Protein AF-A0A8S9IDK5-F1 (afdb_monomer_lite)

Structure (mmCIF, N/CA/C/O backbone):
data_AF-A0A8S9IDK5-F1
#
_entry.id   AF-A0A8S9IDK5-F1
#
loop_
_atom_site.group_PDB
_atom_site.id
_atom_site.type_symbol
_atom_site.label_atom_id
_atom_site.label_alt_id
_atom_site.label_comp_id
_atom_site.label_asym_id
_atom_site.label_entity_id
_atom_site.label_seq_id
_atom_site.pdbx_PDB_ins_code
_atom_site.Cartn_x
_atom_site.Cartn_y
_atom_site.Cartn_z
_atom_site.occupancy
_atom_site.B_iso_or_equiv
_atom_site.auth_seq_id
_atom_site.auth_comp_id
_atom_site.auth_asym_id
_atom_site.auth_atom_id
_atom_site.pdbx_PDB_model_num
ATOM 1 N N . MET A 1 1 ? -8.735 -36.016 23.309 1.00 27.61 1 MET A N 1
ATOM 2 C CA . MET A 1 1 ? -9.489 -37.002 24.113 1.00 27.61 1 MET A CA 1
ATOM 3 C C . MET A 1 1 ? -10.889 -36.446 24.333 1.00 27.61 1 MET A C 1
ATOM 5 O O . MET A 1 1 ? -10.949 -35.365 24.890 1.00 27.61 1 MET A O 1
ATOM 9 N N . ILE A 1 2 ? -11.910 -37.168 23.828 1.00 23.02 2 ILE A N 1
ATOM 10 C CA . ILE A 1 2 ? -13.299 -37.389 24.327 1.00 23.02 2 ILE A CA 1
ATOM 11 C C . ILE A 1 2 ? -14.047 -36.131 24.859 1.00 23.02 2 ILE A C 1
ATOM 13 O O . ILE A 1 2 ? -13.535 -35.450 25.730 1.00 23.02 2 ILE A O 1
ATOM 17 N N . VAL A 1 3 ? -15.267 -35.755 24.445 1.00 24.48 3 VAL A N 1
ATOM 18 C CA . VAL A 1 3 ? -16.517 -36.543 24.379 1.00 24.48 3 VAL A CA 1
ATOM 19 C C . VAL A 1 3 ? -17.565 -35.828 23.497 1.00 24.48 3 VAL A C 1
ATOM 21 O O . VAL A 1 3 ? -17.797 -34.634 23.659 1.00 24.48 3 VAL A O 1
ATOM 24 N N . HIS A 1 4 ? -18.216 -36.587 22.605 1.00 27.77 4 HIS A N 1
ATOM 25 C CA . HIS A 1 4 ? -19.483 -36.258 21.931 1.00 27.77 4 HIS A CA 1
ATOM 26 C C . HIS A 1 4 ? -20.683 -36.514 22.859 1.00 27.77 4 HIS A C 1
ATOM 28 O O . HIS A 1 4 ? -20.684 -37.508 23.584 1.00 27.77 4 HIS A O 1
ATOM 34 N N . GLY A 1 5 ? -21.730 -35.693 22.754 1.00 25.12 5 GLY A N 1
ATOM 35 C CA . GLY A 1 5 ? -23.056 -35.978 23.305 1.00 25.12 5 GLY A CA 1
ATOM 36 C C . GLY A 1 5 ? -24.145 -35.215 22.550 1.00 25.12 5 GLY A C 1
ATOM 37 O O . GLY A 1 5 ? -24.169 -33.988 22.595 1.00 25.12 5 GLY A O 1
ATOM 38 N N . ASP A 1 6 ? -24.985 -35.971 21.841 1.00 26.44 6 ASP A N 1
ATOM 39 C CA . ASP A 1 6 ? -26.213 -35.581 21.131 1.00 26.44 6 ASP A CA 1
ATOM 40 C C . ASP A 1 6 ? -27.264 -34.928 22.054 1.00 26.44 6 ASP A C 1
ATOM 42 O O . ASP A 1 6 ? -27.162 -35.075 23.268 1.00 26.44 6 ASP A O 1
ATOM 46 N N . VAL A 1 7 ? -28.293 -34.264 21.496 1.00 27.31 7 VAL A N 1
ATOM 47 C CA . VAL A 1 7 ? -29.695 -34.761 21.502 1.00 27.31 7 VAL A CA 1
ATOM 48 C C . VAL A 1 7 ? -30.578 -33.961 20.518 1.00 27.31 7 VAL A C 1
ATOM 50 O O . VAL A 1 7 ? -30.574 -32.733 20.467 1.00 27.31 7 VAL A O 1
ATOM 53 N N . ASP A 1 8 ? -31.341 -34.766 19.781 1.00 25.77 8 ASP A N 1
ATOM 54 C CA . ASP A 1 8 ? -32.436 -34.621 18.822 1.00 25.77 8 ASP A CA 1
ATOM 55 C C . ASP A 1 8 ? -33.491 -33.503 18.910 1.00 25.77 8 ASP A C 1
ATOM 57 O O . ASP A 1 8 ? -33.924 -33.032 19.961 1.00 25.77 8 ASP A O 1
ATOM 61 N N . ALA A 1 9 ? -34.033 -33.242 17.716 1.00 28.70 9 ALA A N 1
ATOM 62 C CA . ALA A 1 9 ? -35.324 -32.627 17.444 1.00 28.70 9 ALA A CA 1
ATOM 63 C C . ALA A 1 9 ? -36.487 -33.639 17.564 1.00 28.70 9 ALA A C 1
ATOM 65 O O . ALA A 1 9 ? -36.412 -34.742 17.025 1.00 28.70 9 ALA A O 1
ATOM 66 N N . GLN A 1 10 ? -37.619 -33.221 18.145 1.00 24.83 10 GLN A N 1
ATOM 67 C CA . GLN A 1 10 ? -38.915 -33.897 17.987 1.00 24.83 10 GLN A CA 1
ATOM 68 C C . GLN A 1 10 ? -40.084 -32.912 17.822 1.00 24.83 10 GLN A C 1
ATOM 70 O O . GLN A 1 10 ? -40.175 -31.890 18.498 1.00 24.83 10 GLN A O 1
ATOM 75 N N . LYS A 1 11 ? -40.977 -33.276 16.891 1.00 28.62 11 LYS A N 1
ATOM 76 C CA . LYS A 1 11 ? -42.315 -32.728 16.608 1.00 28.62 11 LYS A CA 1
ATOM 77 C C . LYS A 1 11 ? -43.388 -33.376 17.504 1.00 28.62 11 LYS A C 1
ATOM 79 O O . LYS A 1 11 ? -43.288 -34.571 17.757 1.00 28.62 11 LYS A O 1
ATOM 84 N N . ALA A 1 12 ? -44.461 -32.633 17.800 1.00 24.98 12 ALA A N 1
ATOM 85 C CA . ALA A 1 12 ? -45.873 -33.068 17.937 1.00 24.98 12 ALA A CA 1
ATOM 86 C C . ALA A 1 12 ? -46.747 -31.779 17.923 1.00 24.98 12 ALA A C 1
ATOM 88 O O . ALA A 1 12 ? -46.370 -30.819 18.590 1.00 24.98 12 ALA A O 1
ATOM 89 N N . GLU A 1 13 ? -47.705 -31.541 17.005 1.00 26.02 13 GLU A N 1
ATOM 90 C CA . GLU A 1 13 ? -49.121 -32.019 16.973 1.00 26.02 13 GLU A CA 1
ATOM 91 C C . GLU A 1 13 ? -49.854 -31.759 18.310 1.00 26.02 13 GLU A C 1
ATOM 93 O O . GLU A 1 13 ? -49.304 -32.073 19.356 1.00 26.02 13 GLU A O 1
ATOM 98 N N . THR A 1 14 ? -51.056 -31.182 18.453 1.00 27.06 14 THR A N 1
ATOM 99 C CA . THR A 1 14 ? -52.272 -30.901 17.642 1.00 27.06 14 THR A CA 1
ATOM 100 C C . THR A 1 14 ? -53.093 -29.894 18.504 1.00 27.06 14 THR A C 1
ATOM 102 O O . THR A 1 14 ? -52.824 -29.788 19.696 1.00 27.06 14 THR A O 1
ATOM 105 N N . GLU A 1 15 ? -54.010 -29.033 18.053 1.00 25.88 15 GLU A N 1
ATOM 106 C CA . GLU A 1 15 ? -55.431 -29.284 17.737 1.00 25.88 15 GLU A CA 1
ATOM 107 C C . GLU A 1 15 ? -56.157 -27.915 17.815 1.00 25.88 15 GLU A C 1
ATOM 109 O O . GLU A 1 15 ? -55.767 -27.052 18.605 1.00 25.88 15 GLU A O 1
ATOM 114 N N . GLY A 1 16 ? -57.198 -27.696 17.007 1.00 25.19 16 GLY A N 1
ATOM 115 C CA . GLY A 1 16 ? -58.027 -26.484 17.029 1.00 25.19 16 GLY A CA 1
ATOM 116 C C . GLY A 1 16 ? -59.501 -26.778 17.318 1.00 25.19 16 GLY A C 1
ATOM 117 O O . GLY A 1 16 ? -59.933 -27.907 17.125 1.00 25.19 16 GLY A O 1
ATOM 118 N N . GLN A 1 17 ? -60.247 -25.748 17.742 1.00 24.72 17 GLN A N 1
ATOM 119 C CA . GLN A 1 17 ? -61.687 -25.486 17.502 1.00 24.72 17 GLN A CA 1
ATOM 120 C C . GLN A 1 17 ? -62.068 -24.183 18.242 1.00 24.72 17 GLN A C 1
ATOM 122 O O . GLN A 1 17 ? -61.829 -24.051 19.436 1.00 24.72 17 GLN A O 1
ATOM 127 N N . GLU A 1 18 ? -62.350 -23.088 17.528 1.00 27.45 18 GLU A N 1
ATOM 128 C CA . GLU A 1 18 ? -63.684 -22.600 17.107 1.00 27.45 18 GLU A CA 1
ATOM 129 C C . GLU A 1 18 ? -64.670 -22.273 18.246 1.00 27.45 18 GLU A C 1
ATOM 131 O O . GLU A 1 18 ? -65.207 -23.170 18.885 1.00 27.45 18 GLU A O 1
ATOM 136 N N . GLN A 1 19 ? -65.037 -20.987 18.376 1.00 24.02 19 GLN A N 1
ATOM 137 C CA . GLN A 1 19 ? -66.448 -20.585 18.276 1.00 24.02 19 GLN A CA 1
ATOM 138 C C . GLN A 1 19 ? -66.652 -19.085 17.982 1.00 24.02 19 GLN A C 1
ATOM 140 O O . GLN A 1 19 ? -65.988 -18.196 18.502 1.00 24.02 19 GLN A O 1
ATOM 145 N N . THR A 1 20 ? -67.616 -18.879 17.091 1.00 26.20 20 THR A N 1
ATOM 146 C CA . THR A 1 20 ? -68.142 -17.699 16.393 1.00 26.20 20 THR A CA 1
ATOM 147 C C . THR A 1 20 ? -68.989 -16.730 17.230 1.00 26.20 20 THR A C 1
ATOM 149 O O . THR A 1 20 ? -69.687 -17.166 18.138 1.00 26.20 20 THR A O 1
ATOM 152 N N . SER A 1 21 ? -69.088 -15.464 16.796 1.00 24.98 21 SER A N 1
ATOM 153 C CA . SER A 1 21 ? -70.337 -14.690 16.524 1.00 24.98 21 SER A CA 1
ATOM 154 C C . SER A 1 21 ? -69.985 -13.191 16.390 1.00 24.98 21 SER A C 1
ATOM 156 O O . SER A 1 21 ? -69.051 -12.737 17.033 1.00 24.98 21 SER A O 1
ATOM 158 N N . ALA A 1 22 ? -70.620 -12.325 15.602 1.00 25.67 22 ALA A N 1
ATOM 159 C CA . ALA A 1 22 ? -71.652 -12.422 14.580 1.00 25.67 22 ALA A CA 1
ATOM 160 C C . ALA A 1 22 ? -71.554 -11.165 13.686 1.00 25.67 22 ALA A C 1
ATOM 162 O O . ALA A 1 22 ? -71.138 -10.095 14.130 1.00 25.67 22 ALA A O 1
ATOM 163 N N . LEU A 1 23 ? -71.969 -11.319 12.429 1.00 29.36 23 LEU A N 1
ATOM 164 C CA . LEU A 1 23 ? -72.208 -10.249 11.462 1.00 29.36 23 LEU A CA 1
ATOM 165 C C . LEU A 1 23 ? -73.415 -9.375 11.843 1.00 29.36 23 LEU A C 1
ATOM 167 O O . LEU A 1 23 ? -74.415 -9.891 12.340 1.00 29.36 23 LEU A O 1
ATOM 171 N N . SER A 1 24 ? -73.417 -8.122 11.374 1.00 24.56 24 SER A N 1
ATOM 172 C CA . SER A 1 24 ? -74.616 -7.563 10.735 1.00 24.56 24 SER A CA 1
ATOM 173 C C . SER A 1 24 ? -74.274 -6.644 9.553 1.00 24.56 24 SER A C 1
ATOM 175 O O . SER A 1 24 ? -73.713 -5.563 9.706 1.00 24.56 24 SER A O 1
ATOM 177 N N . THR A 1 25 ? -74.660 -7.141 8.380 1.00 26.06 25 THR A N 1
ATOM 178 C CA . THR A 1 25 ? -74.900 -6.537 7.056 1.00 26.06 25 THR A CA 1
ATOM 179 C C . THR A 1 25 ? -75.657 -5.192 7.105 1.00 26.06 25 THR A C 1
ATOM 181 O O . THR A 1 25 ? -76.512 -5.009 7.963 1.00 26.06 25 THR A O 1
ATOM 184 N N . SER A 1 26 ? -75.518 -4.253 6.160 1.00 24.69 26 SER A N 1
ATOM 185 C CA . SER A 1 26 ? -76.089 -4.405 4.812 1.00 24.69 26 SER A CA 1
ATOM 186 C C . SER A 1 26 ? -75.870 -3.181 3.895 1.00 24.69 26 SER A C 1
ATOM 188 O O . SER A 1 26 ? -76.134 -2.051 4.280 1.00 24.69 26 SER A O 1
ATOM 190 N N . VAL A 1 27 ? -75.485 -3.508 2.652 1.00 26.22 27 VAL A N 1
ATOM 191 C CA . VAL A 1 27 ? -76.034 -3.057 1.352 1.00 26.22 27 VAL A CA 1
ATOM 192 C C . VAL A 1 27 ? -75.808 -1.614 0.867 1.00 26.22 27 VAL A C 1
ATOM 194 O O . VAL A 1 27 ? -76.335 -0.648 1.404 1.00 26.22 27 VAL A O 1
ATOM 197 N N . GLY A 1 28 ? -75.161 -1.532 -0.305 1.00 25.14 28 GLY A N 1
ATOM 198 C CA . GLY A 1 28 ? -75.255 -0.421 -1.253 1.00 25.14 28 GLY A CA 1
ATOM 199 C C . GLY A 1 28 ? -74.326 -0.600 -2.460 1.00 25.14 28 GLY A C 1
ATOM 200 O O . GLY A 1 28 ? -73.307 0.073 -2.552 1.00 25.14 28 GLY A O 1
ATOM 201 N N . GLU A 1 29 ? -74.649 -1.522 -3.373 1.00 27.59 29 GLU A N 1
ATOM 202 C CA . GLU A 1 29 ? -74.019 -1.611 -4.702 1.00 27.59 29 GLU A CA 1
ATOM 203 C C . GLU A 1 29 ? -74.475 -0.452 -5.610 1.00 27.59 29 GLU A C 1
ATOM 205 O O . GLU A 1 29 ? -75.665 -0.149 -5.664 1.00 27.59 29 GLU A O 1
ATOM 210 N N . SER A 1 30 ? -73.570 0.134 -6.407 1.00 26.12 30 SER A N 1
ATOM 211 C CA . SER A 1 30 ? -73.651 0.104 -7.887 1.00 26.12 30 SER A CA 1
ATOM 212 C C . SER A 1 30 ? -72.635 1.028 -8.591 1.00 26.12 30 SER A C 1
ATOM 214 O O . SER A 1 30 ? -72.683 2.246 -8.519 1.00 26.12 30 SER A O 1
ATOM 216 N N . ASN A 1 31 ? -71.715 0.376 -9.306 1.00 26.78 31 ASN A N 1
ATOM 217 C CA . ASN A 1 31 ? -71.338 0.560 -10.714 1.00 26.78 31 ASN A CA 1
ATOM 218 C C . ASN A 1 31 ? -71.211 1.949 -11.395 1.00 26.78 31 ASN A C 1
ATOM 220 O O . ASN A 1 31 ? -72.188 2.652 -11.618 1.00 26.78 31 ASN A O 1
ATOM 224 N N . LYS A 1 32 ? -70.033 2.072 -12.039 1.00 25.55 32 LYS A N 1
ATOM 225 C CA . LYS A 1 32 ? -69.716 2.625 -13.380 1.00 25.55 32 LYS A CA 1
ATOM 226 C C . LYS A 1 32 ? -69.379 4.120 -13.539 1.00 25.55 32 LYS A C 1
ATOM 228 O O . LYS A 1 32 ? -70.237 4.985 -13.510 1.00 25.55 32 LYS A O 1
ATOM 233 N N . ALA A 1 33 ? -68.101 4.318 -13.890 1.00 29.77 33 ALA A N 1
ATOM 234 C CA . ALA A 1 33 ? -67.560 5.126 -14.992 1.00 29.77 33 ALA A CA 1
ATOM 235 C C . ALA A 1 33 ? -68.149 6.525 -15.261 1.00 29.77 33 ALA A C 1
ATOM 237 O O . ALA A 1 33 ? -69.233 6.638 -15.821 1.00 29.77 33 ALA A O 1
ATOM 238 N N . ASN A 1 34 ? -67.339 7.571 -15.066 1.00 24.66 34 ASN A N 1
ATOM 239 C CA . ASN A 1 34 ? -66.876 8.428 -16.167 1.00 24.66 34 ASN A CA 1
ATOM 240 C C . ASN A 1 34 ? -65.901 9.518 -15.691 1.00 24.66 34 ASN A C 1
ATOM 242 O O . ASN A 1 34 ? -66.019 10.074 -14.607 1.00 24.66 34 ASN A O 1
ATOM 246 N N . THR A 1 35 ? -64.953 9.791 -16.580 1.00 33.84 35 THR A N 1
ATOM 247 C CA . THR A 1 35 ? -64.125 10.992 -16.752 1.00 33.84 35 THR A CA 1
ATOM 248 C C . THR A 1 35 ? -64.679 12.297 -16.164 1.00 33.84 35 THR A C 1
ATOM 250 O O . THR A 1 35 ? -65.754 12.729 -16.576 1.00 33.84 35 THR A O 1
ATOM 253 N N . ALA A 1 36 ? -63.884 12.996 -15.346 1.00 24.77 36 ALA A N 1
ATOM 254 C CA . ALA A 1 36 ? -63.855 14.462 -15.284 1.00 24.77 36 ALA A CA 1
ATOM 255 C C . ALA A 1 36 ? -62.598 14.956 -14.546 1.00 24.77 36 ALA A C 1
ATOM 257 O O . ALA A 1 36 ? -62.184 14.400 -13.535 1.00 24.77 36 ALA A O 1
ATOM 258 N N . SER A 1 37 ? -62.005 16.003 -15.107 1.00 30.98 37 SER A N 1
ATOM 259 C CA . SER A 1 37 ? -60.887 16.811 -14.624 1.00 30.98 37 SER A CA 1
ATOM 260 C C . SER A 1 37 ? -60.984 17.212 -13.147 1.00 30.98 37 SER A C 1
ATOM 262 O O . SER A 1 37 ? -61.955 17.855 -12.751 1.00 30.98 37 SER A O 1
ATOM 264 N N . MET A 1 38 ? -59.936 16.937 -12.367 1.00 24.78 38 MET A N 1
ATOM 265 C CA . MET A 1 38 ? -59.711 17.593 -11.076 1.00 24.78 38 MET A CA 1
ATOM 266 C C . MET A 1 38 ? -58.883 18.863 -11.289 1.00 24.78 38 MET A C 1
ATOM 268 O O . MET A 1 38 ? -57.662 18.815 -11.400 1.00 24.78 38 MET A O 1
ATOM 272 N N . SER A 1 39 ? -59.575 19.996 -11.347 1.00 33.00 39 SER A N 1
ATOM 273 C CA . SER A 1 39 ? -59.034 21.302 -10.983 1.00 33.00 39 SER A CA 1
ATOM 274 C C . SER A 1 39 ? -59.642 21.683 -9.634 1.00 33.00 39 SER A C 1
ATOM 276 O O . SER A 1 39 ? -60.716 22.275 -9.598 1.00 33.00 39 SER A O 1
ATOM 278 N N . GLU A 1 40 ? -58.989 21.328 -8.530 1.00 27.36 40 GLU A N 1
ATOM 279 C CA . GLU A 1 40 ? -59.275 21.930 -7.225 1.00 27.36 40 GLU A CA 1
ATOM 280 C C . GLU A 1 40 ? -57.959 22.234 -6.507 1.00 27.36 40 GLU A C 1
ATOM 282 O O . GLU A 1 40 ? -57.146 21.360 -6.207 1.00 27.36 40 GLU A O 1
ATOM 287 N N . SER A 1 41 ? -57.757 23.532 -6.304 1.00 29.47 41 SER A N 1
ATOM 288 C CA . SER A 1 41 ? -56.697 24.180 -5.549 1.00 29.47 41 SER A CA 1
ATOM 289 C C . SER A 1 41 ? -56.703 23.736 -4.085 1.00 29.47 41 SER A C 1
ATOM 291 O O . SER A 1 41 ? -57.655 24.009 -3.352 1.00 29.47 41 SER A O 1
ATOM 293 N N . LEU A 1 42 ? -55.615 23.110 -3.637 1.00 28.12 42 LEU A N 1
ATOM 294 C CA . LEU A 1 42 ? -55.315 22.914 -2.220 1.00 28.12 42 LEU A CA 1
ATOM 295 C C . LEU A 1 42 ? -54.417 24.059 -1.741 1.00 28.12 42 LEU A C 1
ATOM 297 O O . LEU A 1 42 ? -53.193 23.952 -1.745 1.00 28.12 42 LEU A O 1
ATOM 301 N N . ASP A 1 43 ? -55.054 25.146 -1.306 1.00 28.30 43 ASP A N 1
ATOM 302 C CA . ASP A 1 43 ? -54.447 26.134 -0.413 1.00 28.30 43 ASP A CA 1
ATOM 303 C C . ASP A 1 43 ? -54.002 25.426 0.880 1.00 28.30 43 ASP A C 1
ATOM 305 O O . ASP A 1 43 ? -54.813 25.077 1.746 1.00 28.30 43 ASP A O 1
ATOM 309 N N . GLN A 1 44 ? -52.695 25.189 1.023 1.00 29.98 44 GLN A N 1
ATOM 310 C CA . GLN A 1 44 ? -52.102 24.729 2.276 1.00 29.98 44 GLN A CA 1
ATOM 311 C C . GLN A 1 44 ? -52.134 25.866 3.304 1.00 29.98 44 GLN A C 1
ATOM 313 O O . GLN A 1 44 ? -51.287 26.757 3.316 1.00 29.98 44 GLN A O 1
ATOM 318 N N . LYS A 1 45 ? -53.100 25.807 4.226 1.00 26.73 45 LYS A N 1
ATOM 319 C CA . LYS A 1 45 ? -53.035 26.541 5.496 1.00 26.73 45 LYS A CA 1
ATOM 320 C C . LYS A 1 45 ? -51.747 26.164 6.238 1.00 26.73 45 LYS A C 1
ATOM 322 O O . LYS A 1 45 ? -51.561 25.006 6.609 1.00 26.73 45 LYS A O 1
ATOM 327 N N . VAL A 1 46 ? -50.891 27.154 6.486 1.00 33.16 46 VAL A N 1
ATOM 328 C CA . VAL A 1 46 ? -49.694 27.060 7.334 1.00 33.16 46 VAL A CA 1
ATOM 329 C C . VAL A 1 46 ? -50.110 26.634 8.746 1.00 33.16 46 VAL A C 1
ATOM 331 O O . VAL A 1 46 ? -50.681 27.417 9.503 1.00 33.16 46 VAL A O 1
ATOM 334 N N . VAL A 1 47 ? -49.850 25.379 9.109 1.00 37.88 47 VAL A N 1
ATOM 335 C CA . VAL A 1 47 ? -49.940 24.917 10.501 1.00 37.88 47 VAL A CA 1
ATOM 336 C C . VAL A 1 47 ? -48.675 25.398 11.214 1.00 37.88 47 VAL A C 1
ATOM 338 O O . VAL A 1 47 ? -47.589 24.907 10.912 1.00 37.88 47 VAL A O 1
ATOM 341 N N . GLN A 1 48 ? -48.797 26.357 12.139 1.00 42.25 48 GLN A N 1
ATOM 342 C CA . GLN A 1 48 ? -47.709 26.729 13.056 1.00 42.25 48 GLN A CA 1
ATOM 343 C C . GLN A 1 48 ? -47.266 25.485 13.841 1.00 42.25 48 GLN A C 1
ATOM 345 O O . GLN A 1 48 ? -48.057 24.900 14.585 1.00 42.25 48 GLN A O 1
ATOM 350 N N . ARG A 1 49 ? -46.015 25.050 13.652 1.00 59.41 49 ARG A N 1
ATOM 351 C CA . ARG A 1 49 ? -45.443 23.889 14.346 1.00 59.41 49 ARG A CA 1
ATOM 352 C C . ARG A 1 49 ? -44.808 24.360 15.649 1.00 59.41 49 ARG A C 1
ATOM 354 O O . ARG A 1 49 ? -43.677 24.822 15.659 1.00 59.41 49 ARG A O 1
ATOM 361 N N . ARG A 1 50 ? -45.539 24.240 16.756 1.00 64.69 50 ARG A N 1
ATOM 362 C CA . ARG A 1 50 ? -45.056 24.684 18.068 1.00 64.69 50 ARG A CA 1
ATOM 363 C C . ARG A 1 50 ? -44.060 23.676 18.653 1.00 64.69 50 ARG A C 1
ATOM 365 O O . ARG A 1 50 ? -44.444 22.545 18.942 1.00 64.69 50 ARG A O 1
ATOM 372 N N . ILE A 1 51 ? -42.814 24.104 18.860 1.00 79.69 51 ILE A N 1
ATOM 373 C CA . ILE A 1 51 ? -41.794 23.335 19.593 1.00 79.69 51 ILE A CA 1
ATOM 374 C C . ILE A 1 51 ? -42.274 23.162 21.053 1.00 79.69 51 ILE A C 1
ATOM 376 O O . ILE A 1 51 ? -42.727 24.150 21.645 1.00 79.69 51 ILE A O 1
ATOM 380 N N . PRO A 1 52 ? -42.248 21.943 21.630 1.00 75.12 52 PRO A N 1
ATOM 381 C CA . PRO A 1 52 ? -42.676 21.711 23.010 1.00 75.12 52 PRO A CA 1
ATOM 382 C C . PRO A 1 52 ? -41.865 22.532 24.029 1.00 75.12 52 PRO A C 1
ATOM 384 O O . PRO A 1 52 ? -40.722 22.891 23.750 1.00 75.12 52 PRO A O 1
ATOM 387 N N . PRO A 1 53 ? -42.418 22.824 25.221 1.00 77.00 53 PRO A N 1
ATOM 388 C CA . PRO A 1 53 ? -41.624 23.409 26.296 1.00 77.00 53 PRO A CA 1
ATOM 389 C C . PRO A 1 53 ? -40.538 22.423 26.768 1.00 77.00 53 PRO A C 1
ATOM 391 O O . PRO A 1 53 ? -40.716 21.207 26.622 1.00 77.00 53 PRO A O 1
ATOM 394 N N . PRO A 1 54 ? -39.445 22.918 27.374 1.00 81.56 54 PRO A N 1
ATOM 395 C CA . PRO A 1 54 ? -38.422 22.058 27.958 1.00 81.56 54 PRO A CA 1
ATOM 396 C C . PRO A 1 54 ? -38.968 21.059 28.989 1.00 81.56 54 PRO A C 1
ATOM 398 O O . PRO A 1 54 ? -39.909 21.363 29.723 1.00 81.56 54 PRO A O 1
ATOM 401 N N . GLY A 1 55 ? -38.352 19.874 29.057 1.00 84.25 55 GLY A N 1
ATOM 402 C CA . GLY A 1 55 ? -38.651 18.849 30.064 1.00 84.25 55 GLY A CA 1
ATOM 403 C C . GLY A 1 55 ? -37.980 19.118 31.418 1.00 84.25 55 GLY A C 1
ATOM 404 O O . GLY A 1 55 ? -37.383 20.175 31.630 1.00 84.25 55 GLY A O 1
ATOM 405 N N . ASP A 1 56 ? -38.032 18.145 32.332 1.00 85.69 56 ASP A N 1
ATOM 406 C CA . ASP A 1 56 ? -37.390 18.251 33.654 1.00 85.69 56 ASP A CA 1
ATOM 407 C C . ASP A 1 56 ? -35.877 17.962 33.640 1.00 85.69 56 ASP A C 1
ATOM 409 O O . ASP A 1 56 ? -35.183 18.312 34.595 1.00 85.69 56 ASP A O 1
ATOM 413 N N . GLY A 1 57 ? -35.357 17.356 32.565 1.00 88.69 57 GLY A N 1
ATOM 414 C CA . GLY A 1 57 ? -33.938 17.044 32.405 1.00 88.69 57 GLY A CA 1
ATOM 415 C C . GLY A 1 57 ? -33.400 15.969 33.356 1.00 88.69 57 GLY A C 1
ATOM 416 O O . GLY A 1 57 ? -32.184 15.856 33.508 1.00 88.69 57 GLY A O 1
ATOM 417 N N . LYS A 1 58 ? -34.265 15.210 34.047 1.00 91.50 58 LYS A N 1
ATOM 418 C CA . LYS A 1 58 ? -33.847 14.299 35.129 1.00 91.50 58 LYS A CA 1
ATOM 419 C C . LYS A 1 58 ? -33.767 12.824 34.737 1.00 91.50 58 LYS A C 1
ATOM 421 O O . LYS A 1 58 ? -33.102 12.060 35.435 1.00 91.50 58 LYS A O 1
ATOM 426 N N . LYS A 1 59 ? -34.368 12.400 33.624 1.00 91.88 59 LYS A N 1
ATOM 427 C CA . LYS A 1 59 ? -34.384 10.978 33.226 1.00 91.88 59 LYS A CA 1
ATOM 428 C C . LYS A 1 59 ? -33.009 10.406 32.866 1.00 91.88 59 LYS A C 1
ATOM 430 O O . LYS A 1 59 ? -32.825 9.197 32.988 1.00 91.88 59 LYS A O 1
ATOM 435 N N . ILE A 1 60 ? -32.027 11.228 32.479 1.00 92.75 60 ILE A N 1
ATOM 436 C CA . ILE A 1 60 ? -30.640 10.764 32.267 1.00 92.75 60 ILE A CA 1
ATOM 437 C C . ILE A 1 60 ? -30.086 9.989 33.473 1.00 92.75 60 ILE A C 1
ATOM 439 O O . ILE A 1 60 ? -29.347 9.027 33.285 1.00 92.75 60 ILE A O 1
ATOM 443 N N . TYR A 1 61 ? -30.486 10.349 34.697 1.00 93.31 61 TYR A N 1
ATOM 444 C CA . TYR A 1 61 ? -30.023 9.707 35.929 1.00 93.31 61 TYR A CA 1
ATOM 445 C C . TYR A 1 61 ? -30.635 8.321 36.173 1.00 93.31 61 TYR A C 1
ATOM 447 O O . TYR A 1 61 ? -30.104 7.553 36.979 1.00 93.31 61 TYR A O 1
ATOM 455 N N . ASP A 1 62 ? -31.752 8.013 35.513 1.00 90.88 62 ASP A N 1
ATOM 456 C CA . ASP A 1 62 ? -32.372 6.687 35.539 1.00 90.88 62 ASP A CA 1
ATOM 457 C C . ASP A 1 62 ? -31.781 5.786 34.447 1.00 90.88 62 ASP A C 1
ATOM 459 O O . ASP A 1 62 ? -31.631 4.583 34.650 1.00 90.88 62 ASP A O 1
ATOM 463 N N . ILE A 1 63 ? -31.411 6.378 33.306 1.00 89.50 63 ILE A N 1
ATOM 464 C CA . ILE A 1 63 ? -30.756 5.689 32.185 1.00 89.50 63 ILE A CA 1
ATOM 465 C C . ILE A 1 63 ? -29.321 5.298 32.556 1.00 89.50 63 ILE A C 1
ATOM 467 O O . ILE A 1 63 ? -28.892 4.181 32.268 1.00 89.50 63 ILE A O 1
ATOM 471 N N . ASP A 1 64 ? -28.591 6.202 33.211 1.00 92.88 64 ASP A N 1
ATOM 472 C CA . ASP A 1 64 ? -27.254 5.947 33.736 1.00 92.88 64 ASP A CA 1
ATOM 473 C C . ASP A 1 64 ? -27.098 6.508 35.164 1.00 92.88 64 ASP A C 1
ATOM 475 O O . ASP A 1 64 ? -26.827 7.700 35.352 1.00 92.88 64 ASP A O 1
ATOM 479 N N . PRO A 1 65 ? -27.218 5.647 36.193 1.00 93.00 65 PRO A N 1
ATOM 480 C CA . PRO A 1 65 ? -27.076 6.050 37.589 1.00 93.00 65 PRO A CA 1
ATOM 481 C C . PRO A 1 65 ? -25.722 6.673 37.952 1.00 93.00 65 PRO A C 1
ATOM 483 O O . PRO A 1 65 ? -25.664 7.420 38.931 1.00 93.00 65 PRO A O 1
ATOM 486 N N . MET A 1 66 ? -24.649 6.416 37.189 1.00 92.44 66 MET A N 1
ATOM 487 C CA . MET A 1 66 ? -23.323 7.000 37.450 1.00 92.44 66 MET A CA 1
ATOM 488 C C . MET A 1 66 ? -23.309 8.518 37.242 1.00 92.44 66 MET A C 1
ATOM 490 O O . MET A 1 66 ? -22.507 9.221 37.856 1.00 92.44 66 MET A O 1
ATOM 494 N N . LEU A 1 67 ? -24.236 9.050 36.438 1.00 94.06 67 LEU A N 1
ATOM 495 C CA . LEU A 1 67 ? -24.370 10.488 36.209 1.00 94.06 67 LEU A CA 1
ATOM 496 C C . LEU A 1 67 ? -24.781 11.257 37.470 1.00 94.06 67 LEU A C 1
ATOM 498 O O . LEU A 1 67 ? -24.502 12.448 37.564 1.00 94.06 67 LEU A O 1
ATOM 502 N N . LYS A 1 68 ? -25.385 10.595 38.471 1.00 93.31 68 LYS A N 1
ATOM 503 C CA . LYS A 1 68 ? -25.805 11.249 39.724 1.00 93.31 68 LYS A CA 1
ATOM 504 C C . LYS A 1 68 ? -24.636 11.854 40.498 1.00 93.31 68 LYS A C 1
ATOM 506 O O . LYS A 1 68 ? -24.817 12.857 41.170 1.00 93.31 68 LYS A O 1
ATOM 511 N N . SER A 1 69 ? -23.436 11.285 40.383 1.00 94.50 69 SER A N 1
ATOM 512 C CA . SER A 1 69 ? -22.227 11.838 41.011 1.00 94.50 69 SER A CA 1
ATOM 513 C C . SER A 1 69 ? -21.741 13.146 40.370 1.00 94.50 69 SER A C 1
ATOM 515 O O . SER A 1 69 ? -20.836 13.778 40.909 1.00 94.50 69 SER A O 1
ATOM 517 N N . TYR A 1 70 ? -22.339 13.550 39.246 1.00 94.94 70 TYR A N 1
ATOM 518 C CA . TYR A 1 70 ? -22.002 14.738 38.461 1.00 94.94 70 TYR A CA 1
ATOM 519 C C . TYR A 1 70 ? -23.204 15.678 38.286 1.00 94.94 70 TYR A C 1
ATOM 521 O O . TYR A 1 70 ? -23.199 16.541 37.402 1.00 94.94 70 TYR A O 1
ATOM 529 N N . ASP A 1 71 ? -24.233 15.520 39.122 1.00 91.94 71 ASP A N 1
ATOM 530 C CA . ASP A 1 71 ? -25.475 16.287 39.059 1.00 91.94 71 ASP A CA 1
ATOM 531 C C . ASP A 1 71 ? -25.240 17.802 39.095 1.00 91.94 71 ASP A C 1
ATOM 533 O O . ASP A 1 71 ? -25.845 18.522 38.313 1.00 91.94 71 ASP A O 1
ATOM 537 N N . GLY A 1 72 ? -24.286 18.294 39.887 1.00 93.88 72 GLY A N 1
ATOM 538 C CA . GLY A 1 72 ? -23.945 19.716 39.937 1.00 93.88 72 GLY A CA 1
ATOM 539 C C . GLY A 1 72 ? -23.530 20.302 38.580 1.00 93.88 72 GLY A C 1
ATOM 540 O O . GLY A 1 72 ? -23.956 21.402 38.231 1.00 93.88 72 GLY A O 1
ATOM 541 N N . HIS A 1 73 ? -22.741 19.568 37.787 1.00 95.56 73 HIS A N 1
ATOM 542 C CA . HIS A 1 73 ? -22.348 19.999 36.440 1.00 95.56 73 HIS A CA 1
ATOM 543 C C . HIS A 1 73 ? -23.513 19.863 35.447 1.00 95.56 73 HIS A C 1
ATOM 545 O O . HIS A 1 73 ? -23.786 20.774 34.664 1.00 95.56 73 HIS A O 1
ATOM 551 N N . LEU A 1 74 ? -24.217 18.730 35.483 1.00 95.44 74 LEU A N 1
ATOM 552 C CA . LEU A 1 74 ? -25.312 18.417 34.562 1.00 95.44 74 LEU A CA 1
ATOM 553 C C . LEU A 1 74 ? -26.529 19.331 34.769 1.00 95.44 74 LEU A C 1
ATOM 555 O O . LEU A 1 74 ? -27.101 19.815 33.793 1.00 95.44 74 LEU A O 1
ATOM 559 N N . ASP A 1 75 ? -26.874 19.632 36.018 1.00 93.69 75 ASP A N 1
ATOM 560 C CA . ASP A 1 75 ? -27.948 20.550 36.389 1.00 93.69 75 ASP A CA 1
ATOM 561 C C . ASP A 1 75 ? -27.583 21.999 36.056 1.00 93.69 75 ASP A C 1
ATOM 563 O O . ASP A 1 75 ? -28.442 22.747 35.591 1.00 93.69 75 ASP A O 1
ATOM 567 N N . TYR A 1 76 ? -26.316 22.401 36.226 1.00 96.06 76 TYR A N 1
ATOM 568 C CA . TYR A 1 76 ? -25.851 23.716 35.776 1.00 96.06 76 TYR A CA 1
ATOM 569 C C . TYR A 1 76 ? -25.999 23.868 34.258 1.00 96.06 76 TYR A C 1
ATOM 571 O O . TYR A 1 76 ? -26.588 24.846 33.794 1.00 96.06 76 TYR A O 1
ATOM 579 N N . ARG A 1 77 ? -25.524 22.877 33.493 1.00 96.31 77 ARG A N 1
ATOM 580 C CA . ARG A 1 77 ? -25.650 22.827 32.031 1.00 96.31 77 ARG A CA 1
ATOM 581 C C . ARG A 1 77 ? -27.111 22.897 31.591 1.00 96.31 77 ARG A C 1
ATOM 583 O O . ARG A 1 77 ? -27.463 23.735 30.764 1.00 96.31 77 ARG A O 1
ATOM 590 N N . TYR A 1 78 ? -27.967 22.048 32.160 1.00 96.38 78 TYR A N 1
ATOM 591 C CA . TYR A 1 78 ? -29.392 22.042 31.835 1.00 96.38 78 TYR A CA 1
ATOM 592 C C . TYR A 1 78 ? -30.058 23.370 32.225 1.00 96.38 78 TYR A C 1
ATOM 594 O O . TYR A 1 78 ? -30.844 23.917 31.458 1.00 96.38 78 TYR A O 1
ATOM 602 N N . GLY A 1 79 ? -29.677 23.957 33.362 1.00 96.56 79 GLY A N 1
ATOM 603 C CA . GLY A 1 79 ? -30.134 25.278 33.789 1.00 96.56 79 GLY A CA 1
ATOM 604 C C . GLY A 1 79 ? -29.751 26.406 32.823 1.00 96.56 79 GLY A C 1
ATOM 605 O O . GLY A 1 79 ? -30.579 27.279 32.567 1.00 96.56 79 GLY A O 1
ATOM 606 N N . GLN A 1 80 ? -28.542 26.383 32.242 1.00 96.88 80 GLN A N 1
ATOM 607 C CA . GLN A 1 80 ? -28.154 27.344 31.196 1.00 96.88 80 GLN A CA 1
ATOM 608 C C . GLN A 1 80 ? -29.003 27.176 29.931 1.00 96.88 80 GLN A C 1
ATOM 610 O O . GLN A 1 80 ? -29.472 28.171 29.378 1.00 96.88 80 GLN A O 1
ATOM 615 N N . TYR A 1 81 ? -29.264 25.932 29.517 1.00 97.00 81 TYR A N 1
ATOM 616 C CA . TYR A 1 81 ? -30.168 25.639 28.405 1.00 97.00 81 TYR A CA 1
ATOM 617 C C . TYR A 1 81 ? -31.580 26.196 28.644 1.00 97.00 81 TYR A C 1
ATOM 619 O O . TYR A 1 81 ? -32.097 26.917 27.792 1.00 97.00 81 TYR A O 1
ATOM 627 N N . ILE A 1 82 ? -32.177 25.934 29.814 1.00 95.50 82 ILE A N 1
ATOM 628 C CA . ILE A 1 82 ? -33.507 26.451 30.173 1.00 95.50 82 ILE A CA 1
ATOM 629 C C . ILE A 1 82 ? -33.529 27.976 30.126 1.00 95.50 82 ILE A C 1
ATOM 631 O O . ILE A 1 82 ? -34.390 28.555 29.468 1.00 95.50 82 ILE A O 1
ATOM 635 N N . LYS A 1 83 ? -32.555 28.624 30.774 1.00 95.00 83 LYS A N 1
ATOM 636 C CA . LYS A 1 83 ? -32.463 30.085 30.821 1.00 95.00 83 LYS A CA 1
ATOM 637 C C . LYS A 1 83 ? -32.435 30.688 29.415 1.00 95.00 83 LYS A C 1
ATOM 639 O O . LYS A 1 83 ? -33.201 31.601 29.122 1.00 95.00 83 LYS A O 1
ATOM 644 N N . LEU A 1 84 ? -31.575 30.168 28.543 1.00 94.94 84 LEU A N 1
ATOM 645 C CA . LEU A 1 84 ? -31.439 30.676 27.182 1.00 94.94 84 LEU A CA 1
ATOM 646 C C . LEU A 1 84 ? -32.698 30.395 26.348 1.00 94.94 84 LEU A C 1
ATOM 648 O O . LEU A 1 84 ? -33.159 31.258 25.602 1.00 94.94 84 LEU A O 1
ATOM 652 N N . ARG A 1 85 ? -33.311 29.216 26.517 1.00 92.19 85 ARG A N 1
ATOM 653 C CA . ARG A 1 85 ? -34.574 28.861 25.858 1.00 92.19 85 ARG A CA 1
ATOM 654 C C . ARG A 1 85 ? -35.703 29.822 26.247 1.00 92.19 85 ARG A C 1
ATOM 656 O O . ARG A 1 85 ? -36.418 30.283 25.358 1.00 92.19 85 ARG A O 1
ATOM 663 N N . GLU A 1 86 ? -35.825 30.153 27.533 1.00 92.38 86 GLU A N 1
ATOM 664 C CA . GLU A 1 86 ? -36.803 31.113 28.060 1.00 92.38 86 GLU A CA 1
ATOM 665 C C . GLU A 1 86 ? -36.542 32.544 27.568 1.00 92.38 86 GLU A C 1
ATOM 667 O O . GLU A 1 86 ? -37.484 33.261 27.222 1.00 92.38 86 GLU A O 1
ATOM 672 N N . GLU A 1 87 ? -35.277 32.970 27.493 1.00 94.56 87 GLU A N 1
ATOM 673 C CA . GLU A 1 87 ? -34.903 34.276 26.936 1.00 94.56 87 GLU A CA 1
ATOM 674 C C . GLU A 1 87 ? -35.290 34.387 25.452 1.00 94.56 87 GLU A C 1
ATOM 676 O O . GLU A 1 87 ? -35.842 35.410 25.039 1.00 94.56 87 GLU A O 1
ATOM 681 N N . ILE A 1 88 ? -35.075 33.330 24.661 1.00 93.94 88 ILE A N 1
ATOM 682 C CA . ILE A 1 88 ? -35.492 33.265 23.252 1.00 93.94 88 ILE A CA 1
ATOM 683 C C . ILE A 1 88 ? -37.025 33.289 23.134 1.00 93.94 88 ILE A C 1
ATOM 685 O O . ILE A 1 88 ? -37.577 34.031 22.320 1.00 93.94 88 ILE A O 1
ATOM 689 N N . ASP A 1 89 ? -37.738 32.517 23.959 1.00 89.56 89 ASP A N 1
ATOM 690 C CA . ASP A 1 89 ? -39.209 32.526 23.979 1.00 89.56 89 ASP A CA 1
ATOM 691 C C . ASP A 1 89 ? -39.772 33.911 24.304 1.00 89.56 89 ASP A C 1
ATOM 693 O O . ASP A 1 89 ? -40.730 34.358 23.670 1.00 89.56 89 ASP A O 1
ATOM 697 N N . LYS A 1 90 ? -39.150 34.616 25.252 1.00 92.19 90 LYS A N 1
ATOM 698 C CA . LYS A 1 90 ? -39.580 35.944 25.684 1.00 92.19 90 LYS A CA 1
ATOM 699 C C . LYS A 1 90 ? -39.299 37.035 24.652 1.00 92.19 90 LYS A C 1
ATOM 701 O O . LYS A 1 90 ? -40.154 37.896 24.451 1.00 92.19 90 LYS A O 1
ATOM 706 N N . ASN A 1 91 ? -38.105 37.044 24.061 1.00 93.31 91 ASN A N 1
ATOM 707 C CA . ASN A 1 91 ? -37.622 38.186 23.280 1.00 93.31 91 ASN A CA 1
ATOM 708 C C . ASN A 1 91 ? -37.797 38.012 21.764 1.00 93.31 91 ASN A C 1
ATOM 710 O O . ASN A 1 91 ? -37.880 39.006 21.052 1.00 93.31 91 ASN A O 1
ATOM 714 N N . GLU A 1 92 ? -37.867 36.775 21.269 1.00 92.25 92 GLU A N 1
ATOM 715 C CA . GLU A 1 92 ? -37.773 36.472 19.831 1.00 92.25 92 GLU A CA 1
ATOM 716 C C . GLU A 1 92 ? -38.992 35.701 19.303 1.00 92.25 92 GLU A C 1
ATOM 718 O O . GLU A 1 92 ? -39.028 35.314 18.141 1.00 92.25 92 GLU A O 1
ATOM 723 N N . GLY A 1 93 ? -40.004 35.455 20.144 1.00 87.81 93 GLY A N 1
ATOM 724 C CA . GLY A 1 93 ? -41.180 34.655 19.775 1.00 87.81 93 GLY A CA 1
ATOM 725 C C . GLY A 1 93 ? -40.927 33.142 19.767 1.00 87.81 93 GLY A C 1
ATOM 726 O O . GLY A 1 93 ? -41.726 32.384 19.215 1.00 87.81 93 GLY A O 1
ATOM 727 N N . GLY A 1 94 ? -39.831 32.704 20.393 1.00 90.50 94 GLY A N 1
ATOM 728 C CA . GLY A 1 94 ? -39.441 31.306 20.553 1.00 90.50 94 GLY A CA 1
ATOM 729 C C . GLY A 1 94 ? -38.514 30.762 19.480 1.00 90.50 94 GLY A C 1
ATOM 730 O O . GLY A 1 94 ? -38.227 31.416 18.482 1.00 90.50 94 GLY A O 1
ATOM 731 N N . LEU A 1 95 ? -38.014 29.542 19.703 1.00 90.19 95 LEU A N 1
ATOM 732 C CA . LEU A 1 95 ? -36.956 28.938 18.880 1.00 90.19 95 LEU A CA 1
ATOM 733 C C . LEU A 1 95 ? -37.379 28.736 17.423 1.00 90.19 95 LEU A C 1
ATOM 735 O O . LEU A 1 95 ? -36.545 28.800 16.522 1.00 90.19 95 LEU A O 1
ATOM 739 N N . GLU A 1 96 ? -38.682 28.561 17.175 1.00 90.31 96 GLU A N 1
ATOM 740 C CA . GLU A 1 96 ? -39.223 28.558 15.817 1.00 90.31 96 GLU A CA 1
ATOM 741 C C . GLU A 1 96 ? -38.972 29.911 15.136 1.00 90.31 96 GLU A C 1
ATOM 743 O O . GLU A 1 96 ? -38.409 29.943 14.051 1.00 90.31 96 GLU A O 1
ATOM 748 N N . ALA A 1 97 ? -39.371 31.028 15.741 1.00 91.88 97 ALA A N 1
ATOM 749 C CA . ALA A 1 97 ? -39.202 32.344 15.131 1.00 91.88 97 ALA A CA 1
ATOM 750 C C . ALA A 1 97 ? -37.722 32.760 15.072 1.00 91.88 97 ALA A C 1
ATOM 752 O O . ALA A 1 97 ? -37.255 33.234 14.038 1.00 91.88 97 ALA A O 1
ATOM 753 N N . PHE A 1 98 ? -36.959 32.483 16.131 1.00 95.25 98 PHE A N 1
ATOM 754 C CA . PHE A 1 98 ? -35.538 32.817 16.225 1.00 95.25 98 PHE A CA 1
ATOM 755 C C . PHE A 1 98 ? -34.683 32.165 15.129 1.00 95.25 98 PHE A C 1
ATOM 757 O O . PHE A 1 98 ? -33.757 32.782 14.608 1.00 95.25 98 PHE A O 1
ATOM 764 N N . SER A 1 99 ? -35.028 30.937 14.733 1.00 95.75 99 SER A N 1
ATOM 765 C CA . SER A 1 99 ? -34.348 30.189 13.666 1.00 95.75 99 SER A CA 1
ATOM 766 C C . SER A 1 99 ? -34.750 30.598 12.243 1.00 95.75 99 SER A C 1
ATOM 768 O O . SER A 1 99 ? -34.223 30.057 11.275 1.00 95.75 99 SER A O 1
ATOM 770 N N . ARG A 1 100 ? -35.661 31.561 12.065 1.00 96.06 100 ARG A N 1
ATOM 771 C CA . ARG A 1 100 ? -35.962 32.162 10.751 1.00 96.06 100 ARG A CA 1
ATOM 772 C C . ARG A 1 100 ? -35.107 33.399 10.479 1.00 96.06 100 ARG A C 1
ATOM 774 O O . ARG A 1 100 ? -35.517 34.295 9.749 1.00 96.06 100 ARG A O 1
ATOM 781 N N . GLY A 1 101 ? -33.899 33.463 11.041 1.00 95.69 101 GLY A N 1
ATOM 782 C CA . GLY A 1 101 ? -32.992 34.594 10.852 1.00 95.69 101 GLY A CA 1
ATOM 783 C C . GLY A 1 101 ? -32.696 34.888 9.379 1.00 95.69 101 GLY A C 1
ATOM 784 O O . GLY A 1 101 ? -32.552 36.050 9.028 1.00 95.69 101 GLY A O 1
ATOM 785 N N . TYR A 1 102 ? -32.717 33.883 8.498 1.00 95.12 102 TYR A N 1
ATOM 786 C CA . TYR A 1 102 ? -32.532 34.046 7.048 1.00 95.12 102 TYR A CA 1
ATOM 787 C C . TYR A 1 102 ? -33.709 34.745 6.327 1.00 95.12 102 TYR A C 1
ATOM 789 O O . TYR A 1 102 ? -33.597 35.076 5.147 1.00 95.12 102 TYR A O 1
ATOM 797 N N . GLU A 1 103 ? -34.847 34.948 7.003 1.00 94.38 103 GLU A N 1
ATOM 798 C CA . GLU A 1 103 ? -35.963 35.790 6.539 1.00 94.38 103 GLU A CA 1
ATOM 799 C C . GLU A 1 103 ? -35.791 37.259 6.975 1.00 94.38 103 GLU A C 1
ATOM 801 O O . GLU A 1 103 ? -36.563 38.126 6.564 1.00 94.38 103 GLU A O 1
ATOM 806 N N . ILE A 1 104 ? -34.787 37.548 7.811 1.00 93.81 104 ILE A N 1
ATOM 807 C CA . ILE A 1 104 ? -34.501 38.874 8.373 1.00 93.81 104 ILE A CA 1
ATOM 808 C C . ILE A 1 104 ? -33.143 39.386 7.876 1.00 93.81 104 ILE A C 1
ATOM 810 O O . ILE A 1 104 ? -33.057 40.525 7.420 1.00 93.81 104 ILE A O 1
ATOM 814 N N . PHE A 1 105 ? -32.103 38.562 7.976 1.00 96.69 105 PHE A N 1
ATOM 815 C CA . PHE A 1 105 ? -30.721 38.835 7.597 1.00 96.69 105 PHE A CA 1
ATOM 816 C C . PHE A 1 105 ? -30.395 38.337 6.187 1.00 96.69 105 PHE A C 1
ATOM 818 O O . PHE A 1 105 ? -31.054 37.447 5.649 1.00 96.69 105 PHE A O 1
ATOM 825 N N . GLY A 1 106 ? -29.364 38.921 5.575 1.00 96.69 106 GLY A N 1
ATOM 826 C CA . GLY A 1 106 ? -29.073 38.725 4.162 1.00 96.69 106 GLY A CA 1
ATOM 827 C C . GLY A 1 106 ? -30.084 39.448 3.278 1.00 96.69 106 GLY A C 1
ATOM 828 O O . GLY A 1 106 ? -30.649 40.471 3.664 1.00 96.69 106 GLY A O 1
ATOM 829 N N . PHE A 1 107 ? -30.279 38.943 2.060 1.00 95.62 107 PHE A N 1
ATOM 830 C CA . PHE A 1 107 ? -31.206 39.537 1.100 1.00 95.62 107 PHE A CA 1
ATOM 831 C C . PHE A 1 107 ? -32.617 38.976 1.264 1.00 95.62 107 PHE A C 1
ATOM 833 O O . PHE A 1 107 ? -32.839 37.767 1.157 1.00 95.62 107 PHE A O 1
ATOM 840 N N . THR A 1 108 ? -33.579 39.877 1.437 1.00 92.19 108 THR A N 1
ATOM 841 C CA . THR A 1 108 ? -35.003 39.564 1.585 1.00 92.19 108 THR A CA 1
ATOM 842 C C . THR A 1 108 ? -35.800 40.362 0.556 1.00 92.19 108 THR A C 1
ATOM 844 O O . THR A 1 108 ? -35.650 41.578 0.441 1.00 92.19 108 THR A O 1
ATOM 847 N N . ARG A 1 109 ? -36.617 39.677 -0.248 1.00 87.94 109 ARG A N 1
ATOM 848 C CA . ARG A 1 109 ? -37.421 40.306 -1.304 1.00 87.94 109 ARG A CA 1
ATOM 849 C C . ARG A 1 109 ? -38.835 40.582 -0.805 1.00 87.94 109 ARG A C 1
ATOM 851 O O . ARG A 1 109 ? -39.468 39.721 -0.202 1.00 87.94 109 ARG A O 1
ATOM 858 N N . SER A 1 110 ? -39.331 41.778 -1.096 1.00 87.44 110 SER A N 1
ATOM 859 C CA . SER A 1 110 ? -40.715 42.205 -0.877 1.00 87.44 110 SER A CA 1
ATOM 860 C C . SER A 1 110 ? -41.377 42.559 -2.213 1.00 87.44 110 SER A C 1
ATOM 862 O O . SER A 1 110 ? -40.712 42.627 -3.246 1.00 87.44 110 SER A O 1
ATOM 864 N N . ALA A 1 111 ? -42.682 42.846 -2.201 1.00 83.56 111 ALA A N 1
ATOM 865 C CA . ALA A 1 111 ? -43.397 43.301 -3.397 1.00 83.56 111 ALA A CA 1
ATOM 866 C C . ALA A 1 111 ? -42.869 44.639 -3.958 1.00 83.56 111 ALA A C 1
ATOM 868 O O . ALA A 1 111 ? -43.092 44.945 -5.125 1.00 83.56 111 ALA A O 1
ATOM 869 N N . THR A 1 112 ? -42.182 45.439 -3.137 1.00 87.75 112 THR A N 1
ATOM 870 C CA . THR A 1 112 ? -41.773 46.814 -3.465 1.00 87.75 112 THR A CA 1
ATOM 871 C C . THR A 1 112 ? -40.264 47.000 -3.620 1.00 87.75 112 THR A C 1
ATOM 873 O O . THR A 1 112 ? -39.832 48.095 -3.969 1.00 87.75 112 THR A O 1
ATOM 876 N N . GLY A 1 113 ? -39.454 45.983 -3.324 1.00 91.12 113 GLY A N 1
ATOM 877 C CA . GLY A 1 113 ? -37.995 46.111 -3.298 1.00 91.12 113 GLY A CA 1
ATOM 878 C C . GLY A 1 113 ? -37.291 45.008 -2.514 1.00 91.12 113 GLY A C 1
ATOM 879 O O . GLY A 1 113 ? -37.930 44.084 -1.998 1.00 91.12 113 GLY A O 1
ATOM 880 N N . ILE A 1 114 ? -35.973 45.137 -2.393 1.00 94.44 114 ILE A N 1
ATOM 881 C CA . ILE A 1 114 ? -35.084 44.216 -1.679 1.00 94.44 114 ILE A CA 1
ATOM 882 C C . ILE A 1 114 ? -34.545 44.903 -0.421 1.00 94.44 114 ILE A C 1
ATOM 884 O O . ILE A 1 114 ? -33.967 45.985 -0.498 1.00 94.44 114 ILE A O 1
ATOM 888 N N . THR A 1 115 ? -34.680 44.250 0.731 1.00 96.56 115 THR A N 1
ATOM 889 C CA . THR A 1 115 ? -34.004 44.654 1.969 1.00 96.56 115 THR A CA 1
ATOM 890 C C . THR A 1 115 ? -32.777 43.778 2.179 1.00 96.56 115 THR A C 1
ATOM 892 O O . THR A 1 115 ? -32.877 42.549 2.142 1.00 96.56 115 THR A O 1
ATOM 895 N N . TYR A 1 116 ? -31.630 44.404 2.436 1.00 97.75 116 TYR A N 1
ATOM 896 C CA . TYR A 1 116 ? -30.406 43.722 2.844 1.00 97.75 116 TYR A CA 1
ATOM 897 C C . TYR A 1 116 ? -30.038 44.107 4.278 1.00 97.75 116 TYR A C 1
ATOM 899 O O . TYR A 1 116 ? -29.943 45.298 4.589 1.00 97.75 116 TYR A O 1
ATOM 907 N N . ARG A 1 117 ? -29.823 43.104 5.140 1.00 98.25 117 ARG A N 1
ATOM 908 C CA . ARG A 1 117 ? -29.340 43.289 6.517 1.00 98.25 117 ARG A CA 1
ATOM 909 C C . ARG A 1 117 ? -28.090 42.473 6.793 1.00 98.25 117 ARG A C 1
ATOM 911 O O . ARG A 1 117 ? -28.037 41.297 6.444 1.00 98.25 117 ARG A O 1
ATOM 918 N N . GLU A 1 118 ? -27.137 43.071 7.498 1.00 97.75 118 GLU A N 1
ATOM 919 C CA . GLU A 1 118 ? -25.894 42.409 7.886 1.00 97.75 118 GLU A CA 1
ATOM 920 C C . GLU A 1 118 ? -25.476 42.799 9.302 1.00 97.75 118 GLU A C 1
ATOM 922 O O . GLU A 1 118 ? -25.499 43.975 9.671 1.00 97.75 118 GLU A O 1
ATOM 927 N N . TRP A 1 119 ? -25.076 41.817 10.105 1.00 97.94 119 TRP A N 1
ATOM 928 C CA . TRP A 1 119 ? -24.529 42.088 11.430 1.00 97.94 119 TRP A CA 1
ATOM 929 C C . TRP A 1 119 ? -23.030 42.366 11.298 1.00 97.94 119 TRP A C 1
ATOM 931 O O . TRP A 1 119 ? -22.278 41.512 10.837 1.00 97.94 119 TRP A O 1
ATOM 941 N N . ALA A 1 120 ? -22.596 43.575 11.663 1.00 96.94 120 ALA A N 1
ATOM 942 C CA . ALA A 1 120 ? -21.189 43.988 11.628 1.00 96.94 120 ALA A CA 1
ATOM 943 C C . ALA A 1 120 ? -20.947 45.105 12.660 1.00 96.94 120 ALA A C 1
ATOM 945 O O . ALA A 1 120 ? -20.809 46.284 12.301 1.00 96.94 120 ALA A O 1
ATOM 946 N N . PRO A 1 121 ? -20.947 44.772 13.965 1.00 95.69 121 PRO A N 1
ATOM 947 C CA . PRO A 1 121 ? -20.896 45.764 15.030 1.00 95.69 121 PRO A CA 1
ATOM 948 C C . PRO A 1 121 ? -19.575 46.543 15.061 1.00 95.69 121 PRO A C 1
ATOM 950 O O . PRO A 1 121 ? -19.603 47.711 15.452 1.00 95.69 121 PRO A O 1
ATOM 953 N N . GLY A 1 122 ? -18.456 45.952 14.634 1.00 93.50 122 GLY A N 1
ATOM 954 C CA . GLY A 1 122 ? -17.148 46.605 14.547 1.00 93.50 122 GLY A CA 1
ATOM 955 C C . GLY A 1 122 ? -16.988 47.579 13.374 1.00 93.50 122 GLY A C 1
ATOM 956 O O . GLY A 1 122 ? -16.121 48.454 13.430 1.00 93.50 122 GLY A O 1
ATOM 957 N N . ALA A 1 123 ? -17.830 47.489 12.339 1.00 95.19 123 ALA A N 1
ATOM 958 C CA . ALA A 1 123 ? -17.764 48.388 11.189 1.00 95.19 123 ALA A CA 1
ATOM 959 C C . ALA A 1 123 ? -18.205 49.816 11.561 1.00 95.19 123 ALA A C 1
ATOM 961 O O . ALA A 1 123 ? -19.157 50.023 12.316 1.00 95.19 123 ALA A O 1
ATOM 962 N N . LYS A 1 124 ? -17.518 50.818 11.000 1.00 94.44 124 LYS A N 1
ATOM 963 C CA . LYS A 1 124 ? -17.804 52.254 11.185 1.00 94.44 124 LYS A CA 1
ATOM 964 C C . LYS A 1 124 ? -18.714 52.818 10.096 1.00 94.44 124 LYS A C 1
ATOM 966 O O . LYS A 1 124 ? -19.492 53.729 10.360 1.00 94.44 124 LYS A O 1
ATOM 971 N N . ALA A 1 125 ? -18.608 52.275 8.889 1.00 95.44 125 ALA A N 1
ATOM 972 C CA . ALA A 1 125 ? -19.454 52.564 7.739 1.00 95.44 125 ALA A CA 1
ATOM 973 C C . ALA A 1 125 ? -19.614 51.282 6.917 1.00 95.44 125 ALA A C 1
ATOM 975 O O . ALA A 1 125 ? -18.664 50.501 6.830 1.00 95.44 125 ALA A O 1
ATOM 976 N N . ALA A 1 126 ? -20.779 51.083 6.301 1.00 97.12 126 ALA A N 1
ATOM 977 C CA . ALA A 1 126 ? -21.017 49.968 5.392 1.00 97.12 126 ALA A CA 1
ATOM 978 C C . ALA A 1 126 ? -21.793 50.412 4.147 1.00 97.12 126 ALA A C 1
ATOM 980 O O . ALA A 1 126 ? -22.616 51.330 4.188 1.00 97.12 126 ALA A O 1
ATOM 981 N N . SER A 1 127 ? -21.519 49.775 3.014 1.00 97.81 127 SER A N 1
ATOM 982 C CA . SER A 1 127 ? -22.234 49.989 1.755 1.00 97.81 127 SER A CA 1
ATOM 983 C C . SER A 1 127 ? -22.362 48.674 1.005 1.00 97.81 127 SER A C 1
ATOM 985 O O . SER A 1 127 ? -21.426 47.871 0.984 1.00 97.81 127 SER A O 1
ATOM 987 N N . LEU A 1 128 ? -23.511 48.462 0.375 1.00 97.44 128 LEU A N 1
ATOM 988 C CA . LEU A 1 128 ? -23.718 47.317 -0.495 1.00 97.44 128 LEU A CA 1
ATOM 989 C C . LEU A 1 128 ? -23.145 47.644 -1.881 1.00 97.44 128 LEU A C 1
ATOM 991 O O . LEU A 1 128 ? -23.403 48.709 -2.435 1.00 97.44 128 LEU A O 1
ATOM 995 N N . ILE A 1 129 ? -22.335 46.750 -2.439 1.00 96.75 129 ILE A N 1
ATOM 996 C CA . ILE A 1 129 ? -21.701 46.926 -3.750 1.00 96.75 129 ILE A CA 1
ATOM 997 C C . ILE A 1 129 ? -21.912 45.685 -4.607 1.00 96.75 129 ILE A C 1
ATOM 999 O O . ILE A 1 129 ? -21.977 44.569 -4.096 1.00 96.75 129 ILE A O 1
ATOM 1003 N N . GLY A 1 130 ? -22.009 45.865 -5.917 1.00 95.12 130 GLY A N 1
ATOM 1004 C CA . GLY A 1 130 ? -22.146 44.747 -6.836 1.00 95.12 130 GLY A CA 1
ATOM 1005 C C . GLY A 1 130 ? -22.313 45.185 -8.278 1.00 95.12 130 GLY A C 1
ATOM 1006 O O . GLY A 1 130 ? -22.215 46.370 -8.603 1.00 95.12 130 GLY A O 1
ATOM 1007 N N . ASP A 1 131 ? -22.608 44.222 -9.146 1.00 94.00 131 ASP A N 1
ATOM 1008 C CA . ASP A 1 131 ? -22.821 44.491 -10.571 1.00 94.00 131 ASP A CA 1
ATOM 1009 C C . ASP A 1 131 ? -23.963 45.508 -10.791 1.00 94.00 131 ASP A C 1
ATOM 1011 O O . ASP A 1 131 ? -23.849 46.389 -11.641 1.00 94.00 131 ASP A O 1
ATOM 1015 N N . PHE A 1 132 ? -25.006 45.467 -9.952 1.00 93.31 132 PHE A N 1
ATOM 1016 C CA . PHE A 1 132 ? -26.179 46.350 -10.020 1.00 93.31 132 PHE A CA 1
ATOM 1017 C C . PHE A 1 132 ? -25.865 47.847 -9.821 1.00 93.31 132 PHE A C 1
ATOM 1019 O O . PHE A 1 132 ? -26.590 48.699 -10.325 1.00 93.31 132 PHE A O 1
ATOM 1026 N N . ASN A 1 133 ? -24.770 48.186 -9.131 1.00 94.19 133 ASN A N 1
ATOM 1027 C CA . ASN A 1 133 ? -24.359 49.573 -8.888 1.00 94.19 133 ASN A CA 1
ATOM 1028 C C . ASN A 1 133 ? -22.950 49.894 -9.408 1.00 94.19 133 ASN A C 1
ATOM 1030 O O . ASN A 1 133 ? -22.335 50.879 -8.989 1.00 94.19 133 ASN A O 1
ATOM 1034 N N . ASN A 1 134 ? -22.432 49.078 -10.334 1.00 94.44 134 ASN A N 1
ATOM 1035 C CA . ASN A 1 134 ? -21.074 49.182 -10.876 1.00 94.44 134 ASN A CA 1
ATOM 1036 C C . ASN A 1 134 ? -19.986 49.193 -9.787 1.00 94.44 134 ASN A C 1
ATOM 1038 O O . ASN A 1 134 ? -18.988 49.907 -9.907 1.00 94.44 134 ASN A O 1
ATOM 1042 N N . TRP A 1 135 ? -20.188 48.430 -8.710 1.00 94.12 135 TRP A N 1
ATOM 1043 C CA . TRP A 1 135 ? -19.266 48.329 -7.574 1.00 94.12 135 TRP A CA 1
ATOM 1044 C C . TRP A 1 135 ? -18.978 49.682 -6.885 1.00 94.12 135 TRP A C 1
ATOM 1046 O O . TRP A 1 135 ? -17.930 49.879 -6.262 1.00 94.12 135 TRP A O 1
ATOM 1056 N N . ASN A 1 136 ? -19.909 50.638 -6.989 1.00 93.56 136 ASN A N 1
ATOM 1057 C CA . ASN A 1 136 ? -19.759 51.987 -6.453 1.00 93.56 136 ASN A CA 1
ATOM 1058 C C . ASN A 1 136 ? -20.177 52.060 -4.979 1.00 93.56 136 ASN A C 1
ATOM 1060 O O . ASN A 1 136 ? -21.354 52.175 -4.645 1.00 93.56 136 ASN A O 1
ATOM 1064 N N . SER A 1 137 ? -19.196 52.133 -4.083 1.00 90.94 137 SER A N 1
ATOM 1065 C CA . SER A 1 137 ? -19.431 52.190 -2.636 1.00 90.94 137 SER A CA 1
ATOM 1066 C C . SER A 1 137 ? -20.045 53.490 -2.108 1.00 90.94 137 SER A C 1
ATOM 1068 O O . SER A 1 137 ? -20.146 53.659 -0.900 1.00 90.94 137 SER A O 1
ATOM 1070 N N . LYS A 1 138 ? -20.390 54.445 -2.975 1.00 92.12 138 LYS A N 1
ATOM 1071 C CA . LYS A 1 138 ? -21.121 55.664 -2.595 1.00 92.12 138 LYS A CA 1
ATOM 1072 C C . LYS A 1 138 ? -22.589 55.632 -3.015 1.00 92.12 138 LYS A C 1
ATOM 1074 O O . LYS A 1 138 ? -23.313 56.552 -2.650 1.00 92.12 138 LYS A O 1
ATOM 1079 N N . ALA A 1 139 ? -22.998 54.640 -3.809 1.00 89.88 139 ALA A N 1
ATOM 1080 C CA . ALA A 1 139 ? -24.358 54.548 -4.328 1.00 89.88 139 ALA A CA 1
ATOM 1081 C C . ALA A 1 139 ? -25.337 54.076 -3.244 1.00 89.88 139 ALA A C 1
ATOM 1083 O O . ALA A 1 139 ? -26.328 54.748 -2.983 1.00 89.88 139 ALA A O 1
ATOM 1084 N N . ASP A 1 140 ? -24.994 52.985 -2.555 1.00 93.44 140 ASP A N 1
ATOM 1085 C CA . ASP A 1 140 ? -25.920 52.245 -1.692 1.00 93.44 140 ASP A CA 1
ATOM 1086 C C . ASP A 1 140 ? -25.362 52.113 -0.264 1.00 93.44 140 ASP A C 1
ATOM 1088 O O . ASP A 1 140 ? -24.900 51.054 0.174 1.00 93.44 140 ASP A O 1
ATOM 1092 N N . VAL A 1 141 ? -25.355 53.235 0.465 1.00 95.38 141 VAL A N 1
ATOM 1093 C CA . VAL A 1 141 ? -24.846 53.330 1.846 1.00 95.38 141 VAL A CA 1
ATOM 1094 C C . VAL A 1 141 ? -25.879 52.798 2.845 1.00 95.38 141 VAL A C 1
ATOM 1096 O O . VAL A 1 141 ? -27.048 53.172 2.803 1.00 95.38 141 VAL A O 1
ATOM 1099 N N . MET A 1 142 ? -25.438 51.948 3.773 1.00 97.50 142 MET A N 1
ATOM 1100 C CA . MET A 1 142 ? -26.296 51.293 4.763 1.00 97.50 142 MET A CA 1
ATOM 1101 C C . MET A 1 142 ? -26.417 52.113 6.058 1.00 97.50 142 MET A C 1
ATOM 1103 O O . MET A 1 142 ? -25.530 52.894 6.402 1.00 97.50 142 MET A O 1
ATOM 1107 N N . THR A 1 143 ? -27.490 51.888 6.821 1.00 96.75 143 THR A N 1
ATOM 1108 C CA . THR A 1 143 ? -27.729 52.520 8.133 1.00 96.75 143 THR A CA 1
ATOM 1109 C C . THR A 1 143 ? -27.545 51.507 9.264 1.00 96.75 143 THR A C 1
ATOM 1111 O O . THR A 1 143 ? -28.092 50.411 9.192 1.00 96.75 143 THR A O 1
ATOM 1114 N N . ARG A 1 144 ? -26.794 51.864 10.316 1.00 97.00 144 ARG A N 1
ATOM 1115 C CA . ARG A 1 144 ? -26.523 51.005 11.488 1.00 97.00 144 ARG A CA 1
ATOM 1116 C C . ARG A 1 144 ? -27.514 51.274 12.623 1.00 97.00 144 ARG A C 1
ATOM 1118 O O . ARG A 1 144 ? -27.695 52.430 13.003 1.00 97.00 144 ARG A O 1
ATOM 1125 N N . ASN A 1 145 ? -28.093 50.225 13.206 1.00 95.56 145 ASN A N 1
ATOM 1126 C CA . ASN A 1 145 ? -28.916 50.319 14.419 1.00 95.56 145 ASN A CA 1
ATOM 1127 C C . ASN A 1 145 ? -28.084 50.187 15.719 1.00 95.56 145 ASN A C 1
ATOM 1129 O O . ASN A 1 145 ? -26.861 50.034 15.686 1.00 95.56 145 ASN A O 1
ATOM 1133 N N . GLU A 1 146 ? -28.740 50.246 16.884 1.00 93.81 146 GLU A N 1
ATOM 1134 C CA . GLU A 1 146 ? -28.072 50.183 18.198 1.00 93.81 146 GLU A CA 1
ATOM 1135 C C . GLU A 1 146 ? -27.379 48.841 18.495 1.00 93.81 146 GLU A C 1
ATOM 1137 O O . GLU A 1 146 ? -26.398 48.807 19.236 1.00 93.81 146 GLU A O 1
ATOM 1142 N N . TYR A 1 147 ? -27.823 47.757 17.855 1.00 93.62 147 TYR A N 1
ATOM 1143 C CA . TYR A 1 147 ? -27.266 46.407 17.999 1.00 93.62 147 TYR A CA 1
ATOM 1144 C C . TYR A 1 147 ? -26.124 46.113 17.010 1.00 93.62 147 TYR A C 1
ATOM 1146 O O . TYR A 1 147 ? -25.578 45.010 16.990 1.00 93.62 147 TYR A O 1
ATOM 1154 N N . GLY A 1 148 ? -25.742 47.092 16.182 1.00 94.81 148 GLY A N 1
ATOM 1155 C CA . GLY A 1 148 ? -24.684 46.932 15.185 1.00 94.81 148 GLY A CA 1
ATOM 1156 C C . GLY A 1 148 ? -25.110 46.175 13.925 1.00 94.81 148 GLY A C 1
ATOM 1157 O O . GLY A 1 148 ? -24.250 45.671 13.201 1.00 94.81 148 GLY A O 1
ATOM 1158 N N . VAL A 1 149 ? -26.416 46.102 13.655 1.00 97.44 149 VAL A N 1
ATOM 1159 C CA . VAL A 1 149 ? -26.966 45.592 12.394 1.00 97.44 149 VAL A CA 1
ATOM 1160 C C . VAL A 1 149 ? -27.068 46.739 11.396 1.00 97.44 149 VAL A C 1
ATOM 1162 O O . VAL A 1 149 ? -27.625 47.796 11.702 1.00 97.44 149 VAL A O 1
ATOM 1165 N N . TRP A 1 150 ? -26.521 46.524 10.206 1.00 98.12 150 TRP A N 1
ATOM 1166 C CA . TRP A 1 150 ? -26.588 47.429 9.069 1.00 98.12 150 TRP A CA 1
ATOM 1167 C C . TRP A 1 150 ? -27.751 47.039 8.165 1.00 98.12 150 TRP A C 1
ATOM 1169 O O . TRP A 1 150 ? -27.904 45.863 7.850 1.00 98.12 150 TRP A O 1
ATOM 1179 N N . GLU A 1 151 ? -28.539 48.012 7.712 1.00 97.81 151 GLU A N 1
ATOM 1180 C CA . GLU A 1 151 ? -29.697 47.804 6.837 1.00 97.81 151 GLU A CA 1
ATOM 1181 C C . GLU A 1 151 ? -29.688 48.773 5.646 1.00 97.81 151 GLU A C 1
ATOM 1183 O O . GLU A 1 151 ? -29.291 49.936 5.768 1.00 97.81 151 GLU A O 1
ATOM 1188 N N . ILE A 1 152 ? -30.166 48.294 4.499 1.00 97.38 152 ILE A N 1
ATOM 1189 C CA . ILE A 1 152 ? -30.561 49.116 3.353 1.00 97.38 152 ILE A CA 1
ATOM 1190 C C . ILE A 1 152 ? -31.803 48.524 2.680 1.00 97.38 152 ILE A C 1
ATOM 1192 O O . ILE A 1 152 ? -31.953 47.303 2.599 1.00 97.38 152 ILE A O 1
ATOM 1196 N N . PHE A 1 153 ? -32.679 49.396 2.183 1.00 96.88 153 PHE A N 1
ATOM 1197 C CA . PHE A 1 153 ? -33.803 49.036 1.324 1.00 96.88 153 PHE A CA 1
ATOM 1198 C C . PHE A 1 153 ? -33.580 49.601 -0.079 1.00 96.88 153 PHE A C 1
ATOM 1200 O O . PHE A 1 153 ? -33.399 50.808 -0.239 1.00 96.88 153 PHE A O 1
ATOM 1207 N N . LEU A 1 154 ? -33.617 48.726 -1.080 1.00 95.44 154 LEU A N 1
ATOM 1208 C CA . LEU A 1 154 ? -33.497 49.064 -2.492 1.00 95.44 154 LEU A CA 1
ATOM 1209 C C . LEU A 1 154 ? -34.866 48.880 -3.165 1.00 95.44 154 LEU A C 1
ATOM 1211 O O . LEU A 1 154 ? -35.315 47.737 -3.302 1.00 95.44 154 LEU A O 1
ATOM 1215 N N . PRO A 1 155 ? -35.565 49.966 -3.546 1.00 94.50 155 PRO A N 1
ATOM 1216 C CA . PRO A 1 155 ? -36.861 49.864 -4.209 1.00 94.50 155 PRO A CA 1
ATOM 1217 C C . PRO A 1 155 ? -36.711 49.234 -5.596 1.00 94.50 155 PRO A C 1
ATOM 1219 O O . PRO A 1 155 ? -35.687 49.425 -6.243 1.00 94.50 155 PRO A O 1
ATOM 1222 N N . ASN A 1 156 ? -37.741 48.524 -6.060 1.00 90.00 156 ASN A N 1
ATOM 1223 C CA . ASN A 1 156 ? -37.788 48.032 -7.440 1.00 90.00 156 ASN A CA 1
ATOM 1224 C C . ASN A 1 156 ? -37.612 49.182 -8.446 1.00 90.00 156 ASN A C 1
ATOM 1226 O O . ASN A 1 156 ? -37.973 50.332 -8.169 1.00 90.00 156 ASN A O 1
ATOM 1230 N N . ASP A 1 157 ? -37.106 48.844 -9.628 1.00 87.31 157 ASP A N 1
ATOM 1231 C CA . ASP A 1 157 ? -36.979 49.772 -10.742 1.00 87.31 157 ASP A CA 1
ATOM 1232 C C . ASP A 1 157 ? -38.354 50.283 -11.199 1.00 87.31 157 ASP A C 1
ATOM 1234 O O . ASP A 1 157 ? -39.409 49.732 -10.869 1.00 87.31 157 ASP A O 1
ATOM 1238 N N . ALA A 1 158 ? -38.361 51.369 -11.976 1.00 86.38 158 ALA A N 1
ATOM 1239 C CA . ALA A 1 158 ? -39.596 52.020 -12.418 1.00 86.38 158 ALA A CA 1
ATOM 1240 C C . ALA A 1 158 ? -40.509 51.116 -13.274 1.00 86.38 158 ALA A C 1
ATOM 1242 O O . ALA A 1 158 ? -41.711 51.371 -13.356 1.00 86.38 158 ALA A O 1
ATOM 1243 N N . ASP A 1 159 ? -39.956 50.082 -13.909 1.00 83.75 159 ASP A N 1
ATOM 1244 C CA . ASP A 1 159 ? -40.677 49.055 -14.673 1.00 83.75 159 ASP A CA 1
ATOM 1245 C C . ASP A 1 159 ? -41.130 47.857 -13.811 1.00 83.75 159 ASP A C 1
ATOM 1247 O O . ASP A 1 159 ? -41.799 46.952 -14.310 1.00 83.75 159 ASP A O 1
ATOM 1251 N N . GLY A 1 160 ? -40.821 47.874 -12.512 1.00 81.19 160 GLY A N 1
ATOM 1252 C CA . GLY A 1 160 ? -41.152 46.829 -11.552 1.00 81.19 160 GLY A CA 1
ATOM 1253 C C . GLY A 1 160 ? -40.098 45.729 -11.415 1.00 81.19 160 GLY A C 1
ATOM 1254 O O . GLY A 1 160 ? -40.318 44.820 -10.607 1.00 81.19 160 GLY A O 1
ATOM 1255 N N . SER A 1 161 ? -38.970 45.780 -12.141 1.00 84.25 161 SER A N 1
ATOM 1256 C CA . SER A 1 161 ? -37.901 44.793 -11.962 1.00 84.25 161 SER A CA 1
ATOM 1257 C C . SER A 1 161 ? -37.191 44.935 -10.609 1.00 84.25 161 SER A C 1
ATOM 1259 O O . SER A 1 161 ? -37.154 46.023 -10.030 1.00 84.25 161 SER A O 1
ATOM 1261 N N . PRO A 1 162 ? -36.634 43.842 -10.051 1.00 85.94 162 PRO A N 1
ATOM 1262 C CA . PRO A 1 162 ? -35.870 43.916 -8.809 1.00 85.94 162 PRO A CA 1
ATOM 1263 C C . PRO A 1 162 ? -34.602 44.760 -8.964 1.00 85.94 162 PRO A C 1
ATOM 1265 O O . PRO A 1 162 ? -33.838 44.544 -9.900 1.00 85.94 162 PRO A O 1
ATOM 1268 N N . ALA A 1 163 ? -34.327 45.613 -7.971 1.00 89.62 163 ALA A N 1
ATOM 1269 C CA . ALA A 1 163 ? -33.146 46.489 -7.930 1.00 89.62 163 ALA A CA 1
ATOM 1270 C C . ALA A 1 163 ? -31.801 45.753 -8.057 1.00 89.62 163 ALA A C 1
ATOM 1272 O O . ALA A 1 163 ? -30.794 46.324 -8.471 1.00 89.62 163 ALA A O 1
ATOM 1273 N N . ILE A 1 164 ? -31.770 44.481 -7.653 1.00 92.38 164 ILE A N 1
ATOM 1274 C CA . ILE A 1 164 ? -30.633 43.588 -7.851 1.00 92.38 164 ILE A CA 1
ATOM 1275 C C . ILE A 1 164 ? -31.127 42.441 -8.732 1.00 92.38 164 ILE A C 1
ATOM 1277 O O . ILE A 1 164 ? -31.911 41.610 -8.264 1.00 92.38 164 ILE A O 1
ATOM 1281 N N . PRO A 1 165 ? -30.685 42.361 -9.995 1.00 90.25 165 PRO A N 1
ATOM 1282 C CA . PRO A 1 165 ? -31.034 41.243 -10.860 1.00 90.25 165 PRO A CA 1
ATOM 1283 C C . PRO A 1 165 ? -30.533 39.906 -10.295 1.00 90.25 165 PRO A C 1
ATOM 1285 O O . PRO A 1 165 ? -29.414 39.829 -9.776 1.00 90.25 165 PRO A O 1
ATOM 1288 N N . HIS A 1 166 ? -31.327 38.838 -10.429 1.00 87.62 166 HIS A N 1
ATOM 1289 C CA . HIS A 1 166 ? -30.885 37.467 -10.140 1.00 87.62 166 HIS A CA 1
ATOM 1290 C C . HIS A 1 166 ? -29.565 37.158 -10.865 1.00 87.62 166 HIS A C 1
ATOM 1292 O O . HIS A 1 166 ? -29.408 37.477 -12.042 1.00 87.62 166 HIS A O 1
ATOM 1298 N N . GLY A 1 167 ? -28.618 36.536 -10.162 1.00 88.31 167 GLY A N 1
ATOM 1299 C CA . GLY A 1 167 ? -27.295 36.207 -10.694 1.00 88.31 167 GLY A CA 1
ATOM 1300 C C . GLY A 1 167 ? -26.265 37.337 -10.583 1.00 88.31 167 GLY A C 1
ATOM 1301 O O . GLY A 1 167 ? -25.097 37.113 -10.895 1.00 88.31 167 GLY A O 1
ATOM 1302 N N . SER A 1 168 ? -26.652 38.525 -10.103 1.00 91.88 168 SER A N 1
ATOM 1303 C CA . SER A 1 168 ? -25.712 39.633 -9.885 1.00 91.88 168 SER A CA 1
ATOM 1304 C C . SER A 1 168 ? -24.705 39.304 -8.787 1.00 91.88 168 SER A C 1
ATOM 1306 O O . SER A 1 168 ? -25.081 38.811 -7.717 1.00 91.88 168 SER A O 1
ATOM 1308 N N . ARG A 1 169 ? -23.429 39.638 -9.011 1.00 93.81 169 ARG A N 1
ATOM 1309 C CA . ARG A 1 169 ? -22.400 39.543 -7.971 1.00 93.81 169 ARG A CA 1
ATOM 1310 C C . ARG A 1 169 ? -22.557 40.679 -6.970 1.00 93.81 169 ARG A C 1
ATOM 1312 O O . ARG A 1 169 ? -22.828 41.818 -7.354 1.00 93.81 169 ARG A O 1
ATOM 1319 N N . VAL A 1 170 ? -22.364 40.361 -5.693 1.00 95.69 170 VAL A N 1
ATOM 1320 C CA . VAL A 1 170 ? -22.571 41.266 -4.558 1.00 95.69 170 VAL A CA 1
ATOM 1321 C C . VAL A 1 170 ? -21.494 41.086 -3.485 1.00 95.69 170 VAL A C 1
ATOM 1323 O O . VAL A 1 170 ? -21.034 39.972 -3.216 1.00 95.69 170 VAL A O 1
ATOM 1326 N N . LYS A 1 171 ? -21.119 42.196 -2.843 1.00 95.75 171 LYS A N 1
ATOM 1327 C CA . LYS A 1 171 ? -20.286 42.271 -1.635 1.00 95.75 171 LYS A CA 1
ATOM 1328 C C . LYS A 1 171 ? -20.765 43.393 -0.722 1.00 95.75 171 LYS A C 1
ATOM 1330 O O . LYS A 1 171 ? -21.435 44.327 -1.157 1.00 95.75 171 LYS A O 1
ATOM 1335 N N . ILE A 1 172 ? -20.372 43.329 0.542 1.00 96.00 172 ILE A N 1
ATOM 1336 C CA . ILE A 1 172 ? -20.490 44.442 1.480 1.00 96.00 172 ILE A CA 1
ATOM 1337 C C . ILE A 1 172 ? -19.115 45.095 1.647 1.00 96.00 172 ILE A C 1
ATOM 1339 O O . ILE A 1 172 ? -18.153 44.433 2.037 1.00 96.00 172 ILE A O 1
ATOM 1343 N N . ARG A 1 173 ? -19.015 46.394 1.341 1.00 96.31 173 ARG A N 1
ATOM 1344 C CA . ARG A 1 173 ? -17.830 47.200 1.653 1.00 96.31 173 ARG A CA 1
ATOM 1345 C C . ARG A 1 173 ? -17.984 47.801 3.036 1.00 96.31 173 ARG A C 1
ATOM 1347 O O . ARG A 1 173 ? -18.961 48.500 3.289 1.00 96.31 173 ARG A O 1
ATOM 1354 N N . MET A 1 174 ? -17.000 47.584 3.898 1.00 96.12 174 MET A N 1
ATOM 1355 C CA . MET A 1 174 ? -16.982 48.080 5.270 1.00 96.12 174 MET A CA 1
ATOM 1356 C C . MET A 1 174 ? -15.714 48.884 5.547 1.00 96.12 174 MET A C 1
ATOM 1358 O O . MET A 1 174 ? -14.615 48.473 5.178 1.00 96.12 174 MET A O 1
ATOM 1362 N N . ASP A 1 175 ? -15.865 50.017 6.231 1.00 95.62 175 ASP A N 1
ATOM 1363 C CA . ASP A 1 175 ? -14.761 50.700 6.909 1.00 95.62 175 ASP A CA 1
ATOM 1364 C C . ASP A 1 175 ? -14.608 50.092 8.306 1.00 95.62 175 ASP A C 1
ATOM 1366 O O . ASP A 1 175 ? -15.445 50.309 9.187 1.00 95.62 175 ASP A O 1
ATOM 1370 N N . THR A 1 176 ? -13.577 49.270 8.488 1.00 93.25 176 THR A N 1
ATOM 1371 C CA . THR A 1 176 ? -13.359 48.489 9.711 1.00 93.25 176 THR A CA 1
ATOM 1372 C C . THR A 1 176 ? -12.181 49.034 10.524 1.00 93.25 176 THR A C 1
ATOM 1374 O O . THR A 1 176 ? -11.354 49.787 10.002 1.00 93.25 176 THR A O 1
ATOM 1377 N N . PRO A 1 177 ? -12.011 48.629 11.797 1.00 89.69 177 PRO A N 1
ATOM 1378 C CA . PRO A 1 177 ? -10.812 48.958 12.569 1.00 89.69 177 PRO A CA 1
ATOM 1379 C C . PRO A 1 177 ? -9.511 48.481 11.901 1.00 89.69 177 PRO A C 1
ATOM 1381 O O . PRO A 1 177 ? -8.467 49.096 12.103 1.00 89.69 177 PRO A O 1
ATOM 1384 N N . SER A 1 178 ? -9.585 47.428 11.081 1.00 87.19 178 SER A N 1
ATOM 1385 C CA . SER A 1 178 ? -8.466 46.865 10.315 1.00 87.19 178 SER A CA 1
ATOM 1386 C C . SER A 1 178 ? -8.268 47.474 8.916 1.00 87.19 178 SER A C 1
ATOM 1388 O O . SER A 1 178 ? -7.352 47.071 8.203 1.00 87.19 178 SER A O 1
ATOM 1390 N N . GLY A 1 179 ? -9.092 48.453 8.521 1.00 91.44 179 GLY A N 1
ATOM 1391 C CA . GLY A 1 179 ? -9.072 49.092 7.201 1.00 91.44 179 GLY A CA 1
ATOM 1392 C C . GLY A 1 179 ? -10.337 48.834 6.375 1.00 91.44 179 GLY A C 1
ATOM 1393 O O . GLY A 1 179 ? -11.301 48.231 6.848 1.00 91.44 179 GLY A O 1
ATOM 1394 N N . ILE A 1 180 ? -10.345 49.310 5.128 1.00 93.38 180 ILE A N 1
ATOM 1395 C CA . ILE A 1 180 ? -11.464 49.089 4.201 1.00 93.38 180 ILE A CA 1
ATOM 1396 C C . ILE A 1 180 ? -11.428 47.642 3.706 1.00 93.38 180 ILE A C 1
ATOM 1398 O O . ILE A 1 180 ? -10.389 47.179 3.233 1.00 93.38 180 ILE A O 1
ATOM 1402 N N . LYS A 1 181 ? -12.566 46.949 3.783 1.00 91.75 181 LYS A N 1
ATOM 1403 C CA . LYS A 1 181 ? -12.703 45.541 3.402 1.00 91.75 181 LYS A CA 1
ATOM 1404 C C . LYS A 1 181 ? -13.973 45.309 2.588 1.00 91.75 181 LYS A C 1
ATOM 1406 O O . LYS A 1 181 ? -15.031 45.805 2.964 1.00 91.75 181 LYS A O 1
ATOM 1411 N N . ASP A 1 182 ? -13.862 44.506 1.532 1.00 93.69 182 ASP A N 1
ATOM 1412 C CA . ASP A 1 182 ? -15.004 43.984 0.778 1.00 93.69 182 ASP A CA 1
ATOM 1413 C C . ASP A 1 182 ? -15.201 42.513 1.133 1.00 93.69 182 ASP A C 1
ATOM 1415 O O . ASP A 1 182 ? -14.344 41.684 0.827 1.00 93.69 182 ASP A O 1
ATOM 1419 N N . SER A 1 183 ? -16.326 42.195 1.766 1.00 93.94 183 SER A N 1
ATOM 1420 C CA . SER A 1 183 ? -16.644 40.843 2.233 1.00 93.94 183 SER A CA 1
ATOM 1421 C C . SER A 1 183 ? -17.845 40.273 1.482 1.00 93.94 183 SER A C 1
ATOM 1423 O O . SER A 1 183 ? -18.740 41.006 1.052 1.00 93.94 183 SER A O 1
ATOM 1425 N N . ILE A 1 184 ? -17.887 38.950 1.336 1.00 96.00 184 ILE A N 1
ATOM 1426 C CA . ILE A 1 184 ? -19.094 38.242 0.894 1.00 96.00 184 ILE A CA 1
ATOM 1427 C C . ILE A 1 184 ? -20.121 38.298 2.032 1.00 96.00 184 ILE A C 1
ATOM 1429 O O . ILE A 1 184 ? -19.729 38.009 3.157 1.00 96.00 184 ILE A O 1
ATOM 1433 N N . PRO A 1 185 ? -21.398 38.651 1.791 1.00 97.12 185 PRO A N 1
ATOM 1434 C CA . PRO A 1 185 ? -22.417 38.676 2.841 1.00 97.12 185 PRO A CA 1
ATOM 1435 C C . PRO A 1 185 ? -22.479 37.367 3.637 1.00 97.12 185 PRO A C 1
ATOM 1437 O O . PRO A 1 185 ? -22.533 36.289 3.046 1.00 97.12 185 PRO A O 1
ATOM 1440 N N . ALA A 1 186 ? -22.527 37.443 4.968 1.00 97.25 186 ALA A N 1
ATOM 1441 C CA . ALA A 1 186 ? -22.472 36.268 5.844 1.00 97.25 186 ALA A CA 1
ATOM 1442 C C . ALA A 1 186 ? -23.659 35.311 5.618 1.00 97.25 186 ALA A C 1
ATOM 1444 O O . ALA A 1 186 ? -23.549 34.101 5.817 1.00 97.25 186 ALA A O 1
ATOM 1445 N N . TRP A 1 187 ? -24.789 35.858 5.170 1.00 97.75 187 TRP A N 1
ATOM 1446 C CA . TRP A 1 187 ? -26.044 35.154 4.895 1.00 97.75 187 TRP A CA 1
ATOM 1447 C C . TRP A 1 187 ? -26.270 34.901 3.395 1.00 97.75 187 TRP A C 1
ATOM 1449 O O . TRP A 1 187 ? -27.408 34.716 2.954 1.00 97.75 187 TRP A O 1
ATOM 1459 N N . ILE A 1 188 ? -25.214 34.954 2.574 1.00 97.12 188 ILE A N 1
ATOM 1460 C CA . ILE A 1 188 ? -25.340 34.726 1.133 1.00 97.12 188 ILE A CA 1
ATOM 1461 C C . ILE A 1 188 ? -25.814 33.294 0.841 1.00 97.12 188 ILE A C 1
ATOM 1463 O O . ILE A 1 188 ? -25.351 32.327 1.443 1.00 97.12 188 ILE A O 1
ATOM 1467 N N . LYS A 1 189 ? -26.735 33.156 -0.117 1.00 95.81 189 LYS A N 1
ATOM 1468 C CA . LYS A 1 189 ? -27.340 31.867 -0.499 1.00 95.81 189 LYS A CA 1
ATOM 1469 C C . LYS A 1 189 ? -26.607 31.163 -1.639 1.00 95.81 189 LYS A C 1
ATOM 1471 O O . LYS A 1 189 ? -26.890 30.005 -1.916 1.00 95.81 189 LYS A O 1
ATOM 1476 N N . TYR A 1 190 ? -25.697 31.861 -2.314 1.00 95.50 190 TYR A N 1
ATOM 1477 C CA . TYR A 1 190 ? -24.854 31.306 -3.363 1.00 95.50 190 TYR A CA 1
ATOM 1478 C C . TYR A 1 190 ? -23.606 32.170 -3.548 1.00 95.50 190 TYR A C 1
ATOM 1480 O O . TYR A 1 190 ? -23.667 33.392 -3.429 1.00 95.50 190 TYR A O 1
ATOM 1488 N N . SER A 1 191 ? -22.469 31.559 -3.849 1.00 94.25 191 SER A N 1
ATOM 1489 C CA . SER A 1 191 ? -21.221 32.276 -4.113 1.00 94.25 191 SER A CA 1
ATOM 1490 C C . SER A 1 191 ? -20.433 31.537 -5.169 1.00 94.25 191 SER A C 1
ATOM 1492 O O . SER A 1 191 ? -20.432 30.318 -5.152 1.00 94.25 191 SER A O 1
ATOM 1494 N N . VAL A 1 192 ? -19.753 32.253 -6.057 1.00 90.75 192 VAL A N 1
ATOM 1495 C CA . VAL A 1 192 ? -19.004 31.652 -7.166 1.00 90.75 192 VAL A CA 1
ATOM 1496 C C . VAL A 1 192 ? -17.600 32.229 -7.250 1.00 90.75 192 VAL A C 1
ATOM 1498 O O . VAL A 1 192 ? -17.362 33.388 -6.898 1.00 90.75 192 VAL A O 1
ATOM 1501 N N . GLN A 1 193 ? -16.682 31.426 -7.776 1.00 84.81 193 GLN A N 1
ATOM 1502 C CA . GLN A 1 193 ? -15.348 31.855 -8.171 1.00 84.81 193 GLN A CA 1
ATOM 1503 C C . GLN A 1 193 ? -15.244 31.794 -9.692 1.00 84.81 193 GLN A C 1
ATOM 1505 O O . GLN A 1 193 ? -15.372 30.723 -10.284 1.00 84.81 193 GLN A O 1
ATOM 1510 N N . ALA A 1 194 ? -15.030 32.941 -10.334 1.00 68.81 194 ALA A N 1
ATOM 1511 C CA . ALA A 1 194 ? -14.775 32.962 -11.767 1.00 68.81 194 ALA A CA 1
ATOM 1512 C C . ALA A 1 194 ? -13.360 32.422 -12.065 1.00 68.81 194 ALA A C 1
ATOM 1514 O O . ALA A 1 194 ? -12.450 32.611 -11.250 1.00 68.81 194 ALA A O 1
ATOM 1515 N N . PRO A 1 195 ? -13.133 31.778 -13.226 1.00 57.44 195 PRO A N 1
ATOM 1516 C CA . PRO A 1 195 ? -11.801 31.327 -13.622 1.00 57.44 195 PRO A CA 1
ATOM 1517 C C . PRO A 1 195 ? -10.785 32.480 -13.599 1.00 57.44 195 PRO A C 1
ATOM 1519 O O . PRO A 1 195 ? -10.946 33.470 -14.309 1.00 57.44 195 PRO A O 1
ATOM 1522 N N . GLY A 1 196 ? -9.738 32.350 -12.779 1.00 56.78 196 GLY A N 1
ATOM 1523 C CA . GLY A 1 196 ? -8.688 33.365 -12.627 1.00 56.78 196 GLY A CA 1
ATOM 1524 C C . GLY A 1 196 ? -8.975 34.479 -11.607 1.00 56.78 196 GLY A C 1
ATOM 1525 O O . GLY A 1 196 ? -8.101 35.318 -11.395 1.00 56.78 196 GLY A O 1
ATOM 1526 N N . GLU A 1 197 ? -10.136 34.486 -10.942 1.00 70.69 197 GLU A N 1
ATOM 1527 C CA . GLU A 1 197 ? -10.422 35.393 -9.821 1.00 70.69 197 GLU A CA 1
ATOM 1528 C C . GLU A 1 197 ? -10.067 34.734 -8.473 1.00 70.69 197 GLU A C 1
ATOM 1530 O O . GLU A 1 197 ? -10.435 33.593 -8.186 1.00 70.69 197 GLU A O 1
ATOM 1535 N N . ILE A 1 198 ? -9.329 35.458 -7.629 1.00 61.50 198 ILE A N 1
ATOM 1536 C CA . ILE A 1 198 ? -8.965 35.055 -6.259 1.00 61.50 198 ILE A CA 1
ATOM 1537 C C . ILE A 1 198 ? -9.298 36.249 -5.352 1.00 61.50 198 ILE A C 1
ATOM 1539 O O . ILE A 1 198 ? -8.398 36.961 -4.899 1.00 61.50 198 ILE A O 1
ATOM 1543 N N . PRO A 1 199 ? -10.590 36.612 -5.275 1.00 83.25 199 PRO A N 1
ATOM 1544 C CA . PRO A 1 199 ? -11.485 35.939 -4.320 1.00 83.25 199 PRO A CA 1
ATOM 1545 C C . PRO A 1 199 ? -12.852 35.512 -4.896 1.00 83.25 199 PRO A C 1
ATOM 1547 O O . PRO A 1 199 ? -13.227 35.902 -6.001 1.00 83.25 199 PRO A O 1
ATOM 1550 N N . TYR A 1 200 ? -13.630 34.760 -4.109 1.00 90.31 200 TYR A N 1
ATOM 1551 C CA . TYR A 1 200 ? -15.034 34.459 -4.406 1.00 90.31 200 TYR A CA 1
ATOM 1552 C C . TYR A 1 200 ? -15.883 35.743 -4.430 1.00 90.31 200 TYR A C 1
ATOM 1554 O O . TYR A 1 200 ? -15.554 36.778 -3.828 1.00 90.31 200 TYR A O 1
ATOM 1562 N N . ASN A 1 201 ? -17.027 35.658 -5.106 1.00 91.69 201 ASN A N 1
ATOM 1563 C CA . ASN A 1 201 ? -18.073 36.671 -5.072 1.00 91.69 201 ASN A CA 1
ATOM 1564 C C . ASN A 1 201 ? -19.375 36.056 -4.562 1.00 91.69 201 ASN A C 1
ATOM 1566 O O . ASN A 1 201 ? -19.760 34.967 -4.991 1.00 91.69 201 ASN A O 1
ATOM 1570 N N . GLY A 1 202 ? -20.074 36.772 -3.679 1.00 94.31 202 GLY A N 1
ATOM 1571 C CA . GLY A 1 202 ? -21.458 36.443 -3.368 1.00 94.31 202 GLY A CA 1
ATOM 1572 C C . GLY A 1 202 ? -22.324 36.665 -4.601 1.00 94.31 202 GLY A C 1
ATOM 1573 O O . GLY A 1 202 ? -22.066 37.583 -5.376 1.00 94.31 202 GLY A O 1
ATOM 1574 N N . VAL A 1 203 ? -23.339 35.835 -4.790 1.00 94.19 203 VAL A N 1
ATOM 1575 C CA . VAL A 1 203 ? -24.293 35.948 -5.894 1.00 94.19 203 VAL A CA 1
ATOM 1576 C C . VAL A 1 203 ? -25.684 36.097 -5.308 1.00 94.19 203 VAL A C 1
ATOM 1578 O O . VAL A 1 203 ? -26.127 35.275 -4.503 1.00 94.19 203 VAL A O 1
ATOM 1581 N N . TYR A 1 204 ? -26.388 37.150 -5.718 1.00 94.12 204 TYR A N 1
ATOM 1582 C CA . TYR A 1 204 ? -27.794 37.300 -5.376 1.00 94.12 204 TYR A CA 1
ATOM 1583 C C . TYR A 1 204 ? -28.616 36.242 -6.123 1.00 94.12 204 TYR A C 1
ATOM 1585 O O . TYR A 1 204 ? -28.835 36.337 -7.331 1.00 94.12 204 TYR A O 1
ATOM 1593 N N . TYR A 1 205 ? -29.034 35.202 -5.401 1.00 89.56 205 TYR A N 1
ATOM 1594 C CA . TYR A 1 205 ? -29.739 34.051 -5.958 1.00 89.56 205 TYR A CA 1
ATOM 1595 C C . TYR A 1 205 ? -31.229 34.083 -5.596 1.00 89.56 205 TYR A C 1
ATOM 1597 O O . TYR A 1 205 ? -31.625 33.640 -4.519 1.00 89.56 205 TYR A O 1
ATOM 1605 N N . ASP A 1 206 ? -32.044 34.620 -6.506 1.00 85.62 206 ASP A N 1
ATOM 1606 C CA . ASP A 1 206 ? -33.514 34.617 -6.414 1.00 85.62 206 ASP A CA 1
ATOM 1607 C C . ASP A 1 206 ? -34.176 34.332 -7.783 1.00 85.62 206 ASP A C 1
ATOM 1609 O O . ASP A 1 206 ? -34.537 35.272 -8.495 1.00 85.62 206 ASP A O 1
ATOM 1613 N N . PRO A 1 207 ? -34.228 33.067 -8.244 1.00 74.50 207 PRO A N 1
ATOM 1614 C CA . PRO A 1 207 ? -34.830 32.729 -9.535 1.00 74.50 207 PRO A CA 1
ATOM 1615 C C . PRO A 1 207 ? -36.336 33.056 -9.508 1.00 74.50 207 PRO A C 1
ATOM 1617 O O . PRO A 1 207 ? -37.074 32.547 -8.664 1.00 74.50 207 PRO A O 1
ATOM 1620 N N . ALA A 1 208 ? -36.788 33.954 -10.390 1.00 61.50 208 ALA A N 1
ATOM 1621 C CA . ALA A 1 208 ? -38.192 34.374 -10.485 1.00 61.50 208 ALA A CA 1
ATOM 1622 C C . ALA A 1 208 ? -39.100 33.269 -11.080 1.00 61.50 208 ALA A C 1
ATOM 1624 O O . ALA A 1 208 ? -38.605 32.316 -11.672 1.00 61.50 208 ALA A O 1
ATOM 1625 N N . GLU A 1 209 ? -40.429 33.415 -10.949 1.00 50.22 209 GLU A N 1
ATOM 1626 C CA . GLU A 1 209 ? -41.433 32.540 -11.603 1.00 50.22 209 GLU A CA 1
ATOM 1627 C C . GLU A 1 209 ? -41.467 32.675 -13.139 1.00 50.22 209 GLU A C 1
ATOM 1629 O O . GLU A 1 209 ? -41.989 31.793 -13.805 1.00 50.22 209 GLU A O 1
ATOM 1634 N N . GLU A 1 210 ? -40.905 33.753 -13.694 1.00 50.00 210 GLU A N 1
ATOM 1635 C CA . GLU A 1 210 ? -40.638 33.918 -15.128 1.00 50.00 210 GLU A CA 1
ATOM 1636 C C . GLU A 1 210 ? -39.185 34.394 -15.282 1.00 50.00 210 GLU A C 1
ATOM 1638 O O . GLU A 1 210 ? -38.887 35.586 -15.158 1.00 50.00 210 GLU A O 1
ATOM 1643 N N . SER A 1 211 ? -38.242 33.470 -15.474 1.00 46.62 211 SER A N 1
ATOM 1644 C CA . SER A 1 211 ? -36.825 33.791 -15.691 1.00 46.62 211 SER A CA 1
ATOM 1645 C C . SER A 1 211 ? -36.436 33.710 -17.180 1.00 46.62 211 SER A C 1
ATOM 1647 O O . SER A 1 211 ? -37.123 33.132 -18.021 1.00 46.62 211 SER A O 1
ATOM 1649 N N . THR A 1 212 ? -35.350 34.399 -17.550 1.00 41.38 212 THR A N 1
ATOM 1650 C CA . THR A 1 212 ? -34.789 34.420 -18.916 1.00 41.38 212 THR A CA 1
ATOM 1651 C C . THR A 1 212 ? -34.301 33.026 -19.343 1.00 41.38 212 THR A C 1
ATOM 1653 O O . THR A 1 212 ? -33.927 32.238 -18.483 1.00 41.38 212 THR A O 1
ATOM 1656 N N . PRO A 1 213 ? -34.195 32.714 -20.655 1.00 42.41 213 PRO A N 1
ATOM 1657 C CA . PRO A 1 213 ? -33.948 31.351 -21.170 1.00 42.41 213 PRO A CA 1
ATOM 1658 C C . PRO A 1 213 ? -32.634 30.662 -20.735 1.00 42.41 213 PRO A C 1
ATOM 1660 O O . PRO A 1 213 ? -32.373 29.540 -21.162 1.00 42.41 213 PRO A O 1
ATOM 1663 N N . LEU A 1 214 ? -31.799 31.316 -19.918 1.00 43.22 214 LEU A N 1
ATOM 1664 C CA . LEU A 1 214 ? -30.566 30.773 -19.341 1.00 43.22 214 LEU A CA 1
ATOM 1665 C C . LEU A 1 214 ? -30.749 30.158 -17.938 1.00 43.22 214 LEU A C 1
ATOM 1667 O O . LEU A 1 214 ? -29.877 29.402 -17.520 1.00 43.22 214 LEU A O 1
ATOM 1671 N N . PHE A 1 215 ? -31.852 30.430 -17.232 1.00 47.59 215 PHE A N 1
ATOM 1672 C CA . PHE A 1 215 ? -32.138 29.891 -15.895 1.00 47.59 215 PHE A CA 1
ATOM 1673 C C . PHE A 1 215 ? -33.590 29.389 -15.832 1.00 47.59 215 PHE A C 1
ATOM 1675 O O . PHE A 1 215 ? -34.441 29.897 -16.550 1.00 47.59 215 PHE A O 1
ATOM 1682 N N . GLN A 1 216 ? -33.856 28.334 -15.056 1.00 50.50 216 GLN A N 1
ATOM 1683 C CA . GLN A 1 216 ? -35.191 27.722 -14.940 1.00 50.50 216 GLN A CA 1
ATOM 1684 C C . GLN A 1 216 ? -36.053 28.449 -13.891 1.00 50.50 216 GLN A C 1
ATOM 1686 O O . GLN A 1 216 ? -35.535 29.220 -13.079 1.00 50.50 216 GLN A O 1
ATOM 1691 N N . ASP A 1 217 ? -37.367 28.210 -13.916 1.00 57.53 217 ASP A N 1
ATOM 1692 C CA . ASP A 1 217 ? -38.313 28.685 -12.899 1.00 57.53 217 ASP A CA 1
ATOM 1693 C C . ASP A 1 217 ? -37.924 28.188 -11.493 1.00 57.53 217 ASP A C 1
ATOM 1695 O O . ASP A 1 217 ? -37.250 27.162 -11.342 1.00 57.53 217 ASP A O 1
ATOM 1699 N N . LYS A 1 218 ? -38.388 28.884 -10.444 1.00 70.19 218 LYS A N 1
ATOM 1700 C CA . LYS A 1 218 ? -38.182 28.491 -9.038 1.00 70.19 218 LYS A CA 1
ATOM 1701 C C . LYS A 1 218 ? -38.483 26.999 -8.818 1.00 70.19 218 LYS A C 1
ATOM 1703 O O . LYS A 1 218 ? -39.601 26.540 -9.055 1.00 70.19 218 LYS A O 1
ATOM 1708 N N . TYR A 1 219 ? -37.506 26.250 -8.299 1.00 82.25 219 TYR A N 1
ATOM 1709 C CA . TYR A 1 219 ? -37.650 24.804 -8.118 1.00 82.25 219 TYR A CA 1
ATOM 1710 C C . TYR A 1 219 ? -38.733 24.442 -7.088 1.00 82.25 219 TYR A C 1
ATOM 1712 O O . TYR A 1 219 ? -38.715 24.918 -5.949 1.00 82.25 219 TYR A O 1
ATOM 1720 N N . VAL A 1 220 ? -39.639 23.536 -7.469 1.00 86.56 220 VAL A N 1
ATOM 1721 C CA . VAL A 1 220 ? -40.695 22.987 -6.606 1.00 86.56 220 VAL A CA 1
ATOM 1722 C C . VAL A 1 220 ? -40.447 21.496 -6.386 1.00 86.56 220 VAL A C 1
ATOM 1724 O O . VAL A 1 220 ? -40.454 20.717 -7.340 1.00 86.56 220 VAL A O 1
ATOM 1727 N N . PHE A 1 221 ? -40.262 21.099 -5.123 1.00 90.12 221 PHE A N 1
ATOM 1728 C CA . PHE A 1 221 ? -40.144 19.692 -4.726 1.00 90.12 221 PHE A CA 1
ATOM 1729 C C . PHE A 1 221 ? -41.415 18.920 -5.077 1.00 90.12 221 PHE A C 1
ATOM 1731 O O . PHE A 1 221 ? -42.523 19.346 -4.739 1.00 90.12 221 PHE A O 1
ATOM 1738 N N . LYS A 1 222 ? -41.253 17.775 -5.741 1.00 93.94 222 LYS A N 1
ATOM 1739 C CA . LYS A 1 222 ? -42.367 16.939 -6.205 1.00 93.94 222 LYS A CA 1
ATOM 1740 C C . LYS A 1 222 ? -42.633 15.774 -5.260 1.00 93.94 222 LYS A C 1
ATOM 1742 O O . LYS A 1 222 ? -43.753 15.264 -5.229 1.00 93.94 222 LYS A O 1
ATOM 1747 N N . HIS A 1 223 ? -41.631 15.362 -4.489 1.00 95.94 223 HIS A N 1
ATOM 1748 C CA . HIS A 1 223 ? -41.683 14.168 -3.660 1.00 95.94 223 HIS A CA 1
ATOM 1749 C C . HIS A 1 223 ? -41.673 14.534 -2.169 1.00 95.94 223 HIS A C 1
ATOM 1751 O O . HIS A 1 223 ? -40.971 15.456 -1.750 1.00 95.94 223 HIS A O 1
ATOM 1757 N N . PRO A 1 224 ? -42.475 13.847 -1.333 1.00 94.19 224 PRO A N 1
ATOM 1758 C CA . PRO A 1 224 ? -42.422 14.044 0.107 1.00 94.19 224 PRO A CA 1
ATOM 1759 C C . PRO A 1 224 ? -41.163 13.397 0.689 1.00 94.19 224 PRO A C 1
ATOM 1761 O O . PRO A 1 224 ? -40.665 12.399 0.164 1.00 94.19 224 PRO A O 1
ATOM 1764 N N . ARG A 1 225 ? -40.724 13.899 1.847 1.00 96.06 225 ARG A N 1
ATOM 1765 C CA . ARG A 1 225 ? -39.668 13.245 2.624 1.00 96.06 225 ARG A CA 1
ATOM 1766 C C . ARG A 1 225 ? -40.035 11.790 2.948 1.00 96.06 225 ARG A C 1
ATOM 1768 O O . ARG A 1 225 ? -41.191 11.521 3.308 1.00 96.06 225 ARG A O 1
ATOM 1775 N N . PRO A 1 226 ? -39.077 10.855 2.873 1.00 94.75 226 PRO A N 1
ATOM 1776 C CA . PRO A 1 226 ? -39.281 9.490 3.338 1.00 94.75 226 PRO A CA 1
ATOM 1777 C C . PRO A 1 226 ? -39.512 9.451 4.858 1.00 94.75 226 PRO A C 1
ATOM 1779 O O . PRO A 1 226 ? -39.144 10.360 5.597 1.00 94.75 226 PRO A O 1
ATOM 1782 N N . ARG A 1 227 ? -40.128 8.368 5.346 1.00 92.44 227 ARG A N 1
ATOM 1783 C CA . ARG A 1 227 ? -40.265 8.126 6.794 1.00 92.44 227 ARG A CA 1
ATOM 1784 C C . ARG A 1 227 ? -38.920 7.738 7.408 1.00 92.44 227 ARG A C 1
ATOM 1786 O O . ARG A 1 227 ? -38.124 7.076 6.737 1.00 92.44 227 ARG A O 1
ATOM 1793 N N . LYS A 1 228 ? -38.714 8.043 8.696 1.00 93.12 228 LYS A N 1
ATOM 1794 C CA . LYS A 1 228 ? -37.514 7.624 9.431 1.00 93.12 228 LYS A CA 1
ATOM 1795 C C . LYS A 1 228 ? -37.389 6.091 9.403 1.00 93.12 228 LYS A C 1
ATOM 1797 O O . LYS A 1 228 ? -38.313 5.390 9.829 1.00 93.12 228 LYS A O 1
ATOM 1802 N N . PRO A 1 229 ? -36.283 5.527 8.885 1.00 92.00 229 PRO A N 1
ATOM 1803 C CA . PRO A 1 229 ? -36.104 4.084 8.831 1.00 92.00 229 PRO A CA 1
ATOM 1804 C C . PRO A 1 229 ? -35.885 3.496 10.231 1.00 92.00 229 PRO A C 1
ATOM 1806 O O . PRO A 1 229 ? -35.253 4.104 11.091 1.00 92.00 229 PRO A O 1
ATOM 1809 N N . THR A 1 230 ? -36.346 2.261 10.442 1.00 88.69 230 THR A N 1
ATOM 1810 C CA . THR A 1 230 ? -36.143 1.517 11.701 1.00 88.69 230 THR A CA 1
ATOM 1811 C C . THR A 1 230 ? -34.692 1.079 11.918 1.00 88.69 230 THR A C 1
ATOM 1813 O O . THR A 1 230 ? -34.265 0.889 13.052 1.00 88.69 230 THR A O 1
ATOM 1816 N N . SER A 1 231 ? -33.931 0.922 10.834 1.00 90.12 231 SER A N 1
ATOM 1817 C CA . SER A 1 231 ? -32.496 0.635 10.830 1.00 90.12 231 SER A CA 1
ATOM 1818 C C . SER A 1 231 ? -31.835 1.514 9.777 1.00 90.12 231 SER A C 1
ATOM 1820 O O . SER A 1 231 ? -32.250 1.501 8.616 1.00 90.12 231 SER A O 1
ATOM 1822 N N . LEU A 1 232 ? -30.829 2.282 10.187 1.00 94.25 232 LEU A N 1
ATOM 1823 C CA . LEU A 1 232 ? -30.153 3.261 9.348 1.00 94.25 232 LEU A CA 1
ATOM 1824 C C . LEU A 1 232 ? -28.965 2.610 8.621 1.00 94.25 232 LEU A C 1
ATOM 1826 O O . LEU A 1 232 ? -28.055 2.090 9.261 1.00 94.25 232 LEU A O 1
ATOM 1830 N N . ARG A 1 233 ? -28.986 2.619 7.285 1.00 97.19 233 ARG A N 1
ATOM 1831 C CA . ARG A 1 233 ? -27.899 2.157 6.409 1.00 97.19 233 ARG A CA 1
ATOM 1832 C C . ARG A 1 233 ? -27.506 3.308 5.498 1.00 97.19 233 ARG A C 1
ATOM 1834 O O . ARG A 1 233 ? -28.209 3.598 4.525 1.00 97.19 233 ARG A O 1
ATOM 1841 N N . ILE A 1 234 ? -26.401 3.947 5.852 1.00 97.88 234 ILE A N 1
ATOM 1842 C CA . ILE A 1 234 ? -25.932 5.191 5.247 1.00 97.88 234 ILE A CA 1
ATOM 1843 C C . ILE A 1 234 ? -24.905 4.882 4.164 1.00 97.88 234 ILE A C 1
ATOM 1845 O O . ILE A 1 234 ? -23.974 4.116 4.400 1.00 97.88 234 ILE A O 1
ATOM 1849 N N . TYR A 1 235 ? -25.075 5.492 2.996 1.00 97.69 235 TYR A N 1
ATOM 1850 C CA . TYR A 1 235 ? -24.020 5.623 2.002 1.00 97.69 235 TYR A CA 1
ATOM 1851 C C . TYR A 1 235 ? -23.415 7.023 2.119 1.00 97.69 235 TYR A C 1
ATOM 1853 O O . TYR A 1 235 ? -24.085 8.009 1.816 1.00 97.69 235 TYR A O 1
ATOM 1861 N N . GLU A 1 236 ? -22.174 7.115 2.582 1.00 97.12 236 GLU A N 1
ATOM 1862 C CA . GLU A 1 236 ? -21.439 8.379 2.659 1.00 97.12 236 GLU A CA 1
ATOM 1863 C C . GLU A 1 236 ? -20.828 8.735 1.302 1.00 97.12 236 GLU A C 1
ATOM 1865 O O . GLU A 1 236 ? -20.288 7.872 0.605 1.00 97.12 236 GLU A O 1
ATOM 1870 N N . SER A 1 237 ? -20.940 9.999 0.884 1.00 94.56 237 SER A N 1
ATOM 1871 C CA . SER A 1 237 ? -20.351 10.434 -0.377 1.00 94.56 237 SER A CA 1
ATOM 1872 C C . SER A 1 237 ? -20.041 11.926 -0.447 1.00 94.56 237 SER A C 1
ATOM 1874 O O . SER A 1 237 ? -20.774 12.763 0.075 1.00 94.56 237 SER A O 1
ATOM 1876 N N . HIS A 1 238 ? -18.994 12.245 -1.207 1.00 94.62 238 HIS A N 1
ATOM 1877 C CA . HIS A 1 238 ? -18.628 13.598 -1.603 1.00 94.62 238 HIS A CA 1
ATOM 1878 C C . HIS A 1 238 ? -18.945 13.800 -3.093 1.00 94.62 238 HIS A C 1
ATOM 1880 O O . HIS A 1 238 ? -18.411 13.098 -3.960 1.00 94.62 238 HIS A O 1
ATOM 1886 N N . VAL A 1 239 ? -19.778 14.796 -3.415 1.00 92.75 239 VAL A N 1
ATOM 1887 C CA . VAL A 1 239 ? -20.299 15.011 -4.779 1.00 92.75 239 VAL A CA 1
ATOM 1888 C C . VAL A 1 239 ? -19.170 15.175 -5.794 1.00 92.75 239 VAL A C 1
ATOM 1890 O O . VAL A 1 239 ? -19.112 14.406 -6.750 1.00 92.75 239 VAL A O 1
ATOM 1893 N N . GLY A 1 240 ? -18.215 16.076 -5.553 1.00 88.00 240 GLY A N 1
ATOM 1894 C CA . GLY A 1 240 ? -17.152 16.402 -6.513 1.00 88.00 240 GLY A CA 1
ATOM 1895 C C . GLY A 1 240 ? -16.240 15.250 -6.954 1.00 88.00 240 GLY A C 1
ATOM 1896 O O . GLY A 1 240 ? -15.686 15.314 -8.047 1.00 88.00 240 GLY A O 1
ATOM 1897 N N . MET A 1 241 ? -16.118 14.175 -6.168 1.00 88.69 241 MET A N 1
ATOM 1898 C CA . MET A 1 241 ? -15.231 13.032 -6.454 1.00 88.69 241 MET A CA 1
ATOM 1899 C C . MET A 1 241 ? -15.991 11.733 -6.750 1.00 88.69 241 MET A C 1
ATOM 1901 O O . MET A 1 241 ? -15.409 10.656 -6.809 1.00 88.69 241 MET A O 1
ATOM 1905 N N . SER A 1 242 ? -17.302 11.826 -6.968 1.00 86.00 242 SER A N 1
ATOM 1906 C CA . SER A 1 242 ? -18.191 10.681 -7.203 1.00 86.00 242 SER A CA 1
ATOM 1907 C C . SER A 1 242 ? -18.219 10.181 -8.660 1.00 86.00 242 SER A C 1
ATOM 1909 O O . SER A 1 242 ? -19.104 9.407 -9.035 1.00 86.00 242 SER A O 1
ATOM 1911 N N . SER A 1 243 ? -17.294 10.639 -9.513 1.00 74.62 243 SER A N 1
ATOM 1912 C CA . SER A 1 243 ? -17.300 10.313 -10.944 1.00 74.62 243 SER A CA 1
ATOM 1913 C C . SER A 1 243 ? -17.153 8.809 -11.187 1.00 74.62 243 SER A C 1
ATOM 1915 O O . SER A 1 243 ? -16.287 8.144 -10.624 1.00 74.62 243 SER A O 1
ATOM 1917 N N . THR A 1 244 ? -17.987 8.274 -12.082 1.00 59.97 244 THR A N 1
ATOM 1918 C CA . THR A 1 244 ? -17.963 6.857 -12.484 1.00 59.97 244 THR A CA 1
ATOM 1919 C C . THR A 1 244 ? -17.302 6.625 -13.846 1.00 59.97 244 THR A C 1
ATOM 1921 O O . THR A 1 244 ? -17.206 5.482 -14.301 1.00 59.97 244 THR A O 1
ATOM 1924 N N . LYS A 1 245 ? -16.846 7.693 -14.518 1.00 56.84 245 LYS A N 1
ATOM 1925 C CA . LYS A 1 245 ? -16.168 7.604 -15.817 1.00 56.84 245 LYS A CA 1
ATOM 1926 C C . LYS A 1 245 ? -14.710 7.204 -15.597 1.00 56.84 245 LYS A C 1
ATOM 1928 O O . LYS A 1 245 ? -13.988 7.894 -14.884 1.00 56.84 245 LYS A O 1
ATOM 1933 N N . LYS A 1 246 ? -14.287 6.093 -16.213 1.00 42.38 246 LYS A N 1
ATOM 1934 C CA . LYS A 1 246 ? -12.884 5.654 -16.224 1.00 42.38 246 LYS A CA 1
ATOM 1935 C C . LYS A 1 246 ? -12.027 6.771 -16.821 1.00 42.38 246 LYS A C 1
ATOM 1937 O O . LYS A 1 246 ? -12.229 7.130 -17.977 1.00 42.38 246 LYS A O 1
ATOM 1942 N N . SER A 1 247 ? -11.090 7.306 -16.048 1.00 40.94 247 SER A N 1
ATOM 1943 C CA . SER A 1 247 ? -9.941 7.989 -16.627 1.00 40.94 247 SER A CA 1
ATOM 1944 C C . SER A 1 247 ? -9.072 6.923 -17.291 1.00 40.94 247 SER A C 1
ATOM 1946 O O . SER A 1 247 ? -8.635 5.970 -16.642 1.00 40.94 247 SER A O 1
ATOM 1948 N N . ASP A 1 248 ? -8.856 7.041 -18.598 1.00 35.69 248 ASP A N 1
ATOM 1949 C CA . ASP A 1 248 ? -7.782 6.297 -19.246 1.00 35.69 248 ASP A CA 1
ATOM 1950 C C . ASP A 1 248 ? -6.462 6.700 -18.573 1.00 35.69 248 ASP A C 1
ATOM 1952 O O . ASP A 1 248 ? -6.189 7.882 -18.350 1.00 35.69 248 ASP A O 1
ATOM 1956 N N . VAL A 1 249 ? -5.663 5.698 -18.205 1.00 38.59 249 VAL A N 1
ATOM 1957 C CA . VAL A 1 249 ? -4.488 5.770 -17.309 1.00 38.59 249 VAL A CA 1
ATOM 1958 C C . VAL A 1 249 ? -3.335 6.638 -17.871 1.00 38.59 249 VAL A C 1
ATOM 1960 O O . VAL A 1 249 ? -2.270 6.748 -17.275 1.00 38.59 249 VAL A O 1
ATOM 1963 N N . THR A 1 250 ? -3.533 7.323 -18.997 1.00 33.28 250 THR A N 1
ATOM 1964 C CA . THR A 1 250 ? -2.543 8.176 -19.673 1.00 33.28 250 THR A CA 1
ATOM 1965 C C . THR A 1 250 ? -2.544 9.655 -19.262 1.00 33.28 250 THR A C 1
ATOM 1967 O O . THR A 1 250 ? -1.747 10.418 -19.800 1.00 33.28 250 THR A O 1
ATOM 1970 N N . PHE A 1 251 ? -3.377 10.100 -18.315 1.00 37.94 251 PHE A N 1
ATOM 1971 C CA . PHE A 1 251 ? -3.526 11.532 -18.001 1.00 37.94 251 PHE A CA 1
ATOM 1972 C C . PHE A 1 251 ? -3.156 11.889 -16.552 1.00 37.94 251 PHE A C 1
ATOM 1974 O O . PHE A 1 251 ? -4.025 12.093 -15.714 1.00 37.94 251 PHE A O 1
ATOM 1981 N N . TYR A 1 252 ? -1.859 12.031 -16.262 1.00 31.03 252 TYR A N 1
ATOM 1982 C CA . TYR A 1 252 ? -1.355 12.568 -14.981 1.00 31.03 252 TYR A CA 1
ATOM 1983 C C . TYR A 1 252 ? -1.134 14.099 -14.982 1.00 31.03 252 TYR A C 1
ATOM 1985 O O . TYR A 1 252 ? -0.540 14.631 -14.050 1.00 31.03 252 TYR A O 1
ATOM 1993 N N . LEU A 1 253 ? -1.588 14.831 -16.012 1.00 32.59 253 LEU A N 1
ATOM 1994 C CA . LEU A 1 253 ? -1.257 16.259 -16.199 1.00 32.59 253 LEU A CA 1
ATOM 1995 C C . LEU A 1 253 ? -2.444 17.184 -16.560 1.00 32.59 253 LEU A C 1
ATOM 1997 O O . LEU A 1 253 ? -2.215 18.298 -17.024 1.00 32.59 253 LEU A O 1
AT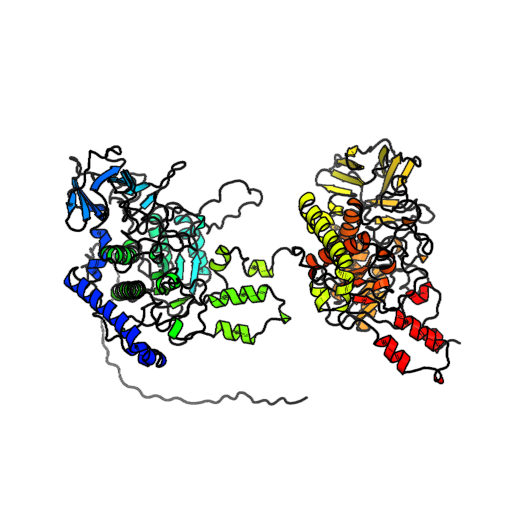OM 2001 N N . GLN A 1 254 ? -3.703 16.782 -16.347 1.00 37.31 254 GLN A N 1
ATOM 2002 C CA . GLN A 1 254 ? -4.859 17.693 -16.461 1.00 37.31 254 GLN A CA 1
ATOM 2003 C C . GLN A 1 254 ? -5.702 17.678 -15.181 1.00 37.31 254 GLN A C 1
ATOM 2005 O O . GLN A 1 254 ? -5.803 16.645 -14.523 1.00 37.31 254 GLN A O 1
ATOM 2010 N N . GLU A 1 255 ? -6.253 18.843 -14.821 1.00 41.06 255 GLU A N 1
ATOM 2011 C CA . GLU A 1 255 ? -7.027 19.065 -13.593 1.00 41.06 255 GLU A CA 1
ATOM 2012 C C . GLU A 1 255 ? -8.126 17.999 -13.407 1.00 41.06 255 GLU A C 1
ATOM 2014 O O . GLU A 1 255 ? -8.817 17.656 -14.372 1.00 41.06 255 GLU A O 1
ATOM 2019 N N . PRO A 1 256 ? -8.305 17.450 -12.189 1.00 50.91 256 PRO A N 1
ATOM 2020 C CA . PRO A 1 256 ? -9.313 16.428 -11.938 1.00 50.91 256 PRO A CA 1
ATOM 2021 C C . PRO A 1 256 ? -10.712 16.967 -12.269 1.00 50.91 256 PRO A C 1
ATOM 2023 O O . PRO A 1 256 ? -11.114 18.014 -11.766 1.00 50.91 256 PRO A O 1
ATOM 2026 N N . MET A 1 257 ? -11.470 16.247 -13.104 1.00 66.25 257 MET A N 1
ATOM 2027 C CA . MET A 1 257 ? -12.862 16.605 -13.398 1.00 66.25 257 MET A CA 1
ATOM 2028 C C . MET A 1 257 ? -13.702 16.537 -12.115 1.00 66.25 257 MET A C 1
ATOM 2030 O O . MET A 1 257 ? -13.950 15.448 -11.595 1.00 66.25 257 MET A O 1
ATOM 2034 N N . ILE A 1 258 ? -14.157 17.693 -11.629 1.00 80.81 258 ILE A N 1
ATOM 2035 C CA . ILE A 1 258 ? -15.094 17.805 -10.507 1.00 80.81 258 ILE A CA 1
ATOM 2036 C C . ILE A 1 258 ? -16.493 17.403 -10.993 1.00 80.81 258 ILE A C 1
ATOM 2038 O O . ILE A 1 258 ? -16.996 17.944 -11.977 1.00 80.81 258 ILE A O 1
ATOM 2042 N N . ASN A 1 259 ? -17.118 16.435 -10.320 1.00 87.94 259 ASN A N 1
ATOM 2043 C CA . ASN A 1 259 ? -18.460 15.958 -10.662 1.00 87.94 259 ASN A CA 1
ATOM 2044 C C . ASN A 1 259 ? -19.563 16.907 -10.144 1.00 87.94 259 ASN A C 1
ATOM 2046 O O . ASN A 1 259 ? -19.355 17.641 -9.178 1.00 87.94 259 ASN A O 1
ATOM 2050 N N . THR A 1 260 ? -20.749 16.872 -10.760 1.00 91.69 260 THR A N 1
ATOM 2051 C CA . THR A 1 260 ? -21.860 17.799 -10.451 1.00 91.69 260 THR A CA 1
ATOM 2052 C C . THR A 1 260 ? -22.990 17.153 -9.641 1.00 91.69 260 THR A C 1
ATOM 2054 O O . THR A 1 260 ? -23.134 15.927 -9.625 1.00 91.69 260 THR A O 1
ATOM 2057 N N . TYR A 1 261 ? -23.854 17.969 -9.021 1.00 94.56 261 TYR A N 1
ATOM 2058 C CA . TYR A 1 261 ? -25.086 17.509 -8.368 1.00 94.56 261 TYR A CA 1
ATOM 2059 C C . TYR A 1 261 ? -25.988 16.734 -9.342 1.00 94.56 261 TYR A C 1
ATOM 2061 O O . TYR A 1 261 ? -26.519 15.681 -8.990 1.00 94.56 261 TYR A O 1
ATOM 2069 N N . ALA A 1 262 ? -26.116 17.199 -10.589 1.00 90.50 262 ALA A N 1
ATOM 2070 C CA . ALA A 1 262 ? -26.902 16.521 -11.619 1.00 90.50 262 ALA A CA 1
ATOM 2071 C C . ALA A 1 262 ? -26.325 15.138 -11.969 1.00 90.50 262 ALA A C 1
ATOM 2073 O O . ALA A 1 262 ? -27.065 14.161 -12.065 1.00 90.50 262 ALA A O 1
ATOM 2074 N N . ASN A 1 263 ? -24.999 15.016 -12.090 1.00 90.00 263 ASN A N 1
ATOM 2075 C CA . ASN A 1 263 ? -24.373 13.714 -12.330 1.00 90.00 263 ASN A CA 1
ATOM 2076 C C . ASN A 1 263 ? -24.526 12.773 -11.132 1.00 90.00 263 ASN A C 1
ATOM 2078 O O . ASN A 1 263 ? -24.820 11.596 -11.313 1.00 90.00 263 ASN A O 1
ATOM 2082 N N . PHE A 1 264 ? -24.386 13.276 -9.904 1.00 93.81 264 PHE A N 1
ATOM 2083 C CA . PHE A 1 264 ? -24.634 12.474 -8.707 1.00 93.81 264 PHE A CA 1
ATOM 2084 C C . PHE A 1 264 ? -26.082 11.961 -8.659 1.00 93.81 264 PHE A C 1
ATOM 2086 O O . PHE A 1 264 ? -26.327 10.778 -8.400 1.00 93.81 264 PHE A O 1
ATOM 2093 N N . ARG A 1 265 ? -27.041 12.843 -8.965 1.00 94.88 265 ARG A N 1
ATOM 2094 C CA . ARG A 1 265 ? -28.470 12.530 -9.047 1.00 94.88 265 ARG A CA 1
ATOM 2095 C C . ARG A 1 265 ? -28.743 11.374 -10.010 1.00 94.88 265 ARG A C 1
ATOM 2097 O O . ARG A 1 265 ? -29.465 10.444 -9.652 1.00 94.88 265 ARG A O 1
ATOM 2104 N N . ASP A 1 266 ? -28.171 11.440 -11.208 1.00 92.88 266 ASP A N 1
ATOM 2105 C CA . ASP A 1 266 ? -28.519 10.531 -12.302 1.00 92.88 266 ASP A CA 1
ATOM 2106 C C . ASP A 1 266 ? -27.698 9.230 -12.280 1.00 92.88 266 ASP A C 1
ATOM 2108 O O . ASP A 1 266 ? -28.241 8.157 -12.551 1.00 92.88 266 ASP A O 1
ATOM 2112 N N . ASP A 1 267 ? -26.419 9.287 -11.890 1.00 90.06 267 ASP A N 1
ATOM 2113 C CA . ASP A 1 267 ? -25.494 8.150 -11.996 1.00 90.06 267 ASP A CA 1
ATOM 2114 C C . ASP A 1 267 ? -25.237 7.424 -10.667 1.00 90.06 267 ASP A C 1
ATOM 2116 O O . ASP A 1 267 ? -24.938 6.222 -10.672 1.00 90.06 267 ASP A O 1
ATOM 2120 N N . VAL A 1 268 ? -25.314 8.132 -9.532 1.00 93.81 268 VAL A N 1
ATOM 2121 C CA . VAL A 1 268 ? -24.891 7.624 -8.213 1.00 93.81 268 VAL A CA 1
ATOM 2122 C C . VAL A 1 268 ? -26.091 7.214 -7.360 1.00 93.81 268 VAL A C 1
ATOM 2124 O O . VAL A 1 268 ? -26.119 6.079 -6.877 1.00 93.81 268 VAL A O 1
ATOM 2127 N N . LEU A 1 269 ? -27.124 8.057 -7.225 1.00 96.38 269 LEU A N 1
ATOM 2128 C CA . LEU A 1 269 ? -28.310 7.732 -6.411 1.00 96.38 269 LEU A CA 1
ATOM 2129 C C . LEU A 1 269 ? -28.978 6.391 -6.789 1.00 96.38 269 LEU A C 1
ATOM 2131 O O . LEU A 1 269 ? -29.279 5.606 -5.880 1.00 96.38 269 LEU A O 1
ATOM 2135 N N . PRO A 1 270 ? -29.167 6.040 -8.082 1.00 95.38 270 PRO A N 1
ATOM 2136 C CA . PRO A 1 270 ? -29.738 4.741 -8.441 1.00 95.38 270 PRO A CA 1
ATOM 2137 C C . PRO A 1 270 ? -28.871 3.559 -7.990 1.00 95.38 270 PRO A C 1
ATOM 2139 O O . PRO A 1 270 ? -29.400 2.504 -7.632 1.00 95.38 270 PRO A O 1
ATOM 2142 N N . ARG A 1 271 ? -27.539 3.723 -7.964 1.00 94.69 271 ARG A N 1
ATOM 2143 C CA . ARG A 1 271 ? -26.605 2.693 -7.478 1.00 94.69 271 ARG A CA 1
ATOM 2144 C C . ARG A 1 271 ? -26.740 2.508 -5.977 1.00 94.69 271 ARG A C 1
ATOM 2146 O O . ARG A 1 271 ? -26.861 1.371 -5.530 1.00 94.69 271 ARG A O 1
ATOM 2153 N N . ILE A 1 272 ? -26.787 3.609 -5.227 1.00 95.94 272 ILE A N 1
ATOM 2154 C CA . ILE A 1 272 ? -26.985 3.581 -3.774 1.00 95.94 272 ILE A CA 1
ATOM 2155 C C . ILE A 1 272 ? -28.272 2.822 -3.439 1.00 95.94 272 ILE A C 1
ATOM 2157 O O . ILE A 1 272 ? -28.259 1.887 -2.634 1.00 95.94 272 ILE A O 1
ATOM 2161 N N . LYS A 1 273 ? -29.374 3.150 -4.128 1.00 95.69 273 LYS A N 1
ATOM 2162 C CA . LYS A 1 273 ? -30.649 2.452 -3.941 1.00 95.69 273 LYS A CA 1
ATOM 2163 C C . LYS A 1 273 ? -30.549 0.962 -4.274 1.00 95.69 273 LYS A C 1
ATOM 2165 O O . LYS A 1 273 ? -31.046 0.132 -3.514 1.00 95.69 273 LYS A O 1
ATOM 2170 N N . LYS A 1 274 ? -29.898 0.614 -5.389 1.00 96.31 274 LYS A N 1
ATOM 2171 C CA . LYS A 1 274 ? -29.705 -0.777 -5.834 1.00 96.31 274 LYS A CA 1
ATOM 2172 C C . LYS A 1 274 ? -28.893 -1.610 -4.835 1.00 96.31 274 LYS A C 1
ATOM 2174 O O . LYS A 1 274 ? -29.161 -2.799 -4.698 1.00 96.31 274 LYS A O 1
ATOM 2179 N N . LEU A 1 275 ? -27.935 -0.999 -4.137 1.00 95.94 275 LEU A N 1
ATOM 2180 C CA . LEU A 1 275 ? -27.115 -1.649 -3.108 1.00 95.94 275 LEU A CA 1
ATOM 2181 C C . LEU A 1 275 ? -27.860 -1.871 -1.775 1.00 95.94 275 LEU A C 1
ATOM 2183 O O . LEU A 1 275 ? -27.332 -2.531 -0.886 1.00 95.94 275 LEU A O 1
ATOM 2187 N N . GLY A 1 276 ? -29.092 -1.368 -1.627 1.00 96.19 276 GLY A N 1
ATOM 2188 C CA . GLY A 1 276 ? -29.938 -1.619 -0.452 1.00 96.19 276 GLY A CA 1
ATOM 2189 C C . GLY A 1 276 ? -29.772 -0.621 0.702 1.00 96.19 276 GLY A C 1
ATOM 2190 O O . GLY A 1 276 ? -30.347 -0.826 1.784 1.00 96.19 276 GLY A O 1
ATOM 2191 N N . TYR A 1 277 ? -29.033 0.469 0.484 1.00 97.88 277 TYR A N 1
ATOM 2192 C CA . TYR A 1 277 ? -28.978 1.604 1.407 1.00 97.88 277 TYR A CA 1
ATOM 2193 C C . TYR A 1 277 ? -30.327 2.330 1.461 1.00 97.88 277 TYR A C 1
ATOM 2195 O O . TYR A 1 277 ? -31.123 2.288 0.518 1.00 97.88 277 TYR A O 1
ATOM 2203 N N . ASN A 1 278 ? -30.603 2.970 2.595 1.00 97.25 278 ASN A N 1
ATOM 2204 C CA . ASN A 1 278 ? -31.828 3.743 2.812 1.00 97.25 278 ASN A CA 1
ATOM 2205 C C . ASN A 1 278 ? -31.566 5.192 3.238 1.00 97.25 278 ASN A C 1
ATOM 2207 O O . ASN A 1 278 ? -32.522 5.958 3.344 1.00 97.25 278 ASN A O 1
ATOM 2211 N N . ALA A 1 279 ? -30.302 5.563 3.434 1.00 97.94 279 ALA A N 1
ATOM 2212 C CA . ALA A 1 279 ? -29.874 6.926 3.676 1.00 97.94 279 ALA A CA 1
ATOM 2213 C C . ALA A 1 279 ? -28.607 7.255 2.876 1.00 97.94 279 ALA A C 1
ATOM 2215 O O . ALA A 1 279 ? -27.794 6.369 2.601 1.00 97.94 279 ALA A O 1
ATOM 2216 N N . VAL A 1 280 ? -28.434 8.528 2.534 1.00 97.94 280 VAL A N 1
ATOM 2217 C CA . VAL A 1 280 ? -27.221 9.090 1.932 1.00 97.94 280 VAL A CA 1
ATOM 2218 C C . VAL A 1 280 ? -26.716 10.206 2.836 1.00 97.94 280 VAL A C 1
ATOM 2220 O O . VAL A 1 280 ? -27.488 11.107 3.150 1.00 97.94 280 VAL A O 1
ATOM 2223 N N . GLN A 1 281 ? -25.450 10.143 3.245 1.00 98.25 281 GLN A N 1
ATOM 2224 C CA . GLN A 1 281 ? -24.750 11.259 3.883 1.00 98.25 281 GLN A CA 1
ATOM 2225 C C . GLN A 1 281 ? -23.999 12.012 2.789 1.00 98.25 281 GLN A C 1
ATOM 2227 O O . GLN A 1 281 ? -23.112 11.437 2.155 1.00 98.25 281 GLN A O 1
ATOM 2232 N N . ILE A 1 282 ? -24.386 13.260 2.530 1.00 96.75 282 ILE A N 1
ATOM 2233 C CA . ILE A 1 282 ? -23.744 14.092 1.514 1.00 96.75 282 ILE A CA 1
ATOM 2234 C C . ILE A 1 282 ? -22.830 15.099 2.200 1.00 96.75 282 ILE A C 1
ATOM 2236 O O . ILE A 1 282 ? -23.284 16.004 2.904 1.00 96.75 282 ILE A O 1
ATOM 2240 N N . MET A 1 283 ? -21.538 14.922 1.951 1.00 96.06 283 MET A N 1
ATOM 2241 C CA . MET A 1 283 ? -20.476 15.765 2.476 1.00 96.06 283 MET A CA 1
ATOM 2242 C C . MET A 1 283 ? -20.249 17.000 1.600 1.00 96.06 283 MET A C 1
ATOM 2244 O O . MET A 1 283 ? -20.633 17.029 0.425 1.00 96.06 283 MET A O 1
ATOM 2248 N N . ALA A 1 284 ? -19.557 17.995 2.161 1.00 94.81 284 ALA A N 1
ATOM 2249 C CA . ALA A 1 284 ? -19.050 19.163 1.438 1.00 94.81 284 ALA A CA 1
ATOM 2250 C C . ALA A 1 284 ? -20.123 20.035 0.757 1.00 94.81 284 ALA A C 1
ATOM 2252 O O . ALA A 1 284 ? -19.871 20.653 -0.278 1.00 94.81 284 ALA A O 1
ATOM 2253 N N . ILE A 1 285 ? -21.328 20.102 1.335 1.00 97.50 285 ILE A N 1
ATOM 2254 C CA . ILE A 1 285 ? -22.414 20.936 0.803 1.00 97.50 285 ILE A CA 1
ATOM 2255 C C . ILE A 1 285 ? -22.202 22.414 1.118 1.00 97.50 285 ILE A C 1
ATOM 2257 O O . ILE A 1 285 ? -22.333 23.228 0.210 1.00 97.50 285 ILE A O 1
ATOM 2261 N N . GLN A 1 286 ? -21.877 22.781 2.362 1.00 97.69 286 GLN A N 1
ATOM 2262 C CA . GLN A 1 286 ? -21.622 24.186 2.702 1.00 97.69 286 GLN A CA 1
ATOM 2263 C C . GLN A 1 286 ? -20.400 24.686 1.923 1.00 97.69 286 GLN A C 1
ATOM 2265 O O . GLN A 1 286 ? -19.387 23.987 1.832 1.00 97.69 286 GLN A O 1
ATOM 2270 N N . GLU A 1 287 ? -20.490 25.877 1.331 1.00 97.00 287 GLU A N 1
ATOM 2271 C CA . GLU A 1 287 ? -19.417 26.383 0.479 1.00 97.00 287 GLU A CA 1
ATOM 2272 C C . GLU A 1 287 ? -18.106 26.524 1.258 1.00 97.00 287 GLU A C 1
ATOM 2274 O O . GLU A 1 287 ? -18.060 27.070 2.364 1.00 97.00 287 GLU A O 1
ATOM 2279 N N . HIS A 1 288 ? -17.029 26.069 0.628 1.00 95.00 288 HIS A N 1
ATOM 2280 C CA . HIS A 1 288 ? -15.688 26.021 1.185 1.00 95.00 288 HIS A CA 1
ATOM 2281 C C . HIS A 1 288 ? -14.689 26.369 0.079 1.00 95.00 288 HIS A C 1
ATOM 2283 O O . HIS A 1 288 ? -14.657 25.750 -0.984 1.00 95.00 288 HIS A O 1
ATOM 2289 N N . SER A 1 289 ? -13.838 27.372 0.292 1.00 90.06 289 SER A N 1
ATOM 2290 C CA . SER A 1 289 ? -12.910 27.819 -0.759 1.00 90.06 289 SER A CA 1
ATOM 2291 C C . SER A 1 289 ? -11.756 26.843 -1.004 1.00 90.06 289 SER A C 1
ATOM 2293 O O . SER A 1 289 ? -11.267 26.759 -2.130 1.00 90.06 289 SER A O 1
ATOM 2295 N N . TYR A 1 290 ? -11.353 26.054 -0.006 1.00 90.06 290 TYR A N 1
ATOM 2296 C CA . TYR A 1 290 ? -10.293 25.054 -0.140 1.00 90.06 290 TYR A CA 1
ATOM 2297 C C . TYR A 1 290 ? -10.877 23.666 -0.432 1.00 90.06 290 TYR A C 1
ATOM 2299 O O . TYR A 1 290 ? -11.357 22.995 0.475 1.00 90.06 290 TYR A O 1
ATOM 2307 N N . TYR A 1 291 ? -10.828 23.219 -1.690 1.00 88.69 291 TYR A N 1
ATOM 2308 C CA . TYR A 1 291 ? -11.451 21.954 -2.117 1.00 88.69 291 TYR A CA 1
ATOM 2309 C C . TYR A 1 291 ? -10.917 20.722 -1.365 1.00 88.69 291 TYR A C 1
ATOM 2311 O O . TYR A 1 291 ? -11.688 19.876 -0.928 1.00 88.69 291 TYR A O 1
ATOM 2319 N N . ALA A 1 292 ? -9.604 20.654 -1.126 1.00 87.62 292 ALA A N 1
ATOM 2320 C CA . ALA A 1 292 ? -8.993 19.545 -0.389 1.00 87.62 292 ALA A CA 1
ATOM 2321 C C . ALA A 1 292 ? -9.301 19.556 1.123 1.00 87.62 292 ALA A C 1
ATOM 2323 O O . ALA A 1 292 ? -8.909 18.628 1.819 1.00 87.62 292 ALA A O 1
ATOM 2324 N N . SER A 1 293 ? -10.042 20.555 1.627 1.00 90.44 293 SER A N 1
ATOM 2325 C CA . SER A 1 293 ? -10.624 20.493 2.975 1.00 90.44 293 SER A CA 1
ATOM 2326 C C . SER A 1 293 ? -11.753 19.479 3.101 1.00 90.44 293 SER A C 1
ATOM 2328 O O . SER A 1 293 ? -12.244 19.301 4.206 1.00 90.44 293 SER A O 1
ATOM 2330 N N . PHE A 1 294 ? -12.223 18.874 2.001 1.00 92.81 294 PHE A N 1
ATOM 2331 C CA . PHE A 1 294 ? -13.356 17.941 2.012 1.00 92.81 294 PHE A CA 1
ATOM 2332 C C . PHE A 1 294 ? -14.679 18.546 2.517 1.00 92.81 294 PHE A C 1
ATOM 2334 O O . PHE A 1 294 ? -15.611 17.817 2.840 1.00 92.81 294 PHE A O 1
ATOM 2341 N N . GLY A 1 295 ? -14.775 19.879 2.571 1.00 93.50 295 GLY A N 1
ATOM 2342 C CA . GLY A 1 295 ? -15.933 20.588 3.112 1.00 93.50 295 GLY A CA 1
ATOM 2343 C C . GLY A 1 295 ? -15.792 21.047 4.560 1.00 93.50 295 GLY A C 1
ATOM 2344 O O . GLY A 1 295 ? -16.606 21.852 5.001 1.00 93.50 295 GLY A O 1
ATOM 2345 N N . TYR A 1 296 ? -14.750 20.621 5.282 1.00 95.62 296 TYR A N 1
ATOM 2346 C CA . TYR A 1 296 ? -14.574 20.964 6.696 1.00 95.62 296 TYR A CA 1
ATOM 2347 C C . TYR A 1 296 ? -14.272 22.454 6.923 1.00 95.62 296 TYR A C 1
ATOM 2349 O O . TYR A 1 296 ? -14.696 23.034 7.915 1.00 95.62 296 TYR A O 1
ATOM 2357 N N . HIS A 1 297 ? -13.595 23.133 5.992 1.00 96.31 297 HIS A N 1
ATOM 2358 C CA . HIS A 1 297 ? -13.276 24.559 6.135 1.00 96.31 297 HIS A CA 1
ATOM 2359 C C . HIS A 1 297 ? -14.302 25.457 5.437 1.00 96.31 297 HIS A C 1
ATOM 2361 O O . HIS A 1 297 ? -14.015 26.085 4.412 1.00 96.31 297 HIS A O 1
ATOM 2367 N N . VAL A 1 298 ? -15.494 25.539 6.029 1.00 97.94 298 VAL A N 1
ATOM 2368 C CA . VAL A 1 298 ? -16.629 26.314 5.507 1.00 97.94 298 VAL A CA 1
ATOM 2369 C C . VAL A 1 298 ? -16.337 27.818 5.498 1.00 97.94 298 VAL A C 1
ATOM 2371 O O . VAL A 1 298 ? -15.824 28.382 6.471 1.00 97.94 298 VAL A O 1
ATOM 2374 N N . THR A 1 299 ? -16.680 28.479 4.390 1.00 96.44 299 THR A N 1
ATOM 2375 C CA . THR A 1 299 ? -16.615 29.939 4.223 1.00 96.44 299 THR A CA 1
ATOM 2376 C C . THR A 1 299 ? -18.000 30.582 4.218 1.00 96.44 299 THR A C 1
ATOM 2378 O O . THR A 1 299 ? -18.202 31.543 4.957 1.00 96.44 299 THR A O 1
ATOM 2381 N N . ASN A 1 300 ? -18.958 30.043 3.448 1.00 97.25 300 ASN A N 1
ATOM 2382 C CA . ASN A 1 300 ? -20.315 30.598 3.320 1.00 97.25 300 ASN A CA 1
ATOM 2383 C C . ASN A 1 300 ? -21.362 29.554 3.740 1.00 97.25 300 ASN A C 1
ATOM 2385 O O . ASN A 1 300 ? -21.744 28.685 2.959 1.00 97.25 300 ASN A O 1
ATOM 2389 N N . PHE A 1 301 ? -21.852 29.647 4.978 1.00 98.12 301 PHE A N 1
ATOM 2390 C CA . PHE A 1 301 ? -22.626 28.577 5.624 1.00 98.12 301 PHE A CA 1
ATOM 2391 C C . PHE A 1 301 ? -24.009 28.329 5.008 1.00 98.12 301 PHE A C 1
ATOM 2393 O O . PHE A 1 301 ? -24.542 27.224 5.131 1.00 98.12 301 PHE A O 1
ATOM 2400 N N . PHE A 1 302 ? -24.611 29.344 4.381 1.00 98.00 302 PHE A N 1
ATOM 2401 C CA . PHE A 1 302 ? -25.940 29.277 3.750 1.00 98.00 302 PHE A CA 1
ATOM 2402 C C . PHE A 1 302 ? -25.890 28.933 2.254 1.00 98.00 302 PHE A C 1
ATOM 2404 O O . PHE A 1 302 ? -26.940 28.697 1.649 1.00 98.00 302 PHE A O 1
ATOM 2411 N N . ALA A 1 303 ? -24.692 28.910 1.664 1.00 96.81 303 ALA A N 1
ATOM 2412 C CA . ALA A 1 303 ? -24.492 28.667 0.246 1.00 96.81 303 ALA A CA 1
ATOM 2413 C C . ALA A 1 303 ? -24.115 27.201 -0.007 1.00 96.81 303 ALA A C 1
ATOM 2415 O O . ALA A 1 303 ? -23.204 26.694 0.653 1.00 96.81 303 ALA A O 1
ATOM 2416 N N . PRO A 1 304 ? -24.769 26.517 -0.963 1.00 96.88 304 PRO A N 1
ATOM 2417 C CA . PRO A 1 304 ? -24.290 25.232 -1.441 1.00 96.88 304 PRO A CA 1
ATOM 2418 C C . PRO A 1 304 ? -23.022 25.450 -2.269 1.00 96.88 304 PRO A C 1
ATOM 2420 O O . PRO A 1 304 ? -22.901 26.475 -2.947 1.00 96.88 304 PRO A O 1
ATOM 2423 N N . SER A 1 305 ? -22.093 24.494 -2.242 1.00 95.69 305 SER A N 1
ATOM 2424 C CA . SER A 1 305 ? -20.837 24.638 -2.972 1.00 95.69 305 SER A CA 1
ATOM 2425 C C . SER A 1 305 ? -21.093 24.744 -4.470 1.00 95.69 305 SER A C 1
ATOM 2427 O O . SER A 1 305 ? -21.645 23.833 -5.098 1.00 95.69 305 SER A O 1
ATOM 2429 N N . SER A 1 306 ? -20.673 25.871 -5.038 1.00 93.25 306 SER A N 1
ATOM 2430 C CA . SER A 1 306 ? -20.890 26.231 -6.441 1.00 93.25 306 SER A CA 1
ATOM 2431 C C . SER A 1 306 ? -20.114 25.368 -7.425 1.00 93.25 306 SER A C 1
ATOM 2433 O O . SER A 1 306 ? -20.480 25.275 -8.597 1.00 93.25 306 SER A O 1
ATOM 2435 N N . ARG A 1 307 ? -19.067 24.678 -6.957 1.00 90.56 307 ARG A N 1
ATOM 2436 C CA . ARG A 1 307 ? -18.268 23.762 -7.782 1.00 90.56 307 ARG A CA 1
ATOM 2437 C C . ARG A 1 307 ? -19.078 22.601 -8.344 1.00 90.56 307 ARG A C 1
ATOM 2439 O O . ARG A 1 307 ? -18.708 22.059 -9.380 1.00 90.56 307 ARG A O 1
ATOM 2446 N N . PHE A 1 308 ? -20.150 22.205 -7.661 1.00 92.00 308 PHE A N 1
ATOM 2447 C CA . PHE A 1 308 ? -20.960 21.053 -8.054 1.00 92.00 308 PHE A CA 1
ATOM 2448 C C . PHE A 1 308 ? -22.218 21.450 -8.836 1.00 92.00 308 PHE A C 1
ATOM 2450 O O . PHE A 1 308 ? -22.885 20.578 -9.388 1.00 92.00 308 PHE A O 1
ATOM 2457 N N . GLY A 1 309 ? -22.549 22.739 -8.909 1.00 91.19 309 GLY A N 1
ATOM 2458 C CA . GLY A 1 309 ? -23.732 23.244 -9.599 1.00 91.19 309 GLY A CA 1
ATOM 2459 C C . GLY A 1 309 ? -24.486 24.283 -8.781 1.00 91.19 309 GLY A C 1
ATOM 2460 O O . GLY A 1 309 ? -24.000 24.792 -7.772 1.00 91.19 309 GLY A O 1
ATOM 2461 N N . THR A 1 310 ? -25.693 24.597 -9.236 1.00 91.88 310 THR A N 1
ATOM 2462 C CA . THR A 1 310 ? -26.544 25.625 -8.635 1.00 91.88 310 THR A CA 1
ATOM 2463 C C . THR A 1 310 ? -27.308 25.108 -7.406 1.00 91.88 310 THR A C 1
ATOM 2465 O O . THR A 1 310 ? -27.448 23.895 -7.217 1.00 91.88 310 THR A O 1
ATOM 2468 N N . PRO A 1 311 ? -27.874 26.009 -6.579 1.00 93.81 311 PRO A N 1
ATOM 2469 C CA . PRO A 1 311 ? -28.829 25.649 -5.534 1.00 93.81 311 PRO A CA 1
ATOM 2470 C C . PRO A 1 311 ? -29.978 24.754 -6.014 1.00 93.81 311 PRO A C 1
ATOM 2472 O O . PRO A 1 311 ? -30.356 23.813 -5.316 1.00 93.81 311 PRO A O 1
ATOM 2475 N N . ASP A 1 312 ? -30.521 25.005 -7.206 1.00 91.56 312 ASP A N 1
ATOM 2476 C CA . ASP A 1 312 ? -31.646 24.220 -7.723 1.00 91.56 312 ASP A CA 1
ATOM 2477 C C . ASP A 1 312 ? -31.212 22.833 -8.222 1.00 91.56 312 ASP A C 1
ATOM 2479 O O . ASP A 1 312 ? -31.977 21.873 -8.098 1.00 91.56 312 ASP A O 1
ATOM 2483 N N . ASP A 1 313 ? -29.962 22.671 -8.672 1.00 93.31 313 ASP A N 1
ATOM 2484 C CA . ASP A 1 313 ? -29.400 21.347 -8.964 1.00 93.31 313 ASP A CA 1
ATOM 2485 C C . ASP A 1 313 ? -29.313 20.482 -7.697 1.00 93.31 313 ASP A C 1
ATOM 2487 O O . ASP A 1 313 ? -29.654 19.295 -7.730 1.00 93.31 313 ASP A O 1
ATOM 2491 N N . LEU A 1 314 ? -28.923 21.073 -6.559 1.00 96.62 314 LEU A N 1
ATOM 2492 C CA . LEU A 1 314 ? -28.920 20.382 -5.267 1.00 96.62 314 LEU A CA 1
ATOM 2493 C C . LEU A 1 314 ? -30.344 20.015 -4.822 1.00 96.62 314 LEU A C 1
ATOM 2495 O O . LEU A 1 314 ? -30.579 18.880 -4.403 1.00 96.62 314 LEU A O 1
ATOM 2499 N N . LYS A 1 315 ? -31.320 20.923 -4.963 1.00 96.12 315 LYS A N 1
ATOM 2500 C CA . LYS A 1 315 ? -32.733 20.601 -4.687 1.00 96.12 315 LYS A CA 1
ATOM 2501 C C . LYS A 1 315 ? -33.218 19.444 -5.554 1.00 96.12 315 LYS A C 1
ATOM 2503 O O . LYS A 1 315 ? -33.850 18.521 -5.046 1.00 96.12 315 LYS A O 1
ATOM 2508 N N . SER A 1 316 ? -32.867 19.447 -6.840 1.00 95.69 316 SER A N 1
ATOM 2509 C CA . SER A 1 316 ? -33.217 18.359 -7.749 1.00 95.69 316 SER A CA 1
ATOM 2510 C C . SER A 1 316 ? -32.570 17.027 -7.381 1.00 95.69 316 SER A C 1
ATOM 2512 O O . SER A 1 316 ? -33.189 15.986 -7.611 1.00 95.69 316 SER A O 1
ATOM 2514 N N . LEU A 1 317 ? -31.350 17.033 -6.843 1.00 97.25 317 LEU A N 1
ATOM 2515 C CA . LEU A 1 317 ? -30.700 15.835 -6.315 1.00 97.25 317 LEU A CA 1
ATOM 2516 C C . LEU A 1 317 ? -31.492 15.276 -5.129 1.00 97.25 317 LEU A C 1
ATOM 2518 O O . LEU A 1 317 ? -31.804 14.084 -5.115 1.00 97.25 317 LEU A O 1
ATOM 2522 N N . ILE A 1 318 ? -31.849 16.126 -4.164 1.00 98.06 318 ILE A N 1
ATOM 2523 C CA . ILE A 1 318 ? -32.572 15.712 -2.953 1.00 98.06 318 ILE A CA 1
ATOM 2524 C C . ILE A 1 318 ? -33.976 15.202 -3.304 1.00 98.06 318 ILE A C 1
ATOM 2526 O O . ILE A 1 318 ? -34.356 14.122 -2.859 1.00 98.06 318 ILE A O 1
ATOM 2530 N N . ASP A 1 319 ? -34.708 15.900 -4.178 1.00 97.88 319 ASP A N 1
ATOM 2531 C CA . ASP A 1 319 ? -36.039 15.470 -4.632 1.00 97.88 319 ASP A CA 1
ATOM 2532 C C . ASP A 1 319 ? -35.984 14.097 -5.322 1.00 97.88 319 ASP A C 1
ATOM 2534 O O . ASP A 1 319 ? -36.848 13.245 -5.113 1.00 97.88 319 ASP A O 1
ATOM 2538 N N . LYS A 1 320 ? -34.917 13.825 -6.088 1.00 97.75 320 LYS A N 1
ATOM 2539 C CA . LYS A 1 320 ? -34.699 12.505 -6.694 1.00 97.75 320 LYS A CA 1
ATOM 2540 C C . LYS A 1 320 ? -34.367 11.430 -5.661 1.00 97.75 320 LYS A C 1
ATOM 2542 O O . LYS A 1 320 ? -34.805 10.288 -5.798 1.00 97.75 320 LYS A O 1
ATOM 2547 N N . ALA A 1 321 ? -33.587 11.756 -4.634 1.00 98.06 321 ALA A N 1
ATOM 2548 C CA . ALA A 1 321 ? -33.323 10.825 -3.542 1.00 98.06 321 ALA A CA 1
ATOM 2549 C C . ALA A 1 321 ? -34.626 10.469 -2.803 1.00 98.06 321 ALA A C 1
ATOM 2551 O O . ALA A 1 321 ? -34.875 9.290 -2.533 1.00 98.06 321 ALA A O 1
ATOM 2552 N N . HIS A 1 322 ? -35.503 11.453 -2.580 1.00 98.31 322 HIS A N 1
ATOM 2553 C CA . HIS A 1 322 ? -36.839 11.251 -2.011 1.00 98.31 322 HIS A CA 1
ATOM 2554 C C . HIS A 1 322 ? -37.748 10.411 -2.913 1.00 98.31 322 HIS A C 1
ATOM 2556 O O . HIS A 1 322 ? -38.397 9.495 -2.408 1.00 98.31 322 HIS A O 1
ATOM 2562 N N . GLU A 1 323 ? -37.732 10.618 -4.236 1.00 97.81 323 GLU A N 1
ATOM 2563 C CA . GLU A 1 323 ? -38.407 9.739 -5.212 1.00 97.81 323 GLU A CA 1
ATOM 2564 C C . GLU A 1 323 ? -37.971 8.271 -5.050 1.00 97.81 323 GLU A C 1
ATOM 2566 O O . GLU A 1 323 ? -38.788 7.350 -5.093 1.00 97.81 323 GLU A O 1
ATOM 2571 N N . LEU A 1 324 ? -36.677 8.039 -4.806 1.00 97.44 324 LEU A N 1
ATOM 2572 C CA . LEU A 1 324 ? -36.108 6.709 -4.569 1.00 97.44 324 LEU A CA 1
ATOM 2573 C C . LEU A 1 324 ? -36.353 6.185 -3.139 1.00 97.44 324 LEU A C 1
ATOM 2575 O O . LEU A 1 324 ? -35.967 5.053 -2.815 1.00 97.44 324 LEU A O 1
ATOM 2579 N N . GLY A 1 325 ? -36.993 6.974 -2.274 1.00 96.62 325 GLY A N 1
ATOM 2580 C CA . GLY A 1 325 ? -37.233 6.658 -0.868 1.00 96.62 325 GLY A CA 1
ATOM 2581 C C . GLY A 1 325 ? -35.947 6.571 -0.044 1.00 96.62 325 GLY A C 1
ATOM 2582 O O . GLY A 1 325 ? -35.835 5.681 0.802 1.00 96.62 325 GLY A O 1
ATOM 2583 N N . LEU A 1 326 ? -34.960 7.418 -0.344 1.00 98.00 326 LEU A N 1
ATOM 2584 C CA . LEU A 1 326 ? -33.709 7.563 0.401 1.00 98.00 326 LEU A CA 1
ATOM 2585 C C . LEU A 1 326 ? -33.783 8.797 1.302 1.00 98.00 326 LEU A C 1
ATOM 2587 O O . LEU A 1 326 ? -34.107 9.882 0.829 1.00 98.00 326 LEU A O 1
ATOM 2591 N N . VAL A 1 327 ? -33.454 8.624 2.581 1.00 98.12 327 VAL A N 1
ATOM 2592 C CA . VAL A 1 327 ? -33.191 9.731 3.514 1.00 98.12 327 VAL A CA 1
ATOM 2593 C C . VAL A 1 327 ? -31.918 10.450 3.068 1.00 98.12 327 VAL A C 1
ATOM 2595 O O . VAL A 1 327 ? -30.930 9.791 2.748 1.00 98.12 327 VAL A O 1
ATOM 2598 N N . VAL A 1 328 ? -31.906 11.779 3.076 1.00 98.44 328 VAL A N 1
ATOM 2599 C CA . VAL A 1 328 ? -30.719 12.580 2.760 1.00 98.44 328 VAL A CA 1
ATOM 2600 C C . VAL A 1 328 ? -30.271 13.353 3.991 1.00 98.44 328 VAL A C 1
ATOM 2602 O O . VAL A 1 328 ? -30.986 14.224 4.486 1.00 98.44 328 VAL A O 1
ATOM 2605 N N . LEU A 1 329 ? -29.073 13.036 4.467 1.00 98.50 329 LEU A N 1
ATOM 2606 C CA . LEU A 1 329 ? -28.397 13.718 5.562 1.00 98.50 329 LEU A CA 1
ATOM 2607 C C . LEU A 1 329 ? -27.295 14.611 4.994 1.00 98.50 329 LEU A C 1
ATOM 2609 O O . LEU A 1 329 ? -26.631 14.246 4.021 1.00 98.50 329 LEU A O 1
ATOM 2613 N N . MET A 1 330 ? -27.114 15.774 5.606 1.00 98.38 330 MET A N 1
ATOM 2614 C CA . MET A 1 330 ? -26.087 16.742 5.229 1.00 98.38 330 MET A CA 1
ATOM 2615 C C . MET A 1 330 ? -25.020 16.856 6.317 1.00 98.38 330 MET A C 1
ATOM 2617 O O . MET A 1 330 ? -25.354 16.856 7.502 1.00 98.38 330 MET A O 1
ATOM 2621 N N . ASP A 1 331 ? -23.754 16.989 5.925 1.00 97.69 331 ASP A N 1
ATOM 2622 C CA . ASP A 1 331 ? -22.699 17.438 6.841 1.00 97.69 331 ASP A CA 1
ATOM 2623 C C . ASP A 1 331 ? -22.940 18.896 7.219 1.00 97.69 331 ASP A C 1
ATOM 2625 O O . ASP A 1 331 ? -23.058 19.766 6.348 1.00 97.69 331 ASP A O 1
ATOM 2629 N N . ILE A 1 332 ? -23.018 19.159 8.519 1.00 97.31 332 ILE A N 1
ATOM 2630 C CA . ILE A 1 332 ? -23.125 20.506 9.060 1.00 97.31 332 ILE A CA 1
ATOM 2631 C C . ILE A 1 332 ? -21.918 20.785 9.953 1.00 97.31 332 ILE A C 1
ATOM 2633 O O . ILE A 1 332 ? -21.739 20.202 11.026 1.00 97.31 332 ILE A O 1
ATOM 2637 N N . VAL A 1 333 ? -21.066 21.700 9.498 1.00 98.00 333 VAL A N 1
ATOM 2638 C CA . VAL A 1 333 ? -19.786 21.987 10.147 1.00 98.00 333 VAL A CA 1
ATOM 2639 C C . VAL A 1 333 ? -19.945 23.212 11.029 1.00 98.00 333 VAL A C 1
ATOM 2641 O O . VAL A 1 333 ? -19.530 24.317 10.702 1.00 98.00 333 VAL A O 1
ATOM 2644 N N . HIS A 1 334 ? -20.599 23.026 12.169 1.00 98.44 334 HIS A N 1
ATOM 2645 C CA . HIS A 1 334 ? -20.794 24.089 13.156 1.00 98.44 334 HIS A CA 1
ATOM 2646 C C . HIS A 1 334 ? -19.715 24.125 14.240 1.00 98.44 334 HIS A C 1
ATOM 2648 O O . HIS A 1 334 ? -19.801 24.964 15.128 1.00 98.44 334 HIS A O 1
ATOM 2654 N N . SER A 1 335 ? -18.703 23.256 14.162 1.00 97.88 335 SER A N 1
ATOM 2655 C CA . SER A 1 335 ? -17.589 23.216 15.114 1.00 97.88 335 SER A CA 1
ATOM 2656 C C . SER A 1 335 ? -16.603 24.370 14.946 1.00 97.88 335 SER A C 1
ATOM 2658 O O . SER A 1 335 ? -16.038 24.855 15.928 1.00 97.88 335 SER A O 1
ATOM 2660 N N . HIS A 1 336 ? -16.400 24.825 13.710 1.00 97.94 336 HIS A N 1
ATOM 2661 C CA . HIS A 1 336 ? -15.446 25.870 13.366 1.00 97.94 336 HIS A CA 1
ATOM 2662 C C . HIS A 1 336 ? -15.789 26.524 12.019 1.00 97.94 336 HIS A C 1
ATOM 2664 O O . HIS A 1 336 ? -16.686 26.084 11.306 1.00 97.94 336 HIS A O 1
ATOM 2670 N N . ALA A 1 337 ? -15.048 27.568 11.653 1.00 97.94 337 ALA A N 1
ATOM 2671 C CA . ALA A 1 337 ? -15.100 28.191 10.334 1.00 97.94 337 ALA A CA 1
ATOM 2672 C C . ALA A 1 337 ? -13.697 28.335 9.732 1.00 97.94 337 ALA A C 1
ATOM 2674 O O . ALA A 1 337 ? -12.691 28.384 10.448 1.00 97.94 337 ALA A O 1
ATOM 2675 N N . SER A 1 338 ? -13.625 28.461 8.406 1.00 96.88 338 SER A N 1
ATOM 2676 C CA . SER A 1 338 ? -12.375 28.756 7.704 1.00 96.88 338 SER A CA 1
ATOM 2677 C C . SER A 1 338 ? -11.724 30.041 8.224 1.00 96.88 338 SER A C 1
ATOM 2679 O O . SER A 1 338 ? -12.387 31.061 8.426 1.00 96.88 338 SER A O 1
ATOM 2681 N N . LYS A 1 339 ? -10.393 30.034 8.369 1.00 94.69 339 LYS A N 1
ATOM 2682 C CA . LYS A 1 339 ? -9.625 31.251 8.672 1.00 94.69 339 LYS A CA 1
ATOM 2683 C C . LYS A 1 339 ? -9.488 32.206 7.481 1.00 94.69 339 LYS A C 1
ATOM 2685 O O . LYS A 1 339 ? -8.860 33.256 7.620 1.00 94.69 339 LYS A O 1
ATOM 2690 N N . ASN A 1 340 ? -10.016 31.859 6.308 1.00 92.88 340 ASN A N 1
ATOM 2691 C CA . ASN A 1 340 ? -9.953 32.712 5.126 1.00 92.88 340 ASN A CA 1
ATOM 2692 C C . ASN A 1 340 ? -10.712 34.028 5.381 1.00 92.88 340 ASN A C 1
ATOM 2694 O O . ASN A 1 340 ? -11.927 34.039 5.569 1.00 92.88 340 ASN A O 1
ATOM 2698 N N . THR A 1 341 ? -9.976 35.140 5.396 1.00 91.81 341 THR A N 1
ATOM 2699 C CA . THR A 1 341 ? -10.518 36.475 5.677 1.00 91.81 341 THR A CA 1
ATOM 2700 C C . THR A 1 341 ? -11.161 37.142 4.466 1.00 91.81 341 THR A C 1
ATOM 2702 O O . THR A 1 341 ? -11.870 38.128 4.652 1.00 91.81 341 THR A O 1
ATOM 2705 N N . LEU A 1 342 ? -10.909 36.657 3.248 1.00 88.62 342 LEU A N 1
ATOM 2706 C CA . LEU A 1 342 ? -11.443 37.230 2.010 1.00 88.62 342 LEU A CA 1
ATOM 2707 C C . LEU A 1 342 ? -12.820 36.658 1.670 1.00 88.62 342 LEU A C 1
ATOM 2709 O O . LEU A 1 342 ? -13.716 37.405 1.282 1.00 88.62 342 LEU A O 1
ATOM 2713 N N . ASP A 1 343 ? -12.978 35.345 1.838 1.00 90.50 343 ASP A N 1
ATOM 2714 C CA . ASP A 1 343 ? -14.151 34.615 1.352 1.00 90.50 343 ASP A CA 1
ATOM 2715 C C . ASP A 1 343 ? -15.119 34.187 2.464 1.00 90.50 343 ASP A C 1
ATOM 2717 O O . ASP A 1 343 ? -16.233 33.777 2.157 1.00 90.50 343 ASP A O 1
ATOM 2721 N N . GLY A 1 344 ? -14.698 34.222 3.733 1.00 91.38 344 GLY A N 1
ATOM 2722 C CA . GLY A 1 344 ? -15.468 33.682 4.858 1.00 91.38 344 GLY A CA 1
ATOM 2723 C C . GLY A 1 344 ? -15.715 34.672 5.996 1.00 91.38 344 GLY A C 1
ATOM 2724 O O . GLY A 1 344 ? -15.436 35.867 5.906 1.00 91.38 344 GLY A O 1
ATOM 2725 N N . LEU A 1 345 ? -16.219 34.141 7.112 1.00 95.62 345 LEU A N 1
ATOM 2726 C CA . LEU A 1 345 ? -16.597 34.913 8.304 1.00 95.62 345 LEU A CA 1
ATOM 2727 C C . LEU A 1 345 ? -15.404 35.472 9.104 1.00 95.62 345 LEU A C 1
ATOM 2729 O O . LEU A 1 345 ? -15.594 36.282 10.015 1.00 95.62 345 LEU A O 1
ATOM 2733 N N . ASN A 1 346 ? -14.169 35.045 8.821 1.00 94.94 346 ASN A N 1
ATOM 2734 C CA . ASN A 1 346 ? -13.011 35.474 9.601 1.00 94.94 346 ASN A CA 1
ATOM 2735 C C . ASN A 1 346 ? -12.732 36.977 9.434 1.00 94.94 346 ASN A C 1
ATOM 2737 O O . ASN A 1 346 ? -12.610 37.487 8.315 1.00 94.94 346 ASN A O 1
ATOM 2741 N N . MET A 1 347 ? -12.581 37.684 10.559 1.00 93.56 347 MET A N 1
ATOM 2742 C CA . MET A 1 347 ? -12.370 39.136 10.598 1.00 93.56 347 MET A CA 1
ATOM 2743 C C . MET A 1 347 ? -13.434 39.897 9.794 1.00 93.56 347 MET A C 1
ATOM 2745 O O . MET A 1 347 ? -13.099 40.841 9.073 1.00 93.56 347 MET A O 1
ATOM 2749 N N . PHE A 1 348 ? -14.690 39.436 9.813 1.00 94.62 348 PHE A N 1
ATOM 2750 C CA . PHE A 1 348 ? -15.745 39.943 8.935 1.00 94.62 348 PHE A CA 1
ATOM 2751 C C . PHE A 1 348 ? -15.950 41.455 9.093 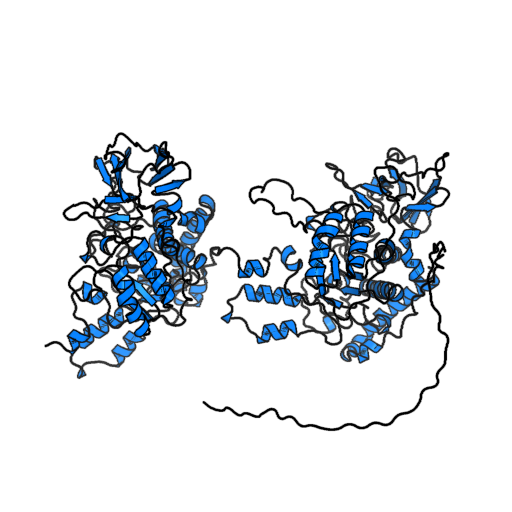1.00 94.62 348 PHE A C 1
ATOM 2753 O O . PHE A 1 348 ? -15.782 42.177 8.114 1.00 94.62 348 PHE A O 1
ATOM 2760 N N . ASP A 1 349 ? -16.171 41.938 10.317 1.00 92.81 349 ASP A N 1
ATOM 2761 C CA . ASP A 1 349 ? -16.255 43.366 10.657 1.00 92.81 349 ASP A CA 1
ATOM 2762 C C . ASP A 1 349 ? -14.899 44.022 11.001 1.00 92.81 349 ASP A C 1
ATOM 2764 O O . ASP A 1 349 ? -14.852 45.141 11.520 1.00 92.81 349 ASP A O 1
ATOM 2768 N N . GLY A 1 350 ? -13.793 43.325 10.720 1.00 91.12 350 GLY A N 1
ATOM 2769 C CA . GLY A 1 350 ? -12.423 43.727 11.047 1.00 91.12 350 GLY A CA 1
ATOM 2770 C C . GLY A 1 350 ? -11.995 43.485 12.494 1.00 91.12 350 GLY A C 1
ATOM 2771 O O . GLY A 1 350 ? -10.905 43.915 12.873 1.00 91.12 350 GLY A O 1
ATOM 2772 N N . THR A 1 351 ? -12.809 42.793 13.296 1.00 91.50 351 THR A N 1
ATOM 2773 C CA . THR A 1 351 ? -12.434 42.298 14.627 1.00 91.50 351 THR A CA 1
ATOM 2774 C C . THR A 1 351 ? -12.353 40.774 14.649 1.00 91.50 351 THR A C 1
ATOM 2776 O O . THR A 1 351 ? -12.998 40.084 13.858 1.00 91.50 351 THR A O 1
ATOM 2779 N N . ASP A 1 352 ? -11.551 40.221 15.559 1.00 90.31 352 ASP A N 1
ATOM 2780 C CA . ASP A 1 352 ? -11.415 38.773 15.717 1.00 90.31 352 ASP A CA 1
ATOM 2781 C C . ASP A 1 352 ? -12.527 38.162 16.583 1.00 90.31 352 ASP A C 1
ATOM 2783 O O . ASP A 1 352 ? -12.662 36.945 16.590 1.00 90.31 352 ASP A O 1
ATOM 2787 N N . GLY A 1 353 ? -13.327 38.976 17.276 1.00 90.88 353 GLY A N 1
ATOM 2788 C CA . GLY A 1 353 ? -14.302 38.537 18.279 1.00 90.88 353 GLY A CA 1
ATOM 2789 C C . GLY A 1 353 ? -15.778 38.602 17.868 1.00 90.88 353 GLY A C 1
ATOM 2790 O O . GLY A 1 353 ? -16.636 38.466 18.736 1.00 90.88 353 GLY A O 1
ATOM 2791 N N . GLN A 1 354 ? -16.099 38.866 16.594 1.00 94.62 354 GLN A N 1
ATOM 2792 C CA . GLN A 1 354 ? -17.491 39.017 16.148 1.00 94.62 354 GLN A CA 1
ATOM 2793 C C . GLN A 1 354 ? -18.268 37.688 16.216 1.00 94.62 354 GLN A C 1
ATOM 2795 O O . GLN A 1 354 ? -19.133 37.507 17.069 1.00 94.62 354 GLN A O 1
ATOM 2800 N N . TYR A 1 355 ? -17.962 36.752 15.312 1.00 97.19 355 TYR A N 1
ATOM 2801 C CA . TYR A 1 355 ? -18.575 35.415 15.289 1.00 97.19 355 TYR A CA 1
ATOM 2802 C C . TYR A 1 355 ? -17.831 34.409 16.179 1.00 97.19 355 TYR A C 1
ATOM 2804 O O . TYR A 1 355 ? -18.362 33.356 16.531 1.00 97.19 355 TYR A O 1
ATOM 2812 N N . PHE A 1 356 ? -16.593 34.733 16.545 1.00 97.94 356 PHE A N 1
ATOM 2813 C CA . PHE A 1 356 ? -15.641 33.821 17.164 1.00 97.94 356 PHE A CA 1
ATOM 2814 C C . PHE A 1 356 ? -15.229 34.314 18.545 1.00 97.94 356 PHE A C 1
ATOM 2816 O O . PHE A 1 356 ? -15.388 35.491 18.869 1.00 97.94 356 PHE A O 1
ATOM 2823 N N . HIS A 1 357 ? -14.653 33.434 19.358 1.00 97.00 357 HIS A N 1
ATOM 2824 C CA . HIS A 1 357 ? -13.886 33.907 20.507 1.00 97.00 357 HIS A CA 1
ATOM 2825 C C . HIS A 1 357 ? -12.674 34.730 20.025 1.00 97.00 357 HIS A C 1
ATOM 2827 O O . HIS A 1 357 ? -12.154 34.505 18.929 1.00 97.00 357 HIS A O 1
ATOM 2833 N N . SER A 1 358 ? -12.227 35.696 20.830 1.00 93.19 358 SER A N 1
ATOM 2834 C CA . SER A 1 358 ? -11.007 36.464 20.559 1.00 93.19 358 SER A CA 1
ATOM 2835 C C . SER A 1 358 ? -9.760 35.746 21.083 1.00 93.19 358 SER A C 1
ATOM 2837 O O . SER A 1 358 ? -9.837 34.907 21.988 1.00 93.19 358 SER A O 1
ATOM 2839 N N . GLY A 1 359 ? -8.597 36.084 20.519 1.00 92.94 359 GLY A N 1
ATOM 2840 C CA . GLY A 1 359 ? -7.311 35.515 20.933 1.00 92.94 359 GLY A CA 1
ATOM 2841 C C . GLY A 1 359 ? -7.231 33.990 20.780 1.00 92.94 359 GLY A C 1
ATOM 2842 O O . GLY A 1 359 ? -7.809 33.414 19.860 1.00 92.94 359 GLY A O 1
ATOM 2843 N N . GLU A 1 360 ? -6.507 33.329 21.690 1.00 91.12 360 GLU A N 1
ATOM 2844 C CA . GLU A 1 360 ? -6.215 31.887 21.609 1.00 91.12 360 GLU A CA 1
ATOM 2845 C C . GLU A 1 360 ? -7.473 31.009 21.650 1.00 91.12 360 GLU A C 1
ATOM 2847 O O . GLU A 1 360 ? -7.566 30.054 20.887 1.00 91.12 360 GLU A O 1
ATOM 2852 N N . ARG A 1 361 ? -8.490 31.370 22.450 1.00 94.00 361 ARG A N 1
ATOM 2853 C CA . ARG A 1 361 ? -9.765 30.622 22.509 1.00 94.00 361 ARG A CA 1
ATOM 2854 C C . ARG A 1 361 ? -10.503 30.626 21.163 1.00 94.00 361 ARG A C 1
ATOM 2856 O O . ARG A 1 361 ? -11.330 29.762 20.902 1.00 94.00 361 ARG A O 1
ATOM 2863 N N . GLY A 1 362 ? -10.223 31.610 20.312 1.00 95.31 362 GLY A N 1
ATOM 2864 C CA . GLY A 1 362 ? -10.814 31.764 18.988 1.00 95.31 362 GLY A CA 1
ATOM 2865 C C . GLY A 1 362 ? -10.178 30.946 17.879 1.00 95.31 362 GLY A C 1
ATOM 2866 O O . GLY A 1 362 ? -10.634 31.075 16.738 1.00 95.31 362 GLY A O 1
ATOM 2867 N N . TYR A 1 363 ? -9.118 30.188 18.161 1.00 95.75 363 TYR A N 1
ATOM 2868 C CA . TYR A 1 363 ? -8.273 29.574 17.145 1.00 95.75 363 TYR A CA 1
ATOM 2869 C C . TYR A 1 363 ? -7.996 28.098 17.442 1.00 95.75 363 TYR A C 1
ATOM 2871 O O . TYR A 1 363 ? -7.480 27.748 18.500 1.00 95.75 363 TYR A O 1
ATOM 2879 N N . HIS A 1 364 ? -8.285 27.234 16.469 1.00 95.69 364 HIS A N 1
ATOM 2880 C CA . HIS A 1 364 ? -8.009 25.805 16.564 1.00 95.69 364 HIS A CA 1
ATOM 2881 C C . HIS A 1 364 ? -6.680 25.481 15.877 1.00 95.69 364 HIS A C 1
ATOM 2883 O O . HIS A 1 364 ? -6.626 25.278 14.666 1.00 95.69 364 HIS A O 1
ATOM 2889 N N . TRP A 1 365 ? -5.589 25.425 16.642 1.00 92.06 365 TRP A N 1
ATOM 2890 C CA . TRP A 1 365 ? -4.231 25.337 16.088 1.00 92.06 365 TRP A CA 1
ATOM 2891 C C . TRP A 1 365 ? -3.970 24.104 15.211 1.00 92.06 365 TRP A C 1
ATOM 2893 O O . TRP A 1 365 ? -3.224 24.210 14.243 1.00 92.06 365 TRP A O 1
ATOM 2903 N N . MET A 1 366 ? -4.598 22.962 15.511 1.00 92.44 366 MET A N 1
ATOM 2904 C CA . MET A 1 366 ? -4.426 21.722 14.741 1.00 92.44 366 MET A CA 1
ATOM 2905 C C . MET A 1 366 ? -5.178 21.750 13.402 1.00 92.44 366 MET A C 1
ATOM 2907 O O . MET A 1 366 ? -4.757 21.115 12.443 1.00 92.44 366 MET A O 1
ATOM 2911 N N . TRP A 1 367 ? -6.294 22.482 13.335 1.00 92.12 367 TRP A N 1
ATOM 2912 C CA . TRP A 1 367 ? -7.131 22.582 12.127 1.00 92.12 367 TRP A CA 1
ATOM 2913 C C . TRP A 1 367 ? -6.938 23.905 11.391 1.00 92.12 367 TRP A C 1
ATOM 2915 O O . TRP A 1 367 ? -7.557 24.124 10.359 1.00 92.12 367 TRP A O 1
ATOM 2925 N N . ASP A 1 368 ? -6.105 24.798 11.926 1.00 94.00 368 ASP A N 1
ATOM 2926 C CA . ASP A 1 368 ? -5.811 26.099 11.335 1.00 94.00 368 ASP A CA 1
ATOM 2927 C C . ASP A 1 368 ? -7.087 26.926 11.047 1.00 94.00 368 ASP A C 1
ATOM 2929 O O . ASP A 1 368 ? -7.267 27.522 9.980 1.00 94.00 368 ASP A O 1
ATOM 2933 N N . SER A 1 369 ? -8.017 26.930 12.011 1.00 96.56 369 SER A N 1
ATOM 2934 C CA . SER A 1 369 ? -9.392 27.419 11.839 1.00 96.56 369 SER A CA 1
ATOM 2935 C C . SER A 1 369 ? -9.897 28.307 12.988 1.00 96.56 369 SER A C 1
ATOM 2937 O O . SER A 1 369 ? -9.212 28.494 13.996 1.00 96.56 369 SER A O 1
ATOM 2939 N N . ARG A 1 370 ? -11.080 28.924 12.824 1.00 97.69 370 ARG A N 1
ATOM 2940 C CA . ARG A 1 370 ? -11.701 29.830 13.812 1.00 97.69 370 ARG A CA 1
ATOM 2941 C C . ARG A 1 370 ? -12.837 29.156 14.584 1.00 97.69 370 ARG A C 1
ATOM 2943 O O . ARG A 1 370 ? -13.658 28.475 13.979 1.00 97.69 370 ARG A O 1
ATOM 2950 N N . LEU A 1 371 ? -12.918 29.403 15.893 1.00 98.12 371 LEU A N 1
ATOM 2951 C CA . LEU A 1 371 ? -13.883 28.771 16.803 1.00 98.12 371 LEU A CA 1
ATOM 2952 C C . LEU A 1 371 ? -15.004 29.725 17.215 1.00 98.12 371 LEU A C 1
ATOM 2954 O O . LEU A 1 371 ? -14.741 30.833 17.694 1.00 98.12 371 LEU A O 1
ATOM 2958 N N . PHE A 1 372 ? -16.251 29.297 17.010 1.00 98.38 372 PHE A N 1
ATOM 2959 C CA . PHE A 1 372 ? -17.446 30.094 17.289 1.00 98.38 372 PHE A CA 1
ATOM 2960 C C . PHE A 1 372 ? -17.571 30.461 18.766 1.00 98.38 372 PHE A C 1
ATOM 2962 O O . PHE A 1 372 ? -17.238 29.677 19.649 1.00 98.38 372 PHE A O 1
ATOM 2969 N N . ASN A 1 373 ? -18.109 31.652 19.028 1.00 97.81 373 ASN A N 1
ATOM 2970 C CA . ASN A 1 373 ? -18.555 32.034 20.361 1.00 97.81 373 ASN A CA 1
ATOM 2971 C C . ASN A 1 373 ? -20.035 31.665 20.528 1.00 97.81 373 ASN A C 1
ATOM 2973 O O . ASN A 1 373 ? -20.917 32.487 20.271 1.00 97.81 373 ASN A O 1
ATOM 2977 N N . TYR A 1 374 ? -20.305 30.428 20.948 1.00 97.69 374 TYR A N 1
ATOM 2978 C CA . TYR A 1 374 ? -21.669 29.896 21.086 1.00 97.69 374 TYR A CA 1
ATOM 2979 C C . TYR A 1 374 ? -22.521 30.628 22.136 1.00 97.69 374 TYR A C 1
ATOM 2981 O O . TYR A 1 374 ? -23.743 30.533 22.096 1.00 97.69 374 TYR A O 1
ATOM 2989 N N . GLY A 1 375 ? -21.907 31.403 23.037 1.00 95.00 375 GLY A N 1
ATOM 2990 C CA . GLY A 1 375 ? -22.620 32.252 23.996 1.00 95.00 375 GLY A CA 1
ATOM 2991 C C . GLY A 1 375 ? -23.146 33.572 23.410 1.00 95.00 375 GLY A C 1
ATOM 2992 O O . GLY A 1 375 ? -23.854 34.310 24.094 1.00 95.00 375 GLY A O 1
ATOM 2993 N N . SER A 1 376 ? -22.800 33.912 22.162 1.00 96.31 376 SER A N 1
ATOM 2994 C CA . SER A 1 376 ? -23.240 35.149 21.503 1.00 96.31 376 SER A CA 1
ATOM 2995 C C . SER A 1 376 ? -24.630 35.003 20.874 1.00 96.31 376 SER A C 1
ATOM 2997 O O . SER A 1 376 ? -24.885 34.070 20.113 1.00 96.31 376 SER A O 1
ATOM 2999 N N . TRP A 1 377 ? -25.516 35.974 21.128 1.00 96.12 377 TRP A N 1
ATOM 3000 C CA . TRP A 1 377 ? -26.911 35.961 20.658 1.00 96.12 377 TRP A CA 1
ATOM 3001 C C . TRP A 1 377 ? -27.034 35.842 19.134 1.00 96.12 377 TRP A C 1
ATOM 3003 O O . TRP A 1 377 ? -27.778 35.007 18.626 1.00 96.12 377 TRP A O 1
ATOM 3013 N N . GLU A 1 378 ? -26.261 36.633 18.387 1.00 96.38 378 GLU A N 1
ATOM 3014 C CA . GLU A 1 378 ? -26.313 36.607 16.921 1.00 96.38 378 GLU A CA 1
ATOM 3015 C C . GLU A 1 378 ? -25.584 35.393 16.328 1.00 96.38 378 GLU A C 1
ATOM 3017 O O . GLU A 1 378 ? -25.960 34.930 15.255 1.00 96.38 378 GLU A O 1
ATOM 3022 N N . VAL A 1 379 ? -24.619 34.799 17.043 1.00 98.19 379 VAL A N 1
ATOM 3023 C CA . VAL A 1 379 ? -24.012 33.516 16.637 1.00 98.19 379 VAL A CA 1
ATOM 3024 C C . VAL A 1 379 ? -25.024 32.381 16.791 1.00 98.19 379 VAL A C 1
ATOM 3026 O O . VAL A 1 379 ? -25.193 31.587 15.867 1.00 98.19 379 VAL A O 1
ATOM 3029 N N . LEU A 1 380 ? -25.762 32.340 17.906 1.00 98.31 380 LEU A N 1
ATOM 3030 C CA . LEU A 1 380 ? -26.866 31.396 18.098 1.00 98.31 380 LEU A CA 1
ATOM 3031 C C . LEU A 1 380 ? -27.923 31.557 17.003 1.00 98.31 380 LEU A C 1
ATOM 3033 O O . LEU A 1 380 ? -28.320 30.565 16.391 1.00 98.31 380 LEU A O 1
ATOM 3037 N N . ARG A 1 381 ? -28.340 32.798 16.708 1.00 98.19 381 ARG A N 1
ATOM 3038 C CA . ARG A 1 381 ? -29.293 33.078 15.626 1.00 98.19 381 ARG A CA 1
ATOM 3039 C C . ARG A 1 381 ? -28.767 32.571 14.290 1.00 98.19 381 ARG A C 1
ATOM 3041 O O . ARG A 1 381 ? -29.505 31.891 13.579 1.00 98.19 381 ARG A O 1
ATOM 3048 N N . TYR A 1 382 ? -27.515 32.880 13.959 1.00 98.50 382 TYR A N 1
ATOM 3049 C CA . TYR A 1 382 ? -26.871 32.486 12.709 1.00 98.50 382 TYR A CA 1
ATOM 3050 C C . TYR A 1 382 ? -26.866 30.965 12.528 1.00 98.50 382 TYR A C 1
ATOM 3052 O O . TYR A 1 382 ? -27.387 30.462 11.533 1.00 98.50 382 TYR A O 1
ATOM 3060 N N . LEU A 1 383 ? -26.357 30.223 13.515 1.00 98.56 383 LEU A N 1
ATOM 3061 C CA . LEU A 1 383 ? -26.182 28.772 13.423 1.00 98.56 383 LEU A CA 1
ATOM 3062 C C . LEU A 1 383 ? -27.511 27.998 13.501 1.00 98.56 383 LEU A C 1
ATOM 3064 O O . LEU A 1 383 ? -27.735 27.075 12.714 1.00 98.56 383 LEU A O 1
ATOM 3068 N N . LEU A 1 384 ? -28.439 28.398 14.382 1.00 98.44 384 LEU A N 1
ATOM 3069 C CA . LEU A 1 384 ? -29.781 27.797 14.440 1.00 98.44 384 LEU A CA 1
ATOM 3070 C C . LEU A 1 384 ? -30.558 28.058 13.147 1.00 98.44 384 LEU A C 1
ATOM 3072 O O . LEU A 1 384 ? -31.210 27.159 12.610 1.00 98.44 384 LEU A O 1
ATOM 3076 N N . SER A 1 385 ? -30.446 29.274 12.607 1.00 98.44 385 SER A N 1
ATOM 3077 C CA . SER A 1 385 ? -31.062 29.605 11.323 1.00 98.44 385 SER A CA 1
ATOM 3078 C C . SER A 1 385 ? -30.432 28.844 10.168 1.00 98.44 385 SER A C 1
ATOM 3080 O O . SER A 1 385 ? -31.141 28.482 9.233 1.00 98.44 385 SER A O 1
ATOM 3082 N N . ASN A 1 386 ? -29.133 28.555 10.237 1.00 98.62 386 ASN A N 1
ATOM 3083 C CA . ASN A 1 386 ? -28.454 27.759 9.228 1.00 98.62 386 ASN A CA 1
ATOM 3084 C C . ASN A 1 386 ? -28.965 26.314 9.191 1.00 98.62 386 ASN A C 1
ATOM 3086 O O . ASN A 1 386 ? -29.365 25.829 8.135 1.00 98.62 386 ASN A O 1
ATOM 3090 N N . ALA A 1 387 ? -29.055 25.655 10.348 1.00 98.25 387 ALA A N 1
ATOM 3091 C CA . ALA A 1 387 ? -29.618 24.308 10.427 1.00 98.25 387 ALA A CA 1
ATOM 3092 C C . ALA A 1 387 ? -31.077 24.276 9.931 1.00 98.25 387 ALA A C 1
ATOM 3094 O O . ALA A 1 387 ? -31.473 23.383 9.179 1.00 98.25 387 ALA A O 1
ATOM 3095 N N . ARG A 1 388 ? -31.887 25.284 10.282 1.00 97.56 388 ARG A N 1
ATOM 3096 C CA . ARG A 1 388 ? -33.262 25.379 9.780 1.00 97.56 388 ARG A CA 1
ATOM 3097 C C . ARG A 1 388 ? -33.329 25.630 8.273 1.00 97.56 388 ARG A C 1
ATOM 3099 O O . ARG A 1 388 ? -34.173 25.023 7.617 1.00 97.56 388 ARG A O 1
ATOM 3106 N N . TRP A 1 389 ? -32.470 26.490 7.731 1.00 97.06 389 TRP A N 1
ATOM 3107 C CA . TRP A 1 389 ? -32.404 26.813 6.304 1.00 97.06 389 TRP A CA 1
ATOM 3108 C C . TRP A 1 389 ? -32.247 25.554 5.453 1.00 97.06 389 TRP A C 1
ATOM 3110 O O . TRP A 1 389 ? -33.044 25.317 4.547 1.00 97.06 389 TRP A O 1
ATOM 3120 N N . TRP A 1 390 ? -31.294 24.691 5.800 1.00 98.25 390 TRP A N 1
ATOM 3121 C CA . TRP A 1 390 ? -31.051 23.447 5.068 1.00 98.25 390 TRP A CA 1
ATOM 3122 C C . TRP A 1 390 ? -32.220 22.457 5.160 1.00 98.25 390 TRP A C 1
ATOM 3124 O O . TRP A 1 390 ? -32.590 21.841 4.157 1.00 98.25 390 TRP A O 1
ATOM 3134 N N . LEU A 1 391 ? -32.875 22.347 6.321 1.00 96.88 391 LEU A N 1
ATOM 3135 C CA . LEU A 1 391 ? -34.085 21.530 6.444 1.00 96.88 391 LEU A CA 1
ATOM 3136 C C . LEU A 1 391 ? -35.230 22.110 5.610 1.00 96.88 391 LEU A C 1
ATOM 3138 O O . LEU A 1 391 ? -35.905 21.381 4.889 1.00 96.88 391 LEU A O 1
ATOM 3142 N N . GLU A 1 392 ? -35.500 23.405 5.718 1.00 94.94 392 GLU A N 1
ATOM 3143 C CA . GLU A 1 392 ? -36.704 24.017 5.162 1.00 94.94 392 GLU A CA 1
ATOM 3144 C C . GLU A 1 392 ? -36.609 24.272 3.655 1.00 94.94 392 GLU A C 1
ATOM 3146 O O . GLU A 1 392 ? -37.531 23.879 2.933 1.00 94.94 392 GLU A O 1
ATOM 3151 N N . GLU A 1 393 ? -35.505 24.854 3.181 1.00 93.94 393 GLU A N 1
ATOM 3152 C CA . GLU A 1 393 ? -35.304 25.229 1.775 1.00 93.94 393 GLU A CA 1
ATOM 3153 C C . GLU A 1 393 ? -34.941 24.022 0.902 1.00 93.94 393 GLU A C 1
ATOM 3155 O O . GLU A 1 393 ? -35.488 23.863 -0.188 1.00 93.94 393 GLU A O 1
ATOM 3160 N N . TYR A 1 394 ? -34.048 23.151 1.382 1.00 96.50 394 TYR A N 1
ATOM 3161 C CA . TYR A 1 394 ? -33.507 22.031 0.597 1.00 96.50 394 TYR A CA 1
ATOM 3162 C C . TYR A 1 394 ? -34.140 20.682 0.932 1.00 96.50 394 TYR A C 1
ATOM 3164 O O . TYR A 1 394 ? -33.882 19.698 0.250 1.00 96.50 394 TYR A O 1
ATOM 3172 N N . LYS A 1 395 ? -34.998 20.623 1.956 1.00 97.00 395 LYS A N 1
ATOM 3173 C CA . LYS A 1 395 ? -35.708 19.409 2.382 1.00 97.00 395 LYS A CA 1
ATOM 3174 C C . LYS A 1 395 ? -34.817 18.270 2.878 1.00 97.00 395 LYS A C 1
ATOM 3176 O O . LYS A 1 395 ? -35.341 17.166 2.992 1.00 97.00 395 LYS A O 1
ATOM 3181 N N . PHE A 1 396 ? -33.572 18.532 3.286 1.00 98.31 396 PHE A N 1
ATOM 3182 C CA . PHE A 1 396 ? -32.767 17.536 4.005 1.00 98.31 396 PHE A CA 1
ATOM 3183 C C . PHE A 1 396 ? -33.564 16.897 5.156 1.00 98.31 396 PHE A C 1
ATOM 3185 O O . PHE A 1 396 ? -34.427 17.532 5.777 1.00 98.31 396 PHE A O 1
ATOM 3192 N N . ASP A 1 397 ? -33.292 15.621 5.409 1.00 98.25 397 ASP A N 1
ATOM 3193 C CA . ASP A 1 397 ? -33.984 14.795 6.401 1.00 98.25 397 ASP A CA 1
ATOM 3194 C C . ASP A 1 397 ? -33.258 14.783 7.754 1.00 98.25 397 ASP A C 1
ATOM 3196 O O . ASP A 1 397 ? -33.683 14.117 8.697 1.00 98.25 397 ASP A O 1
ATOM 3200 N N . GLY A 1 398 ? -32.147 15.508 7.859 1.00 98.00 398 GLY A N 1
ATOM 3201 C CA . GLY A 1 398 ? -31.304 15.508 9.038 1.00 98.00 398 GLY A CA 1
ATOM 3202 C C . GLY A 1 398 ? -29.867 15.906 8.735 1.00 98.00 398 GLY A C 1
ATOM 3203 O O . GLY A 1 398 ? -29.545 16.310 7.615 1.00 98.00 398 GLY A O 1
ATOM 3204 N N . PHE A 1 399 ? -29.006 15.769 9.740 1.00 98.56 399 PHE A N 1
ATOM 3205 C CA . PHE A 1 399 ? -27.615 16.204 9.671 1.00 98.56 399 PHE A CA 1
ATOM 3206 C C . PHE A 1 399 ? -26.659 15.206 10.307 1.00 98.56 399 PHE A C 1
ATOM 3208 O O . PHE A 1 399 ? -27.032 14.485 11.234 1.00 98.56 399 PHE A O 1
ATOM 3215 N N . ARG A 1 400 ? -25.403 15.257 9.871 1.00 98.56 400 ARG A N 1
ATOM 3216 C CA . ARG A 1 400 ? -24.260 14.891 10.702 1.00 98.56 400 ARG A CA 1
ATOM 3217 C C . ARG A 1 400 ? -23.577 16.175 11.161 1.00 98.56 400 ARG A C 1
ATOM 3219 O O . ARG A 1 400 ? -23.207 16.988 10.324 1.00 98.56 400 ARG A O 1
ATOM 3226 N N . PHE A 1 401 ? -23.461 16.374 12.470 1.00 98.50 401 PHE A N 1
ATOM 3227 C CA . PHE A 1 401 ? -22.645 17.445 13.033 1.00 98.50 401 PHE A CA 1
ATOM 3228 C C . PHE A 1 401 ? -21.208 16.962 13.134 1.00 98.50 401 PHE A C 1
ATOM 3230 O O . PHE A 1 401 ? -20.948 15.964 13.812 1.00 98.50 401 PHE A O 1
ATOM 3237 N N . ASP A 1 402 ? -20.313 17.705 12.496 1.00 96.88 402 ASP A N 1
ATOM 3238 C CA . ASP A 1 402 ? -18.905 17.344 12.373 1.00 96.88 402 ASP A CA 1
ATOM 3239 C C . ASP A 1 402 ? -18.029 18.079 13.390 1.00 96.88 402 ASP A C 1
ATOM 3241 O O . ASP A 1 402 ? -18.221 19.267 13.685 1.00 96.88 402 ASP A O 1
ATOM 3245 N N . GLY A 1 403 ? -17.034 17.374 13.924 1.00 95.56 403 GLY A N 1
ATOM 3246 C CA . GLY A 1 403 ? -16.103 17.887 14.923 1.00 95.56 403 GLY A CA 1
ATOM 3247 C C . GLY A 1 403 ? -16.744 18.156 16.287 1.00 95.56 403 GLY A C 1
ATOM 3248 O O . GLY A 1 403 ? -16.328 19.086 16.982 1.00 95.56 403 GLY A O 1
ATOM 3249 N N . VAL A 1 404 ? -17.746 17.370 16.702 1.00 97.44 404 VAL A N 1
ATOM 3250 C CA . VAL A 1 404 ? -18.487 17.613 17.955 1.00 97.44 404 VAL A CA 1
ATOM 3251 C C . VAL A 1 404 ? -17.587 17.475 19.182 1.00 97.44 404 VAL A C 1
ATOM 3253 O O . VAL A 1 404 ? -17.724 18.250 20.127 1.00 97.44 404 VAL A O 1
ATOM 3256 N N . THR A 1 405 ? -16.595 16.580 19.161 1.00 97.25 405 THR A N 1
ATOM 3257 C CA . THR A 1 405 ? -15.578 16.519 20.227 1.00 97.25 405 THR A CA 1
ATOM 3258 C C . THR A 1 405 ? -14.850 17.857 20.403 1.00 97.25 405 THR A C 1
ATOM 3260 O O . THR A 1 405 ? -14.629 18.287 21.532 1.00 97.25 405 THR A O 1
ATOM 3263 N N . SER A 1 406 ? -14.528 18.555 19.307 1.00 97.25 406 SER A N 1
ATOM 3264 C CA . SER A 1 406 ? -13.872 19.869 19.368 1.00 97.25 406 SER A CA 1
ATOM 3265 C C . SER A 1 406 ? -14.771 20.931 20.008 1.00 97.25 406 SER A C 1
ATOM 3267 O O . SER A 1 406 ? -14.287 21.805 20.727 1.00 97.25 406 SER A O 1
ATOM 3269 N N . MET A 1 407 ? -16.089 20.812 19.815 1.00 97.94 407 MET A N 1
ATOM 3270 C CA . MET A 1 407 ? -17.085 21.698 20.419 1.00 97.94 407 MET A CA 1
ATOM 3271 C C . MET A 1 407 ? -17.241 21.459 21.920 1.00 97.94 407 MET A C 1
ATOM 3273 O O . MET A 1 407 ? -17.299 22.411 22.685 1.00 97.94 407 MET A O 1
ATOM 3277 N N . MET A 1 408 ? -17.342 20.199 22.352 1.00 97.31 408 MET A N 1
ATOM 3278 C CA . MET A 1 408 ? -17.739 19.866 23.727 1.00 97.31 408 MET A CA 1
ATOM 3279 C C . MET A 1 408 ? -16.658 20.146 24.773 1.00 97.31 408 MET A C 1
ATOM 3281 O O . MET A 1 408 ? -16.978 20.213 25.961 1.00 97.31 408 MET A O 1
ATOM 3285 N N . TYR A 1 409 ? -15.397 20.303 24.365 1.00 97.50 409 TYR A N 1
ATOM 3286 C CA . TYR A 1 409 ? -14.277 20.487 25.282 1.00 97.50 409 TYR A CA 1
ATOM 3287 C C . TYR A 1 409 ? -13.402 21.666 24.875 1.00 97.50 409 TYR A C 1
ATOM 3289 O O . TYR A 1 409 ? -13.031 21.818 23.717 1.00 97.50 409 TYR A O 1
ATOM 3297 N N . THR A 1 410 ? -12.955 22.432 25.864 1.00 94.38 410 THR A N 1
ATOM 3298 C CA . THR A 1 410 ? -12.024 23.559 25.684 1.00 94.38 410 THR A CA 1
ATOM 3299 C C . THR A 1 410 ? -10.629 23.134 25.211 1.00 94.38 410 THR A C 1
ATOM 3301 O O . THR A 1 410 ? -9.910 23.939 24.634 1.00 94.38 410 THR A O 1
ATOM 3304 N N . HIS A 1 411 ? -10.245 21.871 25.426 1.00 94.06 411 HIS A N 1
ATOM 3305 C CA . HIS A 1 411 ? -9.032 21.263 24.860 1.00 94.06 411 HIS A CA 1
ATOM 3306 C C . HIS A 1 411 ? -9.284 20.554 23.518 1.00 94.06 411 HIS A C 1
ATOM 3308 O O . HIS A 1 411 ? -8.372 19.952 22.956 1.00 94.06 411 HIS A O 1
ATOM 3314 N N . HIS A 1 412 ? -10.521 20.571 23.017 1.00 95.38 412 HIS A N 1
ATOM 3315 C CA . HIS A 1 412 ? -10.929 20.019 21.723 1.00 95.38 412 HIS A CA 1
ATOM 3316 C C . HIS A 1 412 ? -10.678 18.512 21.522 1.00 95.38 412 HIS A C 1
ATOM 3318 O O . HIS A 1 412 ? -10.646 18.026 20.395 1.00 95.38 412 HIS A O 1
ATOM 3324 N N . GLY A 1 413 ? -10.458 17.766 22.609 1.00 92.06 413 GLY A N 1
ATOM 3325 C CA . GLY A 1 413 ? -9.996 16.371 22.553 1.00 92.06 413 GLY A CA 1
ATOM 3326 C C . GLY A 1 413 ? -8.550 16.190 22.063 1.00 92.06 413 GLY A C 1
ATOM 3327 O O . GLY A 1 413 ? -8.127 15.064 21.827 1.00 92.06 413 GLY A O 1
ATOM 3328 N N . LEU A 1 414 ? -7.773 17.269 21.916 1.00 91.00 414 LEU A N 1
ATOM 3329 C CA . LEU A 1 414 ? -6.379 17.204 21.478 1.00 91.00 414 LEU A CA 1
ATOM 3330 C C . LEU A 1 414 ? -5.455 16.863 22.647 1.00 91.00 414 LEU A C 1
ATOM 3332 O O . LEU A 1 414 ? -5.530 17.493 23.698 1.00 91.00 414 LEU A O 1
ATOM 3336 N N . GLN A 1 415 ? -4.544 15.907 22.431 1.00 87.94 415 GLN A N 1
ATOM 3337 C CA . GLN A 1 415 ? -3.560 15.456 23.431 1.00 87.94 415 GLN A CA 1
ATOM 3338 C C . GLN A 1 415 ? -4.194 14.998 24.759 1.00 87.94 415 GLN A C 1
ATOM 3340 O O . GLN A 1 415 ? -3.568 15.077 25.815 1.00 87.94 415 GLN A O 1
ATOM 3345 N N . VAL A 1 416 ? -5.436 14.514 24.703 1.00 87.62 416 VAL A N 1
ATOM 3346 C CA . VAL A 1 416 ? -6.176 13.968 25.843 1.00 87.62 416 VAL A CA 1
ATOM 3347 C C . VAL A 1 416 ? -6.634 12.561 25.486 1.00 87.62 416 VAL A C 1
ATOM 3349 O O . VAL A 1 416 ? -7.101 12.316 24.377 1.00 87.62 416 VAL A O 1
ATOM 3352 N N . GLU A 1 417 ? -6.496 11.643 26.435 1.00 87.88 417 GLU A N 1
ATOM 3353 C CA . GLU A 1 417 ? -7.040 10.293 26.340 1.00 87.88 417 GLU A CA 1
ATOM 3354 C C . GLU A 1 417 ? -8.377 10.238 27.087 1.00 87.88 417 GLU A C 1
ATOM 3356 O O . GLU A 1 417 ? -8.487 10.749 28.202 1.00 87.88 417 GLU A O 1
ATOM 3361 N N . PHE A 1 418 ? -9.389 9.624 26.472 1.00 94.00 418 PHE A N 1
ATOM 3362 C CA . PHE A 1 418 ? -10.674 9.351 27.115 1.00 94.00 418 PHE A CA 1
ATOM 3363 C C . PHE A 1 418 ? -10.704 7.887 27.554 1.00 94.00 418 PHE A C 1
ATOM 3365 O O . PHE A 1 418 ? -10.950 6.987 26.754 1.00 94.00 418 PHE A O 1
ATOM 3372 N N . THR A 1 419 ? -10.442 7.645 28.836 1.00 93.00 419 THR A N 1
ATOM 3373 C CA . THR A 1 419 ? -10.378 6.298 29.425 1.00 93.00 419 THR A CA 1
ATOM 3374 C C . THR A 1 419 ? -11.762 5.725 29.740 1.00 93.00 419 THR A C 1
ATOM 3376 O O . THR A 1 419 ? -11.899 4.548 30.078 1.00 93.00 419 THR A O 1
ATOM 3379 N N . GLY A 1 420 ? -12.802 6.561 29.652 1.00 91.12 420 GLY A N 1
ATOM 3380 C CA . GLY A 1 420 ? -14.158 6.251 30.098 1.00 91.12 420 GLY A CA 1
ATOM 3381 C C . GLY A 1 420 ? -14.428 6.689 31.539 1.00 91.12 420 GLY A C 1
ATOM 3382 O O . GLY A 1 420 ? -15.509 6.422 32.068 1.00 91.12 420 GLY A O 1
ATOM 3383 N N . ASN A 1 421 ? -13.483 7.376 32.189 1.00 93.44 421 ASN A N 1
ATOM 3384 C CA . ASN A 1 421 ? -13.695 7.979 33.498 1.00 93.44 421 ASN A CA 1
ATOM 3385 C C . ASN A 1 421 ? -14.573 9.231 33.368 1.00 93.44 421 ASN A C 1
ATOM 3387 O O . ASN A 1 421 ? -14.253 10.163 32.640 1.00 93.44 421 ASN A O 1
ATOM 3391 N N . TYR A 1 422 ? -15.669 9.299 34.124 1.00 94.75 422 TYR A N 1
ATOM 3392 C CA . TYR A 1 422 ? -16.673 10.351 33.937 1.00 94.75 422 TYR A CA 1
ATOM 3393 C C . TYR A 1 422 ? -16.171 11.756 34.299 1.00 94.75 422 TYR A C 1
ATOM 3395 O O . TYR A 1 422 ? -16.718 12.741 33.803 1.00 94.75 422 TYR A O 1
ATOM 3403 N N . ASN A 1 423 ? -15.089 11.862 35.078 1.00 93.38 423 ASN A N 1
ATOM 3404 C CA . ASN A 1 423 ? -14.420 13.139 35.348 1.00 93.38 423 ASN A CA 1
ATOM 3405 C C . ASN A 1 423 ? -13.819 13.783 34.086 1.00 93.38 423 ASN A C 1
ATOM 3407 O O . ASN A 1 423 ? -13.620 14.993 34.063 1.00 93.38 423 ASN A O 1
ATOM 3411 N N . GLU A 1 424 ? -13.522 12.992 33.052 1.00 94.69 424 GLU A N 1
ATOM 3412 C CA . GLU A 1 424 ? -13.000 13.481 31.769 1.00 94.69 424 GLU A CA 1
ATOM 3413 C C . GLU A 1 424 ? -14.102 14.165 30.943 1.00 94.69 424 GLU A C 1
ATOM 3415 O O . GLU A 1 424 ? -13.824 15.056 30.144 1.00 94.69 424 GLU A O 1
ATOM 3420 N N . TYR A 1 425 ? -15.364 13.773 31.156 1.00 95.44 425 TYR A N 1
ATOM 3421 C CA . TYR A 1 425 ? -16.519 14.278 30.410 1.00 95.44 425 TYR A CA 1
ATOM 3422 C C . TYR A 1 425 ? -17.229 15.447 31.092 1.00 95.44 425 TYR A C 1
ATOM 3424 O O . TYR A 1 425 ? -17.814 16.288 30.404 1.00 95.44 425 TYR A O 1
ATOM 3432 N N . PHE A 1 426 ? -17.220 15.474 32.427 1.00 95.38 426 PHE A N 1
ATOM 3433 C CA . PHE A 1 426 ? -17.986 16.418 33.238 1.00 95.38 426 PHE A CA 1
ATOM 3434 C C . PHE A 1 426 ? -17.063 17.172 34.194 1.00 95.38 426 PHE A C 1
ATOM 3436 O O . PHE A 1 426 ? -16.732 16.694 35.280 1.00 95.38 426 PHE A O 1
ATOM 3443 N N . GLY A 1 427 ? -16.666 18.378 33.799 1.00 91.69 427 GLY A N 1
ATOM 3444 C CA . GLY A 1 427 ? -15.780 19.217 34.594 1.00 91.69 427 GLY A CA 1
ATOM 3445 C C . GLY A 1 427 ? -15.561 20.584 33.960 1.00 91.69 427 GLY A C 1
ATOM 3446 O O . GLY A 1 427 ? -16.266 20.981 33.040 1.00 91.69 427 GLY A O 1
ATOM 3447 N N . TYR A 1 428 ? -14.555 21.313 34.442 1.00 91.31 428 TYR A N 1
ATOM 3448 C CA . TYR A 1 428 ? -14.224 22.644 33.917 1.00 91.31 428 TYR A CA 1
ATOM 3449 C C . TYR A 1 428 ? -13.714 22.635 32.470 1.00 91.31 428 TYR A C 1
ATOM 3451 O O . TYR A 1 428 ? -13.693 23.683 31.832 1.00 91.31 428 TYR A O 1
ATOM 3459 N N . SER A 1 429 ? -13.282 21.479 31.962 1.00 93.75 429 SER A N 1
ATOM 3460 C CA . SER A 1 429 ? -12.868 21.324 30.570 1.00 93.75 429 SER A CA 1
ATOM 3461 C C . SER A 1 429 ? -14.047 21.305 29.599 1.00 93.75 429 SER A C 1
ATOM 3463 O O . SER A 1 429 ? -13.842 21.641 28.432 1.00 93.75 429 SER A O 1
ATOM 3465 N N . THR A 1 430 ? -15.251 20.940 30.050 1.00 96.75 430 THR A N 1
ATOM 3466 C CA . THR A 1 430 ? -16.460 20.881 29.224 1.00 96.75 430 THR A CA 1
ATOM 3467 C C . THR A 1 430 ? -16.910 22.293 28.839 1.00 96.75 430 THR A C 1
ATOM 3469 O O . THR A 1 430 ? -17.175 23.124 29.708 1.00 96.75 430 THR A O 1
ATOM 3472 N N . ASP A 1 431 ? -17.030 22.575 27.541 1.00 97.31 431 ASP A N 1
ATOM 3473 C CA . ASP A 1 431 ? -17.547 23.858 27.059 1.00 97.31 431 ASP A CA 1
ATOM 3474 C C . ASP A 1 431 ? -19.084 23.850 27.111 1.00 97.31 431 ASP A C 1
ATOM 3476 O O . ASP A 1 431 ? -19.776 23.294 26.253 1.00 97.31 431 ASP A O 1
ATOM 3480 N N . VAL A 1 432 ? -19.630 24.436 28.178 1.00 97.38 432 VAL A N 1
ATOM 3481 C CA . VAL A 1 432 ? -21.078 24.470 28.418 1.00 97.38 432 VAL A CA 1
ATOM 3482 C C . VAL A 1 432 ? -21.813 25.282 27.350 1.00 97.38 432 VAL A C 1
ATOM 3484 O O . VAL A 1 432 ? -22.915 24.886 26.978 1.00 97.38 432 VAL A O 1
ATOM 3487 N N . ASP A 1 433 ? -21.223 26.357 26.819 1.00 97.44 433 ASP A N 1
ATOM 3488 C CA . ASP A 1 433 ? -21.875 27.199 25.807 1.00 97.44 433 ASP A CA 1
ATOM 3489 C C . ASP A 1 433 ? -22.099 26.396 24.518 1.00 97.44 433 ASP A C 1
ATOM 3491 O O . ASP A 1 433 ? -23.195 26.392 23.951 1.00 97.44 433 ASP A O 1
ATOM 3495 N N . ALA A 1 434 ? -21.079 25.644 24.097 1.00 98.00 434 ALA A N 1
ATOM 3496 C CA . ALA A 1 434 ? -21.160 24.773 22.932 1.00 98.00 434 ALA A CA 1
ATOM 3497 C C . ALA A 1 434 ? -22.170 23.630 23.126 1.00 98.00 434 ALA A C 1
ATOM 3499 O O . ALA A 1 434 ? -22.987 23.366 22.241 1.00 98.00 434 ALA A O 1
ATOM 3500 N N . VAL A 1 435 ? -22.169 22.969 24.291 1.00 98.06 435 VAL A N 1
ATOM 3501 C CA . VAL A 1 435 ? -23.127 21.884 24.566 1.00 98.06 435 VAL A CA 1
ATOM 3502 C C . VAL A 1 435 ? -24.563 22.412 24.643 1.00 98.06 435 VAL A C 1
ATOM 3504 O O . VAL A 1 435 ? -25.476 21.764 24.136 1.00 98.06 435 VAL A O 1
ATOM 3507 N N . VAL A 1 436 ? -24.784 23.596 25.218 1.00 98.12 436 VAL A N 1
ATOM 3508 C CA . VAL A 1 436 ? -26.109 24.237 25.251 1.00 98.12 436 VAL A CA 1
ATOM 3509 C C . VAL A 1 436 ? -26.581 24.602 23.845 1.00 98.12 436 VAL A C 1
ATOM 3511 O O . VAL A 1 436 ? -27.750 24.387 23.524 1.00 98.12 436 VAL A O 1
ATOM 3514 N N . TYR A 1 437 ? -25.691 25.088 22.979 1.00 98.50 437 TYR A N 1
ATOM 3515 C CA . TYR A 1 437 ? -26.011 25.289 21.568 1.00 98.50 437 TYR A CA 1
ATOM 3516 C C . TYR A 1 437 ? -26.433 23.975 20.883 1.00 98.50 437 TYR A C 1
ATOM 3518 O O . TYR A 1 437 ? -27.464 23.943 20.208 1.00 98.50 437 TYR A O 1
ATOM 3526 N N . LEU A 1 438 ? -25.701 22.877 21.111 1.00 98.56 438 LEU A N 1
ATOM 3527 C CA . LEU A 1 438 ? -26.059 21.552 20.589 1.00 98.56 438 LEU A CA 1
ATOM 3528 C C . LEU A 1 438 ? -27.425 21.069 21.111 1.00 98.56 438 LEU A C 1
ATOM 3530 O O . LEU A 1 438 ? -28.219 20.509 20.357 1.00 98.56 438 LEU A O 1
ATOM 3534 N N . MET A 1 439 ? -27.747 21.340 22.378 1.00 98.12 439 MET A N 1
ATOM 3535 C CA . MET A 1 439 ? -29.073 21.059 22.937 1.00 98.12 439 MET A CA 1
ATOM 3536 C C . MET A 1 439 ? -30.164 21.897 22.257 1.00 98.12 439 MET A C 1
ATOM 3538 O O . MET A 1 439 ? -31.199 21.357 21.874 1.00 98.12 439 MET A O 1
ATOM 3542 N N . LEU A 1 440 ? -29.941 23.199 22.055 1.00 97.62 440 LEU A N 1
ATOM 3543 C CA . LEU A 1 440 ? -30.901 24.081 21.382 1.00 97.62 440 LEU A CA 1
ATOM 3544 C C . LEU A 1 440 ? -31.149 23.665 19.933 1.00 97.62 440 LEU A C 1
ATOM 3546 O O . LEU A 1 440 ? -32.298 23.624 19.499 1.00 97.62 440 LEU A O 1
ATOM 3550 N N . VAL A 1 441 ? -30.100 23.345 19.174 1.00 97.94 441 VAL A N 1
ATOM 3551 C CA . VAL A 1 441 ? -30.270 22.958 17.769 1.00 97.94 441 VAL A CA 1
ATOM 3552 C C . VAL A 1 441 ? -30.988 21.613 17.650 1.00 97.94 441 VAL A C 1
ATOM 3554 O O . VAL A 1 441 ? -31.871 21.486 16.806 1.00 97.94 441 VAL A O 1
ATOM 3557 N N . ASN A 1 442 ? -30.717 20.649 18.535 1.00 97.81 442 ASN A N 1
ATOM 3558 C CA . ASN A 1 442 ? -31.444 19.377 18.556 1.00 97.81 442 ASN A CA 1
ATOM 3559 C C . ASN A 1 442 ? -32.908 19.544 19.004 1.00 97.81 442 ASN A C 1
ATOM 3561 O O . ASN A 1 442 ? -33.799 18.964 18.380 1.00 97.81 442 ASN A O 1
ATOM 3565 N N . ASP A 1 443 ? -33.186 20.372 20.020 1.00 95.62 443 ASP A N 1
ATOM 3566 C CA . ASP A 1 443 ? -34.559 20.707 20.438 1.00 95.62 443 ASP A CA 1
ATOM 3567 C C . ASP A 1 443 ? -35.342 21.368 19.290 1.00 95.62 443 ASP A C 1
ATOM 3569 O O . ASP A 1 443 ? -36.476 20.992 18.987 1.00 95.62 443 ASP A O 1
ATOM 3573 N N . MET A 1 444 ? -34.697 22.286 18.564 1.00 95.62 444 MET A N 1
ATOM 3574 C CA . MET A 1 444 ? -35.264 22.919 17.375 1.00 95.62 444 MET A CA 1
ATOM 3575 C C . MET A 1 444 ? -35.552 21.908 16.261 1.00 95.62 444 MET A C 1
ATOM 3577 O O . MET A 1 444 ? -36.666 21.878 15.733 1.00 95.62 444 MET A O 1
ATOM 3581 N N . ILE A 1 445 ? -34.559 21.101 15.874 1.00 96.81 445 ILE A N 1
ATOM 3582 C CA . ILE A 1 445 ? -34.673 20.159 14.757 1.00 96.81 445 ILE A CA 1
ATOM 3583 C C . ILE A 1 445 ? -35.800 19.166 15.032 1.00 96.81 445 ILE A C 1
ATOM 3585 O O . ILE A 1 445 ? -36.704 19.039 14.205 1.00 96.81 445 ILE A O 1
ATOM 3589 N N . HIS A 1 446 ? -35.802 18.516 16.197 1.00 95.94 446 HIS A N 1
ATOM 3590 C CA . HIS A 1 446 ? -36.815 17.516 16.535 1.00 95.94 446 HIS A CA 1
ATOM 3591 C C . HIS A 1 446 ? -38.183 18.128 16.845 1.00 95.94 446 HIS A C 1
ATOM 3593 O O . HIS A 1 446 ? -39.206 17.516 16.535 1.00 95.94 446 HIS A O 1
ATOM 3599 N N . GLY A 1 447 ? -38.226 19.345 17.392 1.00 92.69 447 GLY A N 1
ATOM 3600 C CA . GLY A 1 447 ? -39.472 20.075 17.604 1.00 92.69 447 GLY A CA 1
ATOM 3601 C C . GLY A 1 447 ? -40.170 20.459 16.294 1.00 92.69 447 GLY A C 1
ATOM 3602 O O . GLY A 1 447 ? -41.395 20.377 16.200 1.00 92.69 447 GLY A O 1
ATOM 3603 N N . LEU A 1 448 ? -39.409 20.836 15.260 1.00 91.62 448 LEU A N 1
ATOM 3604 C CA . LEU A 1 448 ? -39.948 21.180 13.938 1.00 91.62 448 LEU A CA 1
ATOM 3605 C C . LEU A 1 448 ? -40.159 19.950 13.041 1.00 91.62 448 LEU A C 1
ATOM 3607 O O . LEU A 1 448 ? -41.108 19.913 12.245 1.00 91.62 448 LEU A O 1
ATOM 3611 N N . TYR A 1 449 ? -39.278 18.956 13.158 1.00 94.06 449 TYR A N 1
ATOM 3612 C CA . TYR A 1 449 ? -39.212 17.756 12.327 1.00 94.06 449 TYR A CA 1
ATOM 3613 C C . TYR A 1 449 ? -38.914 16.511 13.187 1.00 94.06 449 TYR A C 1
ATOM 3615 O O . TYR A 1 449 ? -37.776 16.053 13.243 1.00 94.06 449 TYR A O 1
ATOM 3623 N N . PRO A 1 450 ? -39.938 15.899 13.814 1.00 93.25 450 PRO A N 1
ATOM 3624 C CA . PRO A 1 450 ? -39.751 14.745 14.705 1.00 93.25 450 PRO A CA 1
ATOM 3625 C C . PRO A 1 450 ? -39.095 13.522 14.044 1.00 93.25 450 PRO A C 1
ATOM 3627 O O . PRO A 1 450 ? -38.404 12.746 14.699 1.00 93.25 450 PRO A O 1
ATOM 3630 N N . GLU A 1 451 ? -39.292 13.367 12.733 1.00 94.38 451 GLU A N 1
ATOM 3631 C CA . GLU A 1 451 ? -38.710 12.290 11.923 1.00 94.38 451 GLU A CA 1
ATOM 3632 C C . GLU A 1 451 ? -37.263 12.571 11.485 1.00 94.38 451 GLU A C 1
ATOM 3634 O O . GLU A 1 451 ? -36.656 11.713 10.844 1.00 94.38 451 GLU A O 1
ATOM 3639 N N . ALA A 1 452 ? -36.708 13.745 11.810 1.00 96.56 452 ALA A N 1
ATOM 3640 C CA . ALA A 1 452 ? -35.335 14.072 11.459 1.00 96.56 452 ALA A CA 1
ATOM 3641 C C . ALA A 1 452 ? -34.338 13.115 12.127 1.00 96.56 452 ALA A C 1
ATOM 3643 O O . ALA A 1 452 ? -34.622 12.510 13.172 1.00 96.56 452 ALA A O 1
ATOM 3644 N N . ILE A 1 453 ? -33.175 12.967 11.496 1.00 98.12 453 ILE A N 1
ATOM 3645 C CA . ILE A 1 453 ? -32.057 12.182 12.020 1.00 98.12 453 ILE A CA 1
ATOM 3646 C C . ILE A 1 453 ? -30.867 13.102 12.262 1.00 98.12 453 ILE A C 1
ATOM 3648 O O . ILE A 1 453 ? -30.349 13.686 11.315 1.00 98.12 453 ILE A O 1
ATOM 3652 N N . VAL A 1 454 ? -30.399 13.200 13.505 1.00 98.00 454 VAL A N 1
ATOM 3653 C CA . VAL A 1 454 ? -29.174 13.952 13.814 1.00 98.00 454 VAL A CA 1
ATOM 3654 C C . VAL A 1 454 ? -28.082 13.011 14.314 1.00 98.00 454 VAL A C 1
ATOM 3656 O O . VAL A 1 454 ? -28.241 12.327 15.325 1.00 98.00 454 VAL A O 1
ATOM 3659 N N . VAL A 1 455 ? -26.967 12.960 13.590 1.00 98.38 455 VAL A N 1
ATOM 3660 C CA . VAL A 1 455 ? -25.778 12.165 13.914 1.00 98.38 455 VAL A CA 1
ATOM 3661 C C . VAL A 1 455 ? -24.692 13.094 14.451 1.00 98.38 455 VAL A C 1
ATOM 3663 O O . VAL A 1 455 ? -24.474 14.164 13.895 1.00 98.38 455 VAL A O 1
ATOM 3666 N N . GLY A 1 456 ? -24.011 12.703 15.524 1.00 97.62 456 GLY A N 1
ATOM 3667 C CA . GLY A 1 456 ? -22.847 13.428 16.031 1.00 97.62 456 GLY A CA 1
ATOM 3668 C C . GLY A 1 456 ? -21.543 12.680 15.765 1.00 97.62 456 GLY A C 1
ATOM 3669 O O . GLY A 1 456 ? -21.415 11.500 16.112 1.00 97.62 456 GLY A O 1
ATOM 3670 N N . GLU A 1 457 ? -20.576 13.374 15.174 1.00 96.75 457 GLU A N 1
ATOM 3671 C CA . GLU A 1 457 ? -19.189 12.929 15.055 1.00 96.75 457 GLU A CA 1
ATOM 3672 C C . GLU A 1 457 ? -18.441 13.252 16.358 1.00 96.75 457 GLU A C 1
ATOM 3674 O O . GLU A 1 457 ? -17.921 14.352 16.561 1.00 96.75 457 GLU A O 1
ATOM 3679 N N . ASP A 1 458 ? -18.460 12.295 17.286 1.00 95.50 458 ASP A N 1
ATOM 3680 C CA . ASP A 1 458 ? -17.773 12.402 18.570 1.00 95.50 458 ASP A CA 1
ATOM 3681 C C . ASP A 1 458 ? -16.905 11.172 18.854 1.00 95.50 458 ASP A C 1
ATOM 3683 O O . ASP A 1 458 ? -17.423 10.063 19.026 1.00 95.50 458 ASP A O 1
ATOM 3687 N N . VAL A 1 459 ? -15.598 11.397 19.000 1.00 93.00 459 VAL A N 1
ATOM 3688 C CA . VAL A 1 459 ? -14.622 10.369 19.383 1.00 93.00 459 VAL A CA 1
ATOM 3689 C C . VAL A 1 459 ? -14.541 10.146 20.895 1.00 93.00 459 VAL A C 1
ATOM 3691 O O . VAL A 1 459 ? -14.081 9.087 21.312 1.00 93.00 459 VAL A O 1
ATOM 3694 N N . SER A 1 460 ? -14.977 11.098 21.734 1.00 94.62 460 SER A N 1
ATOM 3695 C CA . SER A 1 460 ? -14.732 11.022 23.185 1.00 94.62 460 SER A CA 1
ATOM 3696 C C . SER A 1 460 ? -15.563 9.950 23.885 1.00 94.62 460 SER A C 1
ATOM 3698 O O . SER A 1 460 ? -15.132 9.378 24.887 1.00 94.62 460 SER A O 1
ATOM 3700 N N . GLY A 1 461 ? -16.770 9.681 23.384 1.00 94.25 461 GLY A N 1
ATOM 3701 C CA . GLY A 1 461 ? -17.689 8.749 24.032 1.00 94.25 461 GLY A CA 1
ATOM 3702 C C . GLY A 1 461 ? -18.572 9.393 25.101 1.00 94.25 461 GLY A C 1
ATOM 3703 O O . GLY A 1 461 ? -19.070 8.668 25.965 1.00 94.25 461 GLY A O 1
ATOM 3704 N N . MET A 1 462 ? -18.777 10.720 25.056 1.00 95.69 462 MET A N 1
ATOM 3705 C CA . MET A 1 462 ? -19.531 11.463 26.075 1.00 95.69 462 MET A CA 1
ATOM 3706 C C . MET A 1 462 ? -20.864 10.774 26.450 1.00 95.69 462 MET A C 1
ATOM 3708 O O . MET A 1 462 ? -21.687 10.515 25.566 1.00 95.69 462 MET A O 1
ATOM 3712 N N . PRO A 1 463 ? -21.112 10.495 27.746 1.00 96.25 463 PRO A N 1
ATOM 3713 C CA . PRO A 1 463 ? -22.370 9.911 28.204 1.00 96.25 463 PRO A CA 1
ATOM 3714 C C . PRO A 1 463 ? -23.580 10.837 28.018 1.00 96.25 463 PRO A C 1
ATOM 3716 O O . PRO A 1 463 ? -23.473 12.055 28.180 1.00 96.25 463 PRO A O 1
ATOM 3719 N N . ALA A 1 464 ? -24.751 10.242 27.762 1.00 95.38 464 ALA A N 1
ATOM 3720 C CA . ALA A 1 464 ? -26.020 10.939 27.524 1.00 95.38 464 ALA A CA 1
ATOM 3721 C C . ALA A 1 464 ? -26.013 11.856 26.283 1.00 95.38 464 ALA A C 1
ATOM 3723 O O . ALA A 1 464 ? -26.812 12.791 26.170 1.00 95.38 464 ALA A O 1
ATOM 3724 N N . PHE A 1 465 ? -25.122 11.569 25.336 1.00 97.19 465 PHE A N 1
ATOM 3725 C CA . PHE A 1 465 ? -24.988 12.305 24.087 1.00 97.19 465 PHE A CA 1
ATOM 3726 C C . PHE A 1 465 ? -26.179 12.044 23.159 1.00 97.19 465 PHE A C 1
ATOM 3728 O O . PHE A 1 465 ? -26.780 12.986 22.640 1.00 97.19 465 PHE A O 1
ATOM 3735 N N . CYS A 1 466 ? -26.587 10.777 23.033 1.00 97.00 466 CYS A N 1
ATOM 3736 C CA . CYS A 1 466 ? -27.727 10.370 22.208 1.00 97.00 466 CYS A CA 1
ATOM 3737 C C . CYS A 1 466 ? -29.050 10.237 22.985 1.00 97.00 466 CYS A C 1
ATOM 3739 O O . CYS A 1 466 ? -29.929 9.460 22.604 1.00 97.00 466 CYS A O 1
ATOM 3741 N N . ILE A 1 467 ? -29.176 10.930 24.119 1.00 96.19 467 ILE A N 1
ATOM 3742 C CA . ILE A 1 467 ? -30.411 10.967 24.913 1.00 96.19 467 ILE A CA 1
ATOM 3743 C C . ILE A 1 467 ? -31.156 12.273 24.600 1.00 96.19 467 ILE A C 1
ATOM 3745 O O . ILE A 1 467 ? -30.497 13.309 24.466 1.00 96.19 467 ILE A O 1
ATOM 3749 N N . PRO A 1 468 ? -32.500 12.265 24.476 1.00 95.56 468 PRO A N 1
ATOM 3750 C CA . PRO A 1 468 ? -33.269 13.466 24.164 1.00 95.56 468 PRO A CA 1
ATOM 3751 C C . PRO A 1 468 ? -33.001 14.631 25.122 1.00 95.56 468 PRO A C 1
ATOM 3753 O O . PRO A 1 468 ? -32.819 14.436 26.326 1.00 95.56 468 PRO A O 1
ATOM 3756 N N . VAL A 1 469 ? -33.067 15.856 24.593 1.00 95.12 469 VAL A N 1
ATOM 3757 C CA . VAL A 1 469 ? -32.850 17.086 25.374 1.00 95.12 469 VAL A CA 1
ATOM 3758 C C . VAL A 1 469 ? -33.822 17.175 26.548 1.00 95.12 469 VAL A C 1
ATOM 3760 O O . VAL A 1 469 ? -33.400 17.444 27.665 1.00 95.12 469 VAL A O 1
ATOM 3763 N N . GLN A 1 470 ? -35.104 16.853 26.336 1.00 92.25 470 GLN A N 1
ATOM 3764 C CA . GLN A 1 470 ? -36.127 16.886 27.395 1.00 92.25 470 GLN A CA 1
ATOM 3765 C C . GLN A 1 470 ? -35.813 15.981 28.594 1.00 92.25 470 GLN A C 1
ATOM 3767 O O . GLN A 1 470 ? -36.280 16.240 29.703 1.00 92.25 470 GLN A O 1
ATOM 3772 N N . ASP A 1 471 ? -35.021 14.936 28.365 1.00 93.62 471 ASP A N 1
ATOM 3773 C CA . ASP A 1 471 ? -34.650 13.945 29.367 1.00 93.62 471 ASP A CA 1
ATOM 3774 C C . ASP A 1 471 ? -33.313 14.287 30.057 1.00 93.62 471 ASP A C 1
ATOM 3776 O O . ASP A 1 471 ? -32.966 13.645 31.048 1.00 93.62 471 ASP A O 1
ATOM 3780 N N . GLY A 1 472 ? -32.596 15.314 29.574 1.00 93.50 472 GLY A N 1
ATOM 3781 C CA . GLY A 1 472 ? -31.344 15.845 30.136 1.00 93.50 472 GLY A CA 1
ATOM 3782 C C . GLY A 1 472 ? -30.097 15.613 29.269 1.00 93.50 472 GLY A C 1
ATOM 3783 O O . GLY A 1 472 ? -28.991 16.011 29.656 1.00 93.50 472 GLY A O 1
ATOM 3784 N N . GLY A 1 473 ? -30.250 14.949 28.119 1.00 95.81 473 GLY A N 1
ATOM 3785 C CA . GLY A 1 473 ? -29.157 14.652 27.191 1.00 95.81 473 GLY A CA 1
ATOM 3786 C C . GLY A 1 473 ? -28.836 15.788 26.217 1.00 95.81 473 GLY A C 1
ATOM 3787 O O . GLY A 1 473 ? -29.416 16.871 26.285 1.00 95.81 473 GLY A O 1
ATOM 3788 N N . VAL A 1 474 ? -27.898 15.537 25.299 1.00 97.50 474 VAL A N 1
ATOM 3789 C CA . VAL A 1 474 ? -27.496 16.512 24.260 1.00 97.50 474 VAL A CA 1
ATOM 3790 C C . VAL A 1 474 ? -28.466 16.517 23.068 1.00 97.50 474 VAL A C 1
ATOM 3792 O O . VAL A 1 474 ? -28.609 17.536 22.394 1.00 97.50 474 VAL A O 1
ATOM 3795 N N . GLY A 1 475 ? -29.184 15.414 22.836 1.00 96.56 475 GLY A N 1
ATOM 3796 C CA . GLY A 1 475 ? -30.284 15.345 21.872 1.00 96.56 475 GLY A CA 1
ATOM 3797 C C . GLY A 1 475 ? -29.970 14.728 20.512 1.00 96.56 475 GLY A C 1
ATOM 3798 O O . GLY A 1 475 ? -30.846 14.760 19.656 1.00 96.56 475 GLY A O 1
ATOM 3799 N N . PHE A 1 476 ? -28.780 14.160 20.299 1.00 98.31 476 PHE A N 1
ATOM 3800 C CA . PHE A 1 476 ? -28.471 13.445 19.055 1.00 98.31 476 PHE A CA 1
ATOM 3801 C C . PHE A 1 476 ? -29.237 12.114 18.959 1.00 98.31 476 PHE A C 1
ATOM 3803 O O . PHE A 1 476 ? -29.519 11.473 19.969 1.00 98.31 476 PHE A O 1
ATOM 3810 N N . ASP A 1 477 ? -29.532 11.637 17.748 1.00 97.44 477 ASP A N 1
ATOM 3811 C CA . ASP A 1 477 ? -30.114 10.303 17.552 1.00 97.44 477 ASP A CA 1
ATOM 3812 C C . ASP A 1 477 ? -29.055 9.201 17.560 1.00 97.44 477 ASP A C 1
ATOM 3814 O O . ASP A 1 477 ? -29.311 8.104 18.059 1.00 97.44 477 ASP A O 1
ATOM 3818 N N . TYR A 1 478 ? -27.896 9.475 16.952 1.00 97.56 478 TYR A N 1
ATOM 3819 C CA . TYR A 1 478 ? -26.797 8.526 16.787 1.00 97.56 478 TYR A CA 1
ATOM 3820 C C . TYR A 1 478 ? -25.446 9.206 17.006 1.00 97.56 478 TYR A C 1
ATOM 3822 O O . TYR A 1 478 ? -25.269 10.379 16.686 1.00 97.56 478 TYR A O 1
ATOM 3830 N N . ARG A 1 479 ? -24.461 8.429 17.458 1.00 96.50 479 ARG A N 1
ATOM 3831 C CA . ARG A 1 479 ? -23.033 8.762 17.342 1.00 96.50 479 ARG A CA 1
ATOM 3832 C C . ARG A 1 479 ? -22.329 7.876 16.320 1.00 96.50 479 ARG A C 1
ATOM 3834 O O . ARG A 1 479 ? -22.763 6.747 16.079 1.00 96.50 479 ARG A O 1
ATOM 3841 N N . LEU A 1 480 ? -21.218 8.344 15.770 1.00 96.12 480 LEU A N 1
ATOM 3842 C CA . LEU A 1 480 ? -20.306 7.501 14.997 1.00 96.12 480 LEU A CA 1
ATOM 3843 C C . LEU A 1 480 ? -19.443 6.626 15.924 1.00 96.12 480 LEU A C 1
ATOM 3845 O O . LEU A 1 480 ? -18.944 7.092 16.946 1.00 96.12 480 LEU A O 1
ATOM 3849 N N . HIS A 1 481 ? -19.278 5.342 15.592 1.00 93.56 481 HIS A N 1
ATOM 3850 C CA . HIS A 1 481 ? -18.383 4.432 16.316 1.00 93.56 481 HIS A CA 1
ATOM 3851 C C . HIS A 1 481 ? -16.993 4.410 15.663 1.00 93.56 481 HIS A C 1
ATOM 3853 O O . HIS A 1 481 ? -16.610 3.442 15.010 1.00 93.56 481 HIS A O 1
ATOM 3859 N N . MET A 1 482 ? -16.251 5.499 15.848 1.00 91.50 482 MET A N 1
ATOM 3860 C CA . MET A 1 482 ? -15.047 5.805 15.065 1.00 91.50 482 MET A CA 1
ATOM 3861 C C . MET A 1 482 ? -13.868 4.850 15.346 1.00 91.50 482 MET A C 1
ATOM 3863 O O . MET A 1 482 ? -13.106 4.527 14.442 1.00 91.50 482 MET A O 1
ATOM 3867 N N . ALA A 1 483 ? -13.783 4.284 16.558 1.00 90.81 483 ALA A N 1
ATOM 3868 C CA . ALA A 1 483 ? -12.714 3.354 16.953 1.00 90.81 483 ALA A CA 1
ATOM 3869 C C . ALA A 1 483 ? -12.673 2.036 16.147 1.00 90.81 483 ALA A C 1
ATOM 3871 O O . ALA A 1 483 ? -11.653 1.346 16.128 1.00 90.81 483 ALA A O 1
ATOM 3872 N N . VAL A 1 484 ? -13.776 1.650 15.494 1.00 94.19 484 VAL A N 1
ATOM 3873 C CA . VAL A 1 484 ? -13.845 0.396 14.725 1.00 94.19 484 VAL A CA 1
ATOM 3874 C C . VAL A 1 484 ? -12.962 0.455 13.480 1.00 94.19 484 VAL A C 1
ATOM 3876 O O . VAL A 1 484 ? -12.307 -0.537 13.160 1.00 94.19 484 VAL A O 1
ATOM 3879 N N . ALA A 1 485 ? -12.918 1.600 12.798 1.00 91.56 485 ALA A N 1
ATOM 3880 C CA . ALA A 1 485 ? -12.118 1.748 11.589 1.00 91.56 485 ALA A CA 1
ATOM 3881 C C . ALA A 1 485 ? -10.614 1.682 11.898 1.00 91.56 485 ALA A C 1
ATOM 3883 O O . ALA A 1 485 ? -9.884 0.917 11.264 1.00 91.56 485 ALA A O 1
ATOM 3884 N N . ASP A 1 486 ? -10.175 2.365 12.957 1.00 89.56 486 ASP A N 1
ATOM 3885 C CA . ASP A 1 486 ? -8.786 2.304 13.427 1.00 89.56 486 ASP A CA 1
ATOM 3886 C C . ASP A 1 486 ? -8.367 0.879 13.793 1.00 89.56 486 ASP A C 1
ATOM 3888 O O . ASP A 1 486 ? -7.245 0.466 13.496 1.00 89.56 486 ASP A O 1
ATOM 3892 N N . LYS A 1 487 ? -9.281 0.084 14.367 1.00 93.44 487 LYS A N 1
ATOM 3893 C CA . LYS A 1 487 ? -8.996 -1.317 14.686 1.00 93.44 487 LYS A CA 1
ATOM 3894 C C . LYS A 1 487 ? -8.731 -2.156 13.442 1.00 93.44 487 LYS A C 1
ATOM 3896 O O . LYS A 1 487 ? -7.822 -2.983 13.459 1.00 93.44 487 LYS A O 1
ATOM 3901 N N . TRP A 1 488 ? -9.482 -1.954 12.360 1.00 93.44 488 TRP A N 1
ATOM 3902 C CA . TRP A 1 488 ? -9.216 -2.664 11.106 1.00 93.44 488 TRP A CA 1
ATOM 3903 C C . TRP A 1 488 ? -7.865 -2.278 10.513 1.00 93.44 488 TRP A C 1
ATOM 3905 O O . TRP A 1 488 ? -7.104 -3.162 10.126 1.00 93.44 488 TRP A O 1
ATOM 3915 N N . ILE A 1 489 ? -7.523 -0.990 10.513 1.00 88.38 489 ILE A N 1
ATOM 3916 C CA . ILE A 1 489 ? -6.218 -0.512 10.043 1.00 88.38 489 ILE A CA 1
ATOM 3917 C C . ILE A 1 489 ? -5.069 -1.066 10.901 1.00 88.38 489 ILE A C 1
ATOM 3919 O O . ILE A 1 489 ? -4.049 -1.501 10.365 1.00 88.38 489 ILE A O 1
ATOM 3923 N N . GLU A 1 490 ? -5.224 -1.099 12.228 1.00 90.19 490 GLU A N 1
ATOM 3924 C CA . GLU A 1 490 ? -4.251 -1.696 13.152 1.00 90.19 490 GLU A CA 1
ATOM 3925 C C . GLU A 1 490 ? -4.002 -3.179 12.831 1.00 90.19 490 GLU A C 1
ATOM 3927 O O . GLU A 1 490 ? -2.856 -3.631 12.814 1.00 90.19 490 GLU A O 1
ATOM 3932 N N . LEU A 1 491 ? -5.070 -3.934 12.560 1.00 90.19 491 LEU A N 1
ATOM 3933 C CA . LEU A 1 491 ? -4.998 -5.361 12.245 1.00 90.19 491 LEU A CA 1
ATOM 3934 C C . LEU A 1 491 ? -4.387 -5.623 10.869 1.00 90.19 491 LEU A C 1
ATOM 3936 O O . LEU A 1 491 ? -3.569 -6.526 10.738 1.00 90.19 491 LEU A O 1
ATOM 3940 N N . LEU A 1 492 ? -4.734 -4.822 9.859 1.00 87.56 492 LEU A N 1
ATOM 3941 C CA . LEU A 1 492 ? -4.216 -4.963 8.492 1.00 87.56 492 LEU A CA 1
ATOM 3942 C C . LEU A 1 492 ? -2.715 -4.652 8.378 1.00 87.56 492 LEU A C 1
ATOM 3944 O O . LEU A 1 492 ? -2.074 -5.070 7.417 1.00 87.56 492 LEU A O 1
ATOM 3948 N N . LYS A 1 493 ? -2.136 -3.973 9.376 1.00 81.19 493 LYS A N 1
ATOM 3949 C CA . LYS A 1 493 ? -0.682 -3.779 9.521 1.00 81.19 493 LYS A CA 1
ATOM 3950 C C . LYS A 1 493 ? 0.035 -4.996 10.126 1.00 81.19 493 LYS A C 1
ATOM 3952 O O . LYS A 1 493 ? 1.264 -5.023 10.146 1.00 81.19 493 LYS A O 1
ATOM 3957 N N . LYS A 1 494 ? -0.709 -5.984 10.630 1.00 80.19 494 LYS A N 1
ATOM 3958 C CA . LYS A 1 494 ? -0.207 -7.205 11.278 1.00 80.19 494 LYS A CA 1
ATOM 3959 C C . LYS A 1 494 ? -0.554 -8.436 10.440 1.00 80.19 494 LYS A C 1
ATOM 3961 O O . LYS A 1 494 ? -1.436 -8.397 9.585 1.00 80.19 494 LYS A O 1
ATOM 3966 N N . ARG A 1 495 ? 0.119 -9.555 10.714 1.00 71.81 495 ARG A N 1
ATOM 3967 C CA . ARG A 1 495 ? -0.249 -10.854 10.130 1.00 71.81 495 ARG A CA 1
ATOM 3968 C C . ARG A 1 495 ? -1.544 -11.371 10.749 1.00 71.81 495 ARG A C 1
ATOM 3970 O O . ARG A 1 495 ? -1.811 -11.103 11.920 1.00 71.81 495 ARG A O 1
ATOM 3977 N N . ASP A 1 496 ? -2.329 -12.120 9.982 1.00 80.69 496 ASP A N 1
ATOM 3978 C CA . ASP A 1 496 ? -3.635 -12.625 10.419 1.00 80.69 496 ASP A CA 1
ATOM 3979 C C . ASP A 1 496 ? -3.533 -13.598 11.607 1.00 80.69 496 ASP A C 1
ATOM 3981 O O . ASP A 1 496 ? -4.419 -13.616 12.459 1.00 80.69 496 ASP A O 1
ATOM 3985 N N . GLU A 1 497 ? -2.425 -14.333 11.754 1.00 80.81 497 GLU A N 1
ATOM 3986 C CA . GLU A 1 497 ? -2.203 -15.205 12.917 1.00 80.81 497 GLU A CA 1
ATOM 3987 C C . GLU A 1 497 ? -2.006 -14.433 14.233 1.00 80.81 497 GLU A C 1
ATOM 3989 O O . GLU A 1 497 ? -2.162 -15.000 15.315 1.00 80.81 497 GLU A O 1
ATOM 3994 N N . GLU A 1 498 ? -1.675 -13.141 14.157 1.00 82.25 498 GLU A N 1
ATOM 3995 C CA . GLU A 1 498 ? -1.527 -12.248 15.314 1.00 82.25 498 GLU A CA 1
ATOM 3996 C C . GLU A 1 498 ? -2.856 -11.575 15.701 1.00 82.25 498 GLU A C 1
ATOM 3998 O O . GLU A 1 498 ? -2.921 -10.833 16.687 1.00 82.25 498 GLU A O 1
ATOM 4003 N N . TRP A 1 499 ? -3.932 -11.817 14.944 1.00 89.94 499 TRP A N 1
ATOM 4004 C CA . TRP A 1 499 ? -5.228 -11.199 15.197 1.00 89.94 499 TRP A CA 1
ATOM 4005 C C . TRP A 1 499 ? -5.899 -11.815 16.422 1.00 89.94 499 TRP A C 1
ATOM 4007 O O . TRP A 1 499 ? -6.358 -12.959 16.432 1.00 89.94 499 TRP A O 1
ATOM 4017 N N . GLN A 1 500 ? -6.026 -11.009 17.472 1.00 92.50 500 GLN A N 1
ATOM 4018 C CA . GLN A 1 500 ? -6.732 -11.399 18.683 1.00 92.50 500 GLN A CA 1
ATOM 4019 C C . GLN A 1 500 ? -8.238 -11.222 18.482 1.00 92.50 500 GLN A C 1
ATOM 4021 O O . GLN A 1 500 ? -8.778 -10.130 18.629 1.00 92.50 500 GLN A O 1
ATOM 4026 N N . VAL A 1 501 ? -8.940 -12.314 18.162 1.00 93.12 501 VAL A N 1
ATOM 4027 C CA . VAL A 1 501 ? -10.397 -12.298 17.912 1.00 93.12 501 VAL A CA 1
ATOM 4028 C C . VAL A 1 501 ? -11.178 -11.693 19.086 1.00 93.12 501 VAL A C 1
ATOM 4030 O O . VAL A 1 501 ? -12.165 -10.994 18.866 1.00 93.12 501 VAL A O 1
ATOM 4033 N N . GLY A 1 502 ? -10.718 -11.909 20.324 1.00 94.69 502 GLY A N 1
ATOM 4034 C CA . GLY A 1 502 ? -11.299 -11.291 21.521 1.00 94.69 502 GLY A CA 1
ATOM 4035 C C . GLY A 1 502 ? -11.286 -9.762 21.469 1.00 94.69 502 GLY A C 1
ATOM 4036 O O . GLY A 1 502 ? -12.313 -9.145 21.744 1.00 94.69 502 GLY A O 1
ATOM 4037 N N . ASP A 1 503 ? -10.179 -9.164 21.024 1.00 93.44 503 ASP A N 1
ATOM 4038 C CA . ASP A 1 503 ? -10.046 -7.711 20.869 1.00 93.44 503 ASP A CA 1
ATOM 4039 C C . ASP A 1 503 ? -10.959 -7.180 19.764 1.00 93.44 503 ASP A C 1
ATOM 4041 O O . ASP A 1 503 ? -11.555 -6.119 19.917 1.00 93.44 503 ASP A O 1
ATOM 4045 N N . ILE A 1 504 ? -11.118 -7.928 18.666 1.00 94.56 504 ILE A N 1
ATOM 4046 C CA . ILE A 1 504 ? -12.037 -7.563 17.575 1.00 94.56 504 ILE A CA 1
ATOM 4047 C C . ILE A 1 504 ? -13.471 -7.496 18.104 1.00 94.56 504 ILE A C 1
ATOM 4049 O O . ILE A 1 504 ? -14.171 -6.502 17.905 1.00 94.56 504 ILE A O 1
ATOM 4053 N N . VAL A 1 505 ? -13.912 -8.544 18.808 1.00 96.19 505 VAL A N 1
ATOM 4054 C CA . VAL A 1 505 ? -15.255 -8.584 19.402 1.00 96.19 505 VAL A CA 1
ATOM 4055 C C . VAL A 1 505 ? -15.420 -7.478 20.439 1.00 96.19 505 VAL A C 1
ATOM 4057 O O . VAL A 1 505 ? -16.458 -6.813 20.447 1.00 96.19 505 VAL A O 1
ATOM 4060 N N . PHE A 1 506 ? -14.408 -7.249 21.280 1.00 96.06 506 PHE A N 1
ATOM 4061 C CA . PHE A 1 506 ? -14.419 -6.169 22.258 1.00 96.06 506 PHE A CA 1
ATOM 4062 C C . PHE A 1 506 ? -14.606 -4.813 21.575 1.00 96.06 506 PHE A C 1
ATOM 4064 O O . PHE A 1 506 ? -15.579 -4.135 21.882 1.00 96.06 506 PHE A O 1
ATOM 4071 N N . THR A 1 507 ? -13.784 -4.444 20.588 1.00 94.69 507 THR A N 1
ATOM 4072 C CA . THR A 1 507 ? -13.926 -3.158 19.884 1.00 94.69 507 THR A CA 1
ATOM 4073 C C . THR A 1 507 ? -15.294 -3.008 19.214 1.00 94.69 507 THR A C 1
ATOM 4075 O O . THR A 1 507 ? -15.921 -1.962 19.337 1.00 94.69 507 THR A O 1
ATOM 4078 N N . LEU A 1 508 ? -15.819 -4.050 18.560 1.00 94.50 508 LEU A N 1
ATOM 4079 C CA . LEU A 1 508 ? -17.130 -3.979 17.899 1.00 94.50 508 LEU A CA 1
ATOM 4080 C C . LEU A 1 508 ? -18.301 -3.813 18.884 1.00 94.50 508 LEU A C 1
ATOM 4082 O O . LEU A 1 508 ? -19.326 -3.221 18.533 1.00 94.50 508 LEU A O 1
ATOM 4086 N N . THR A 1 509 ? -18.174 -4.345 20.102 1.00 95.25 509 THR A N 1
ATOM 4087 C CA . THR A 1 509 ? -19.255 -4.382 21.102 1.00 95.25 509 THR A CA 1
ATOM 4088 C C . THR A 1 509 ? -19.099 -3.371 22.239 1.00 95.25 509 THR A C 1
ATOM 4090 O O . THR A 1 509 ? -20.073 -3.133 22.959 1.00 95.25 509 THR A O 1
ATOM 4093 N N . ASN A 1 510 ? -17.929 -2.743 22.385 1.00 95.38 510 ASN A N 1
ATOM 4094 C CA . ASN A 1 510 ? -17.631 -1.765 23.427 1.00 95.38 510 ASN A CA 1
ATOM 4095 C C . ASN A 1 510 ? -18.297 -0.417 23.127 1.00 95.38 510 ASN A C 1
ATOM 4097 O O . ASN A 1 510 ? -17.707 0.494 22.555 1.00 95.38 510 ASN A O 1
ATOM 4101 N N . ARG A 1 511 ? -19.571 -0.309 23.500 1.00 93.94 511 ARG A N 1
ATOM 4102 C CA . ARG A 1 511 ? -20.396 0.886 23.312 1.00 93.94 511 ARG A CA 1
ATOM 4103 C C . ARG A 1 511 ? -21.433 1.020 24.420 1.00 93.94 511 ARG A C 1
ATOM 4105 O O . ARG A 1 511 ? -21.755 0.064 25.126 1.00 93.94 511 ARG A O 1
ATOM 4112 N N . ARG A 1 512 ? -22.037 2.203 24.515 1.00 92.50 512 ARG A N 1
ATOM 4113 C CA . ARG A 1 512 ? -23.137 2.485 25.445 1.00 92.50 512 ARG A CA 1
ATOM 4114 C C . ARG A 1 512 ? -24.449 1.938 24.881 1.00 92.50 512 ARG A C 1
ATOM 4116 O O . ARG A 1 512 ? -25.020 2.530 23.979 1.00 92.50 512 ARG A O 1
ATOM 4123 N N . TRP A 1 513 ? -24.947 0.818 25.403 1.00 89.81 513 TRP A N 1
ATOM 4124 C CA . TRP A 1 513 ? -26.134 0.133 24.855 1.00 89.81 513 TRP A CA 1
ATOM 4125 C C . TRP A 1 513 ? -27.452 0.919 24.960 1.00 89.81 513 TRP A C 1
ATOM 4127 O O . TRP A 1 513 ? -28.386 0.627 24.217 1.00 89.81 513 TRP A O 1
ATOM 4137 N N . GLY A 1 514 ? -27.528 1.909 25.855 1.00 89.06 514 GLY A N 1
ATOM 4138 C CA . GLY A 1 514 ? -28.663 2.836 25.952 1.00 89.06 514 GLY A CA 1
ATOM 4139 C C . GLY A 1 514 ? -28.661 3.947 24.894 1.00 89.06 514 GLY A C 1
ATOM 4140 O O . GLY A 1 514 ? -29.641 4.674 24.777 1.00 89.06 514 GLY A O 1
ATOM 4141 N N . GLU A 1 515 ? -27.584 4.074 24.117 1.00 94.12 515 GLU A N 1
ATOM 4142 C CA . GLU A 1 515 ? -27.389 5.102 23.096 1.00 94.12 515 GLU A CA 1
ATOM 4143 C C . GLU A 1 515 ? -27.149 4.429 21.737 1.00 94.12 515 GLU A C 1
ATOM 4145 O O . GLU A 1 515 ? -26.520 3.373 21.640 1.00 94.12 515 GLU A O 1
ATOM 4150 N N . LYS A 1 516 ? -27.677 5.004 20.653 1.00 94.38 516 LYS A N 1
ATOM 4151 C CA . LYS A 1 516 ? -27.526 4.399 19.324 1.00 94.38 516 LYS A CA 1
ATOM 4152 C C . LYS A 1 516 ? -26.209 4.842 18.690 1.00 94.38 516 LYS A C 1
ATOM 4154 O O . LYS A 1 516 ? -25.785 5.986 18.839 1.00 94.38 516 LYS A O 1
ATOM 4159 N N . CYS A 1 517 ? -25.590 3.955 17.917 1.00 94.25 517 CYS A N 1
ATOM 4160 C CA . CYS A 1 517 ? -24.418 4.293 17.116 1.00 94.25 517 CYS A CA 1
ATOM 4161 C C . CYS A 1 517 ? -24.523 3.774 15.680 1.00 94.25 517 CYS A C 1
ATOM 4163 O O . CYS A 1 517 ? -25.180 2.762 15.419 1.00 94.25 517 CYS A O 1
ATOM 4165 N N . VAL A 1 518 ? -23.860 4.478 14.766 1.00 95.38 518 VAL A N 1
ATOM 4166 C CA . VAL A 1 518 ? -23.580 4.036 13.398 1.00 95.38 518 VAL A CA 1
ATOM 4167 C C . VAL A 1 518 ? -22.154 3.494 13.374 1.00 95.38 518 VAL A C 1
ATOM 4169 O O . VAL A 1 518 ? -21.231 4.147 13.855 1.00 95.38 518 VAL A O 1
ATOM 4172 N N . VAL A 1 519 ? -21.981 2.286 12.842 1.00 94.38 519 VAL A N 1
ATOM 4173 C CA . VAL A 1 519 ? -20.688 1.593 12.766 1.00 94.38 519 VAL A CA 1
ATOM 4174 C C . VAL A 1 519 ? -20.260 1.495 11.306 1.00 94.38 519 VAL A C 1
ATOM 4176 O O . VAL A 1 519 ? -21.086 1.189 10.446 1.00 94.38 519 VAL A O 1
ATOM 4179 N N . TYR A 1 520 ? -18.974 1.709 11.045 1.00 95.06 520 TYR A N 1
ATOM 4180 C CA . TYR A 1 520 ? -18.337 1.554 9.739 1.00 95.06 520 TYR A CA 1
ATOM 4181 C C . TYR A 1 520 ? -16.965 0.889 9.906 1.00 95.06 520 TYR A C 1
ATOM 4183 O O . TYR A 1 520 ? -16.361 0.965 10.974 1.00 95.06 520 TYR A O 1
ATOM 4191 N N . ALA A 1 521 ? -16.510 0.180 8.871 1.00 94.50 521 ALA A N 1
ATOM 4192 C CA . ALA A 1 521 ? -15.200 -0.478 8.867 1.00 94.50 521 ALA A CA 1
ATOM 4193 C C . ALA A 1 521 ? -14.091 0.432 8.314 1.00 94.50 521 ALA A C 1
ATOM 4195 O O . ALA A 1 521 ? -12.947 0.321 8.728 1.00 94.50 521 ALA A O 1
ATOM 4196 N N . GLU A 1 522 ? -14.447 1.326 7.398 1.00 93.44 522 GLU A N 1
ATOM 4197 C CA . GLU A 1 522 ? -13.600 2.364 6.812 1.00 93.44 522 GLU A CA 1
ATOM 4198 C C . GLU A 1 522 ? -14.506 3.530 6.386 1.00 93.44 522 GLU A C 1
ATOM 4200 O O . GLU A 1 522 ? -15.686 3.311 6.082 1.00 93.44 522 GLU A O 1
ATOM 4205 N N . SER A 1 523 ? -13.985 4.754 6.401 1.00 92.88 523 SER A N 1
ATOM 4206 C CA . SER A 1 523 ? -14.674 5.972 5.953 1.00 92.88 523 SER A CA 1
ATOM 4207 C C . SER A 1 523 ? -13.686 6.923 5.269 1.00 92.88 523 SER A C 1
ATOM 4209 O O . SER A 1 523 ? -12.518 6.595 5.039 1.00 92.88 523 SER A O 1
ATOM 4211 N N . HIS A 1 524 ? -14.150 8.128 4.941 1.00 89.69 524 HIS A N 1
ATOM 4212 C CA . HIS A 1 524 ? -13.275 9.205 4.490 1.00 89.69 524 HIS A CA 1
ATOM 4213 C C . HIS A 1 524 ? -12.260 9.669 5.566 1.00 89.69 524 HIS A C 1
ATOM 4215 O O . HIS A 1 524 ? -11.246 10.259 5.191 1.00 89.69 524 HIS A O 1
ATOM 4221 N N . ASP A 1 525 ? -12.467 9.363 6.857 1.00 83.94 525 ASP A N 1
ATOM 4222 C CA . ASP A 1 525 ? -11.544 9.714 7.954 1.00 83.94 525 ASP A CA 1
ATOM 4223 C C . ASP A 1 525 ? -10.135 9.172 7.675 1.00 83.94 525 ASP A C 1
ATOM 4225 O O . ASP A 1 525 ? -9.136 9.890 7.753 1.00 83.94 525 ASP A O 1
ATOM 4229 N N . GLN A 1 526 ? -10.055 7.898 7.270 1.00 80.44 526 GLN A N 1
ATOM 4230 C CA . GLN A 1 526 ? -8.790 7.241 6.932 1.00 80.44 526 GLN A CA 1
ATOM 4231 C C . GLN A 1 526 ? -8.154 7.839 5.668 1.00 80.44 526 GLN A C 1
ATOM 4233 O O . GLN A 1 526 ? -6.929 7.905 5.560 1.00 80.44 526 GLN A O 1
ATOM 4238 N N . ALA A 1 527 ? -8.967 8.326 4.724 1.00 76.81 527 ALA A N 1
ATOM 4239 C CA . ALA A 1 527 ? -8.466 8.972 3.515 1.00 76.81 527 ALA A CA 1
ATOM 4240 C C . ALA A 1 527 ? -7.818 10.338 3.812 1.00 76.81 527 ALA A C 1
ATOM 4242 O O . ALA A 1 527 ? -6.806 10.672 3.195 1.00 76.81 527 ALA A O 1
ATOM 4243 N N . LEU A 1 528 ? -8.347 11.110 4.773 1.00 75.56 528 LEU A N 1
ATOM 4244 C CA . LEU A 1 528 ? -7.796 12.419 5.158 1.00 75.56 528 LEU A CA 1
ATOM 4245 C C . LEU A 1 528 ? -6.402 12.325 5.789 1.00 75.56 528 LEU A C 1
ATOM 4247 O O . LEU A 1 528 ? -5.579 13.218 5.591 1.00 75.56 528 LEU A O 1
ATOM 4251 N N . VAL A 1 529 ? -6.107 11.232 6.498 1.00 78.25 529 VAL A N 1
ATOM 4252 C CA . VAL A 1 529 ? -4.767 10.962 7.054 1.00 78.25 529 VAL A CA 1
ATOM 4253 C C . VAL A 1 529 ? -3.834 10.251 6.064 1.00 78.25 529 VAL A C 1
ATOM 4255 O O . VAL A 1 529 ? -2.699 9.924 6.410 1.00 78.25 529 VAL A O 1
ATOM 4258 N N . GLY A 1 530 ? -4.284 10.036 4.822 1.00 73.12 530 GLY A N 1
ATOM 4259 C CA . GLY A 1 530 ? -3.501 9.412 3.756 1.00 73.12 530 GLY A CA 1
ATOM 4260 C C . GLY A 1 530 ? -3.339 7.895 3.887 1.00 73.12 530 GLY A C 1
ATOM 4261 O O . GLY A 1 530 ? -2.410 7.340 3.296 1.00 73.12 530 GLY A O 1
ATOM 4262 N N . ASP A 1 531 ? -4.203 7.219 4.652 1.00 79.00 531 ASP A N 1
ATOM 4263 C CA . ASP A 1 531 ? -4.186 5.759 4.755 1.00 79.00 531 ASP A CA 1
ATOM 4264 C C . ASP A 1 531 ? -4.831 5.104 3.512 1.00 79.00 531 ASP A C 1
ATOM 4266 O O . ASP A 1 531 ? -5.544 5.735 2.725 1.00 79.00 531 ASP A O 1
ATOM 4270 N N . LYS A 1 532 ? -4.545 3.819 3.295 1.00 81.12 532 LYS A N 1
ATOM 4271 C CA . LYS A 1 532 ? -5.128 3.034 2.201 1.00 81.12 532 LYS A CA 1
ATOM 4272 C C . LYS A 1 532 ? -6.517 2.528 2.595 1.00 81.12 532 LYS A C 1
ATOM 4274 O O . LYS A 1 532 ? -6.792 2.265 3.761 1.00 81.12 532 LYS A O 1
ATOM 4279 N N . THR A 1 533 ? -7.368 2.293 1.595 1.00 86.94 533 THR A N 1
ATOM 4280 C CA . THR A 1 533 ? -8.614 1.528 1.796 1.00 86.94 533 THR A CA 1
ATOM 4281 C C . THR A 1 533 ? -8.300 0.110 2.272 1.00 86.94 533 THR A C 1
ATOM 4283 O O . THR A 1 533 ? -7.242 -0.435 1.937 1.00 86.94 533 THR A O 1
ATOM 4286 N N . ILE A 1 534 ? -9.236 -0.534 2.972 1.00 89.12 534 ILE A N 1
ATOM 4287 C CA . ILE A 1 534 ? -9.130 -1.948 3.371 1.00 89.12 534 ILE A CA 1
ATOM 4288 C C . ILE A 1 534 ? -8.840 -2.819 2.143 1.00 89.12 534 ILE A C 1
ATOM 4290 O O . ILE A 1 534 ? -7.994 -3.710 2.176 1.00 89.12 534 ILE A O 1
ATOM 4294 N N . ALA A 1 535 ? -9.495 -2.517 1.021 1.00 85.88 535 ALA A N 1
ATOM 4295 C CA . ALA A 1 535 ? -9.268 -3.186 -0.251 1.00 85.88 535 ALA A CA 1
ATOM 4296 C C . ALA A 1 535 ? -7.805 -3.095 -0.719 1.00 85.88 535 ALA A C 1
ATOM 4298 O O . ALA A 1 535 ? -7.224 -4.110 -1.093 1.00 85.88 535 ALA A O 1
ATOM 4299 N N . PHE A 1 536 ? -7.190 -1.911 -0.684 1.00 79.50 536 PHE A N 1
ATOM 4300 C CA . PHE A 1 536 ? -5.780 -1.750 -1.051 1.00 79.50 536 PHE A CA 1
ATOM 4301 C C . PHE A 1 536 ? -4.843 -2.374 -0.014 1.00 79.50 536 PHE A C 1
ATOM 4303 O O . PHE A 1 536 ? -3.856 -2.992 -0.392 1.00 79.50 536 PHE A O 1
ATOM 4310 N N . TRP A 1 537 ? -5.159 -2.310 1.277 1.00 80.75 537 TRP A N 1
ATOM 4311 C CA . TRP A 1 537 ? -4.407 -3.066 2.282 1.00 80.75 537 TRP A CA 1
ATOM 4312 C C . TRP A 1 537 ? -4.373 -4.569 1.977 1.00 80.75 537 TRP A C 1
ATOM 4314 O O . TRP A 1 537 ? -3.328 -5.199 2.110 1.00 80.75 537 TRP A O 1
ATOM 4324 N N . LEU A 1 538 ? -5.488 -5.130 1.506 1.00 79.75 538 LEU A N 1
ATOM 4325 C CA . LEU A 1 538 ? -5.606 -6.552 1.185 1.00 79.75 538 LEU A CA 1
ATOM 4326 C C . LEU A 1 538 ? -5.077 -6.929 -0.211 1.00 79.75 538 LEU A C 1
ATOM 4328 O O . LEU A 1 538 ? -4.707 -8.084 -0.422 1.00 79.75 538 LEU A O 1
ATOM 4332 N N . MET A 1 539 ? -5.089 -6.003 -1.178 1.00 77.31 539 MET A N 1
ATOM 4333 C CA . MET A 1 539 ? -4.934 -6.325 -2.608 1.00 77.31 539 MET A CA 1
ATOM 4334 C C . MET A 1 539 ? -3.901 -5.479 -3.373 1.00 77.31 539 MET A C 1
ATOM 4336 O O . MET A 1 539 ? -3.745 -5.692 -4.577 1.00 77.31 539 MET A O 1
ATOM 4340 N N . ASP A 1 540 ? -3.222 -4.511 -2.745 1.00 62.38 540 ASP A N 1
ATOM 4341 C CA . ASP A 1 540 ? -2.259 -3.644 -3.443 1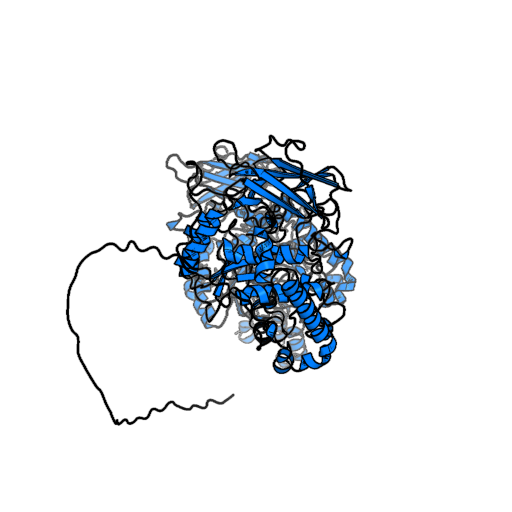.00 62.38 540 ASP A CA 1
ATOM 4342 C C . ASP A 1 540 ? -1.091 -4.446 -4.045 1.00 62.38 540 ASP A C 1
ATOM 4344 O O . ASP A 1 540 ? -0.729 -5.539 -3.591 1.00 62.38 540 ASP A O 1
ATOM 4348 N N . LYS A 1 541 ? -0.489 -3.889 -5.102 1.00 56.91 541 LYS A N 1
ATOM 4349 C CA . LYS A 1 541 ? 0.715 -4.459 -5.709 1.00 56.91 541 LYS A CA 1
ATOM 4350 C C . LYS A 1 541 ? 1.811 -4.490 -4.647 1.00 56.91 541 LYS A C 1
ATOM 4352 O O . LYS A 1 541 ? 2.126 -3.467 -4.042 1.00 56.91 541 LYS A O 1
ATOM 4357 N N . ARG A 1 542 ? 2.375 -5.677 -4.425 1.00 60.50 542 ARG A N 1
ATOM 4358 C CA . ARG A 1 542 ? 3.416 -5.929 -3.421 1.00 60.50 542 ARG A CA 1
ATOM 4359 C C . ARG A 1 542 ? 4.579 -4.959 -3.637 1.00 60.50 542 ARG A C 1
ATOM 4361 O O . ARG A 1 542 ? 5.152 -4.935 -4.721 1.00 60.50 542 ARG A O 1
ATOM 4368 N N . ARG A 1 543 ? 4.899 -4.154 -2.622 1.00 64.50 543 ARG A N 1
ATOM 4369 C CA . ARG A 1 543 ? 6.056 -3.250 -2.615 1.00 64.50 543 ARG A CA 1
ATOM 4370 C C . ARG A 1 543 ? 7.064 -3.753 -1.600 1.00 64.50 543 ARG A C 1
ATOM 4372 O O . ARG A 1 543 ? 6.683 -4.165 -0.508 1.00 64.50 543 ARG A O 1
ATOM 4379 N N . ILE A 1 544 ? 8.336 -3.668 -1.964 1.00 76.69 544 ILE A N 1
ATOM 4380 C CA . ILE A 1 544 ? 9.439 -3.936 -1.045 1.00 76.69 544 ILE A CA 1
ATOM 4381 C C . ILE A 1 544 ? 9.417 -2.832 0.031 1.00 76.69 544 ILE A C 1
ATOM 4383 O O . ILE A 1 544 ? 9.333 -1.653 -0.334 1.00 76.69 544 ILE A O 1
ATOM 4387 N N . PRO A 1 545 ? 9.384 -3.177 1.331 1.00 72.44 545 PRO A N 1
ATOM 4388 C CA . PRO A 1 545 ? 9.315 -2.185 2.400 1.00 72.44 545 PRO A CA 1
ATOM 4389 C C . PRO A 1 545 ? 10.587 -1.322 2.441 1.00 72.44 545 PRO A C 1
ATOM 4391 O O . PRO A 1 545 ? 11.647 -1.774 2.008 1.00 72.44 545 PRO A O 1
ATOM 4394 N N . PRO A 1 546 ? 10.519 -0.083 2.964 1.00 79.94 546 PRO A N 1
ATOM 4395 C CA . PRO A 1 546 ? 11.722 0.716 3.170 1.00 79.94 546 PRO A CA 1
ATOM 4396 C C . PRO A 1 546 ? 12.675 0.029 4.169 1.00 79.94 546 PRO A C 1
ATOM 4398 O O . PRO A 1 546 ? 12.220 -0.771 4.997 1.00 79.94 546 PRO A O 1
ATOM 4401 N N . PRO A 1 547 ? 13.983 0.350 4.139 1.00 85.38 547 PRO A N 1
ATOM 4402 C CA . PRO A 1 547 ? 14.939 -0.145 5.128 1.00 85.38 547 PRO A CA 1
ATOM 4403 C C . PRO A 1 547 ? 14.484 0.106 6.572 1.00 85.38 547 PRO A C 1
ATOM 4405 O O . PRO A 1 547 ? 13.977 1.182 6.889 1.00 85.38 547 PRO A O 1
ATOM 4408 N N . GLY A 1 548 ? 14.687 -0.882 7.449 1.00 86.31 548 GLY A N 1
ATOM 4409 C CA . GLY A 1 548 ? 14.482 -0.739 8.896 1.00 86.31 548 GLY A CA 1
ATOM 4410 C C . GLY A 1 548 ? 15.646 -0.014 9.583 1.00 86.31 548 GLY A C 1
ATOM 4411 O O . GLY A 1 548 ? 16.565 0.471 8.920 1.00 86.31 548 GLY A O 1
ATOM 4412 N N . ASP A 1 549 ? 15.660 0.012 10.917 1.00 88.88 549 ASP A N 1
ATOM 4413 C CA . ASP A 1 549 ? 16.769 0.603 11.685 1.00 88.88 549 ASP A CA 1
ATOM 4414 C C . ASP A 1 549 ? 17.998 -0.320 11.819 1.00 88.88 549 ASP A C 1
ATOM 4416 O O . ASP A 1 549 ? 19.091 0.153 12.138 1.00 88.88 549 ASP A O 1
ATOM 4420 N N . GLY A 1 550 ? 17.837 -1.621 11.547 1.00 91.06 550 GLY A N 1
ATOM 4421 C CA . GLY A 1 550 ? 18.900 -2.621 11.604 1.00 91.06 550 GLY A CA 1
ATOM 4422 C C . GLY A 1 550 ? 19.431 -2.925 13.009 1.00 91.06 550 GLY A C 1
ATOM 4423 O O . GLY A 1 550 ? 20.530 -3.466 13.130 1.00 91.06 550 GLY A O 1
ATOM 4424 N N . LYS A 1 551 ? 18.719 -2.544 14.082 1.00 93.38 551 LYS A N 1
ATOM 4425 C CA . LYS A 1 551 ? 19.248 -2.608 15.460 1.00 93.38 551 LYS A CA 1
ATOM 4426 C C . LYS A 1 551 ? 18.772 -3.803 16.277 1.00 93.38 551 LYS A C 1
ATOM 4428 O O . LYS A 1 551 ? 19.430 -4.177 17.247 1.00 93.38 551 LYS A O 1
ATOM 4433 N N . LYS A 1 552 ? 17.675 -4.447 15.895 1.00 94.38 552 LYS A N 1
ATOM 4434 C CA . LYS A 1 552 ? 17.055 -5.515 16.695 1.00 94.38 552 LYS A CA 1
ATOM 4435 C C . LYS A 1 552 ? 17.920 -6.775 16.830 1.00 94.38 552 LYS A C 1
ATOM 4437 O O . LYS A 1 552 ? 17.786 -7.503 17.813 1.00 94.38 552 LYS A O 1
ATOM 4442 N N . ILE A 1 553 ? 18.864 -7.017 15.915 1.00 95.06 553 ILE A N 1
ATOM 4443 C CA . ILE A 1 553 ? 19.880 -8.075 16.075 1.00 95.06 553 ILE A CA 1
ATOM 4444 C C . ILE A 1 553 ? 20.634 -7.989 17.412 1.00 95.06 553 ILE A C 1
ATOM 4446 O O . ILE A 1 553 ? 20.969 -9.027 17.977 1.00 95.06 553 ILE A O 1
ATOM 4450 N N . TYR A 1 554 ? 20.848 -6.787 17.959 1.00 95.94 554 TYR A N 1
ATOM 4451 C CA . TYR A 1 554 ? 21.546 -6.590 19.234 1.00 95.94 554 TYR A CA 1
ATOM 4452 C C . TYR A 1 554 ? 20.707 -6.973 20.458 1.00 95.94 554 TYR A C 1
ATOM 4454 O O . TYR A 1 554 ? 21.264 -7.198 21.536 1.00 95.94 554 TYR A O 1
ATOM 4462 N N . ASP A 1 555 ? 19.385 -7.028 20.306 1.00 93.81 555 ASP A N 1
ATOM 4463 C CA . ASP A 1 555 ? 18.468 -7.497 21.344 1.00 93.81 555 ASP A CA 1
ATOM 4464 C C . ASP A 1 555 ? 18.311 -9.018 21.280 1.00 93.81 555 ASP A C 1
ATOM 4466 O O . ASP A 1 555 ? 18.228 -9.679 22.315 1.00 93.81 555 ASP A O 1
ATOM 4470 N N . ILE A 1 556 ? 18.323 -9.576 20.064 1.00 92.25 556 ILE A N 1
ATOM 4471 C CA . ILE A 1 556 ? 18.292 -11.024 19.820 1.00 92.25 556 ILE A CA 1
ATOM 4472 C C . ILE A 1 556 ? 19.579 -11.682 20.330 1.00 92.25 556 ILE A C 1
ATOM 4474 O O . ILE A 1 556 ? 19.525 -12.729 20.976 1.00 92.25 556 ILE A O 1
ATOM 4478 N N . ASP A 1 557 ? 20.731 -11.070 20.052 1.00 94.81 557 ASP A N 1
ATOM 4479 C CA . ASP A 1 557 ? 22.032 -11.526 20.528 1.00 94.81 557 ASP A CA 1
ATOM 4480 C C . ASP A 1 557 ? 22.885 -10.354 21.050 1.00 94.81 557 ASP A C 1
ATOM 4482 O O . ASP A 1 557 ? 23.588 -9.686 20.282 1.00 94.81 557 ASP A O 1
ATOM 4486 N N . PRO A 1 558 ? 22.889 -10.126 22.377 1.00 95.19 558 PRO A N 1
ATOM 4487 C CA . PRO A 1 558 ? 23.665 -9.058 22.999 1.00 95.19 558 PRO A CA 1
ATOM 4488 C C . PRO A 1 558 ? 25.179 -9.128 22.765 1.00 95.19 558 PRO A C 1
ATOM 4490 O O . PRO A 1 558 ? 25.843 -8.097 22.883 1.00 95.19 558 PRO A O 1
ATOM 4493 N N . MET A 1 559 ? 25.740 -10.294 22.414 1.00 93.88 559 MET A N 1
ATOM 4494 C CA . MET A 1 559 ? 27.178 -10.436 22.131 1.00 93.88 559 MET A CA 1
ATOM 4495 C C . MET A 1 559 ? 27.586 -9.688 20.853 1.00 93.88 559 MET A C 1
ATOM 4497 O O . MET A 1 559 ? 28.746 -9.305 20.703 1.00 93.88 559 MET A O 1
ATOM 4501 N N . LEU A 1 560 ? 26.632 -9.410 19.956 1.00 96.06 560 LEU A N 1
ATOM 4502 C CA . LEU A 1 560 ? 26.867 -8.629 18.740 1.00 96.06 560 LEU A CA 1
ATOM 4503 C C . LEU A 1 560 ? 27.199 -7.160 19.024 1.00 96.06 560 LEU A C 1
ATOM 4505 O O . LEU A 1 560 ? 27.828 -6.517 18.188 1.00 96.06 560 LEU A O 1
ATOM 4509 N N . LYS A 1 561 ? 26.851 -6.626 20.206 1.00 95.12 561 LYS A N 1
ATOM 4510 C CA . LYS A 1 561 ? 27.135 -5.224 20.570 1.00 95.12 561 LYS A CA 1
ATOM 4511 C C . LYS A 1 561 ? 28.628 -4.904 20.582 1.00 95.12 561 LYS A C 1
ATOM 4513 O O . LYS A 1 561 ? 29.005 -3.775 20.315 1.00 95.12 561 LYS A O 1
ATOM 4518 N N . SER A 1 562 ? 29.490 -5.886 20.848 1.00 96.12 562 SER A N 1
ATOM 4519 C CA . SER A 1 562 ? 30.948 -5.701 20.782 1.00 96.12 562 SER A CA 1
ATOM 4520 C C . SER A 1 562 ? 31.494 -5.566 19.353 1.00 96.12 562 SER A C 1
ATOM 4522 O O . SER A 1 562 ? 32.680 -5.294 19.187 1.00 96.12 562 SER A O 1
ATOM 4524 N N . TYR A 1 563 ? 30.643 -5.750 18.339 1.00 96.31 563 TYR A N 1
ATOM 4525 C CA . TYR A 1 563 ? 30.968 -5.702 16.911 1.00 96.31 563 TYR A CA 1
ATOM 4526 C C . TYR A 1 563 ? 30.090 -4.700 16.149 1.00 96.31 563 TYR A C 1
ATOM 4528 O O . TYR A 1 563 ? 30.012 -4.753 14.918 1.00 96.31 563 TYR A O 1
ATOM 4536 N N . ASP A 1 564 ? 29.440 -3.785 16.871 1.00 94.69 564 ASP A N 1
ATOM 4537 C CA . ASP A 1 564 ? 28.536 -2.779 16.319 1.00 94.69 564 ASP A CA 1
ATOM 4538 C C . ASP A 1 564 ? 29.185 -1.960 15.196 1.00 94.69 564 ASP A C 1
ATOM 4540 O O . ASP A 1 564 ? 28.582 -1.791 14.146 1.00 94.69 564 ASP A O 1
ATOM 4544 N N . GLY A 1 565 ? 30.455 -1.572 15.329 1.00 96.12 565 GLY A N 1
ATOM 4545 C CA . GLY A 1 565 ? 31.175 -0.834 14.292 1.00 96.12 565 GLY A CA 1
ATOM 4546 C C . GLY A 1 565 ? 31.222 -1.549 12.935 1.00 96.12 565 GLY A C 1
ATOM 4547 O O . GLY A 1 565 ? 31.063 -0.904 11.900 1.00 96.12 565 GLY A O 1
ATOM 4548 N N . HIS A 1 566 ? 31.398 -2.875 12.915 1.00 96.75 566 HIS A N 1
ATOM 4549 C CA . HIS A 1 566 ? 31.387 -3.659 11.672 1.00 96.75 566 HIS A CA 1
ATOM 4550 C C . HIS A 1 566 ? 29.958 -3.856 11.142 1.00 96.75 566 HIS A C 1
ATOM 4552 O O . HIS A 1 566 ? 29.701 -3.694 9.948 1.00 96.75 566 HIS A O 1
ATOM 4558 N N . LEU A 1 567 ? 29.022 -4.200 12.029 1.00 97.31 567 LEU A N 1
ATOM 4559 C CA . LEU A 1 567 ? 27.632 -4.497 11.675 1.00 97.31 567 LEU A CA 1
ATOM 4560 C C . LEU A 1 567 ? 26.879 -3.249 11.195 1.00 97.31 567 LEU A C 1
ATOM 4562 O O . LEU A 1 567 ? 26.183 -3.310 10.182 1.00 97.31 567 LEU A O 1
ATOM 4566 N N . ASP A 1 568 ? 27.088 -2.113 11.855 1.00 96.25 568 ASP A N 1
ATOM 4567 C CA . ASP A 1 568 ? 26.530 -0.817 11.479 1.00 96.25 568 ASP A CA 1
ATOM 4568 C C . ASP A 1 568 ? 27.154 -0.294 10.183 1.00 96.25 568 ASP A C 1
ATOM 4570 O O . ASP A 1 568 ? 26.442 0.261 9.347 1.00 96.25 568 ASP A O 1
ATOM 4574 N N . TYR A 1 569 ? 28.459 -0.506 9.964 1.00 97.50 569 TYR A N 1
ATOM 4575 C CA . TYR A 1 569 ? 29.098 -0.176 8.687 1.00 97.50 569 TYR A CA 1
ATOM 4576 C C . TYR A 1 569 ? 28.469 -0.961 7.533 1.00 97.50 569 TYR A C 1
ATOM 4578 O O . TYR A 1 569 ? 28.081 -0.370 6.523 1.00 97.50 569 TYR A O 1
ATOM 4586 N N . ARG A 1 570 ? 28.317 -2.280 7.704 1.00 97.38 570 ARG A N 1
ATOM 4587 C CA . ARG A 1 570 ? 27.658 -3.164 6.736 1.00 97.38 570 ARG A CA 1
ATOM 4588 C C . ARG A 1 570 ? 26.222 -2.720 6.458 1.00 97.38 570 ARG A C 1
ATOM 4590 O O . ARG A 1 570 ? 25.845 -2.576 5.298 1.00 97.38 570 ARG A O 1
ATOM 4597 N N . TYR A 1 571 ? 25.432 -2.474 7.504 1.00 97.69 571 TYR A N 1
ATOM 4598 C CA . TYR A 1 571 ? 24.046 -2.029 7.353 1.00 97.69 571 TYR A CA 1
ATOM 4599 C C . TYR A 1 571 ? 23.960 -0.655 6.669 1.00 97.69 571 TYR A C 1
ATOM 4601 O O . TYR A 1 571 ? 23.126 -0.445 5.792 1.00 97.69 571 TYR A O 1
ATOM 4609 N N . GLY A 1 572 ? 24.890 0.252 6.979 1.00 97.75 572 GLY A N 1
ATOM 4610 C CA . GLY A 1 572 ? 25.025 1.539 6.302 1.00 97.75 572 GLY A CA 1
ATOM 4611 C C . GLY A 1 572 ? 25.366 1.417 4.812 1.00 97.75 572 GLY A C 1
ATOM 4612 O O . GLY A 1 572 ? 24.828 2.180 4.012 1.00 97.75 572 GLY A O 1
ATOM 4613 N N . GLN A 1 573 ? 26.204 0.449 4.410 1.00 97.75 573 GLN A N 1
ATOM 4614 C CA . GLN A 1 573 ? 26.454 0.173 2.986 1.00 97.75 573 GLN A CA 1
ATOM 4615 C C . GLN A 1 573 ? 25.197 -0.348 2.280 1.00 97.75 573 GLN A C 1
ATOM 4617 O O . GLN A 1 573 ? 24.899 0.095 1.171 1.00 97.75 573 GLN A O 1
ATOM 4622 N N . TYR A 1 574 ? 24.433 -1.227 2.936 1.00 97.81 574 TYR A N 1
ATOM 4623 C CA . TYR A 1 574 ? 23.143 -1.697 2.430 1.00 97.81 574 TYR A CA 1
ATOM 4624 C C . TYR A 1 574 ? 22.153 -0.542 2.213 1.00 97.81 574 TYR A C 1
ATOM 4626 O O . TYR A 1 574 ? 21.626 -0.411 1.109 1.00 97.81 574 TYR A O 1
ATOM 4634 N N . ILE A 1 575 ? 21.955 0.330 3.212 1.00 96.88 575 ILE A N 1
ATOM 4635 C CA . ILE A 1 575 ? 21.067 1.501 3.089 1.00 96.88 575 ILE A CA 1
ATOM 4636 C C . ILE A 1 575 ? 21.512 2.383 1.928 1.00 96.88 575 ILE A C 1
ATOM 4638 O O . ILE A 1 575 ? 20.704 2.709 1.064 1.00 96.88 575 ILE A O 1
ATOM 4642 N N . LYS A 1 576 ? 22.802 2.734 1.878 1.00 96.50 576 LYS A N 1
ATOM 4643 C CA . LYS A 1 576 ? 23.343 3.605 0.833 1.00 96.50 576 LYS A CA 1
ATOM 4644 C C . LYS A 1 576 ? 23.043 3.051 -0.562 1.00 96.50 576 LYS A C 1
ATOM 4646 O O . LYS A 1 576 ? 22.555 3.777 -1.422 1.00 96.50 576 LYS A O 1
ATOM 4651 N N . LEU A 1 577 ? 23.323 1.769 -0.784 1.00 96.25 577 LEU A N 1
ATOM 4652 C CA . LEU A 1 577 ? 23.114 1.141 -2.085 1.00 96.25 577 LEU A CA 1
ATOM 4653 C C . LEU A 1 577 ? 21.620 1.005 -2.420 1.00 96.25 577 LEU A C 1
ATOM 4655 O O . LEU A 1 577 ? 21.217 1.214 -3.564 1.00 96.25 577 LEU A O 1
ATOM 4659 N N . ARG A 1 578 ? 20.778 0.714 -1.422 1.00 94.12 578 ARG A N 1
ATOM 4660 C CA . ARG A 1 578 ? 19.315 0.683 -1.561 1.00 94.12 578 ARG A CA 1
ATOM 4661 C C . ARG A 1 578 ? 18.771 2.048 -1.993 1.00 94.12 578 ARG A C 1
ATOM 4663 O O . ARG A 1 578 ? 18.067 2.114 -2.998 1.00 94.12 578 ARG A O 1
ATOM 4670 N N . GLU A 1 579 ? 19.188 3.124 -1.331 1.00 94.50 579 GLU A N 1
ATOM 4671 C CA . GLU A 1 579 ? 18.828 4.504 -1.682 1.00 94.50 579 GLU A CA 1
ATOM 4672 C C . GLU A 1 579 ? 19.326 4.909 -3.077 1.00 94.50 579 GLU A C 1
ATOM 4674 O O . GLU A 1 579 ? 18.600 5.554 -3.836 1.00 94.50 579 GLU A O 1
ATOM 4679 N N . GLU A 1 580 ? 20.549 4.520 -3.453 1.00 96.06 580 GLU A N 1
ATOM 4680 C CA . GLU A 1 580 ? 21.087 4.775 -4.793 1.00 96.06 580 GLU A CA 1
ATOM 4681 C C . GLU A 1 580 ? 20.258 4.072 -5.878 1.00 96.06 580 GLU A C 1
ATOM 4683 O O . GLU A 1 580 ? 19.979 4.673 -6.918 1.00 96.06 580 GLU A O 1
ATOM 4688 N N . ILE A 1 581 ? 19.816 2.832 -5.647 1.00 95.62 581 ILE A N 1
ATOM 4689 C CA . ILE A 1 581 ? 18.937 2.111 -6.581 1.00 95.62 581 ILE A CA 1
ATOM 4690 C C . ILE A 1 581 ? 17.541 2.753 -6.610 1.00 95.62 581 ILE A C 1
ATOM 4692 O O . ILE A 1 581 ? 16.968 2.926 -7.685 1.00 95.62 581 ILE A O 1
ATOM 4696 N N . ASP A 1 582 ? 16.978 3.128 -5.458 1.00 90.44 582 ASP A N 1
ATOM 4697 C CA . ASP A 1 582 ? 15.681 3.820 -5.391 1.00 90.44 582 ASP A CA 1
ATOM 4698 C C . ASP A 1 582 ? 15.697 5.111 -6.211 1.00 90.44 582 ASP A C 1
ATOM 4700 O O . ASP A 1 582 ? 14.799 5.355 -7.018 1.00 90.44 582 ASP A O 1
ATOM 4704 N N . LYS A 1 583 ? 16.761 5.901 -6.062 1.00 94.12 583 LYS A N 1
ATOM 4705 C CA . LYS A 1 583 ? 16.919 7.182 -6.743 1.00 94.12 583 LYS A CA 1
ATOM 4706 C C . LYS A 1 583 ? 17.150 7.047 -8.247 1.00 94.12 583 LYS A C 1
ATOM 4708 O O . LYS A 1 583 ? 16.586 7.830 -9.008 1.00 94.12 583 LYS A O 1
ATOM 4713 N N . ASN A 1 584 ? 18.021 6.130 -8.668 1.00 95.25 584 ASN A N 1
ATOM 4714 C CA . ASN A 1 584 ? 18.521 6.105 -10.046 1.00 95.25 584 ASN A CA 1
ATOM 4715 C C . ASN A 1 584 ? 17.796 5.095 -10.947 1.00 95.25 584 ASN A C 1
ATOM 4717 O O . ASN A 1 584 ? 17.832 5.246 -12.163 1.00 95.25 584 ASN A O 1
ATOM 4721 N N . GLU A 1 585 ? 17.140 4.084 -10.374 1.00 93.81 585 GLU A N 1
ATOM 4722 C CA . GLU A 1 585 ? 16.583 2.947 -11.127 1.00 93.81 585 GLU A CA 1
ATOM 4723 C C . GLU A 1 585 ? 15.084 2.739 -10.868 1.00 93.81 585 GLU A C 1
ATOM 4725 O O . GLU A 1 585 ? 14.490 1.810 -11.406 1.00 93.81 585 GLU A O 1
ATOM 4730 N N . GLY A 1 586 ? 14.448 3.590 -10.051 1.00 89.44 586 GLY A N 1
ATOM 4731 C CA . GLY A 1 586 ? 13.023 3.470 -9.719 1.00 89.44 586 GLY A CA 1
ATOM 4732 C C . GLY A 1 586 ? 12.714 2.376 -8.694 1.00 89.44 586 GLY A C 1
ATOM 4733 O O . GLY A 1 586 ? 11.576 1.916 -8.599 1.00 89.44 586 GLY A O 1
ATOM 4734 N N . GLY A 1 587 ? 13.721 1.958 -7.926 1.00 92.00 587 GLY A N 1
ATOM 4735 C CA . GLY A 1 587 ? 13.579 0.983 -6.852 1.00 92.00 587 GLY A CA 1
ATOM 4736 C C . GLY A 1 587 ? 13.984 -0.440 -7.213 1.00 92.00 587 GLY A C 1
ATOM 4737 O O . GLY A 1 587 ? 14.265 -0.778 -8.359 1.00 92.00 587 GLY A O 1
ATOM 4738 N N . LEU A 1 588 ? 14.043 -1.289 -6.189 1.00 92.12 588 LEU A N 1
ATOM 4739 C CA . LEU A 1 588 ? 14.570 -2.655 -6.262 1.00 92.12 588 LEU A CA 1
ATOM 4740 C C . LEU A 1 588 ? 13.678 -3.552 -7.138 1.00 92.12 588 LEU A C 1
ATOM 4742 O O . LEU A 1 588 ? 14.162 -4.464 -7.810 1.00 92.12 588 LEU A O 1
ATOM 4746 N N . GLU A 1 589 ? 12.379 -3.234 -7.206 1.00 91.44 589 GLU A N 1
ATOM 4747 C CA . GLU A 1 589 ? 11.453 -3.852 -8.153 1.00 91.44 589 GLU A CA 1
ATOM 4748 C C . GLU A 1 589 ? 11.856 -3.551 -9.603 1.00 91.44 589 GLU A C 1
ATOM 4750 O O . GLU A 1 589 ? 12.009 -4.478 -10.390 1.00 91.44 589 GLU A O 1
ATOM 4755 N N . ALA A 1 590 ? 12.030 -2.284 -9.978 1.00 94.06 590 ALA A N 1
ATOM 4756 C CA . ALA A 1 590 ? 12.376 -1.919 -11.350 1.00 94.06 590 ALA A CA 1
ATOM 4757 C C . ALA A 1 590 ? 13.792 -2.393 -11.720 1.00 94.06 590 ALA A C 1
ATOM 4759 O O . ALA A 1 590 ? 13.991 -2.981 -12.782 1.00 94.06 590 ALA A O 1
ATOM 4760 N N . PHE A 1 591 ? 14.750 -2.246 -10.802 1.00 96.69 591 PHE A N 1
ATOM 4761 C CA . PHE A 1 591 ? 16.141 -2.649 -11.005 1.00 96.69 591 PHE A CA 1
ATOM 4762 C C . PHE A 1 591 ? 16.313 -4.149 -11.290 1.00 96.69 591 PHE A C 1
ATOM 4764 O O . PHE A 1 591 ? 17.153 -4.538 -12.100 1.00 96.69 591 PHE A O 1
ATOM 4771 N N . SER A 1 592 ? 15.490 -4.994 -10.661 1.00 96.81 592 SER A N 1
ATOM 4772 C CA . SER A 1 592 ? 15.505 -6.452 -10.848 1.00 96.81 592 SER A CA 1
ATOM 4773 C C . SER A 1 592 ? 14.783 -6.938 -12.111 1.00 96.81 592 SER A C 1
ATOM 4775 O O . SER A 1 592 ? 14.813 -8.127 -12.417 1.00 96.81 592 SER A O 1
ATOM 4777 N N . ARG A 1 593 ? 14.155 -6.051 -12.891 1.00 97.25 593 ARG A N 1
ATOM 4778 C CA . ARG A 1 593 ? 13.606 -6.372 -14.223 1.00 97.25 593 ARG A CA 1
ATOM 4779 C C . ARG A 1 593 ? 14.647 -6.175 -15.328 1.00 97.25 593 ARG A C 1
ATOM 4781 O O . ARG A 1 593 ? 14.302 -5.895 -16.471 1.00 97.25 593 ARG A O 1
ATOM 4788 N N . GLY A 1 594 ? 15.936 -6.333 -15.020 1.00 97.25 594 GLY A N 1
ATOM 4789 C CA . GLY A 1 594 ? 17.014 -6.162 -15.996 1.00 97.25 594 GLY A CA 1
ATOM 4790 C C . GLY A 1 594 ? 16.858 -7.057 -17.227 1.00 97.25 594 GLY A C 1
ATOM 4791 O O . GLY A 1 594 ? 17.223 -6.639 -18.318 1.00 97.25 594 GLY A O 1
ATOM 4792 N N . TYR A 1 595 ? 16.227 -8.228 -17.094 1.00 96.75 595 TYR A N 1
ATOM 4793 C CA . TYR A 1 595 ? 15.931 -9.145 -18.203 1.00 96.75 595 TYR A CA 1
ATOM 4794 C C . TYR A 1 595 ? 14.847 -8.630 -19.181 1.00 96.75 595 TYR A C 1
ATOM 4796 O O . TYR A 1 595 ? 14.654 -9.217 -20.245 1.00 96.75 595 TYR A O 1
ATOM 4804 N N . GLU A 1 596 ? 14.125 -7.557 -18.835 1.00 96.56 596 GLU A N 1
ATOM 4805 C CA . GLU A 1 596 ? 13.218 -6.825 -19.739 1.00 96.56 596 GLU A CA 1
ATOM 4806 C C . GLU A 1 596 ? 13.970 -5.747 -20.550 1.00 96.56 596 GLU A C 1
ATOM 4808 O O . GLU A 1 596 ? 13.400 -5.132 -21.451 1.00 96.56 596 GLU A O 1
ATOM 4813 N N . ILE A 1 597 ? 15.253 -5.511 -20.242 1.00 96.12 597 ILE A N 1
ATOM 4814 C CA . ILE A 1 597 ? 16.108 -4.494 -20.872 1.00 96.12 597 ILE A CA 1
ATOM 4815 C C . ILE A 1 597 ? 17.294 -5.147 -21.593 1.00 96.12 597 ILE A C 1
ATOM 4817 O O . ILE A 1 597 ? 17.564 -4.808 -22.747 1.00 96.12 597 ILE A O 1
ATOM 4821 N N . PHE A 1 598 ? 18.002 -6.049 -20.915 1.00 98.00 598 PHE A N 1
ATOM 4822 C CA . PHE A 1 598 ? 19.186 -6.766 -21.380 1.00 98.00 598 PHE A CA 1
ATOM 4823 C C . PHE A 1 598 ? 18.843 -8.122 -22.001 1.00 98.00 598 PHE A C 1
ATOM 4825 O O . PHE A 1 598 ? 17.788 -8.701 -21.747 1.00 98.00 598 PHE A O 1
ATOM 4832 N N . GLY A 1 599 ? 19.753 -8.642 -22.825 1.00 97.88 599 GLY A N 1
ATOM 4833 C CA . GLY A 1 599 ? 19.482 -9.806 -23.656 1.00 97.88 599 GLY A CA 1
ATOM 4834 C C . GLY A 1 599 ? 18.535 -9.456 -24.796 1.00 97.88 599 GLY A C 1
ATOM 4835 O O . GLY A 1 599 ? 18.541 -8.331 -25.298 1.00 97.88 599 GLY A O 1
ATOM 4836 N N . PHE A 1 600 ? 17.752 -10.435 -25.241 1.00 98.00 600 PHE A N 1
ATOM 4837 C CA . PHE A 1 600 ? 16.788 -10.238 -26.318 1.00 98.00 600 PHE A CA 1
ATOM 4838 C C . PHE A 1 600 ? 15.420 -9.838 -25.769 1.00 98.00 600 PHE A C 1
ATOM 4840 O O . PHE A 1 600 ? 14.832 -10.546 -24.947 1.00 98.00 600 PHE A O 1
ATOM 4847 N N . THR A 1 601 ? 14.893 -8.733 -26.289 1.00 95.81 601 THR A N 1
ATOM 4848 C CA . THR A 1 601 ? 13.585 -8.179 -25.933 1.00 95.81 601 THR A CA 1
ATOM 4849 C C . THR A 1 601 ? 12.748 -7.997 -27.196 1.00 95.81 601 THR A C 1
ATOM 4851 O O . THR A 1 601 ? 13.235 -7.506 -28.218 1.00 95.81 601 THR A O 1
ATOM 4854 N N . ARG A 1 602 ? 11.491 -8.443 -27.145 1.00 92.12 602 ARG A N 1
ATOM 4855 C CA . ARG A 1 602 ? 10.561 -8.435 -28.277 1.00 92.12 602 ARG A CA 1
ATOM 4856 C C . ARG A 1 602 ? 9.608 -7.243 -28.169 1.00 92.12 602 ARG A C 1
ATOM 4858 O O . ARG A 1 602 ? 9.041 -7.015 -27.106 1.00 92.12 602 ARG A O 1
ATOM 4865 N N . SER A 1 603 ? 9.416 -6.511 -29.265 1.00 92.75 603 SER A N 1
ATOM 4866 C CA . SER A 1 603 ? 8.366 -5.494 -29.417 1.00 92.75 603 SER A CA 1
ATOM 4867 C C . SER A 1 603 ? 7.505 -5.786 -30.649 1.00 92.75 603 SER A C 1
ATOM 4869 O O . SER A 1 603 ? 7.859 -6.624 -31.483 1.00 92.75 603 SER A O 1
ATOM 4871 N N . ASP A 1 604 ? 6.408 -5.044 -30.813 1.00 90.00 604 ASP A N 1
ATOM 4872 C CA . ASP A 1 604 ? 5.533 -5.150 -31.991 1.00 90.00 604 ASP A CA 1
ATOM 4873 C C . ASP A 1 604 ? 6.269 -4.869 -33.312 1.00 90.00 604 ASP A C 1
ATOM 4875 O O . ASP A 1 604 ? 5.861 -5.338 -34.374 1.00 90.00 604 ASP A O 1
ATOM 4879 N N . THR A 1 605 ? 7.368 -4.110 -33.267 1.00 93.88 605 THR A N 1
ATOM 4880 C CA . THR A 1 605 ? 8.096 -3.637 -34.452 1.00 93.88 605 THR A CA 1
ATOM 4881 C C . THR A 1 605 ? 9.393 -4.391 -34.732 1.00 93.88 605 THR A C 1
ATOM 4883 O O . THR A 1 605 ? 9.929 -4.261 -35.835 1.00 93.88 605 THR A O 1
ATOM 4886 N N . GLY A 1 606 ? 9.918 -5.173 -33.783 1.00 96.00 606 GLY A N 1
ATOM 4887 C CA . GLY A 1 606 ? 11.220 -5.817 -33.946 1.00 96.00 606 GLY A CA 1
ATOM 4888 C C . GLY A 1 606 ? 11.763 -6.501 -32.694 1.00 96.00 606 GLY A C 1
ATOM 4889 O O . GLY A 1 606 ? 11.027 -6.837 -31.765 1.00 96.00 606 GLY A O 1
ATOM 4890 N N . ILE A 1 607 ? 13.066 -6.769 -32.705 1.00 97.69 607 ILE A N 1
ATOM 4891 C CA . ILE A 1 607 ? 13.822 -7.352 -31.593 1.00 97.69 607 ILE A CA 1
ATOM 4892 C C . ILE A 1 607 ? 14.935 -6.378 -31.221 1.00 97.69 607 ILE A C 1
ATOM 4894 O O . ILE A 1 607 ? 15.732 -5.995 -32.077 1.00 97.69 607 ILE A O 1
ATOM 4898 N N . THR A 1 608 ? 15.020 -6.015 -29.946 1.00 98.19 608 THR A N 1
ATOM 4899 C CA . THR A 1 608 ? 16.167 -5.279 -29.408 1.00 98.19 608 THR A CA 1
ATOM 4900 C C . THR A 1 608 ? 17.062 -6.244 -28.651 1.00 98.19 608 THR A C 1
ATOM 4902 O O . THR A 1 608 ? 16.594 -6.964 -27.766 1.00 98.19 608 THR A O 1
ATOM 4905 N N . TYR A 1 609 ? 18.352 -6.239 -28.978 1.00 98.50 609 TYR A N 1
ATOM 4906 C CA . TYR A 1 609 ? 19.375 -6.965 -28.236 1.00 98.50 609 TYR A CA 1
ATOM 4907 C C . TYR A 1 609 ? 20.310 -5.982 -27.533 1.00 98.50 609 TYR A C 1
ATOM 4909 O O . TYR A 1 609 ? 20.868 -5.093 -28.183 1.00 98.50 609 TYR A O 1
ATOM 4917 N N . ARG A 1 610 ? 20.484 -6.153 -26.216 1.00 98.56 610 ARG A N 1
ATOM 4918 C CA . ARG A 1 610 ? 21.432 -5.379 -25.403 1.00 98.56 610 ARG A CA 1
ATOM 4919 C C . ARG A 1 610 ? 22.383 -6.275 -24.635 1.00 98.56 610 ARG A C 1
ATOM 4921 O O . ARG A 1 610 ? 21.955 -7.252 -24.027 1.00 98.56 610 ARG A O 1
ATOM 4928 N N . GLU A 1 611 ? 23.650 -5.886 -24.596 1.00 98.38 611 GLU A N 1
ATOM 4929 C CA . GLU A 1 611 ? 24.685 -6.624 -23.880 1.00 98.38 611 GLU A CA 1
ATOM 4930 C C . GLU A 1 611 ? 25.686 -5.683 -23.217 1.00 98.38 611 GLU A C 1
ATOM 4932 O O . GLU A 1 611 ? 26.181 -4.740 -23.838 1.00 98.38 611 GLU A O 1
ATOM 4937 N N . TRP A 1 612 ? 26.012 -5.943 -21.955 1.00 98.38 612 TRP A N 1
ATOM 4938 C CA . TRP A 1 612 ? 27.057 -5.195 -21.269 1.00 98.38 612 TRP A CA 1
ATOM 4939 C C . TRP A 1 612 ? 28.414 -5.817 -21.608 1.00 98.38 612 TRP A C 1
ATOM 4941 O O . TRP A 1 612 ? 28.652 -6.986 -21.319 1.00 98.38 612 TRP A O 1
ATOM 4951 N N . ALA A 1 613 ? 29.295 -5.052 -22.257 1.00 97.69 613 ALA A N 1
ATOM 4952 C CA . ALA A 1 613 ? 30.644 -5.488 -22.637 1.00 97.69 613 ALA A CA 1
ATOM 4953 C C . ALA A 1 613 ? 31.580 -4.270 -22.751 1.00 97.69 613 ALA A C 1
ATOM 4955 O O . ALA A 1 613 ? 31.957 -3.858 -23.858 1.00 97.69 613 ALA A O 1
ATOM 4956 N N . PRO A 1 614 ? 31.928 -3.631 -21.619 1.00 96.69 614 PRO A N 1
ATOM 4957 C CA . PRO A 1 614 ? 32.620 -2.348 -21.617 1.00 96.69 614 PRO A CA 1
ATOM 4958 C C . PRO A 1 614 ? 34.038 -2.419 -22.193 1.00 96.69 614 PRO A C 1
ATOM 4960 O O . PRO A 1 614 ? 34.486 -1.415 -22.755 1.00 96.69 614 PRO A O 1
ATOM 4963 N N . GLY A 1 615 ? 34.716 -3.566 -22.082 1.00 95.25 615 GLY A N 1
ATOM 4964 C CA . GLY A 1 615 ? 36.051 -3.817 -22.620 1.00 95.25 615 GLY A CA 1
ATOM 4965 C C . GLY A 1 615 ? 36.098 -4.073 -24.129 1.00 95.25 615 GLY A C 1
ATOM 4966 O O . GLY A 1 615 ? 37.162 -3.915 -24.731 1.00 95.25 615 GLY A O 1
ATOM 4967 N N . ALA A 1 616 ? 34.971 -4.409 -24.766 1.00 96.62 616 ALA A N 1
ATOM 4968 C CA . ALA A 1 616 ? 34.912 -4.602 -26.212 1.00 96.62 616 ALA A CA 1
ATOM 4969 C C . ALA A 1 616 ? 35.085 -3.268 -26.964 1.00 96.62 616 ALA A C 1
ATOM 4971 O O . ALA A 1 616 ? 34.586 -2.222 -26.546 1.00 96.62 616 ALA A O 1
ATOM 4972 N N . LYS A 1 617 ? 35.785 -3.308 -28.103 1.00 95.62 617 LYS A N 1
ATOM 4973 C CA . LYS A 1 617 ? 36.011 -2.159 -29.000 1.00 95.62 617 LYS A CA 1
ATOM 4974 C C . LYS A 1 617 ? 34.978 -2.073 -30.120 1.00 95.62 617 LYS A C 1
ATOM 4976 O O . LYS A 1 617 ? 34.656 -0.979 -30.572 1.00 95.62 617 LYS A O 1
ATOM 4981 N N . ALA A 1 618 ? 34.482 -3.223 -30.562 1.00 96.56 618 ALA A N 1
ATOM 4982 C CA . ALA A 1 618 ? 33.407 -3.378 -31.533 1.00 96.56 618 ALA A CA 1
ATOM 4983 C C . ALA A 1 618 ? 32.609 -4.634 -31.176 1.00 96.56 618 ALA A C 1
ATOM 4985 O O . ALA A 1 618 ? 33.201 -5.612 -30.714 1.00 96.56 618 ALA A O 1
ATOM 4986 N N . ALA A 1 619 ? 31.299 -4.624 -31.417 1.00 97.94 619 ALA A N 1
ATOM 4987 C CA . ALA A 1 619 ? 30.446 -5.793 -31.243 1.00 97.94 619 ALA A CA 1
ATOM 4988 C C . ALA A 1 619 ? 29.468 -5.956 -32.412 1.00 97.94 619 ALA A C 1
ATOM 4990 O O . ALA A 1 619 ? 29.057 -4.986 -33.055 1.00 97.94 619 ALA A O 1
ATOM 4991 N N . SER A 1 620 ? 29.107 -7.196 -32.722 1.00 98.25 620 SER A N 1
ATOM 4992 C CA . SER A 1 620 ? 28.106 -7.537 -33.733 1.00 98.25 620 SER A CA 1
ATOM 4993 C C . SER A 1 620 ? 27.325 -8.764 -33.292 1.00 98.25 620 SER A C 1
ATOM 4995 O O . SER A 1 620 ? 27.903 -9.714 -32.762 1.00 98.25 620 SER A O 1
ATOM 4997 N N . LEU A 1 621 ? 26.019 -8.752 -33.526 1.00 98.31 621 LEU A N 1
ATOM 4998 C CA . LEU A 1 621 ? 25.173 -9.909 -33.280 1.00 98.31 621 LEU A CA 1
ATOM 4999 C C . LEU A 1 621 ? 25.291 -10.866 -34.473 1.00 98.31 621 LEU A C 1
ATOM 5001 O O . LEU A 1 621 ? 25.172 -10.457 -35.624 1.00 98.31 621 LEU A O 1
ATOM 5005 N N . ILE A 1 622 ? 25.564 -12.141 -34.215 1.00 97.94 622 ILE A N 1
ATOM 5006 C CA . ILE A 1 622 ? 25.731 -13.168 -35.248 1.00 97.94 622 ILE A CA 1
ATOM 5007 C C . ILE A 1 622 ? 24.869 -14.382 -34.928 1.00 97.94 622 ILE A C 1
ATOM 5009 O O . ILE A 1 622 ? 24.630 -14.697 -33.765 1.00 97.94 622 ILE A O 1
ATOM 5013 N N . GLY A 1 623 ? 24.397 -15.076 -35.955 1.00 96.69 623 GLY A N 1
ATOM 5014 C CA . GLY A 1 623 ? 23.618 -16.292 -35.768 1.00 96.69 623 GLY A CA 1
ATOM 5015 C C . GLY A 1 623 ? 23.109 -16.871 -37.075 1.00 96.69 623 GLY A C 1
ATOM 5016 O O . GLY A 1 623 ? 23.438 -16.389 -38.162 1.00 96.69 623 GLY A O 1
ATOM 5017 N N . ASP A 1 624 ? 22.259 -17.888 -36.967 1.00 96.31 624 ASP A N 1
ATOM 5018 C CA . ASP A 1 624 ? 21.664 -18.538 -38.139 1.00 96.31 624 ASP A CA 1
ATOM 5019 C C . ASP A 1 624 ? 20.877 -17.532 -39.005 1.00 96.31 624 ASP A C 1
ATOM 5021 O O . ASP A 1 624 ? 20.942 -17.587 -40.233 1.00 96.31 624 ASP A O 1
ATOM 5025 N N . PHE A 1 625 ? 20.229 -16.541 -38.379 1.00 96.19 625 PHE A N 1
ATOM 5026 C CA . PHE A 1 625 ? 19.425 -15.511 -39.051 1.00 96.19 625 PHE A CA 1
ATOM 5027 C C . PHE A 1 625 ? 20.220 -14.616 -40.024 1.00 96.19 625 PHE A C 1
ATOM 5029 O O . PHE A 1 625 ? 19.649 -14.094 -40.979 1.00 96.19 625 PHE A O 1
ATOM 5036 N N . ASN A 1 626 ? 21.534 -14.457 -39.821 1.00 95.69 626 ASN A N 1
ATOM 5037 C CA . ASN A 1 626 ? 22.398 -13.620 -40.662 1.00 95.69 626 ASN A CA 1
ATOM 5038 C C . ASN A 1 626 ? 23.585 -14.380 -41.273 1.00 95.69 626 ASN A C 1
ATOM 5040 O O . ASN A 1 626 ? 24.567 -13.770 -41.707 1.00 95.69 626 ASN A O 1
ATOM 5044 N N . ASN A 1 627 ? 23.495 -15.714 -41.337 1.00 96.38 627 ASN A N 1
ATOM 5045 C CA . ASN A 1 627 ? 24.558 -16.601 -41.817 1.00 96.38 627 ASN A CA 1
ATOM 5046 C C . ASN A 1 627 ? 25.896 -16.399 -41.083 1.00 96.38 627 ASN A C 1
ATOM 5048 O O . ASN A 1 627 ? 26.962 -16.489 -41.696 1.00 96.38 627 ASN A O 1
ATOM 5052 N N . TRP A 1 628 ? 25.846 -16.090 -39.783 1.00 95.62 628 TRP A N 1
ATOM 5053 C CA . TRP A 1 628 ? 27.023 -15.868 -38.938 1.00 95.62 628 TRP A CA 1
ATOM 5054 C C . TRP A 1 628 ? 27.956 -14.747 -39.448 1.00 95.62 628 TRP A C 1
ATOM 5056 O O . TRP A 1 628 ? 29.166 -14.744 -39.194 1.00 95.62 628 TRP A O 1
ATOM 5066 N N . ASN A 1 629 ? 27.403 -13.777 -40.187 1.00 94.44 629 ASN A N 1
ATOM 5067 C CA . ASN A 1 629 ? 28.158 -12.689 -40.799 1.00 94.44 629 ASN A CA 1
ATOM 5068 C C . ASN A 1 629 ? 28.339 -11.510 -39.835 1.00 94.44 629 ASN A C 1
ATOM 5070 O O . ASN A 1 629 ? 27.438 -10.704 -39.623 1.00 94.44 629 ASN A O 1
ATOM 5074 N N . SER A 1 630 ? 29.564 -11.316 -39.355 1.00 91.31 630 SER A N 1
ATOM 5075 C CA . SER A 1 630 ? 29.902 -10.247 -38.409 1.00 91.31 630 SER A CA 1
ATOM 5076 C C . SER A 1 630 ? 29.918 -8.827 -38.980 1.00 91.31 630 SER A C 1
ATOM 5078 O O . SER A 1 630 ? 30.357 -7.908 -38.300 1.00 91.31 630 SER A O 1
ATOM 5080 N N . LYS A 1 631 ? 29.529 -8.636 -40.242 1.00 92.62 631 LYS A N 1
ATOM 5081 C CA . LYS A 1 631 ? 29.366 -7.310 -40.855 1.00 92.62 631 LYS A CA 1
ATOM 5082 C C . LYS A 1 631 ? 27.903 -6.944 -41.098 1.00 92.62 631 LYS A C 1
ATOM 5084 O O . LYS A 1 631 ? 27.654 -5.829 -41.543 1.00 92.62 631 LYS A O 1
ATOM 5089 N N . ALA A 1 632 ? 26.973 -7.876 -40.880 1.00 90.19 632 ALA A N 1
ATOM 5090 C CA . ALA A 1 632 ? 25.555 -7.659 -41.146 1.00 90.19 632 ALA A CA 1
ATOM 5091 C C . ALA A 1 632 ? 24.911 -6.794 -40.053 1.00 90.19 632 ALA A C 1
ATOM 5093 O O . ALA A 1 632 ? 24.339 -5.753 -40.358 1.00 90.19 632 ALA A O 1
ATOM 5094 N N . ASP A 1 633 ? 25.098 -7.180 -38.790 1.00 94.50 633 ASP A N 1
ATOM 5095 C CA . ASP A 1 633 ? 24.341 -6.646 -37.654 1.00 94.50 633 ASP A CA 1
ATOM 5096 C C . ASP A 1 633 ? 25.289 -6.075 -36.582 1.00 94.50 633 ASP A C 1
ATOM 5098 O O . ASP A 1 633 ? 25.529 -6.670 -35.528 1.00 94.50 633 ASP A O 1
ATOM 5102 N N . VAL A 1 634 ? 25.891 -4.919 -36.888 1.00 97.12 634 VAL A N 1
ATOM 5103 C CA . VAL A 1 634 ? 26.854 -4.218 -36.016 1.00 97.12 634 VAL A CA 1
ATOM 5104 C C . VAL A 1 634 ? 26.126 -3.435 -34.920 1.00 97.12 634 VAL A C 1
ATOM 5106 O O . VAL A 1 634 ? 25.171 -2.711 -35.192 1.00 97.12 634 VAL A O 1
ATOM 5109 N N . MET A 1 635 ? 26.601 -3.550 -33.681 1.00 98.12 635 MET A N 1
ATOM 5110 C CA . MET A 1 635 ? 25.988 -2.931 -32.504 1.00 98.12 635 MET A CA 1
ATOM 5111 C C . MET A 1 635 ? 26.581 -1.546 -32.204 1.00 98.12 635 MET A C 1
ATOM 5113 O O . MET A 1 635 ? 27.724 -1.251 -32.555 1.00 98.12 635 MET A O 1
ATOM 5117 N N . THR A 1 636 ? 25.824 -0.711 -31.491 1.00 97.62 636 THR A N 1
ATOM 5118 C CA . THR A 1 636 ? 26.261 0.618 -31.030 1.00 97.62 636 THR A CA 1
ATOM 5119 C C . THR A 1 636 ? 26.498 0.613 -29.523 1.00 97.62 636 THR A C 1
ATOM 5121 O O . THR A 1 636 ? 25.669 0.108 -28.774 1.00 97.62 636 THR A O 1
ATOM 5124 N N . ARG A 1 637 ? 27.621 1.181 -29.067 1.00 97.88 637 ARG A N 1
ATOM 5125 C CA . ARG A 1 637 ? 28.006 1.256 -27.647 1.00 97.88 637 ARG A CA 1
ATOM 5126 C C . ARG A 1 637 ? 27.583 2.589 -27.032 1.00 97.88 637 ARG A C 1
ATOM 5128 O O . ARG A 1 637 ? 27.900 3.637 -27.593 1.00 97.88 637 ARG A O 1
ATOM 5135 N N . ASN A 1 638 ? 26.947 2.562 -25.863 1.00 96.75 638 ASN A N 1
ATOM 5136 C CA . ASN A 1 638 ? 26.671 3.765 -25.073 1.00 96.75 638 ASN A CA 1
ATOM 5137 C C . ASN A 1 638 ? 27.850 4.146 -24.145 1.00 96.75 638 ASN A C 1
ATOM 5139 O O . ASN A 1 638 ? 28.908 3.507 -24.141 1.00 96.75 638 ASN A O 1
ATOM 5143 N N . GLU A 1 639 ? 27.684 5.206 -23.348 1.00 96.38 639 GLU A N 1
ATOM 5144 C CA . GLU A 1 639 ? 28.729 5.702 -22.439 1.00 96.38 639 GLU A CA 1
ATOM 5145 C C . GLU A 1 639 ? 29.082 4.729 -21.300 1.00 96.38 639 GLU A C 1
ATOM 5147 O O . GLU A 1 639 ? 30.232 4.687 -20.866 1.00 96.38 639 GLU A O 1
ATOM 5152 N N . TYR A 1 640 ? 28.139 3.874 -20.896 1.00 95.88 640 TYR A N 1
ATOM 5153 C CA . TYR A 1 640 ? 28.310 2.867 -19.842 1.00 95.88 640 TYR A CA 1
ATOM 5154 C C . TYR A 1 640 ? 28.880 1.531 -20.351 1.00 95.88 640 TYR A C 1
ATOM 5156 O O . TYR A 1 640 ? 29.079 0.595 -19.576 1.00 95.88 640 TYR A O 1
ATOM 5164 N N . GLY A 1 641 ? 29.166 1.422 -21.653 1.00 96.44 641 GLY A N 1
ATOM 5165 C CA . GLY A 1 641 ? 29.691 0.196 -22.256 1.00 96.44 641 GLY A CA 1
ATOM 5166 C C . GLY A 1 641 ? 28.640 -0.881 -22.527 1.00 96.44 641 GLY A C 1
ATOM 5167 O O . GLY A 1 641 ? 28.994 -2.050 -22.681 1.00 96.44 641 GLY A O 1
ATOM 5168 N N . VAL A 1 642 ? 27.365 -0.493 -22.599 1.00 98.19 642 VAL A N 1
ATOM 5169 C CA . VAL A 1 642 ? 26.278 -1.348 -23.086 1.00 98.19 642 VAL A CA 1
ATOM 5170 C C . VAL A 1 642 ? 26.192 -1.217 -24.602 1.00 98.19 642 VAL A C 1
ATOM 5172 O O . VAL A 1 642 ? 26.133 -0.110 -25.141 1.00 98.19 642 VAL A O 1
ATOM 5175 N N . TRP A 1 643 ? 26.203 -2.355 -25.281 1.00 98.50 643 TRP A N 1
ATOM 5176 C CA . TRP A 1 643 ? 26.029 -2.481 -26.719 1.00 98.50 643 TRP A CA 1
ATOM 5177 C C . TRP A 1 643 ? 24.566 -2.759 -27.037 1.00 98.50 643 TRP A C 1
ATOM 5179 O O . TRP A 1 643 ? 23.958 -3.610 -26.397 1.00 98.50 643 TRP A O 1
ATOM 5189 N N . GLU A 1 644 ? 24.017 -2.085 -28.044 1.00 98.44 644 GLU A N 1
ATOM 5190 C CA . GLU A 1 644 ? 22.627 -2.233 -28.480 1.00 98.44 644 GLU A CA 1
ATOM 5191 C C . GLU A 1 644 ? 22.530 -2.411 -30.000 1.00 98.44 644 GLU A C 1
ATOM 5193 O O . GLU A 1 644 ? 23.285 -1.806 -30.769 1.00 98.44 644 GLU A O 1
ATOM 5198 N N . ILE A 1 645 ? 21.565 -3.220 -30.430 1.00 98.19 645 ILE A N 1
ATOM 5199 C CA . ILE A 1 645 ? 21.065 -3.249 -31.803 1.00 98.19 645 ILE A CA 1
ATOM 5200 C C . ILE A 1 645 ? 19.551 -3.474 -31.809 1.00 98.19 645 ILE A C 1
ATOM 5202 O O . ILE A 1 645 ? 19.025 -4.246 -31.005 1.00 98.19 645 ILE A O 1
ATOM 5206 N N . PHE A 1 646 ? 18.862 -2.814 -32.739 1.00 98.06 646 PHE A N 1
ATOM 5207 C CA . PHE A 1 646 ? 17.457 -3.059 -33.043 1.00 98.06 646 PHE A CA 1
ATOM 5208 C C . PHE A 1 646 ? 17.329 -3.703 -34.424 1.00 98.06 646 PHE A C 1
ATOM 5210 O O . PHE A 1 646 ? 17.801 -3.149 -35.417 1.00 98.06 646 PHE A O 1
ATOM 5217 N N . LEU A 1 647 ? 16.671 -4.859 -34.478 1.00 97.31 647 LEU A N 1
ATOM 5218 C CA . LEU A 1 647 ? 16.374 -5.595 -35.700 1.00 97.31 647 LEU A CA 1
ATOM 5219 C C . LEU A 1 647 ? 14.872 -5.486 -36.000 1.00 97.31 647 LEU A C 1
ATOM 5221 O O . LEU A 1 647 ? 14.070 -6.082 -35.272 1.00 97.31 647 LEU A O 1
ATOM 5225 N N . PRO A 1 648 ? 14.460 -4.725 -37.031 1.00 97.00 648 PRO A N 1
ATOM 5226 C CA . PRO A 1 648 ? 13.052 -4.594 -37.384 1.00 97.00 648 PRO A CA 1
ATOM 5227 C C . PRO A 1 648 ? 12.487 -5.921 -37.894 1.00 97.00 648 PRO A C 1
ATOM 5229 O O . PRO A 1 648 ? 13.217 -6.749 -38.435 1.00 97.00 648 PRO A O 1
ATOM 5232 N N . ASN A 1 649 ? 11.174 -6.103 -37.762 1.00 96.06 649 ASN A N 1
ATOM 5233 C CA . ASN A 1 649 ? 10.483 -7.244 -38.360 1.00 96.06 649 ASN A CA 1
ATOM 5234 C C . ASN A 1 649 ? 10.734 -7.340 -39.870 1.00 96.06 649 ASN A C 1
ATOM 5236 O O . ASN A 1 649 ? 10.932 -6.334 -40.560 1.00 96.06 649 ASN A O 1
ATOM 5240 N N . ASN A 1 650 ? 10.658 -8.566 -40.380 1.00 93.88 650 ASN A N 1
ATOM 5241 C CA . ASN A 1 650 ? 10.682 -8.825 -41.811 1.00 93.88 650 ASN A CA 1
ATOM 5242 C C . ASN A 1 650 ? 9.467 -8.178 -42.498 1.00 93.88 650 ASN A C 1
ATOM 5244 O O . ASN A 1 650 ? 8.482 -7.804 -41.859 1.00 93.88 650 ASN A O 1
ATOM 5248 N N . ALA A 1 651 ? 9.521 -8.045 -43.827 1.00 91.94 651 ALA A N 1
ATOM 5249 C CA . ALA A 1 651 ? 8.469 -7.383 -44.606 1.00 91.94 651 ALA A CA 1
ATOM 5250 C C . ALA A 1 651 ? 7.082 -8.055 -44.489 1.00 91.94 651 ALA A C 1
ATOM 5252 O O . ALA A 1 651 ? 6.069 -7.410 -44.746 1.00 91.94 651 ALA A O 1
ATOM 5253 N N . ASP A 1 652 ? 7.037 -9.331 -44.105 1.00 91.38 652 ASP A N 1
ATOM 5254 C CA . ASP A 1 652 ? 5.825 -10.109 -43.826 1.00 91.38 652 ASP A CA 1
ATOM 5255 C C . ASP A 1 652 ? 5.337 -9.991 -42.366 1.00 91.38 652 ASP A C 1
ATOM 5257 O O . ASP A 1 652 ? 4.332 -10.597 -42.001 1.00 91.38 652 ASP A O 1
ATOM 5261 N N . GLY A 1 653 ? 6.024 -9.201 -41.536 1.00 89.12 653 GLY A N 1
ATOM 5262 C CA . GLY A 1 653 ? 5.737 -9.018 -40.115 1.00 89.12 653 GLY A CA 1
ATOM 5263 C C . GLY A 1 653 ? 6.386 -10.058 -39.199 1.00 89.12 653 GLY A C 1
ATOM 5264 O O . GLY A 1 653 ? 6.265 -9.929 -37.979 1.00 89.12 653 GLY A O 1
ATOM 5265 N N . SER A 1 654 ? 7.095 -11.060 -39.734 1.00 90.88 654 SER A N 1
ATOM 5266 C CA . SER A 1 654 ? 7.744 -12.076 -38.904 1.00 90.88 654 SER A CA 1
ATOM 5267 C C . SER A 1 654 ? 8.923 -11.490 -38.104 1.00 90.88 654 SER A C 1
ATOM 5269 O O . SER A 1 654 ? 9.534 -10.499 -38.523 1.00 90.88 654 SER A O 1
ATOM 5271 N N . PRO A 1 655 ? 9.303 -12.104 -36.966 1.00 93.06 655 PRO A N 1
ATOM 5272 C CA . PRO A 1 655 ? 10.496 -11.703 -36.226 1.00 93.06 655 PRO A CA 1
ATOM 5273 C C . PRO A 1 655 ? 11.769 -11.812 -37.079 1.00 93.06 655 PRO A C 1
ATOM 5275 O O . PRO A 1 655 ? 11.908 -12.743 -37.874 1.00 93.06 655 PRO A O 1
ATOM 5278 N N . ALA A 1 656 ? 12.710 -10.884 -36.872 1.00 95.19 656 ALA A N 1
ATOM 5279 C CA . ALA A 1 656 ? 14.006 -10.869 -37.560 1.00 95.19 656 ALA A CA 1
ATOM 5280 C C . ALA A 1 656 ? 14.884 -12.084 -37.217 1.00 95.19 656 ALA A C 1
ATOM 5282 O O . ALA A 1 656 ? 15.648 -12.563 -38.050 1.00 95.19 656 ALA A O 1
ATOM 5283 N N . ILE A 1 657 ? 14.761 -12.585 -35.985 1.00 96.81 657 ILE A N 1
ATOM 5284 C CA . ILE A 1 657 ? 15.425 -13.798 -35.510 1.00 96.81 657 ILE A CA 1
ATOM 5285 C C . ILE A 1 657 ? 14.328 -14.838 -35.261 1.00 96.81 657 ILE A C 1
ATOM 5287 O O . ILE A 1 657 ? 13.526 -14.657 -34.342 1.00 96.81 657 ILE A O 1
ATOM 5291 N N . PRO A 1 658 ? 14.248 -15.911 -36.064 1.00 95.38 658 PRO A N 1
ATOM 5292 C CA . PRO A 1 658 ? 13.285 -16.981 -35.828 1.00 95.38 658 PRO A CA 1
ATOM 5293 C C . PRO A 1 658 ? 13.519 -17.675 -34.477 1.00 95.38 658 PRO A C 1
ATOM 5295 O O . PRO A 1 658 ? 14.672 -17.907 -34.095 1.00 95.38 658 PRO A O 1
ATOM 5298 N N . HIS A 1 659 ? 12.442 -18.055 -33.781 1.00 94.94 659 HIS A N 1
ATOM 5299 C CA . HIS A 1 659 ? 12.512 -18.923 -32.599 1.00 94.94 659 HIS A CA 1
ATOM 5300 C C . HIS A 1 659 ? 13.356 -20.174 -32.890 1.00 94.94 659 HIS A C 1
ATOM 5302 O O . HIS A 1 659 ? 13.217 -20.791 -33.946 1.00 94.94 659 HIS A O 1
ATOM 5308 N N . GLY A 1 660 ? 14.232 -20.544 -31.956 1.00 95.00 660 GLY A N 1
ATOM 5309 C CA . GLY A 1 660 ? 15.112 -21.706 -32.092 1.00 95.00 660 GLY A CA 1
ATOM 5310 C C . GLY A 1 660 ? 16.400 -21.441 -32.879 1.00 95.00 660 GLY A C 1
ATOM 5311 O O . GLY A 1 660 ? 17.236 -22.336 -32.979 1.00 95.00 660 GLY A O 1
ATOM 5312 N N . SER A 1 661 ? 16.602 -20.227 -33.405 1.00 96.25 661 SER A N 1
ATOM 5313 C CA . SER A 1 661 ? 17.853 -19.859 -34.084 1.00 96.25 661 SER A CA 1
ATOM 5314 C C . SER A 1 661 ? 19.019 -19.790 -33.105 1.00 96.25 661 SER A C 1
ATOM 5316 O O . SER A 1 661 ? 18.885 -19.238 -32.007 1.00 96.25 661 SER A O 1
ATOM 5318 N N . ARG A 1 662 ? 20.191 -20.272 -33.528 1.00 96.38 662 ARG A N 1
ATOM 5319 C CA . ARG A 1 662 ? 21.429 -20.099 -32.762 1.00 96.38 662 ARG A CA 1
ATOM 5320 C C . ARG A 1 662 ? 21.958 -18.680 -32.908 1.00 96.38 662 ARG A C 1
ATOM 5322 O O . ARG A 1 662 ? 21.902 -18.101 -33.997 1.00 96.38 662 ARG A O 1
ATOM 5329 N N . VAL A 1 663 ? 22.477 -18.138 -31.811 1.00 97.50 663 VAL A N 1
ATOM 5330 C CA . VAL A 1 663 ? 22.950 -16.756 -31.691 1.00 97.50 663 VAL A CA 1
ATOM 5331 C C . VAL A 1 663 ? 24.202 -16.659 -30.815 1.00 97.50 663 VAL A C 1
ATOM 5333 O O . VAL A 1 663 ? 24.329 -17.340 -29.795 1.00 97.50 663 VAL A O 1
ATOM 5336 N N . LYS A 1 664 ? 25.115 -15.762 -31.198 1.00 97.25 664 LYS A N 1
ATOM 5337 C CA . LYS A 1 664 ? 26.291 -15.328 -30.431 1.00 97.25 664 LYS A CA 1
ATOM 5338 C C . LYS A 1 664 ? 26.532 -13.835 -30.630 1.00 97.25 664 LYS A C 1
ATOM 5340 O O . LYS A 1 664 ? 26.080 -13.237 -31.604 1.00 97.25 664 LYS A O 1
ATOM 5345 N N . ILE A 1 665 ? 27.294 -13.235 -29.727 1.00 97.50 665 ILE A N 1
ATOM 5346 C CA . ILE A 1 665 ? 27.858 -11.900 -29.912 1.00 97.50 665 ILE A CA 1
ATOM 5347 C C . ILE A 1 665 ? 29.329 -12.037 -30.314 1.00 97.50 665 ILE A C 1
ATOM 5349 O O . ILE A 1 665 ? 30.120 -12.638 -29.588 1.00 97.50 665 ILE A O 1
ATOM 5353 N N . ARG A 1 666 ? 29.703 -11.486 -31.475 1.00 97.56 666 ARG A N 1
ATOM 5354 C CA . ARG A 1 666 ? 31.108 -11.349 -31.878 1.00 97.56 666 ARG A CA 1
ATOM 5355 C C . ARG A 1 666 ? 31.648 -10.020 -31.393 1.00 97.56 666 ARG A C 1
ATOM 5357 O O . ARG A 1 666 ? 31.093 -8.977 -31.727 1.00 97.56 666 ARG A O 1
ATOM 5364 N N . MET A 1 667 ? 32.759 -10.054 -30.672 1.00 97.25 667 MET A N 1
ATOM 5365 C CA . MET A 1 667 ? 33.410 -8.876 -30.110 1.00 97.25 667 MET A CA 1
ATOM 5366 C C . MET A 1 667 ? 34.872 -8.793 -30.540 1.00 97.25 667 MET A C 1
ATOM 5368 O O . MET A 1 667 ? 35.598 -9.786 -30.511 1.00 97.25 667 MET A O 1
ATOM 5372 N N . ASP A 1 668 ? 35.313 -7.589 -30.901 1.00 96.75 668 ASP A N 1
ATOM 5373 C CA . ASP A 1 668 ? 36.734 -7.242 -30.956 1.00 96.75 668 ASP A CA 1
ATOM 5374 C C . ASP A 1 668 ? 37.174 -6.802 -29.557 1.00 96.75 668 ASP A C 1
ATOM 5376 O O . ASP A 1 668 ? 36.806 -5.721 -29.088 1.00 96.75 668 ASP A O 1
ATOM 5380 N N . THR A 1 669 ? 37.910 -7.667 -28.864 1.00 95.12 669 THR A N 1
ATOM 5381 C CA . THR A 1 669 ? 38.301 -7.469 -27.464 1.00 95.12 669 THR A CA 1
ATOM 5382 C C . THR A 1 669 ? 39.801 -7.189 -27.330 1.00 95.12 669 THR A C 1
ATOM 5384 O O . THR A 1 669 ? 40.578 -7.484 -28.241 1.00 95.12 669 THR A O 1
ATOM 5387 N N . PRO A 1 670 ? 40.278 -6.695 -26.172 1.00 91.88 670 PRO A N 1
ATOM 5388 C CA . PRO A 1 670 ? 41.711 -6.583 -25.898 1.00 91.88 670 PRO A CA 1
ATOM 5389 C C . PRO A 1 670 ? 42.457 -7.924 -25.983 1.00 91.88 670 PRO A C 1
ATOM 5391 O O . PRO A 1 670 ? 43.653 -7.934 -26.263 1.00 91.88 670 PRO A O 1
ATOM 5394 N N . SER A 1 671 ? 41.753 -9.044 -25.781 1.00 90.69 671 SER A N 1
ATOM 5395 C CA . SER A 1 671 ? 42.289 -10.407 -25.883 1.00 90.69 671 SER A CA 1
ATOM 5396 C C . SER A 1 671 ? 42.188 -11.030 -27.286 1.00 90.69 671 SER A C 1
ATOM 5398 O O . SER A 1 671 ? 42.632 -12.159 -27.485 1.00 90.69 671 SER A O 1
ATOM 5400 N N . GLY A 1 672 ? 41.641 -10.300 -28.265 1.00 93.56 672 GLY A N 1
ATOM 5401 C CA . GLY A 1 672 ? 41.401 -10.763 -29.633 1.00 93.56 672 GLY A CA 1
ATOM 5402 C C . GLY A 1 672 ? 39.915 -10.839 -29.997 1.00 93.56 672 GLY A C 1
ATOM 5403 O O . GLY A 1 672 ? 39.042 -10.464 -29.213 1.00 93.56 672 GLY A O 1
ATOM 5404 N N . ILE A 1 673 ? 39.622 -11.318 -31.207 1.00 94.88 673 ILE A N 1
ATOM 5405 C CA . ILE A 1 673 ? 38.240 -11.528 -31.657 1.00 94.88 673 ILE A CA 1
ATOM 5406 C C . ILE A 1 673 ? 37.661 -12.741 -30.928 1.00 94.88 673 ILE A C 1
ATOM 5408 O O . ILE A 1 673 ? 38.276 -13.809 -30.927 1.00 94.88 673 ILE A O 1
ATOM 5412 N N . LYS A 1 674 ? 36.477 -12.577 -30.340 1.00 93.31 674 LYS A N 1
ATOM 5413 C CA . LYS A 1 674 ? 35.792 -13.614 -29.568 1.00 93.31 674 LYS A CA 1
ATOM 5414 C C . LYS A 1 674 ? 34.313 -13.678 -29.931 1.00 93.31 674 LYS A C 1
ATOM 5416 O O . LYS A 1 674 ? 33.672 -12.638 -30.047 1.00 93.31 674 LYS A O 1
ATOM 5421 N N . ASP A 1 675 ? 33.787 -14.896 -30.039 1.00 94.88 675 ASP A N 1
ATOM 5422 C CA . ASP A 1 675 ? 32.349 -15.155 -30.103 1.00 94.88 675 ASP A CA 1
ATOM 5423 C C . ASP A 1 675 ? 31.895 -15.692 -28.748 1.00 94.88 675 ASP A C 1
ATOM 5425 O O . ASP A 1 675 ? 32.405 -16.716 -28.292 1.00 94.88 675 ASP A O 1
ATOM 5429 N N . SER A 1 676 ? 30.957 -15.000 -28.110 1.00 95.56 676 SER A N 1
ATOM 5430 C CA . SER A 1 676 ? 30.430 -15.361 -26.792 1.00 95.56 676 SER A CA 1
ATOM 5431 C C . SER A 1 676 ? 28.933 -15.653 -26.880 1.00 95.56 676 SER A C 1
ATOM 5433 O O . SER A 1 676 ? 28.211 -15.042 -27.674 1.00 95.56 676 SER A O 1
ATOM 5435 N N . ILE A 1 677 ? 28.452 -16.579 -26.054 1.00 97.31 677 ILE A N 1
ATOM 5436 C CA . ILE A 1 677 ? 27.014 -16.759 -25.821 1.00 97.31 677 ILE A CA 1
ATOM 5437 C C . ILE A 1 677 ? 26.511 -15.537 -25.040 1.00 97.31 677 ILE A C 1
ATOM 5439 O O . ILE A 1 677 ? 27.170 -15.185 -24.068 1.00 97.31 677 ILE A O 1
ATOM 5443 N N . PRO A 1 678 ? 25.396 -14.884 -25.424 1.00 98.06 678 PRO A N 1
ATOM 5444 C CA . PRO A 1 678 ? 24.871 -13.730 -24.694 1.00 98.06 678 PRO A CA 1
ATOM 5445 C C . PRO A 1 678 ? 24.695 -14.008 -23.196 1.00 98.06 678 PRO A C 1
ATOM 5447 O O . PRO A 1 678 ? 24.133 -15.036 -22.820 1.00 98.06 678 PRO A O 1
ATOM 5450 N N . ALA A 1 679 ? 25.123 -13.086 -22.333 1.00 98.12 679 ALA A N 1
ATOM 5451 C CA . ALA A 1 679 ? 25.123 -13.282 -20.880 1.00 98.12 679 ALA A CA 1
ATOM 5452 C C . ALA A 1 679 ? 23.704 -13.482 -20.315 1.00 98.12 679 ALA A C 1
ATOM 5454 O O . ALA A 1 679 ? 23.513 -14.157 -19.303 1.00 98.12 679 ALA A O 1
ATOM 5455 N N . TRP A 1 680 ? 22.707 -12.914 -20.993 1.00 98.44 680 TRP A N 1
ATOM 5456 C CA . TRP A 1 680 ? 21.285 -12.951 -20.641 1.00 98.44 680 TRP A CA 1
ATOM 5457 C C . TRP A 1 680 ? 20.489 -13.961 -21.484 1.00 98.44 680 TRP A C 1
ATOM 5459 O O . TRP A 1 680 ? 19.272 -13.832 -21.633 1.00 98.44 680 TRP A O 1
ATOM 5469 N N . ILE A 1 681 ? 21.157 -14.941 -22.105 1.00 98.19 681 ILE A N 1
ATOM 5470 C CA . ILE A 1 681 ? 20.478 -15.938 -22.936 1.00 98.19 681 ILE A CA 1
ATOM 5471 C C . ILE A 1 681 ? 19.510 -16.790 -22.099 1.00 98.19 681 ILE A C 1
ATOM 5473 O O . ILE A 1 681 ? 19.832 -17.234 -20.998 1.00 98.19 681 ILE A O 1
ATOM 5477 N N . LYS A 1 682 ? 18.313 -17.036 -22.639 1.00 97.12 682 LYS A N 1
ATOM 5478 C CA . LYS A 1 682 ? 17.241 -17.790 -21.962 1.00 97.12 682 LYS A CA 1
ATOM 5479 C C . LYS A 1 682 ? 17.286 -19.293 -22.236 1.00 97.12 682 LYS A C 1
ATOM 5481 O O . LYS A 1 682 ? 16.606 -20.056 -21.562 1.00 97.12 682 LYS A O 1
ATOM 5486 N N . TYR A 1 683 ? 18.064 -19.718 -23.229 1.00 97.44 683 TYR A N 1
ATOM 5487 C CA . TYR A 1 683 ? 18.280 -21.121 -23.550 1.00 97.44 683 TYR A CA 1
ATOM 5488 C C . TYR A 1 683 ? 19.594 -21.293 -24.311 1.00 97.44 683 TYR A C 1
ATOM 5490 O O . TYR A 1 683 ? 19.957 -20.452 -25.131 1.00 97.44 683 TYR A O 1
ATOM 5498 N N . SER A 1 684 ? 20.312 -22.378 -24.060 1.00 96.00 684 SER A N 1
ATOM 5499 C CA . SER A 1 684 ? 21.560 -22.690 -24.757 1.00 96.00 684 SER A CA 1
ATOM 5500 C C . SER A 1 684 ? 21.685 -24.188 -24.912 1.00 96.00 684 SER A C 1
ATOM 5502 O O . SER A 1 684 ? 21.363 -24.912 -23.979 1.00 96.00 684 SER A O 1
ATOM 5504 N N . VAL A 1 685 ? 22.165 -24.649 -26.059 1.00 94.12 685 VAL A N 1
ATOM 5505 C CA . VAL A 1 685 ? 22.229 -26.076 -26.384 1.00 94.12 685 VAL A CA 1
ATOM 5506 C C . VAL A 1 685 ? 23.621 -26.464 -26.854 1.00 94.12 685 VAL A C 1
ATOM 5508 O O . VAL A 1 685 ? 24.365 -25.650 -27.401 1.00 94.12 685 VAL A O 1
ATOM 5511 N N . GLN A 1 686 ? 23.946 -27.739 -26.668 1.00 89.44 686 GLN A N 1
ATOM 5512 C CA . GLN A 1 686 ? 25.102 -28.379 -27.278 1.00 89.44 686 GLN A CA 1
ATOM 5513 C C . GLN A 1 686 ? 24.607 -29.431 -28.260 1.00 89.44 686 GLN A C 1
ATOM 5515 O O . GLN A 1 686 ? 23.983 -30.416 -27.858 1.00 89.44 686 GLN A O 1
ATOM 5520 N N . ALA A 1 687 ? 24.878 -29.231 -29.547 1.00 77.44 687 ALA A N 1
ATOM 5521 C CA . ALA A 1 687 ? 24.559 -30.243 -30.539 1.00 77.44 687 ALA A CA 1
ATOM 5522 C C . ALA A 1 687 ? 25.436 -31.498 -30.328 1.00 77.44 687 ALA A C 1
ATOM 5524 O O . ALA A 1 687 ? 26.594 -31.388 -29.906 1.00 77.44 687 ALA A O 1
ATOM 5525 N N . PRO A 1 688 ? 24.920 -32.711 -30.610 1.00 72.12 688 PRO A N 1
ATOM 5526 C CA . PRO A 1 688 ? 25.691 -33.940 -30.454 1.00 72.12 688 PRO A CA 1
ATOM 5527 C C . PRO A 1 688 ? 27.011 -33.905 -31.238 1.00 72.12 688 PRO A C 1
ATOM 5529 O O . PRO A 1 688 ? 27.014 -33.820 -32.463 1.00 72.12 688 PRO A O 1
ATOM 5532 N N . GLY A 1 689 ? 28.136 -34.011 -30.527 1.00 69.44 689 GLY A N 1
ATOM 5533 C CA . GLY A 1 689 ? 29.479 -33.996 -31.120 1.00 69.44 689 GLY A CA 1
ATOM 5534 C C . GLY A 1 689 ? 30.068 -32.603 -31.371 1.00 69.44 689 GLY A C 1
ATOM 5535 O O . GLY A 1 689 ? 31.202 -32.522 -31.841 1.00 69.44 689 GLY A O 1
ATOM 5536 N N . GLU A 1 690 ? 29.354 -31.526 -31.030 1.00 76.75 690 GLU A N 1
ATOM 5537 C CA . GLU A 1 690 ? 29.849 -30.152 -31.136 1.00 76.75 690 GLU A CA 1
ATOM 5538 C C . GLU A 1 690 ? 30.400 -29.646 -29.789 1.00 76.75 690 GLU A C 1
ATOM 5540 O O . GLU A 1 690 ? 29.830 -29.851 -28.716 1.00 76.75 690 GLU A O 1
ATOM 5545 N N . ILE A 1 691 ? 31.550 -28.981 -29.849 1.00 74.81 691 ILE A N 1
ATOM 5546 C CA . ILE A 1 691 ? 32.089 -28.107 -28.801 1.00 74.81 691 ILE A CA 1
ATOM 5547 C C . ILE A 1 691 ? 32.458 -26.822 -29.550 1.00 74.81 691 ILE A C 1
ATOM 5549 O O . ILE A 1 691 ? 33.194 -26.938 -30.540 1.00 74.81 691 ILE A O 1
ATOM 5553 N N . PRO A 1 692 ? 32.003 -25.615 -29.152 1.00 86.69 692 PRO A N 1
ATOM 5554 C CA . PRO A 1 692 ? 31.334 -25.205 -27.898 1.00 86.69 692 PRO A CA 1
ATOM 5555 C C . PRO A 1 692 ? 29.786 -25.219 -27.932 1.00 86.69 692 PRO A C 1
ATOM 5557 O O . PRO A 1 692 ? 29.195 -25.585 -28.942 1.00 86.69 692 PRO A O 1
ATOM 5560 N N . TYR A 1 693 ? 29.140 -24.797 -26.835 1.00 93.69 693 TYR A N 1
ATOM 5561 C CA . TYR A 1 693 ? 27.696 -24.514 -26.784 1.00 93.69 693 TYR A CA 1
ATOM 5562 C C . TYR A 1 693 ? 27.306 -23.335 -27.697 1.00 93.69 693 TYR A C 1
ATOM 5564 O O . TYR A 1 693 ? 28.126 -22.463 -28.019 1.00 93.69 693 TYR A O 1
ATOM 5572 N N . ASP A 1 694 ? 26.020 -23.264 -28.048 1.00 94.81 694 ASP A N 1
ATOM 5573 C CA . ASP A 1 694 ? 25.400 -22.116 -28.711 1.00 94.81 694 ASP A CA 1
ATOM 5574 C C . ASP A 1 694 ? 24.229 -21.567 -27.888 1.00 94.81 694 ASP A C 1
ATOM 5576 O O . ASP A 1 694 ? 23.424 -22.318 -27.331 1.00 94.81 694 ASP A O 1
ATOM 5580 N N . GLY A 1 695 ? 24.113 -20.237 -27.841 1.00 96.88 695 GLY A N 1
ATOM 5581 C CA . GLY A 1 695 ? 22.907 -19.583 -27.348 1.00 96.88 695 GLY A CA 1
ATOM 5582 C C . GLY A 1 695 ? 21.767 -19.774 -28.341 1.00 96.88 695 GLY A C 1
ATOM 5583 O O . GLY A 1 695 ? 21.990 -19.746 -29.549 1.00 96.88 695 GLY A O 1
ATOM 5584 N N . VAL A 1 696 ? 20.547 -19.949 -27.847 1.00 97.31 696 VAL A N 1
ATOM 5585 C CA . VAL A 1 696 ? 19.348 -20.119 -28.670 1.00 97.31 696 VAL A CA 1
ATOM 5586 C C . VAL A 1 696 ? 18.384 -18.979 -28.379 1.00 97.31 696 VAL A C 1
ATOM 5588 O O . VAL A 1 696 ? 18.028 -18.733 -27.224 1.00 97.31 696 VAL A O 1
ATOM 5591 N N . TYR A 1 697 ? 17.938 -18.285 -29.428 1.00 97.38 697 TYR A N 1
ATOM 5592 C CA . TYR A 1 697 ? 16.855 -17.315 -29.302 1.00 97.38 697 TYR A CA 1
ATOM 5593 C C . TYR A 1 697 ? 15.545 -18.058 -29.008 1.00 97.38 697 TYR A C 1
ATOM 5595 O O . TYR A 1 697 ? 14.929 -18.652 -29.896 1.00 97.38 697 TYR A O 1
ATOM 5603 N N . TYR A 1 698 ? 15.150 -18.063 -27.735 1.00 94.94 698 TYR A N 1
ATOM 5604 C CA . TYR A 1 698 ? 13.984 -18.789 -27.244 1.00 94.94 698 TYR A CA 1
ATOM 5605 C C . TYR A 1 698 ? 12.812 -17.835 -26.997 1.00 94.94 698 TYR A C 1
ATOM 5607 O O . TYR A 1 698 ? 12.689 -17.243 -25.927 1.00 94.94 698 TYR A O 1
ATOM 5615 N N . ASP A 1 699 ? 11.967 -17.684 -28.015 1.00 93.50 699 ASP A N 1
ATOM 5616 C CA . ASP A 1 699 ? 10.717 -16.911 -27.961 1.00 93.50 699 ASP A CA 1
ATOM 5617 C C . ASP A 1 699 ? 9.617 -17.652 -28.744 1.00 93.50 699 ASP A C 1
ATOM 5619 O O . ASP A 1 699 ? 9.404 -17.357 -29.920 1.00 93.50 699 ASP A O 1
ATOM 5623 N N . PRO A 1 700 ? 9.039 -18.734 -28.182 1.00 91.19 700 PRO A N 1
ATOM 5624 C CA . PRO A 1 700 ? 8.004 -19.510 -28.871 1.00 91.19 700 PRO A CA 1
ATOM 5625 C C . PRO A 1 700 ? 6.765 -18.646 -29.161 1.00 91.19 700 PRO A C 1
ATOM 5627 O O . PRO A 1 700 ? 6.575 -17.602 -28.535 1.00 91.19 700 PRO A O 1
ATOM 5630 N N . ALA A 1 701 ? 5.924 -19.063 -30.113 1.00 87.12 701 ALA A N 1
ATOM 5631 C CA . ALA A 1 701 ? 4.680 -18.354 -30.421 1.00 87.12 701 ALA A CA 1
ATOM 5632 C C . ALA A 1 701 ? 3.759 -18.297 -29.188 1.00 87.12 701 ALA A C 1
ATOM 5634 O O . ALA A 1 701 ? 3.825 -19.168 -28.322 1.00 87.12 701 ALA A O 1
ATOM 5635 N N . GLU A 1 702 ? 2.897 -17.281 -29.092 1.00 84.81 702 GLU A N 1
ATOM 5636 C CA . GLU A 1 702 ? 2.016 -17.102 -27.924 1.00 84.81 702 GLU A CA 1
ATOM 5637 C C . GLU A 1 702 ? 1.110 -18.318 -27.674 1.00 84.81 702 GLU A C 1
ATOM 5639 O O . GLU A 1 702 ? 0.877 -18.674 -26.522 1.00 84.81 702 GLU A O 1
ATOM 5644 N N . GLU A 1 703 ? 0.646 -18.997 -28.729 1.00 87.12 703 GLU A N 1
ATOM 5645 C CA . GLU A 1 703 ? -0.115 -20.247 -28.612 1.00 87.12 703 GLU A CA 1
ATOM 5646 C C . GLU A 1 703 ? 0.688 -21.444 -28.071 1.00 87.12 703 GLU A C 1
ATOM 5648 O O . GLU A 1 703 ? 0.090 -22.361 -27.503 1.00 87.12 703 GLU A O 1
ATOM 5653 N N . ASP A 1 704 ? 2.014 -21.429 -28.226 1.00 88.00 704 ASP A N 1
ATOM 5654 C CA . ASP A 1 704 ? 2.914 -22.514 -27.822 1.00 88.00 704 ASP A CA 1
ATOM 5655 C C . ASP A 1 704 ? 3.528 -22.280 -26.432 1.00 88.00 704 ASP A C 1
ATOM 5657 O O . ASP A 1 704 ? 4.023 -23.222 -25.811 1.00 88.00 704 ASP A O 1
ATOM 5661 N N . LYS A 1 705 ? 3.483 -21.041 -25.918 1.00 90.12 705 LYS A N 1
ATOM 5662 C CA . LYS A 1 705 ? 4.003 -20.695 -24.590 1.00 90.12 705 LYS A CA 1
ATOM 5663 C C . LYS A 1 705 ? 3.273 -21.471 -23.499 1.00 90.12 705 LYS A C 1
ATOM 5665 O O . LYS A 1 705 ? 2.044 -21.461 -23.403 1.00 90.12 705 LYS A O 1
ATOM 5670 N N . TYR A 1 706 ? 4.039 -22.078 -22.595 1.00 94.50 706 TYR A N 1
ATOM 5671 C CA . TYR A 1 706 ? 3.449 -22.739 -21.437 1.00 94.50 706 TYR A CA 1
ATOM 5672 C C . TYR A 1 706 ? 2.742 -21.741 -20.506 1.00 94.50 706 TYR A C 1
ATOM 5674 O O . TYR A 1 706 ? 3.352 -20.796 -19.998 1.00 94.50 706 TYR A O 1
ATOM 5682 N N . VAL A 1 707 ? 1.465 -22.004 -20.213 1.00 95.50 707 VAL A N 1
ATOM 5683 C CA . VAL A 1 707 ? 0.657 -21.238 -19.255 1.00 95.50 707 VAL A CA 1
ATOM 5684 C C . VAL A 1 707 ? 0.464 -22.059 -17.983 1.00 95.50 707 VAL A C 1
ATOM 5686 O O . VAL A 1 707 ? -0.156 -23.122 -18.023 1.00 95.50 707 VAL A O 1
ATOM 5689 N N . PHE A 1 708 ? 0.963 -21.542 -16.857 1.00 96.69 708 PHE A N 1
ATOM 5690 C CA . PHE A 1 708 ? 0.757 -22.131 -15.530 1.00 96.69 708 PHE A CA 1
ATOM 5691 C C . PHE A 1 708 ? -0.730 -22.226 -15.189 1.00 96.69 708 PHE A C 1
ATOM 5693 O O . PHE A 1 708 ? -1.477 -21.254 -15.334 1.00 96.69 708 PHE A O 1
ATOM 5700 N N . LYS A 1 709 ? -1.154 -23.395 -14.710 1.00 97.25 709 LYS A N 1
ATOM 5701 C CA . LYS A 1 709 ? -2.554 -23.696 -14.383 1.00 97.25 709 LYS A CA 1
ATOM 5702 C C . LYS A 1 709 ? -2.797 -23.717 -12.882 1.00 97.25 709 LYS A C 1
ATOM 5704 O O . LYS A 1 709 ? -3.940 -23.540 -12.453 1.00 97.25 709 LYS A O 1
ATOM 5709 N N . HIS A 1 710 ? -1.753 -23.926 -12.087 1.00 97.12 710 HIS A N 1
ATOM 5710 C CA . HIS A 1 710 ? -1.848 -24.111 -10.650 1.00 97.12 710 HIS A CA 1
ATOM 5711 C C . HIS A 1 710 ? -1.194 -22.943 -9.895 1.00 97.12 710 HIS A C 1
ATOM 5713 O O . HIS A 1 710 ? -0.150 -22.431 -10.300 1.00 97.12 710 HIS A O 1
ATOM 5719 N N . PRO A 1 711 ? -1.813 -22.459 -8.802 1.00 94.12 711 PRO A N 1
ATOM 5720 C CA . PRO A 1 711 ? -1.198 -21.441 -7.964 1.00 94.12 711 PRO A CA 1
ATOM 5721 C C . PRO A 1 711 ? -0.065 -22.044 -7.126 1.00 94.12 711 PRO A C 1
ATOM 5723 O O . PRO A 1 711 ? -0.112 -23.218 -6.755 1.00 94.12 711 PRO A O 1
ATOM 5726 N N . ARG A 1 712 ? 0.896 -21.198 -6.736 1.00 94.25 712 ARG A N 1
ATOM 5727 C CA . ARG A 1 712 ? 1.932 -21.572 -5.766 1.00 94.25 712 ARG A CA 1
ATOM 5728 C C . ARG A 1 712 ? 1.303 -22.070 -4.454 1.00 94.25 712 ARG A C 1
ATOM 5730 O O . ARG A 1 712 ? 0.362 -21.433 -3.960 1.00 94.25 712 ARG A O 1
ATOM 5737 N N . PRO A 1 713 ? 1.813 -23.160 -3.858 1.00 93.44 713 PRO A N 1
ATOM 5738 C CA . PRO A 1 713 ? 1.440 -23.569 -2.511 1.00 93.44 713 PRO A CA 1
ATOM 5739 C C . PRO A 1 713 ? 1.785 -22.490 -1.475 1.00 93.44 713 PRO A C 1
ATOM 5741 O O . PRO A 1 713 ? 2.691 -21.685 -1.668 1.00 93.44 713 PRO A O 1
ATOM 5744 N N . ARG A 1 714 ? 1.078 -22.488 -0.340 1.00 91.12 714 ARG A N 1
ATOM 5745 C CA . ARG A 1 714 ? 1.440 -21.634 0.806 1.00 91.12 714 ARG A CA 1
ATOM 5746 C C . ARG A 1 714 ? 2.720 -22.133 1.474 1.00 91.12 714 ARG A C 1
ATOM 5748 O O . ARG A 1 714 ? 2.967 -23.344 1.487 1.00 91.12 714 ARG A O 1
ATOM 5755 N N . LYS A 1 715 ? 3.470 -21.229 2.110 1.00 92.12 715 LYS A N 1
ATOM 5756 C CA . LYS A 1 715 ? 4.655 -21.574 2.901 1.00 92.12 715 LYS A CA 1
ATOM 5757 C C . LYS A 1 715 ? 4.280 -22.572 4.009 1.00 92.12 715 LYS A C 1
ATOM 5759 O O . LYS A 1 715 ? 3.414 -22.285 4.839 1.00 92.12 715 LYS A O 1
ATOM 5764 N N . PRO A 1 716 ? 4.884 -23.773 4.049 1.00 91.25 716 PRO A N 1
ATOM 5765 C CA . PRO A 1 716 ? 4.560 -24.762 5.065 1.00 91.25 716 PRO A CA 1
ATOM 5766 C C . PRO A 1 716 ? 5.105 -24.355 6.439 1.00 91.25 716 PRO A C 1
ATOM 5768 O O . PRO A 1 716 ? 6.212 -23.840 6.561 1.00 91.25 716 PRO A O 1
ATOM 5771 N N . THR A 1 717 ? 4.370 -24.694 7.500 1.00 88.12 717 THR A N 1
ATOM 5772 C CA . THR A 1 717 ? 4.792 -24.465 8.898 1.00 88.12 717 THR A CA 1
ATOM 5773 C C . THR A 1 717 ? 6.032 -25.268 9.301 1.00 88.12 717 THR A C 1
ATOM 5775 O O . THR A 1 717 ? 6.801 -24.852 10.163 1.00 88.12 717 THR A O 1
ATOM 5778 N N . SER A 1 718 ? 6.237 -26.431 8.679 1.00 89.31 718 SER A N 1
ATOM 5779 C CA . SER A 1 718 ? 7.412 -27.286 8.848 1.00 89.31 718 SER A CA 1
ATOM 5780 C C . SER A 1 718 ? 7.886 -27.748 7.480 1.00 89.31 718 SER A C 1
ATOM 5782 O O . SER A 1 718 ? 7.110 -28.337 6.722 1.00 89.31 718 SER A O 1
ATOM 5784 N N . LEU A 1 719 ? 9.154 -27.488 7.179 1.00 94.69 719 LEU A N 1
ATOM 5785 C CA . LEU A 1 719 ? 9.759 -27.758 5.885 1.00 94.69 719 LEU A CA 1
ATOM 5786 C C . LEU A 1 719 ? 10.347 -29.178 5.854 1.00 94.69 719 LEU A C 1
ATOM 5788 O O . LEU A 1 719 ? 11.201 -29.520 6.668 1.00 94.69 719 LEU A O 1
ATOM 5792 N N . ARG A 1 720 ? 9.865 -30.013 4.928 1.00 97.56 720 ARG A N 1
ATOM 5793 C CA . ARG A 1 720 ? 10.370 -31.363 4.644 1.00 97.56 720 ARG A CA 1
ATOM 5794 C C . ARG A 1 720 ? 10.740 -31.415 3.173 1.00 97.56 720 ARG A C 1
ATOM 5796 O O . ARG A 1 720 ? 9.863 -31.528 2.312 1.00 97.56 720 ARG A O 1
ATOM 5803 N N . ILE A 1 721 ? 12.037 -31.315 2.920 1.00 98.44 721 ILE A N 1
ATOM 5804 C CA . ILE A 1 721 ? 12.611 -31.138 1.589 1.00 98.44 721 ILE A CA 1
ATOM 5805 C C . ILE A 1 721 ? 13.057 -32.488 1.039 1.00 98.44 721 ILE A C 1
ATOM 5807 O O . ILE A 1 721 ? 13.791 -33.212 1.708 1.00 98.44 721 ILE A O 1
ATOM 5811 N N . TYR A 1 722 ? 12.626 -32.807 -0.178 1.00 98.50 722 TYR A N 1
ATOM 5812 C CA . TYR A 1 722 ? 13.244 -33.844 -0.992 1.00 98.50 722 TYR A CA 1
ATOM 5813 C C . TYR A 1 722 ? 14.252 -33.180 -1.929 1.00 98.50 722 TYR A C 1
ATOM 5815 O O . TYR A 1 722 ? 13.863 -32.486 -2.867 1.00 98.50 722 TYR A O 1
ATOM 5823 N N . GLU A 1 723 ? 15.538 -33.359 -1.660 1.00 98.25 723 GLU A N 1
ATOM 5824 C CA . GLU A 1 723 ? 16.601 -32.884 -2.544 1.00 98.25 723 GLU A CA 1
ATOM 5825 C C . GLU A 1 723 ? 16.761 -33.809 -3.753 1.00 98.25 723 GLU A C 1
ATOM 5827 O O . GLU A 1 723 ? 16.658 -35.033 -3.639 1.00 98.25 723 GLU A O 1
ATOM 5832 N N . SER A 1 724 ? 16.958 -33.228 -4.937 1.00 97.25 724 SER A N 1
ATOM 5833 C CA . SER A 1 724 ? 16.982 -33.980 -6.186 1.00 97.25 724 SER A CA 1
ATOM 5834 C C . SER A 1 724 ? 17.784 -33.304 -7.293 1.00 97.25 724 SER A C 1
ATOM 5836 O O . SER A 1 724 ? 17.824 -32.082 -7.401 1.00 97.25 724 SER A O 1
ATOM 5838 N N . HIS A 1 725 ? 18.346 -34.127 -8.178 1.00 97.62 725 HIS A N 1
ATOM 5839 C CA . HIS A 1 725 ? 18.955 -33.709 -9.436 1.00 97.62 725 HIS A CA 1
ATOM 5840 C C . HIS A 1 725 ? 18.216 -34.397 -10.592 1.00 97.62 725 HIS A C 1
ATOM 5842 O O . HIS A 1 725 ? 18.193 -35.628 -10.679 1.00 97.62 725 HIS A O 1
ATOM 5848 N N . VAL A 1 726 ? 17.639 -33.617 -11.514 1.00 97.69 726 VAL A N 1
ATOM 5849 C CA . VAL A 1 726 ? 16.774 -34.138 -12.592 1.00 97.69 726 VAL A CA 1
ATOM 5850 C C . VAL A 1 726 ? 17.510 -35.169 -13.444 1.00 97.69 726 VAL A C 1
ATOM 5852 O O . VAL A 1 726 ? 17.051 -36.303 -13.556 1.00 97.69 726 VAL A O 1
ATOM 5855 N N . GLY A 1 727 ? 18.697 -34.837 -13.956 1.00 95.12 727 GLY A N 1
ATOM 5856 C CA . GLY A 1 727 ? 19.439 -35.703 -14.876 1.00 95.12 727 GLY A CA 1
ATOM 5857 C C . GLY A 1 727 ? 19.781 -37.108 -14.365 1.00 95.12 727 GLY A C 1
ATOM 5858 O O . GLY A 1 727 ? 19.840 -38.030 -15.167 1.00 95.12 727 GLY A O 1
ATOM 5859 N N . MET A 1 728 ? 19.951 -37.320 -13.058 1.00 95.19 728 MET A N 1
ATOM 5860 C CA . MET A 1 728 ? 20.304 -38.632 -12.488 1.00 95.19 728 MET A CA 1
ATOM 5861 C C . MET A 1 728 ? 19.137 -39.314 -11.766 1.00 95.19 728 MET A C 1
ATOM 5863 O O . MET A 1 728 ? 19.329 -40.272 -11.026 1.00 95.19 728 MET A O 1
ATOM 5867 N N . SER A 1 729 ? 17.917 -38.817 -11.966 1.00 95.88 729 SER A N 1
ATOM 5868 C CA . SER A 1 729 ? 16.708 -39.379 -11.357 1.00 95.88 729 SER A CA 1
ATOM 5869 C C . SER A 1 729 ? 16.163 -40.619 -12.080 1.00 95.88 729 SER A C 1
ATOM 5871 O O . SER A 1 729 ? 15.162 -41.189 -11.646 1.00 95.88 729 SER A O 1
ATOM 5873 N N . SER A 1 730 ? 16.795 -41.028 -13.186 1.00 92.62 730 SER A N 1
ATOM 5874 C CA . SER A 1 730 ? 16.433 -42.235 -13.930 1.00 92.62 730 SER A CA 1
ATOM 5875 C C . SER A 1 730 ? 16.875 -43.498 -13.189 1.00 92.62 730 SER A C 1
ATOM 5877 O O . SER A 1 730 ? 17.888 -43.513 -12.492 1.00 92.62 730 SER A O 1
ATOM 5879 N N . THR A 1 731 ? 16.127 -44.584 -13.376 1.00 90.38 731 THR A N 1
ATOM 5880 C CA . THR A 1 731 ? 16.555 -45.928 -12.953 1.00 90.38 731 THR A CA 1
ATOM 5881 C C . THR A 1 731 ? 17.562 -46.550 -13.923 1.00 90.38 731 THR A C 1
ATOM 5883 O O . THR A 1 731 ? 18.325 -47.431 -13.535 1.00 90.38 731 THR A O 1
ATOM 5886 N N . GLU A 1 732 ? 17.595 -46.059 -15.161 1.00 92.50 732 GLU A N 1
ATOM 5887 C CA . GLU A 1 732 ? 18.545 -46.442 -16.202 1.00 92.50 732 GLU A CA 1
ATOM 5888 C C . GLU A 1 732 ? 19.741 -45.473 -16.230 1.00 92.50 732 GLU A C 1
ATOM 5890 O O . GLU A 1 732 ? 19.568 -44.293 -15.909 1.00 92.50 732 GLU A O 1
ATOM 5895 N N . PRO A 1 733 ? 20.943 -45.909 -16.660 1.00 92.69 733 PRO A N 1
ATOM 5896 C CA . PRO A 1 733 ? 22.151 -45.080 -16.721 1.00 92.69 733 PRO A CA 1
ATOM 5897 C C . PRO A 1 733 ? 22.110 -44.083 -17.895 1.00 92.69 733 PRO A C 1
ATOM 5899 O O . PRO A 1 733 ? 22.915 -44.138 -18.824 1.00 92.69 733 PRO A O 1
ATOM 5902 N N . MET A 1 734 ? 21.145 -43.171 -17.859 1.00 92.06 734 MET A N 1
ATOM 5903 C CA . MET A 1 734 ? 20.903 -42.131 -18.853 1.00 92.06 734 MET A CA 1
ATOM 5904 C C . MET A 1 734 ? 20.538 -40.812 -18.175 1.00 92.06 734 MET A C 1
ATOM 5906 O O . MET A 1 734 ? 20.073 -40.796 -17.036 1.00 92.06 734 MET A O 1
ATOM 5910 N N . ILE A 1 735 ? 20.711 -39.708 -18.902 1.00 94.25 735 ILE A N 1
ATOM 5911 C CA . ILE A 1 735 ? 20.256 -38.397 -18.440 1.00 94.25 735 ILE A CA 1
ATOM 5912 C C . ILE A 1 735 ? 18.727 -38.355 -18.535 1.00 94.25 735 ILE A C 1
ATOM 5914 O O . ILE A 1 735 ? 18.169 -38.523 -19.620 1.00 94.25 735 ILE A O 1
ATOM 5918 N N . ASN A 1 736 ? 18.057 -38.164 -17.400 1.00 96.69 736 ASN A N 1
ATOM 5919 C CA . ASN A 1 736 ? 16.603 -38.052 -17.343 1.00 96.69 736 ASN A CA 1
ATOM 5920 C C . ASN A 1 736 ? 16.112 -36.652 -17.746 1.00 96.69 736 ASN A C 1
ATOM 5922 O O . ASN A 1 736 ? 16.870 -35.681 -17.715 1.00 96.69 736 ASN A O 1
ATOM 5926 N N . THR A 1 737 ? 14.826 -36.544 -18.080 1.00 97.75 737 THR A N 1
ATOM 5927 C CA . THR A 1 737 ? 14.198 -35.294 -18.535 1.00 97.75 737 THR A CA 1
ATOM 5928 C C . THR A 1 737 ? 13.303 -34.661 -17.470 1.00 97.75 737 THR A C 1
ATOM 5930 O O . THR A 1 737 ? 12.844 -35.334 -16.543 1.00 97.75 737 THR A O 1
ATOM 5933 N N . TYR A 1 738 ? 12.993 -33.370 -17.628 1.00 98.31 738 TYR A N 1
ATOM 5934 C CA . TYR A 1 738 ? 12.003 -32.674 -16.802 1.00 98.31 738 TYR A CA 1
ATOM 5935 C C . TYR A 1 738 ? 10.628 -33.356 -16.874 1.00 98.31 738 TYR A C 1
ATOM 5937 O O . TYR A 1 738 ? 9.976 -33.527 -15.847 1.00 98.31 738 TYR A O 1
ATOM 5945 N N . ALA A 1 739 ? 10.210 -33.806 -18.063 1.00 96.88 739 ALA A N 1
ATOM 5946 C CA . ALA A 1 739 ? 8.938 -34.503 -18.259 1.00 96.88 739 ALA A CA 1
ATOM 5947 C C . ALA A 1 739 ? 8.875 -35.841 -17.498 1.00 96.88 739 ALA A C 1
ATOM 5949 O O . ALA A 1 739 ? 7.891 -36.116 -16.816 1.00 96.88 739 ALA A O 1
ATOM 5950 N N . ASN A 1 740 ? 9.942 -36.641 -17.535 1.00 97.00 740 ASN A N 1
ATOM 5951 C CA . ASN A 1 740 ? 9.983 -37.900 -16.790 1.00 97.00 740 ASN A CA 1
ATOM 5952 C C . ASN A 1 740 ? 10.043 -37.653 -15.276 1.00 97.00 740 ASN A C 1
ATOM 5954 O O . ASN A 1 740 ? 9.360 -38.320 -14.504 1.00 97.00 740 ASN A O 1
ATOM 5958 N N . PHE A 1 741 ? 10.816 -36.658 -14.826 1.00 98.25 741 PHE A N 1
ATOM 5959 C CA . PHE A 1 741 ? 10.842 -36.280 -13.410 1.00 98.25 741 PHE A CA 1
ATOM 5960 C C . PHE A 1 741 ? 9.455 -35.840 -12.918 1.00 98.25 741 PHE A C 1
ATOM 5962 O O . PHE A 1 741 ? 9.011 -36.245 -11.840 1.00 98.25 741 PHE A O 1
ATOM 5969 N N . ARG A 1 742 ? 8.754 -35.044 -13.735 1.00 97.88 742 ARG A N 1
ATOM 5970 C CA . ARG A 1 742 ? 7.383 -34.588 -13.492 1.00 97.88 742 ARG A CA 1
ATOM 5971 C C . ARG A 1 742 ? 6.423 -35.760 -13.283 1.00 97.88 742 ARG A C 1
ATOM 5973 O O . ARG A 1 742 ? 5.655 -35.744 -12.322 1.00 97.88 742 ARG A O 1
ATOM 5980 N N . ASP A 1 743 ? 6.466 -36.745 -14.174 1.00 97.12 743 ASP A N 1
ATOM 5981 C CA . ASP A 1 743 ? 5.459 -37.807 -14.228 1.00 97.12 743 ASP A CA 1
ATOM 5982 C C . ASP A 1 743 ? 5.769 -38.970 -13.274 1.00 97.12 743 ASP A C 1
ATOM 5984 O O . ASP A 1 743 ? 4.849 -39.511 -12.656 1.00 97.12 743 ASP A O 1
ATOM 5988 N N . ASP A 1 744 ? 7.047 -39.299 -13.068 1.00 95.56 744 ASP A N 1
ATOM 5989 C CA . ASP A 1 744 ? 7.448 -40.487 -12.304 1.00 95.56 744 ASP A CA 1
ATOM 5990 C C . ASP A 1 744 ? 7.960 -40.159 -10.892 1.00 95.56 744 ASP A C 1
ATOM 5992 O O . ASP A 1 744 ? 7.715 -40.906 -9.937 1.00 95.56 744 ASP A O 1
ATOM 5996 N N . VAL A 1 745 ? 8.669 -39.036 -10.723 1.00 97.75 745 VAL A N 1
ATOM 5997 C CA . VAL A 1 745 ? 9.387 -38.726 -9.474 1.00 97.75 745 VAL A CA 1
ATOM 5998 C C . VAL A 1 745 ? 8.547 -37.864 -8.535 1.00 97.75 745 VAL A C 1
ATOM 6000 O O . VAL A 1 745 ? 8.424 -38.204 -7.354 1.00 97.75 745 VAL A O 1
ATOM 6003 N N . LEU A 1 746 ? 7.902 -36.798 -9.024 1.00 98.31 746 LEU A N 1
ATOM 6004 C CA . LEU A 1 746 ? 7.069 -35.928 -8.177 1.00 98.31 746 LEU A CA 1
ATOM 6005 C C . LEU A 1 746 ? 5.954 -36.687 -7.425 1.00 98.31 746 LEU A C 1
ATOM 6007 O O . LEU A 1 746 ? 5.805 -36.467 -6.215 1.00 98.31 746 LEU A O 1
ATOM 6011 N N . PRO A 1 747 ? 5.203 -37.628 -8.043 1.00 98.00 747 PRO A N 1
ATOM 6012 C CA . PRO A 1 747 ? 4.192 -38.396 -7.314 1.00 98.00 747 PRO A CA 1
ATOM 6013 C C . PRO A 1 747 ? 4.792 -39.253 -6.196 1.00 98.00 747 PRO A C 1
ATOM 6015 O O . PRO A 1 747 ? 4.187 -39.402 -5.130 1.00 98.00 747 PRO A O 1
ATOM 6018 N N . ARG A 1 748 ? 6.004 -39.789 -6.403 1.00 97.81 748 ARG A N 1
ATOM 6019 C CA . ARG A 1 748 ? 6.733 -40.547 -5.379 1.00 97.81 748 ARG A CA 1
ATOM 6020 C C . ARG A 1 748 ? 7.119 -39.650 -4.208 1.00 97.81 748 ARG A C 1
ATOM 6022 O O . ARG A 1 748 ? 6.883 -40.039 -3.066 1.00 97.81 748 ARG A O 1
ATOM 6029 N N . ILE A 1 749 ? 7.646 -38.457 -4.481 1.00 98.25 749 ILE A N 1
ATOM 6030 C CA . ILE A 1 749 ? 8.003 -37.477 -3.447 1.00 98.25 749 ILE A CA 1
ATOM 6031 C C . ILE A 1 749 ? 6.775 -37.132 -2.598 1.00 98.25 749 ILE A C 1
ATOM 6033 O O . ILE A 1 749 ? 6.820 -37.228 -1.368 1.00 98.25 749 ILE A O 1
ATOM 6037 N N . LYS A 1 750 ? 5.645 -36.822 -3.246 1.00 97.56 750 LYS A N 1
ATOM 6038 C CA . LYS A 1 750 ? 4.394 -36.518 -2.543 1.00 97.56 750 LYS A CA 1
ATOM 6039 C C . LYS A 1 750 ? 3.921 -37.685 -1.677 1.00 97.56 750 LYS A C 1
ATOM 6041 O O . LYS A 1 750 ? 3.545 -37.482 -0.522 1.00 97.56 750 LYS A O 1
ATOM 6046 N N . LYS A 1 751 ? 3.961 -38.909 -2.212 1.00 98.06 751 LYS A N 1
ATOM 6047 C CA . LYS A 1 751 ? 3.559 -40.132 -1.499 1.00 98.06 751 LYS A CA 1
ATOM 6048 C C . LYS A 1 751 ? 4.407 -40.393 -0.248 1.00 98.06 751 LYS A C 1
ATOM 6050 O O . LYS A 1 751 ? 3.885 -40.934 0.721 1.00 98.06 751 LYS A O 1
ATOM 6055 N N . LEU A 1 752 ? 5.683 -40.005 -0.258 1.00 97.81 752 LEU A N 1
ATOM 6056 C CA . LEU A 1 752 ? 6.595 -40.136 0.884 1.00 97.81 752 LEU A CA 1
ATOM 6057 C C . LEU A 1 752 ? 6.348 -39.093 1.995 1.00 97.81 752 LEU A C 1
ATOM 6059 O O . LEU A 1 752 ? 6.937 -39.206 3.066 1.00 97.81 752 LEU A O 1
ATOM 6063 N N . GLY A 1 753 ? 5.465 -38.108 1.784 1.00 96.88 753 GLY A N 1
ATOM 6064 C CA . GLY A 1 753 ? 5.070 -37.128 2.809 1.00 96.88 753 GLY A CA 1
ATOM 6065 C C . GLY A 1 753 ? 5.916 -35.848 2.854 1.00 96.88 753 GLY A C 1
ATOM 6066 O O . GLY A 1 753 ? 5.741 -35.018 3.759 1.00 96.88 753 GLY A O 1
ATOM 6067 N N . TYR A 1 754 ? 6.802 -35.660 1.874 1.00 98.31 754 TYR A N 1
ATOM 6068 C CA . TYR A 1 754 ? 7.500 -34.394 1.658 1.00 98.31 754 TYR A CA 1
ATOM 6069 C C . TYR A 1 754 ? 6.520 -33.309 1.204 1.00 98.31 754 TYR A C 1
ATOM 6071 O O . TYR A 1 754 ? 5.479 -33.587 0.601 1.00 98.31 754 TYR A O 1
ATOM 6079 N N . ASN A 1 755 ? 6.844 -32.061 1.531 1.00 97.75 755 ASN A N 1
ATOM 6080 C CA . ASN A 1 755 ? 6.062 -30.891 1.131 1.00 97.75 755 ASN A CA 1
ATOM 6081 C C . ASN A 1 755 ? 6.877 -29.862 0.343 1.00 97.75 755 ASN A C 1
ATOM 6083 O O . ASN A 1 755 ? 6.292 -28.896 -0.141 1.00 97.75 755 ASN A O 1
ATOM 6087 N N . ALA A 1 756 ? 8.181 -30.083 0.190 1.00 98.31 756 ALA A N 1
ATOM 6088 C CA . ALA A 1 756 ? 9.044 -29.287 -0.661 1.00 98.31 756 ALA A CA 1
ATOM 6089 C C . ALA A 1 756 ? 10.000 -30.178 -1.466 1.00 98.31 756 ALA A C 1
ATOM 6091 O O . ALA A 1 756 ? 10.362 -31.271 -1.022 1.00 98.31 756 ALA A O 1
ATOM 6092 N N . VAL A 1 757 ? 10.420 -29.693 -2.629 1.00 98.50 757 VAL A N 1
ATOM 6093 C CA . VAL A 1 757 ? 11.442 -30.296 -3.487 1.00 98.50 757 VAL A CA 1
ATOM 6094 C C . VAL A 1 757 ? 12.547 -29.269 -3.691 1.00 98.50 757 VAL A C 1
ATOM 6096 O O . VAL A 1 757 ? 12.255 -28.163 -4.131 1.00 98.50 757 VAL A O 1
ATOM 6099 N N . GLN A 1 758 ? 13.792 -29.624 -3.376 1.00 98.50 758 GLN A N 1
ATOM 6100 C CA . GLN A 1 758 ? 14.969 -28.852 -3.781 1.00 98.50 758 GLN A CA 1
ATOM 6101 C C . GLN A 1 758 ? 15.464 -29.443 -5.098 1.00 98.50 758 GLN A C 1
ATOM 6103 O O . GLN A 1 758 ? 15.805 -30.629 -5.151 1.00 98.50 758 GLN A O 1
ATOM 6108 N N . ILE A 1 759 ? 15.446 -28.649 -6.166 1.00 98.06 759 ILE A N 1
ATOM 6109 C CA . ILE A 1 759 ? 15.898 -29.078 -7.488 1.00 98.06 759 ILE A CA 1
ATOM 6110 C C . ILE A 1 759 ? 17.237 -28.417 -7.791 1.00 98.06 759 ILE A C 1
ATOM 6112 O O . ILE A 1 759 ? 17.334 -27.203 -7.978 1.00 98.06 759 ILE A O 1
ATOM 6116 N N . MET A 1 760 ? 18.257 -29.261 -7.852 1.00 97.62 760 MET A N 1
ATOM 6117 C CA . MET A 1 760 ? 19.626 -28.882 -8.159 1.00 97.62 760 MET A CA 1
ATOM 6118 C C . MET A 1 760 ? 19.859 -28.807 -9.671 1.00 97.62 760 MET A C 1
ATOM 6120 O O . MET A 1 760 ? 19.100 -29.374 -10.465 1.00 97.62 760 MET A O 1
ATOM 6124 N N . ALA A 1 761 ? 20.961 -28.163 -10.063 1.00 96.62 761 ALA A N 1
ATOM 6125 C CA . ALA A 1 761 ? 21.483 -28.175 -11.432 1.00 96.62 761 ALA A CA 1
ATOM 6126 C C . ALA A 1 761 ? 20.538 -27.596 -12.506 1.00 96.62 761 ALA A C 1
ATOM 6128 O O . ALA A 1 761 ? 20.581 -28.006 -13.666 1.00 96.62 761 ALA A O 1
ATOM 6129 N N . ILE A 1 762 ? 19.690 -26.628 -12.138 1.00 98.31 762 ILE A N 1
ATOM 6130 C CA . ILE A 1 762 ? 18.786 -25.965 -13.088 1.00 98.31 762 ILE A CA 1
ATOM 6131 C C . ILE A 1 762 ? 19.527 -24.960 -13.971 1.00 98.31 762 ILE A C 1
ATOM 6133 O O . ILE A 1 762 ? 19.342 -25.002 -15.184 1.00 98.31 762 ILE A O 1
ATOM 6137 N N . GLN A 1 763 ? 20.365 -24.081 -13.410 1.00 98.00 763 GLN A N 1
ATOM 6138 C CA . GLN A 1 763 ? 21.131 -23.121 -14.218 1.00 98.00 763 GLN A CA 1
ATOM 6139 C C . GLN A 1 763 ? 22.099 -23.870 -15.142 1.00 98.00 763 GLN A C 1
ATOM 6141 O O . GLN A 1 763 ? 22.770 -24.815 -14.716 1.00 98.00 763 GLN A O 1
ATOM 6146 N N . GLU A 1 764 ? 22.173 -23.474 -16.413 1.00 98.06 764 GLU A N 1
ATOM 6147 C CA . GLU A 1 764 ? 22.950 -24.224 -17.396 1.00 98.06 764 GLU A CA 1
ATOM 6148 C C . GLU A 1 764 ? 24.441 -24.239 -17.049 1.00 98.06 764 GLU A C 1
ATOM 6150 O O . GLU A 1 764 ? 25.086 -23.204 -16.844 1.00 98.06 764 GLU A O 1
ATOM 6155 N N . HIS A 1 765 ? 25.007 -25.439 -17.077 1.00 96.31 765 HIS A N 1
ATOM 6156 C CA . HIS A 1 765 ? 26.381 -25.740 -16.710 1.00 96.31 765 HIS A CA 1
ATOM 6157 C C . HIS A 1 765 ? 26.959 -26.715 -17.741 1.00 96.31 765 HIS A C 1
ATOM 6159 O O . HIS A 1 765 ? 26.441 -27.811 -17.961 1.00 96.31 765 HIS A O 1
ATOM 6165 N N . SER A 1 766 ? 28.055 -26.347 -18.408 1.00 93.12 766 SER A N 1
ATOM 6166 C CA . SER A 1 766 ? 28.604 -27.194 -19.476 1.00 93.12 766 SER A CA 1
ATOM 6167 C C . SER A 1 766 ? 29.258 -28.479 -18.958 1.00 93.12 766 SER A C 1
ATOM 6169 O O . SER A 1 766 ? 29.215 -29.499 -19.646 1.00 93.12 766 SER A O 1
ATOM 6171 N N . TYR A 1 767 ? 29.793 -28.488 -17.735 1.00 92.81 767 TYR A N 1
ATOM 6172 C CA . TYR A 1 767 ? 30.382 -29.681 -17.124 1.00 92.81 767 TYR A CA 1
ATOM 6173 C C . TYR A 1 767 ? 29.354 -30.433 -16.270 1.00 92.81 767 TYR A C 1
ATOM 6175 O O . TYR A 1 767 ? 29.100 -30.053 -15.132 1.00 92.81 767 TYR A O 1
ATOM 6183 N N . TYR A 1 768 ? 28.781 -31.520 -16.797 1.00 92.25 768 TYR A N 1
ATOM 6184 C CA . TYR A 1 768 ? 27.711 -32.275 -16.121 1.00 92.25 768 TYR A CA 1
ATOM 6185 C C . TYR A 1 768 ? 28.111 -32.797 -14.729 1.00 92.25 768 TYR A C 1
ATOM 6187 O O . TYR A 1 768 ? 27.344 -32.698 -13.779 1.00 92.25 768 TYR A O 1
ATOM 6195 N N . ALA A 1 769 ? 29.348 -33.276 -14.569 1.00 92.19 769 ALA A N 1
ATOM 6196 C CA . ALA A 1 769 ? 29.845 -33.759 -13.278 1.00 92.19 769 ALA A CA 1
ATOM 6197 C C . ALA A 1 769 ? 30.142 -32.637 -12.262 1.00 92.19 769 ALA A C 1
ATOM 6199 O O . ALA A 1 769 ? 30.491 -32.939 -11.127 1.00 92.19 769 ALA A O 1
ATOM 6200 N N . SER A 1 770 ? 29.970 -31.359 -12.633 1.00 92.56 770 SER A N 1
ATOM 6201 C CA . SER A 1 770 ? 29.908 -30.269 -11.650 1.00 92.56 770 SER A CA 1
ATOM 6202 C C . SER A 1 770 ? 28.637 -30.297 -10.813 1.00 92.56 770 SER A C 1
ATOM 6204 O O . SER A 1 770 ? 28.538 -29.503 -9.891 1.00 92.56 770 SER A O 1
ATOM 6206 N N . PHE A 1 771 ? 27.654 -31.143 -11.147 1.00 94.06 771 PHE A N 1
ATOM 6207 C CA . PHE A 1 771 ? 26.394 -31.249 -10.407 1.00 94.06 771 PHE A CA 1
ATOM 6208 C C . PHE A 1 771 ? 25.562 -29.953 -10.384 1.00 94.06 771 PHE A C 1
ATOM 6210 O O . PHE A 1 771 ? 24.670 -29.801 -9.557 1.00 94.06 771 PHE A O 1
ATOM 6217 N N . GLY A 1 772 ? 25.853 -29.020 -11.297 1.00 94.44 772 GLY A N 1
ATOM 6218 C CA . GLY A 1 772 ? 25.226 -27.700 -11.356 1.00 94.44 772 GLY A CA 1
ATOM 6219 C C . GLY A 1 772 ? 26.069 -26.558 -10.793 1.00 94.44 772 GLY A C 1
ATOM 6220 O O . GLY A 1 772 ? 25.782 -25.408 -11.108 1.00 94.44 772 GLY A O 1
ATOM 6221 N N . TYR A 1 773 ? 27.136 -26.837 -10.036 1.00 95.25 773 TYR A N 1
ATOM 6222 C CA . TYR A 1 773 ? 27.906 -25.794 -9.346 1.00 95.25 773 TYR A CA 1
ATOM 6223 C C . TYR A 1 773 ? 28.697 -24.882 -10.289 1.00 95.25 773 TYR A C 1
ATOM 6225 O O . TYR A 1 773 ? 28.881 -23.702 -10.012 1.00 95.25 773 TYR A O 1
ATOM 6233 N N . HIS A 1 774 ? 29.145 -25.378 -11.444 1.00 96.56 774 HIS A N 1
ATOM 6234 C CA . HIS A 1 774 ? 29.895 -24.561 -12.403 1.00 96.56 774 HIS A CA 1
ATOM 6235 C C . HIS A 1 774 ? 28.989 -23.988 -13.493 1.00 96.56 774 HIS A C 1
ATOM 6237 O O . HIS A 1 774 ? 29.055 -24.391 -14.659 1.00 96.56 774 HIS A O 1
ATOM 6243 N N . VAL A 1 775 ? 28.168 -23.012 -13.101 1.00 98.25 775 VAL A N 1
ATOM 6244 C CA . VAL A 1 775 ? 27.212 -22.336 -13.985 1.00 98.25 775 VAL A CA 1
ATOM 6245 C C . VAL A 1 775 ? 27.923 -21.566 -15.101 1.00 98.25 775 VAL A C 1
ATOM 6247 O O . VAL A 1 775 ? 28.933 -20.887 -14.892 1.00 98.25 775 VAL A O 1
ATOM 6250 N N . THR A 1 776 ? 27.374 -21.688 -16.308 1.00 97.56 776 THR A N 1
ATOM 6251 C CA . THR A 1 776 ? 27.819 -21.007 -17.532 1.00 97.56 776 THR A CA 1
ATOM 6252 C C . THR A 1 776 ? 26.820 -19.953 -18.005 1.00 97.56 776 THR A C 1
ATOM 6254 O O . THR A 1 776 ? 27.232 -18.819 -18.238 1.00 97.56 776 THR A O 1
ATOM 6257 N N . ASN A 1 777 ? 25.524 -20.288 -18.073 1.00 97.94 777 ASN A N 1
ATOM 6258 C CA . ASN A 1 777 ? 24.463 -19.390 -18.543 1.00 97.94 777 ASN A CA 1
ATOM 6259 C C . ASN A 1 777 ? 23.372 -19.277 -17.467 1.00 97.94 777 ASN A C 1
ATOM 6261 O O . ASN A 1 777 ? 22.551 -20.175 -17.301 1.00 97.94 777 ASN A O 1
ATOM 6265 N N . PHE A 1 778 ? 23.369 -18.173 -16.717 1.00 98.44 778 PHE A N 1
ATOM 6266 C CA . PHE A 1 778 ? 22.608 -18.057 -15.464 1.00 98.44 778 PHE A CA 1
ATOM 6267 C C . PHE A 1 778 ? 21.091 -17.963 -15.659 1.00 98.44 778 PHE A C 1
ATOM 6269 O O . PHE A 1 778 ? 20.342 -18.320 -14.749 1.00 98.44 778 PHE A O 1
ATOM 6276 N N . PHE A 1 779 ? 20.633 -17.475 -16.816 1.00 98.44 779 PHE A N 1
ATOM 6277 C CA . PHE A 1 779 ? 19.213 -17.309 -17.162 1.00 98.44 779 PHE A CA 1
ATOM 6278 C C . PHE A 1 779 ? 18.631 -18.501 -17.937 1.00 98.44 779 PHE A C 1
ATOM 6280 O O . PHE A 1 779 ? 17.418 -18.547 -18.164 1.00 98.44 779 PHE A O 1
ATOM 6287 N N . ALA A 1 780 ? 19.477 -19.457 -18.334 1.00 98.00 780 ALA A N 1
ATOM 6288 C CA . ALA A 1 780 ? 19.086 -20.612 -19.127 1.00 98.00 780 ALA A CA 1
ATOM 6289 C C . ALA A 1 780 ? 18.893 -21.846 -18.232 1.00 98.00 780 ALA A C 1
ATOM 6291 O O . ALA A 1 780 ? 19.797 -22.174 -17.457 1.00 98.00 780 ALA A O 1
ATOM 6292 N N . PRO A 1 781 ? 17.758 -22.560 -18.340 1.00 97.88 781 PRO A N 1
ATOM 6293 C CA . PRO A 1 781 ? 17.619 -23.870 -17.727 1.00 97.88 781 PRO A CA 1
ATOM 6294 C C . PRO A 1 781 ? 18.484 -24.876 -18.487 1.00 97.88 781 PRO A C 1
ATOM 6296 O O . PRO A 1 781 ? 18.648 -24.754 -19.705 1.00 97.88 781 PRO A O 1
ATOM 6299 N N . SER A 1 782 ? 19.015 -25.885 -17.794 1.00 97.50 782 SER A N 1
ATOM 6300 C CA . SER A 1 782 ? 19.900 -26.857 -18.430 1.00 97.50 782 SER A CA 1
ATOM 6301 C C . SER A 1 782 ? 19.172 -27.612 -19.538 1.00 97.50 782 SER A C 1
ATOM 6303 O O . SER A 1 782 ? 18.180 -28.310 -19.304 1.00 97.50 782 SER A O 1
ATOM 6305 N N . SER A 1 783 ? 19.692 -27.475 -20.756 1.00 96.12 783 SER A N 1
ATOM 6306 C CA . SER A 1 783 ? 19.117 -28.033 -21.983 1.00 96.12 783 SER A CA 1
ATOM 6307 C C . SER A 1 783 ? 19.144 -29.554 -22.034 1.00 96.12 783 SER A C 1
ATOM 6309 O O . SER A 1 783 ? 18.361 -30.167 -22.757 1.00 96.12 783 SER A O 1
ATOM 6311 N N . ARG A 1 784 ? 20.008 -30.186 -21.232 1.00 94.31 784 ARG A N 1
ATOM 6312 C CA . ARG A 1 784 ? 20.129 -31.649 -21.169 1.00 94.31 784 ARG A CA 1
ATOM 6313 C C . ARG A 1 784 ? 18.871 -32.335 -20.648 1.00 94.31 784 ARG A C 1
ATOM 6315 O O . ARG A 1 784 ? 18.673 -33.510 -20.937 1.00 94.31 784 ARG A O 1
ATOM 6322 N N . PHE A 1 785 ? 18.051 -31.626 -19.876 1.00 96.25 785 PHE A N 1
ATOM 6323 C CA . PHE A 1 785 ? 16.844 -32.184 -19.266 1.00 96.25 785 PHE A CA 1
ATOM 6324 C C . PHE A 1 785 ? 15.574 -31.852 -20.062 1.00 96.25 785 PHE A C 1
ATOM 6326 O O . PHE A 1 785 ? 14.527 -32.444 -19.805 1.00 96.25 785 PHE A O 1
ATOM 6333 N N . GLY A 1 786 ? 15.644 -30.938 -21.032 1.00 95.50 786 GLY A N 1
ATOM 6334 C CA . GLY A 1 786 ? 14.509 -30.526 -21.854 1.00 95.50 786 GLY A CA 1
ATOM 6335 C C . GLY A 1 786 ? 14.521 -29.035 -22.174 1.00 95.50 786 GLY A C 1
ATOM 6336 O O . GLY A 1 786 ? 15.547 -28.355 -22.086 1.00 95.50 786 GLY A O 1
ATOM 6337 N N . THR A 1 787 ? 13.362 -28.531 -22.574 1.00 95.62 787 THR A N 1
ATOM 6338 C CA . THR A 1 787 ? 13.142 -27.118 -22.900 1.00 95.62 787 THR A CA 1
ATOM 6339 C C . THR A 1 787 ? 12.742 -26.300 -21.661 1.00 95.62 787 THR A C 1
ATOM 6341 O O . THR A 1 787 ? 12.332 -26.872 -20.646 1.00 95.62 787 THR A O 1
ATOM 6344 N N . PRO A 1 788 ? 12.815 -24.956 -21.721 1.00 97.12 788 PRO A N 1
ATOM 6345 C CA . PRO A 1 788 ? 12.237 -24.074 -20.708 1.00 97.12 788 PRO A CA 1
ATOM 6346 C C . PRO A 1 788 ? 10.782 -24.397 -20.348 1.00 97.12 788 PRO A C 1
ATOM 6348 O O . PRO A 1 788 ? 10.425 -24.415 -19.170 1.00 97.12 788 PRO A O 1
ATOM 6351 N N . ASP A 1 789 ? 9.951 -24.712 -21.341 1.00 95.75 789 ASP A N 1
ATOM 6352 C CA . ASP A 1 789 ? 8.539 -25.024 -21.117 1.00 95.75 789 ASP A CA 1
ATOM 6353 C C . ASP A 1 789 ? 8.332 -26.400 -20.453 1.00 95.75 789 ASP A C 1
ATOM 6355 O O . ASP A 1 789 ? 7.412 -26.559 -19.646 1.00 95.75 789 ASP A O 1
ATOM 6359 N N . ASP A 1 790 ? 9.233 -27.367 -20.671 1.00 97.00 790 ASP A N 1
ATOM 6360 C CA . ASP A 1 790 ? 9.222 -28.633 -19.923 1.00 97.00 790 ASP A CA 1
ATOM 6361 C C . ASP A 1 790 ? 9.497 -28.411 -18.426 1.00 97.00 790 ASP A C 1
ATOM 6363 O O . ASP A 1 790 ? 8.855 -29.037 -17.576 1.00 97.00 790 ASP A O 1
ATOM 6367 N N . LEU A 1 791 ? 10.409 -27.490 -18.086 1.00 98.50 791 LEU A N 1
ATOM 6368 C CA . LEU A 1 791 ? 10.670 -27.107 -16.695 1.00 98.50 791 LEU A CA 1
ATOM 6369 C C . LEU A 1 791 ? 9.459 -26.400 -16.070 1.00 98.50 791 LEU A C 1
ATOM 6371 O O . LEU A 1 791 ? 9.067 -26.745 -14.954 1.00 98.50 791 LEU A O 1
ATOM 6375 N N . LYS A 1 792 ? 8.815 -25.468 -16.788 1.00 98.38 792 LYS A N 1
ATOM 6376 C CA . LYS A 1 792 ? 7.562 -24.845 -16.320 1.00 98.38 792 LYS A CA 1
ATOM 6377 C C . LYS A 1 792 ? 6.493 -25.900 -16.046 1.00 98.38 792 LYS A C 1
ATOM 6379 O O . LYS A 1 792 ? 5.852 -25.866 -14.998 1.00 98.38 792 LYS A O 1
ATOM 6384 N N . SER A 1 793 ? 6.361 -26.888 -16.934 1.00 98.12 793 SER A N 1
ATOM 6385 C CA . SER A 1 793 ? 5.422 -27.990 -16.736 1.00 98.12 793 SER A CA 1
ATOM 6386 C C . SER A 1 793 ? 5.747 -28.873 -15.532 1.00 98.12 793 SER A C 1
ATOM 6388 O O . SER A 1 793 ? 4.816 -29.400 -14.920 1.00 98.12 793 SER A O 1
ATOM 6390 N N . LEU A 1 794 ? 7.025 -29.077 -15.205 1.00 98.62 794 LEU A N 1
ATOM 6391 C CA . LEU A 1 794 ? 7.436 -29.790 -13.995 1.00 98.62 794 LEU A CA 1
ATOM 6392 C C . LEU A 1 794 ? 6.994 -29.021 -12.747 1.00 98.62 794 LEU A C 1
ATOM 6394 O O . LEU A 1 794 ? 6.384 -29.610 -11.853 1.00 98.62 794 LEU A O 1
ATOM 6398 N N . ILE A 1 795 ? 7.263 -27.715 -12.699 1.00 98.69 795 ILE A N 1
ATOM 6399 C CA . ILE A 1 795 ? 6.943 -26.867 -11.543 1.00 98.69 795 ILE A CA 1
ATOM 6400 C C . ILE A 1 795 ? 5.426 -26.767 -11.348 1.00 98.69 795 ILE A C 1
ATOM 6402 O O . ILE A 1 795 ? 4.940 -26.990 -10.241 1.00 98.69 795 ILE A O 1
ATOM 6406 N N . ASP A 1 796 ? 4.660 -26.556 -12.423 1.00 98.62 796 ASP A N 1
ATOM 6407 C CA . ASP A 1 796 ? 3.192 -26.488 -12.361 1.00 98.62 796 ASP A CA 1
ATOM 6408 C C . ASP A 1 796 ? 2.585 -27.804 -11.838 1.00 98.62 796 ASP A C 1
ATOM 6410 O O . ASP A 1 796 ? 1.646 -27.802 -11.039 1.00 98.62 796 ASP A O 1
ATOM 6414 N N . LYS A 1 797 ? 3.173 -28.956 -12.200 1.00 98.56 797 LYS A N 1
ATOM 6415 C CA . LYS A 1 797 ? 2.758 -30.259 -11.655 1.00 98.56 797 LYS A CA 1
ATOM 6416 C C . LYS A 1 797 ? 3.112 -30.419 -10.178 1.00 98.56 797 LYS A C 1
ATOM 6418 O O . LYS A 1 797 ? 2.345 -31.017 -9.423 1.00 98.56 797 LYS A O 1
ATOM 6423 N N . ALA A 1 798 ? 4.265 -29.918 -9.743 1.00 98.62 798 ALA A N 1
ATOM 6424 C CA . ALA A 1 798 ? 4.617 -29.920 -8.327 1.00 98.62 798 ALA A CA 1
ATOM 6425 C C . ALA A 1 798 ? 3.617 -29.071 -7.521 1.00 98.62 798 ALA A C 1
ATOM 6427 O O . ALA A 1 798 ? 3.138 -29.517 -6.474 1.00 98.62 798 ALA A O 1
ATOM 6428 N N . HIS A 1 799 ? 3.211 -27.917 -8.058 1.00 98.56 799 HIS A N 1
ATOM 6429 C CA . HIS A 1 799 ? 2.172 -27.061 -7.479 1.00 98.56 799 HIS A CA 1
ATOM 6430 C C . HIS A 1 799 ? 0.797 -27.733 -7.452 1.00 98.56 799 HIS A C 1
ATOM 6432 O O . HIS A 1 799 ? 0.129 -27.680 -6.419 1.00 98.56 799 HIS A O 1
ATOM 6438 N N . GLU A 1 800 ? 0.405 -28.457 -8.508 1.00 98.38 800 GLU A N 1
ATOM 6439 C CA . GLU A 1 800 ? -0.801 -29.308 -8.519 1.00 98.38 800 GLU A CA 1
ATOM 6440 C C . GLU A 1 800 ? -0.795 -30.313 -7.351 1.00 98.38 800 GLU A C 1
ATOM 6442 O O . GLU A 1 800 ? -1.812 -30.537 -6.692 1.00 98.38 800 GLU A O 1
ATOM 6447 N N . LEU A 1 801 ? 0.371 -30.894 -7.051 1.00 98.06 801 LEU A N 1
ATOM 6448 C CA . LEU A 1 801 ? 0.566 -31.832 -5.942 1.00 98.06 801 LEU A CA 1
ATOM 6449 C C . LEU A 1 801 ? 0.713 -31.136 -4.574 1.00 98.06 801 LEU A C 1
ATOM 6451 O O . LEU A 1 801 ? 0.857 -31.814 -3.546 1.00 98.06 801 LEU A O 1
ATOM 6455 N N . GLY A 1 802 ? 0.669 -29.804 -4.523 1.00 97.06 802 GLY A N 1
ATOM 6456 C CA . GLY A 1 802 ? 0.874 -29.010 -3.313 1.00 97.06 802 GLY A CA 1
ATOM 6457 C C . GLY A 1 802 ? 2.290 -29.143 -2.745 1.00 97.06 802 GLY A C 1
ATOM 6458 O O . GLY A 1 802 ? 2.438 -29.258 -1.527 1.00 97.06 802 GLY A O 1
ATOM 6459 N N . LEU A 1 803 ? 3.301 -29.232 -3.614 1.00 98.44 803 LEU A N 1
ATOM 6460 C CA . LEU A 1 803 ? 4.722 -29.246 -3.269 1.00 98.44 803 LEU A CA 1
ATOM 6461 C C . LEU A 1 803 ? 5.340 -27.881 -3.575 1.00 98.44 803 LEU A C 1
ATOM 6463 O O . LEU A 1 803 ? 5.233 -27.396 -4.697 1.00 98.44 803 LEU A O 1
ATOM 6467 N N . VAL A 1 804 ? 6.007 -27.297 -2.584 1.00 98.31 804 VAL A N 1
ATOM 6468 C CA . VAL A 1 804 ? 6.893 -26.140 -2.771 1.00 98.31 804 VAL A CA 1
ATOM 6469 C C . VAL A 1 804 ? 8.101 -26.580 -3.601 1.00 98.31 804 VAL A C 1
ATOM 6471 O O . VAL A 1 804 ? 8.662 -27.644 -3.344 1.00 98.31 804 VAL A O 1
ATOM 6474 N N . VAL A 1 805 ? 8.531 -25.777 -4.568 1.00 98.75 805 VAL A N 1
ATOM 6475 C CA . VAL A 1 805 ? 9.708 -26.049 -5.397 1.00 98.75 805 VAL A CA 1
ATOM 6476 C C . VAL A 1 805 ? 10.767 -24.985 -5.149 1.00 98.75 805 VAL A C 1
ATOM 6478 O O . VAL A 1 805 ? 10.577 -23.813 -5.469 1.00 98.75 805 VAL A O 1
ATOM 6481 N N . LEU A 1 806 ? 11.896 -25.407 -4.591 1.00 98.69 806 LEU A N 1
ATOM 6482 C CA . LEU A 1 806 ? 13.074 -24.582 -4.364 1.00 98.69 806 LEU A CA 1
ATOM 6483 C C . LEU A 1 806 ? 14.126 -24.907 -5.421 1.00 98.69 806 LEU A C 1
ATOM 6485 O O . LEU A 1 806 ? 14.289 -26.065 -5.811 1.00 98.69 806 LEU A O 1
ATOM 6489 N N . MET A 1 807 ? 14.832 -23.881 -5.874 1.00 98.56 807 MET A N 1
ATOM 6490 C CA . MET A 1 807 ? 15.903 -24.007 -6.857 1.00 98.56 807 MET A CA 1
ATOM 6491 C C . MET A 1 807 ? 17.265 -23.740 -6.220 1.00 98.56 807 MET A C 1
ATOM 6493 O O . MET A 1 807 ? 17.395 -22.823 -5.411 1.00 98.56 807 MET A O 1
ATOM 6497 N N . ASP A 1 808 ? 18.287 -24.498 -6.607 1.00 98.12 808 ASP A N 1
ATOM 6498 C CA . ASP A 1 808 ? 19.674 -24.108 -6.332 1.00 98.12 808 ASP A CA 1
ATOM 6499 C C . ASP A 1 808 ? 20.032 -22.884 -7.171 1.00 98.12 808 ASP A C 1
ATOM 6501 O O . ASP A 1 808 ? 19.936 -22.911 -8.404 1.00 98.12 808 ASP A O 1
ATOM 6505 N N . ILE A 1 809 ? 20.437 -21.810 -6.499 1.00 98.25 809 ILE A N 1
ATOM 6506 C CA . ILE A 1 809 ? 20.929 -20.598 -7.138 1.00 98.25 809 ILE A CA 1
ATOM 6507 C C . ILE A 1 809 ? 22.399 -20.403 -6.777 1.00 98.25 809 ILE A C 1
ATOM 6509 O O . ILE A 1 809 ? 22.775 -20.149 -5.629 1.00 98.25 809 ILE A O 1
ATOM 6513 N N . VAL A 1 810 ? 23.258 -20.533 -7.784 1.00 98.06 810 VAL A N 1
ATOM 6514 C CA . VAL A 1 810 ? 24.708 -20.534 -7.594 1.00 98.06 810 VAL A CA 1
ATOM 6515 C C . VAL A 1 810 ? 25.241 -19.148 -7.906 1.00 98.06 810 VAL A C 1
ATOM 6517 O O . VAL A 1 810 ? 25.767 -18.873 -8.977 1.00 98.06 810 VAL A O 1
ATOM 6520 N N . HIS A 1 811 ? 25.076 -18.237 -6.953 1.00 98.44 811 HIS A N 1
ATOM 6521 C CA . HIS A 1 811 ? 25.582 -16.868 -7.064 1.00 98.44 811 HIS A CA 1
ATOM 6522 C C . HIS A 1 811 ? 26.945 -16.662 -6.401 1.00 98.44 811 HIS A C 1
ATOM 6524 O O . HIS A 1 811 ? 27.470 -15.556 -6.454 1.00 98.44 811 HIS A O 1
ATOM 6530 N N . SER A 1 812 ? 27.534 -17.710 -5.817 1.00 97.69 812 SER A N 1
ATOM 6531 C CA . SER A 1 812 ? 28.847 -17.644 -5.169 1.00 97.69 812 SER A CA 1
ATOM 6532 C C . SER A 1 812 ? 30.010 -17.528 -6.153 1.00 97.69 812 SER A C 1
ATOM 6534 O O . SER A 1 812 ? 31.022 -16.893 -5.849 1.00 97.69 812 SER A O 1
ATOM 6536 N N . HIS A 1 813 ? 29.878 -18.132 -7.335 1.00 97.81 813 HIS A N 1
ATOM 6537 C CA . HIS A 1 813 ? 30.914 -18.168 -8.359 1.00 97.81 813 HIS A CA 1
ATOM 6538 C C . HIS A 1 813 ? 30.332 -18.478 -9.746 1.00 97.81 813 HIS A C 1
ATOM 6540 O O . HIS A 1 813 ? 29.162 -18.818 -9.888 1.00 97.81 813 HIS A O 1
ATOM 6546 N N . ALA A 1 814 ? 31.172 -18.390 -10.776 1.00 98.06 814 ALA A N 1
ATOM 6547 C CA . ALA A 1 814 ? 30.858 -18.826 -12.134 1.00 98.06 814 ALA A CA 1
ATOM 6548 C C . ALA A 1 814 ? 31.933 -19.777 -12.673 1.00 98.06 814 ALA A C 1
ATOM 6550 O O . ALA A 1 814 ? 33.089 -19.761 -12.233 1.00 98.06 814 ALA A O 1
ATOM 6551 N N . SER A 1 815 ? 31.574 -20.583 -13.672 1.00 97.56 815 SER A N 1
ATOM 6552 C CA . SER A 1 815 ? 32.526 -21.436 -14.384 1.00 97.56 815 SER A CA 1
ATOM 6553 C C . SER A 1 815 ? 33.678 -20.621 -14.980 1.00 97.56 815 SER A C 1
ATOM 6555 O O . SER A 1 815 ? 33.477 -19.553 -15.562 1.00 97.56 815 SER A O 1
ATOM 6557 N N . LYS A 1 816 ? 34.903 -21.157 -14.918 1.00 95.75 816 LYS A N 1
ATOM 6558 C CA . LYS A 1 816 ? 36.054 -20.578 -15.631 1.00 95.75 816 LYS A CA 1
ATOM 6559 C C . LYS A 1 816 ? 36.026 -20.826 -17.144 1.00 95.75 816 LYS A C 1
ATOM 6561 O O . LYS A 1 816 ? 36.950 -20.406 -17.841 1.00 95.75 816 LYS A O 1
ATOM 6566 N N . ASN A 1 817 ? 35.027 -21.537 -17.662 1.00 94.62 817 ASN A N 1
ATOM 6567 C CA . ASN A 1 817 ? 34.902 -21.809 -19.088 1.00 94.62 817 ASN A CA 1
ATOM 6568 C C . ASN A 1 817 ? 34.716 -20.494 -19.867 1.00 94.62 817 ASN A C 1
ATOM 6570 O O . ASN A 1 817 ? 33.725 -19.788 -19.693 1.00 94.62 817 ASN A O 1
ATOM 6574 N N . THR A 1 818 ? 35.692 -20.164 -20.712 1.00 93.81 818 THR A N 1
ATOM 6575 C CA . THR A 1 818 ? 35.714 -18.922 -21.496 1.00 93.81 818 THR A CA 1
ATOM 6576 C C . THR A 1 818 ? 34.939 -19.009 -22.806 1.00 93.81 818 THR A C 1
ATOM 6578 O O . THR A 1 818 ? 34.696 -17.964 -23.408 1.00 93.81 818 THR A O 1
ATOM 6581 N N . LEU A 1 819 ? 34.594 -20.215 -23.268 1.00 92.06 819 LEU A N 1
ATOM 6582 C CA . LEU A 1 819 ? 33.870 -20.441 -24.521 1.00 92.06 819 LEU A CA 1
ATOM 6583 C C . LEU A 1 819 ? 32.355 -20.381 -24.311 1.00 92.06 819 LEU A C 1
ATOM 6585 O O . LEU A 1 819 ? 31.652 -19.784 -25.121 1.00 92.06 819 LEU A O 1
ATOM 6589 N N . ASP A 1 820 ? 31.877 -20.970 -23.214 1.00 93.75 820 ASP A N 1
ATOM 6590 C CA . ASP A 1 820 ? 30.445 -21.204 -22.993 1.00 93.75 820 ASP A CA 1
ATOM 6591 C C . ASP A 1 820 ? 29.814 -20.279 -21.940 1.00 93.75 820 ASP A C 1
ATOM 6593 O O . ASP A 1 820 ? 28.597 -20.288 -21.791 1.00 93.75 820 ASP A O 1
ATOM 6597 N N . GLY A 1 821 ? 30.611 -19.536 -21.163 1.00 94.19 821 GLY A N 1
ATOM 6598 C CA . GLY A 1 821 ? 30.115 -18.769 -20.015 1.00 94.19 821 GLY A CA 1
ATOM 6599 C C . GLY A 1 821 ? 30.695 -17.361 -19.883 1.00 94.19 821 GLY A C 1
ATOM 6600 O O . GLY A 1 821 ? 31.366 -16.842 -20.774 1.00 94.19 821 GLY A O 1
ATOM 6601 N N . LEU A 1 822 ? 30.450 -16.743 -18.724 1.00 96.69 822 LEU A N 1
ATOM 6602 C CA . LEU A 1 822 ? 30.795 -15.341 -18.438 1.00 96.69 822 LEU A CA 1
ATOM 6603 C C . LEU A 1 822 ? 32.305 -15.055 -18.332 1.00 96.69 822 LEU A C 1
ATOM 6605 O O . LEU A 1 822 ? 32.716 -13.893 -18.304 1.00 96.69 822 LEU A O 1
ATOM 6609 N N . ASN A 1 823 ? 33.161 -16.076 -18.233 1.00 96.19 823 ASN A N 1
ATOM 6610 C CA . ASN A 1 823 ? 34.589 -15.850 -18.036 1.00 96.19 823 ASN A CA 1
ATOM 6611 C C . ASN A 1 823 ? 35.237 -15.171 -19.254 1.00 96.19 823 ASN A C 1
ATOM 6613 O O . ASN A 1 823 ? 35.116 -15.637 -20.391 1.00 96.19 823 ASN A O 1
ATOM 6617 N N . MET A 1 824 ? 35.983 -14.088 -19.006 1.00 94.81 824 MET A N 1
ATOM 6618 C CA . MET A 1 824 ? 36.625 -13.268 -20.042 1.00 94.81 824 MET A CA 1
ATOM 6619 C C . MET A 1 824 ? 35.629 -12.816 -21.123 1.00 94.81 824 MET A C 1
ATOM 6621 O O . MET A 1 824 ? 35.970 -12.827 -22.308 1.00 94.81 824 MET A O 1
ATOM 6625 N N . PHE A 1 825 ? 34.375 -12.528 -20.747 1.00 96.00 825 PHE A N 1
ATOM 6626 C CA . PHE A 1 825 ? 33.276 -12.286 -21.685 1.00 96.00 825 PHE A CA 1
ATOM 6627 C C . PHE A 1 825 ? 33.616 -11.192 -22.704 1.00 96.00 825 PHE A C 1
ATOM 6629 O O . PHE A 1 825 ? 33.620 -11.482 -23.898 1.00 96.00 825 PHE A O 1
ATOM 6636 N N . ASP A 1 826 ? 34.018 -10.005 -22.243 1.00 94.94 826 ASP A N 1
ATOM 6637 C CA . ASP A 1 826 ? 34.487 -8.889 -23.078 1.00 94.94 826 ASP A CA 1
ATOM 6638 C C . ASP A 1 826 ? 36.010 -8.874 -23.325 1.00 94.94 826 ASP A C 1
ATOM 6640 O O . ASP A 1 826 ? 36.574 -7.864 -23.753 1.00 94.94 826 ASP A O 1
ATOM 6644 N N . GLY A 1 827 ? 36.689 -9.989 -23.036 1.00 93.56 827 GLY A N 1
ATOM 6645 C CA . GLY A 1 827 ? 38.140 -10.144 -23.138 1.00 93.56 827 GLY A CA 1
ATOM 6646 C C . GLY A 1 827 ? 38.951 -9.506 -22.008 1.00 93.56 827 GLY A C 1
ATOM 6647 O O . GLY A 1 827 ? 40.182 -9.552 -22.060 1.00 93.56 827 GLY A O 1
ATOM 6648 N N . THR A 1 828 ? 38.303 -8.941 -20.987 1.00 93.44 828 THR A N 1
ATOM 6649 C CA . THR A 1 828 ? 38.953 -8.503 -19.743 1.00 93.44 828 THR A CA 1
ATOM 6650 C C . THR A 1 828 ? 38.718 -9.502 -18.610 1.00 93.44 828 THR A C 1
ATOM 6652 O O . THR A 1 828 ? 37.755 -10.271 -18.621 1.00 93.44 828 THR A O 1
ATOM 6655 N N . ASP A 1 829 ? 39.607 -9.513 -17.613 1.00 91.81 829 ASP A N 1
ATOM 6656 C CA . ASP A 1 829 ? 39.473 -10.411 -16.463 1.00 91.81 829 ASP A CA 1
ATOM 6657 C C . ASP A 1 829 ? 38.515 -9.875 -15.387 1.00 91.81 829 ASP A C 1
ATOM 6659 O O . ASP A 1 829 ? 38.077 -10.660 -14.553 1.00 91.81 829 ASP A O 1
ATOM 6663 N N . GLY A 1 830 ? 38.164 -8.585 -15.418 1.00 91.94 830 GLY A N 1
ATOM 6664 C CA . GLY A 1 830 ? 37.484 -7.872 -14.332 1.00 91.94 830 GLY A CA 1
ATOM 6665 C C . GLY A 1 830 ? 36.049 -7.405 -14.607 1.00 91.94 830 GLY A C 1
ATOM 6666 O O . GLY A 1 830 ? 35.541 -6.582 -13.852 1.00 91.94 830 GLY A O 1
ATOM 6667 N N . GLN A 1 831 ? 35.405 -7.856 -15.692 1.00 95.19 831 GLN A N 1
ATOM 6668 C CA . GLN A 1 831 ? 34.061 -7.391 -16.065 1.00 95.19 831 GLN A CA 1
ATOM 6669 C C . GLN A 1 831 ? 32.994 -7.782 -15.022 1.00 95.19 831 GLN A C 1
ATOM 6671 O O . GLN A 1 831 ? 32.507 -6.939 -14.275 1.00 95.19 831 GLN A O 1
ATOM 6676 N N . TYR A 1 832 ? 32.632 -9.068 -14.959 1.00 97.69 832 TYR A N 1
ATOM 6677 C CA . TYR A 1 832 ? 31.679 -9.597 -13.970 1.00 97.69 832 TYR A CA 1
ATOM 6678 C C . TYR A 1 832 ? 32.354 -9.985 -12.646 1.00 97.69 832 TYR A C 1
ATOM 6680 O O . TYR A 1 832 ? 31.696 -10.193 -11.627 1.00 97.69 832 TYR A O 1
ATOM 6688 N N . PHE A 1 833 ? 33.679 -10.096 -12.659 1.00 98.12 833 PHE A N 1
ATOM 6689 C CA . PHE A 1 833 ? 34.473 -10.722 -11.611 1.00 98.12 833 PHE A CA 1
ATOM 6690 C C . PHE A 1 833 ? 35.498 -9.749 -11.051 1.00 98.12 833 PHE A C 1
ATOM 6692 O O . PHE A 1 833 ? 35.843 -8.758 -11.690 1.00 98.12 833 PHE A O 1
ATOM 6699 N N . HIS A 1 834 ? 36.053 -10.050 -9.882 1.00 96.88 834 HIS A N 1
ATOM 6700 C CA . HIS A 1 834 ? 37.290 -9.386 -9.482 1.00 96.88 834 HIS A CA 1
ATOM 6701 C C . HIS A 1 834 ? 38.443 -9.773 -10.431 1.00 96.88 834 HIS A C 1
ATOM 6703 O O . HIS A 1 834 ? 38.459 -10.871 -10.993 1.00 96.88 834 HIS A O 1
ATOM 6709 N N . SER A 1 835 ? 39.423 -8.884 -10.602 1.00 94.56 835 SER A N 1
ATOM 6710 C CA . SER A 1 835 ? 40.661 -9.178 -11.341 1.00 94.56 835 SER A CA 1
ATOM 6711 C C . SER A 1 835 ? 41.683 -9.919 -10.470 1.00 94.56 835 SER A C 1
ATOM 6713 O O . SER A 1 835 ? 41.656 -9.844 -9.236 1.00 94.56 835 SER A O 1
ATOM 6715 N N . GLY A 1 836 ? 42.632 -10.603 -11.114 1.00 94.25 836 GLY A N 1
ATOM 6716 C CA . GLY A 1 836 ? 43.739 -11.283 -10.433 1.00 94.25 836 GLY A CA 1
ATOM 6717 C C . GLY A 1 836 ? 43.297 -12.376 -9.448 1.00 94.25 836 GLY A C 1
ATOM 6718 O O . GLY A 1 836 ? 42.307 -13.072 -9.669 1.00 94.25 836 GLY A O 1
ATOM 6719 N N . SER A 1 837 ? 44.041 -12.544 -8.348 1.00 92.06 837 SER A N 1
ATOM 6720 C CA . SER A 1 837 ? 43.801 -13.621 -7.373 1.00 92.06 837 SER A CA 1
ATOM 6721 C C . SER A 1 837 ? 42.472 -13.493 -6.627 1.00 92.06 837 SER A C 1
ATOM 6723 O O . SER A 1 837 ? 41.867 -14.513 -6.324 1.00 92.06 837 SER A O 1
ATOM 6725 N N . ARG A 1 838 ? 41.979 -12.269 -6.379 1.00 93.94 838 ARG A N 1
ATOM 6726 C CA . ARG A 1 838 ? 40.663 -12.046 -5.746 1.00 93.94 838 ARG A CA 1
ATOM 6727 C C . ARG A 1 838 ? 39.513 -12.561 -6.621 1.00 93.94 838 ARG A C 1
ATOM 6729 O O . ARG A 1 838 ? 38.445 -12.875 -6.118 1.00 93.94 838 ARG A O 1
ATOM 6736 N N . GLY A 1 839 ? 39.731 -12.650 -7.932 1.00 95.38 839 GLY A N 1
ATOM 6737 C CA . GLY A 1 839 ? 38.758 -13.132 -8.905 1.00 95.38 839 GLY A CA 1
ATOM 6738 C C . GLY A 1 839 ? 38.712 -14.635 -9.118 1.00 95.38 839 GLY A C 1
ATOM 6739 O O . GLY A 1 839 ? 37.982 -15.065 -10.015 1.00 95.38 839 GLY A O 1
ATOM 6740 N N . TYR A 1 840 ? 39.517 -15.416 -8.396 1.00 95.75 840 TYR A N 1
ATOM 6741 C CA . TYR A 1 840 ? 39.736 -16.831 -8.680 1.00 95.75 840 TYR A CA 1
ATOM 6742 C C . TYR A 1 840 ? 39.677 -17.686 -7.413 1.00 95.75 840 TYR A C 1
ATOM 6744 O O . TYR A 1 840 ? 40.458 -17.493 -6.482 1.00 95.75 840 TYR A O 1
ATOM 6752 N N . HIS A 1 841 ? 38.792 -18.682 -7.411 1.00 95.06 841 HIS A N 1
ATOM 6753 C CA . HIS A 1 841 ? 38.645 -19.621 -6.306 1.00 95.06 841 HIS A CA 1
ATOM 6754 C C . HIS A 1 841 ? 39.466 -20.886 -6.571 1.00 95.06 841 HIS A C 1
ATOM 6756 O O . HIS A 1 841 ? 39.013 -21.813 -7.241 1.00 95.06 841 HIS A O 1
ATOM 6762 N N . TRP A 1 842 ? 40.690 -20.943 -6.048 1.00 91.94 842 TRP A N 1
ATOM 6763 C CA . TRP A 1 842 ? 41.663 -21.981 -6.415 1.00 91.94 842 TRP A CA 1
ATOM 6764 C C . TRP A 1 842 ? 41.228 -23.421 -6.107 1.00 91.94 842 TRP A C 1
ATOM 6766 O O . TRP A 1 842 ? 41.603 -24.323 -6.849 1.00 91.94 842 TRP A O 1
ATOM 6776 N N . MET A 1 843 ? 40.436 -23.641 -5.053 1.00 92.12 843 MET A N 1
ATOM 6777 C CA . MET A 1 843 ? 39.951 -24.975 -4.672 1.00 92.12 843 MET A CA 1
ATOM 6778 C C . MET A 1 843 ? 38.814 -25.467 -5.580 1.00 92.12 843 MET A C 1
ATOM 6780 O O . MET A 1 843 ? 38.670 -26.664 -5.797 1.00 92.12 843 MET A O 1
ATOM 6784 N N . TRP A 1 844 ? 38.011 -24.542 -6.113 1.00 91.81 844 TRP A N 1
ATOM 6785 C CA . TRP A 1 844 ? 36.868 -24.855 -6.986 1.00 91.81 844 TRP A CA 1
ATOM 6786 C C . TRP A 1 844 ? 37.172 -24.606 -8.461 1.00 91.81 844 TRP A C 1
ATOM 6788 O O . TRP A 1 844 ? 36.324 -24.853 -9.306 1.00 91.81 844 TRP A O 1
ATOM 6798 N N . ASP A 1 845 ? 38.365 -24.100 -8.775 1.00 93.25 845 ASP A N 1
ATOM 6799 C CA . ASP A 1 845 ? 38.803 -23.822 -10.139 1.00 93.25 845 ASP A CA 1
ATOM 6800 C C . ASP A 1 845 ? 37.822 -22.901 -10.907 1.00 93.25 845 ASP A C 1
ATOM 6802 O O . ASP A 1 845 ? 37.497 -23.117 -12.078 1.00 93.25 845 ASP A O 1
ATOM 6806 N N . SER A 1 846 ? 37.321 -21.863 -10.222 1.00 96.50 846 SER A N 1
ATOM 6807 C CA . SER A 1 846 ? 36.197 -21.023 -10.666 1.00 96.50 846 SER A CA 1
ATOM 6808 C C . SER A 1 846 ? 36.441 -19.508 -10.531 1.00 96.50 846 SER A C 1
ATOM 6810 O O . SER A 1 846 ? 37.463 -19.071 -9.993 1.00 96.50 846 SER A O 1
ATOM 6812 N N . ARG A 1 847 ? 35.528 -18.682 -11.074 1.00 97.88 847 ARG A N 1
ATOM 6813 C CA . ARG A 1 847 ? 35.593 -17.205 -11.049 1.00 97.88 847 ARG A CA 1
ATOM 6814 C C . ARG A 1 847 ? 34.672 -16.604 -9.985 1.00 97.88 847 ARG A C 1
ATOM 6816 O O . ARG A 1 847 ? 33.542 -17.055 -9.841 1.00 97.88 847 ARG A O 1
ATOM 6823 N N . LEU A 1 848 ? 35.132 -15.553 -9.303 1.00 98.19 848 LEU A N 1
ATOM 6824 C CA . LEU A 1 848 ? 34.419 -14.896 -8.198 1.00 98.19 848 LEU A CA 1
ATOM 6825 C C . LEU A 1 848 ? 33.873 -13.523 -8.599 1.00 98.19 848 LEU A C 1
ATOM 6827 O O . LEU A 1 848 ? 34.620 -12.680 -9.107 1.00 98.19 848 LEU A O 1
ATOM 6831 N N . PHE A 1 849 ? 32.572 -13.316 -8.384 1.00 98.44 849 PHE A N 1
ATOM 6832 C CA . PHE A 1 849 ? 31.859 -12.091 -8.752 1.00 98.44 849 PHE A CA 1
ATOM 6833 C C . PHE A 1 849 ? 32.391 -10.859 -8.022 1.00 98.44 849 PHE A C 1
ATOM 6835 O O . PHE A 1 849 ? 32.832 -10.935 -6.880 1.00 98.44 849 PHE A O 1
ATOM 6842 N N . ASN A 1 850 ? 32.308 -9.708 -8.690 1.00 97.94 850 ASN A N 1
ATOM 6843 C CA . ASN A 1 850 ? 32.494 -8.409 -8.054 1.00 97.94 850 ASN A CA 1
ATOM 6844 C C . ASN A 1 850 ? 31.128 -7.847 -7.633 1.00 97.94 850 ASN A C 1
ATOM 6846 O O . ASN A 1 850 ? 30.496 -7.114 -8.395 1.00 97.94 850 ASN A O 1
ATOM 6850 N N . TYR A 1 851 ? 30.671 -8.200 -6.429 1.00 98.00 851 TYR A N 1
ATOM 6851 C CA . TYR A 1 851 ? 29.340 -7.831 -5.924 1.00 98.00 851 TYR A CA 1
ATOM 6852 C C . TYR A 1 851 ? 29.142 -6.319 -5.730 1.00 98.00 851 TYR A C 1
ATOM 6854 O O . TYR A 1 851 ? 28.007 -5.859 -5.700 1.00 98.00 851 TYR A O 1
ATOM 6862 N N . GLY A 1 852 ? 30.222 -5.533 -5.657 1.00 95.44 852 GLY A N 1
ATOM 6863 C CA . GLY A 1 852 ? 30.152 -4.069 -5.593 1.00 95.44 852 GLY A CA 1
ATOM 6864 C C . GLY A 1 852 ? 29.896 -3.387 -6.946 1.00 95.44 852 GLY A C 1
ATOM 6865 O O . GLY A 1 852 ? 29.736 -2.169 -6.999 1.00 95.44 852 GLY A O 1
ATOM 6866 N N . SER A 1 853 ? 29.885 -4.134 -8.057 1.00 96.88 853 SER A N 1
ATOM 6867 C CA . SER A 1 853 ? 29.644 -3.587 -9.398 1.00 96.88 853 SER A CA 1
ATOM 6868 C C . SER A 1 853 ? 28.148 -3.449 -9.697 1.00 96.88 853 SER A C 1
ATOM 6870 O O . SER A 1 853 ? 27.389 -4.407 -9.556 1.00 96.88 853 SER A O 1
ATOM 6872 N N . TRP A 1 854 ? 27.732 -2.277 -10.190 1.00 97.44 854 TRP A N 1
ATOM 6873 C CA . TRP A 1 854 ? 26.326 -1.953 -10.476 1.00 97.44 854 TRP A CA 1
ATOM 6874 C C . TRP A 1 854 ? 25.655 -2.948 -11.431 1.00 97.44 854 TRP A C 1
ATOM 6876 O O . TRP A 1 854 ? 24.569 -3.452 -11.155 1.00 97.44 854 TRP A O 1
ATOM 6886 N N . GLU A 1 855 ? 26.324 -3.292 -12.532 1.00 97.69 855 GLU A N 1
ATOM 6887 C CA . GLU A 1 855 ? 25.769 -4.225 -13.520 1.00 97.69 855 GLU A CA 1
ATOM 6888 C C . GLU A 1 855 ? 25.837 -5.686 -13.053 1.00 97.69 855 GLU A C 1
ATOM 6890 O O . GLU A 1 855 ? 25.001 -6.490 -13.456 1.00 97.69 855 GLU A O 1
ATOM 6895 N N . VAL A 1 856 ? 26.750 -6.034 -12.136 1.00 98.50 856 VAL A N 1
ATOM 6896 C CA . VAL A 1 856 ? 26.751 -7.359 -11.487 1.00 98.50 856 VAL A CA 1
ATOM 6897 C C . VAL A 1 856 ? 25.566 -7.480 -10.529 1.00 98.50 856 VAL A C 1
ATOM 6899 O O . VAL A 1 856 ? 24.862 -8.488 -10.561 1.00 98.50 856 VAL A O 1
ATOM 6902 N N . LEU A 1 857 ? 25.284 -6.439 -9.736 1.00 98.56 857 LEU A N 1
ATOM 6903 C CA . LEU A 1 857 ? 24.083 -6.377 -8.898 1.00 98.56 857 LEU A CA 1
ATOM 6904 C C . LEU A 1 857 ? 22.818 -6.498 -9.749 1.00 98.56 857 LEU A C 1
ATOM 6906 O O . LEU A 1 857 ? 21.961 -7.329 -9.445 1.00 98.56 857 LEU A O 1
ATOM 6910 N N . ARG A 1 858 ? 22.719 -5.728 -10.843 1.00 98.56 858 ARG A N 1
ATOM 6911 C CA . ARG A 1 858 ? 21.587 -5.812 -11.775 1.00 98.56 858 ARG A CA 1
ATOM 6912 C C . ARG A 1 858 ? 21.434 -7.226 -12.322 1.00 98.56 858 ARG A C 1
ATOM 6914 O O . ARG A 1 858 ? 20.327 -7.759 -12.297 1.00 98.56 858 ARG A O 1
ATOM 6921 N N . TYR A 1 859 ? 22.524 -7.836 -12.785 1.00 98.75 859 TYR A N 1
ATOM 6922 C CA . TYR A 1 859 ? 22.535 -9.182 -13.354 1.00 98.75 859 TYR A CA 1
ATOM 6923 C C . TYR A 1 859 ? 22.027 -10.228 -12.355 1.00 98.75 859 TYR A C 1
ATOM 6925 O O . TYR A 1 859 ? 21.079 -10.954 -12.653 1.00 98.75 859 TYR A O 1
ATOM 6933 N N . LEU A 1 860 ? 22.597 -10.270 -11.148 1.00 98.75 860 LEU A N 1
ATOM 6934 C CA . LEU A 1 860 ? 22.288 -11.296 -10.149 1.00 98.75 860 LEU A CA 1
ATOM 6935 C C . LEU A 1 860 ? 20.911 -11.101 -9.490 1.00 98.75 860 LEU A C 1
ATOM 6937 O O . LEU A 1 860 ? 20.169 -12.070 -9.323 1.00 98.75 860 LEU A O 1
ATOM 6941 N N . LEU A 1 861 ? 20.517 -9.859 -9.175 1.00 98.62 861 LEU A N 1
ATOM 6942 C CA . LEU A 1 861 ? 19.171 -9.566 -8.659 1.00 98.62 861 LEU A CA 1
ATOM 6943 C C . LEU A 1 861 ? 18.101 -9.881 -9.710 1.00 98.62 861 LEU A C 1
ATOM 6945 O O . LEU A 1 861 ? 17.077 -10.490 -9.395 1.00 98.62 861 LEU A O 1
ATOM 6949 N N . SER A 1 862 ? 18.364 -9.536 -10.974 1.00 98.69 862 SER A N 1
ATOM 6950 C CA . SER A 1 862 ? 17.465 -9.896 -12.072 1.00 98.69 862 SER A CA 1
ATOM 6951 C C . SER A 1 862 ? 17.404 -11.399 -12.296 1.00 98.69 862 SER A C 1
ATOM 6953 O O . SER A 1 862 ? 16.344 -11.910 -12.644 1.00 98.69 862 SER A O 1
ATOM 6955 N N . ASN A 1 863 ? 18.501 -12.122 -12.062 1.00 98.75 863 ASN A N 1
ATOM 6956 C CA . ASN A 1 863 ? 18.517 -13.574 -12.167 1.00 98.75 863 ASN A CA 1
ATOM 6957 C C . ASN A 1 863 ? 17.649 -14.242 -11.095 1.00 98.75 863 ASN A C 1
ATOM 6959 O O . ASN A 1 863 ? 16.800 -15.070 -11.421 1.00 98.75 863 ASN A O 1
ATOM 6963 N N . ALA A 1 864 ? 17.787 -13.830 -9.833 1.00 98.56 864 ALA A N 1
ATOM 6964 C CA 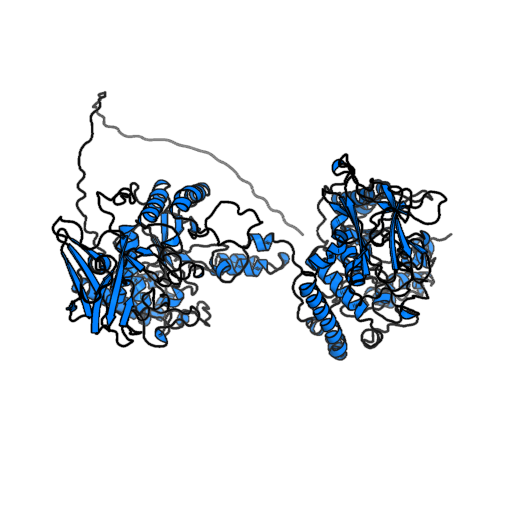. ALA A 1 864 ? 16.936 -14.333 -8.757 1.00 98.56 864 ALA A CA 1
ATOM 6965 C C . ALA A 1 864 ? 15.450 -14.044 -9.035 1.00 98.56 864 ALA A C 1
ATOM 6967 O O . ALA A 1 864 ? 14.592 -14.911 -8.868 1.00 98.56 864 ALA A O 1
ATOM 6968 N N . ARG A 1 865 ? 15.130 -12.845 -9.535 1.00 98.00 865 ARG A N 1
ATOM 6969 C CA . ARG A 1 865 ? 13.757 -12.505 -9.915 1.00 98.00 865 ARG A CA 1
ATOM 6970 C C . ARG A 1 865 ? 13.251 -13.317 -11.109 1.00 98.00 865 ARG A C 1
ATOM 6972 O O . ARG A 1 865 ? 12.105 -13.755 -11.076 1.00 98.00 865 ARG A O 1
ATOM 6979 N N . TRP A 1 866 ? 14.077 -13.527 -12.131 1.00 98.19 866 TRP A N 1
ATOM 6980 C CA . TRP A 1 866 ? 13.730 -14.281 -13.338 1.00 98.19 866 TRP A CA 1
ATOM 6981 C C . TRP A 1 866 ? 13.192 -15.673 -13.004 1.00 98.19 866 TRP A C 1
ATOM 6983 O O . TRP A 1 866 ? 12.118 -16.048 -13.467 1.00 98.19 866 TRP A O 1
ATOM 6993 N N . TRP A 1 867 ? 13.874 -16.410 -12.128 1.00 98.69 867 TRP A N 1
ATOM 6994 C CA . TRP A 1 867 ? 13.446 -17.752 -11.730 1.00 98.69 867 TRP A CA 1
ATOM 6995 C C . TRP A 1 867 ? 12.142 -17.756 -10.919 1.00 98.69 867 TRP A C 1
ATOM 6997 O O . TRP A 1 867 ? 11.276 -18.606 -11.146 1.00 98.69 867 TRP A O 1
ATOM 7007 N N . LEU A 1 868 ? 11.944 -16.780 -10.025 1.00 98.00 868 LEU A N 1
ATOM 7008 C CA . LEU A 1 868 ? 10.678 -16.637 -9.299 1.00 98.00 868 LEU A CA 1
ATOM 7009 C C . LEU A 1 868 ? 9.535 -16.231 -10.232 1.00 98.00 868 LEU A C 1
ATOM 7011 O O . LEU A 1 868 ? 8.422 -16.725 -10.082 1.00 98.00 868 LEU A O 1
ATOM 7015 N N . GLU A 1 869 ? 9.774 -15.331 -11.182 1.00 96.06 869 GLU A N 1
ATOM 7016 C CA . GLU A 1 869 ? 8.725 -14.730 -12.003 1.00 96.06 869 GLU A CA 1
ATOM 7017 C C . GLU A 1 869 ? 8.360 -15.578 -13.221 1.00 96.06 869 GLU A C 1
ATOM 7019 O O . GLU A 1 869 ? 7.176 -15.864 -13.401 1.00 96.06 869 GLU A O 1
ATOM 7024 N N . GLU A 1 870 ? 9.335 -16.019 -14.014 1.00 96.44 870 GLU A N 1
ATOM 7025 C CA . GLU A 1 870 ? 9.110 -16.775 -15.253 1.00 96.44 870 GLU A CA 1
ATOM 7026 C C . GLU A 1 870 ? 8.733 -18.233 -14.970 1.00 96.44 870 GLU A C 1
ATOM 7028 O O . GLU A 1 870 ? 7.781 -18.758 -15.546 1.00 96.44 870 GLU A O 1
ATOM 7033 N N . TYR A 1 871 ? 9.456 -18.883 -14.053 1.00 98.12 871 TYR A N 1
ATOM 7034 C CA . TYR A 1 871 ? 9.315 -20.320 -13.776 1.00 98.12 871 TYR A CA 1
ATOM 7035 C C . TYR A 1 871 ? 8.476 -20.628 -12.539 1.00 98.12 871 TYR A C 1
ATOM 7037 O O . TYR A 1 871 ? 8.147 -21.783 -12.296 1.00 98.12 871 TYR A O 1
ATOM 7045 N N . LYS A 1 872 ? 8.091 -19.606 -11.770 1.00 97.88 872 LYS A N 1
ATOM 7046 C CA . LYS A 1 872 ? 7.251 -19.740 -10.573 1.00 97.88 872 LYS A CA 1
ATOM 7047 C C . LYS A 1 872 ? 7.859 -20.587 -9.454 1.00 97.88 872 LYS A C 1
ATOM 7049 O O . LYS A 1 872 ? 7.100 -21.064 -8.617 1.00 97.88 872 LYS A O 1
ATOM 7054 N N . PHE A 1 873 ? 9.186 -20.690 -9.360 1.00 98.69 873 PHE A N 1
ATOM 7055 C CA . PHE A 1 873 ? 9.819 -21.246 -8.160 1.00 98.69 873 PHE A CA 1
ATOM 7056 C C . PHE A 1 873 ? 9.305 -20.552 -6.884 1.00 98.69 873 PHE A C 1
ATOM 7058 O O . PHE A 1 873 ? 8.893 -19.385 -6.903 1.00 98.69 873 PHE A O 1
ATOM 7065 N N . ASP A 1 874 ? 9.312 -21.291 -5.779 1.00 98.44 874 ASP A N 1
ATOM 7066 C CA . ASP A 1 874 ? 8.810 -20.863 -4.470 1.00 98.44 874 ASP A CA 1
ATOM 7067 C C . ASP A 1 874 ? 9.937 -20.374 -3.546 1.00 98.44 874 ASP A C 1
ATOM 7069 O O . ASP A 1 874 ? 9.732 -20.147 -2.354 1.00 98.44 874 ASP A O 1
ATOM 7073 N N . GLY A 1 875 ? 11.147 -20.229 -4.080 1.00 98.25 875 GLY A N 1
ATOM 7074 C CA . GLY A 1 875 ? 12.320 -19.823 -3.326 1.00 98.25 875 GLY A CA 1
ATOM 7075 C C . GLY A 1 875 ? 13.590 -20.504 -3.813 1.00 98.25 875 GLY A C 1
ATOM 7076 O O . GLY A 1 875 ? 13.608 -21.138 -4.872 1.00 98.25 875 GLY A O 1
ATOM 7077 N N . PHE A 1 876 ? 14.651 -20.373 -3.024 1.00 98.69 876 PHE A N 1
ATOM 7078 C CA . PHE A 1 876 ? 15.989 -20.801 -3.408 1.00 98.69 876 PHE A CA 1
ATOM 7079 C C . PHE A 1 876 ? 16.747 -21.472 -2.274 1.00 98.69 876 PHE A C 1
ATOM 7081 O O . PHE A 1 876 ? 16.517 -21.180 -1.101 1.00 98.69 876 PHE A O 1
ATOM 7088 N N . ARG A 1 877 ? 17.736 -22.280 -2.650 1.00 98.62 877 ARG A N 1
ATOM 7089 C CA . ARG A 1 877 ? 18.939 -22.479 -1.851 1.00 98.62 877 ARG A CA 1
ATOM 7090 C C . ARG A 1 877 ? 20.082 -21.708 -2.502 1.00 98.62 877 ARG A C 1
ATOM 7092 O O . ARG A 1 877 ? 20.375 -21.938 -3.669 1.00 98.62 877 ARG A O 1
ATOM 7099 N N . PHE A 1 878 ? 20.693 -20.782 -1.771 1.00 98.50 878 PHE A N 1
ATOM 7100 C CA . PHE A 1 878 ? 21.939 -20.146 -2.190 1.00 98.50 878 PHE A CA 1
ATOM 7101 C C . PHE A 1 878 ? 23.099 -21.050 -1.803 1.00 98.50 878 PHE A C 1
ATOM 7103 O O . PHE A 1 878 ? 23.289 -21.324 -0.615 1.00 98.50 878 PHE A O 1
ATOM 7110 N N . ASP A 1 879 ? 23.870 -21.459 -2.803 1.00 95.94 879 ASP A N 1
ATOM 7111 C CA . ASP A 1 879 ? 24.982 -22.388 -2.625 1.00 95.94 879 ASP A CA 1
ATOM 7112 C C . ASP A 1 879 ? 26.325 -21.670 -2.489 1.00 95.94 879 ASP A C 1
ATOM 7114 O O . ASP A 1 879 ? 26.614 -20.673 -3.167 1.00 95.94 879 ASP A O 1
ATOM 7118 N N . GLY A 1 880 ? 27.186 -22.210 -1.629 1.00 94.88 880 GLY A N 1
ATOM 7119 C CA . GLY A 1 880 ? 28.517 -21.680 -1.360 1.00 94.88 880 GLY A CA 1
ATOM 7120 C C . GLY A 1 880 ? 28.511 -20.330 -0.639 1.00 94.88 880 GLY A C 1
ATOM 7121 O O . GLY A 1 880 ? 29.406 -19.514 -0.873 1.00 94.88 880 GLY A O 1
ATOM 7122 N N . VAL A 1 881 ? 27.537 -20.066 0.240 1.00 97.25 881 VAL A N 1
ATOM 7123 C CA . VAL A 1 881 ? 27.401 -18.761 0.916 1.00 97.25 881 VAL A CA 1
ATOM 7124 C C . VAL A 1 881 ? 28.596 -18.468 1.821 1.00 97.25 881 VAL A C 1
ATOM 7126 O O . VAL A 1 881 ? 29.058 -17.330 1.872 1.00 97.25 881 VAL A O 1
ATOM 7129 N N . THR A 1 882 ? 29.193 -19.481 2.455 1.00 96.88 882 THR A N 1
ATOM 7130 C CA . THR A 1 882 ? 30.456 -19.298 3.194 1.00 96.88 882 THR A CA 1
ATOM 7131 C C . THR A 1 882 ? 31.572 -18.738 2.305 1.00 96.88 882 THR A C 1
ATOM 7133 O O . THR A 1 882 ? 32.343 -17.890 2.751 1.00 96.88 882 THR A O 1
ATOM 7136 N N . SER A 1 883 ? 31.65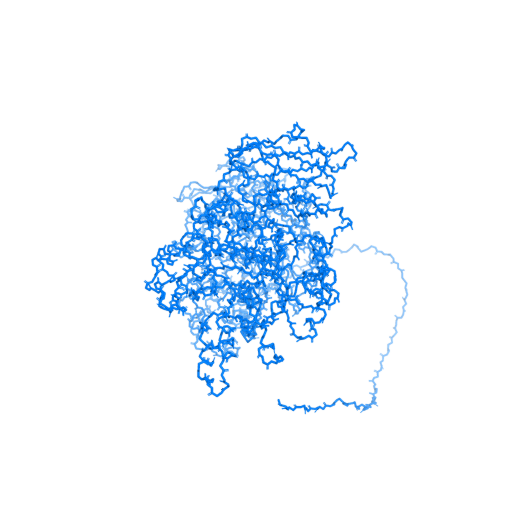0 -19.160 1.037 1.00 97.00 883 SER A N 1
ATOM 7137 C CA . SER A 1 883 ? 32.648 -18.641 0.092 1.00 97.00 883 SER A CA 1
ATOM 7138 C C . SER A 1 883 ? 32.409 -17.169 -0.244 1.00 97.00 883 SER A C 1
ATOM 7140 O O . SER A 1 883 ? 33.362 -16.411 -0.421 1.00 97.00 883 SER A O 1
ATOM 7142 N N . MET A 1 884 ? 31.142 -16.747 -0.260 1.00 97.88 884 MET A N 1
ATOM 7143 C CA . MET A 1 884 ? 30.751 -15.357 -0.485 1.00 97.88 884 MET A CA 1
ATOM 7144 C C . MET A 1 884 ? 31.092 -14.465 0.709 1.00 97.88 884 MET A C 1
ATOM 7146 O O . MET A 1 884 ? 31.652 -13.393 0.527 1.00 97.88 884 MET A O 1
ATOM 7150 N N . MET A 1 885 ? 30.754 -14.892 1.929 1.00 97.38 885 MET A N 1
ATOM 7151 C CA . MET A 1 885 ? 30.813 -14.026 3.114 1.00 97.38 885 MET A CA 1
ATOM 7152 C C . MET A 1 885 ? 32.233 -13.703 3.586 1.00 97.38 885 MET A C 1
ATOM 7154 O O . MET A 1 885 ? 32.409 -12.746 4.341 1.00 97.38 885 MET A O 1
ATOM 7158 N N . TYR A 1 886 ? 33.242 -14.470 3.167 1.00 97.31 886 TYR A N 1
ATOM 7159 C CA . TYR A 1 886 ? 34.618 -14.295 3.626 1.00 97.31 886 TYR A CA 1
ATOM 7160 C C . TYR A 1 886 ? 35.613 -14.269 2.472 1.00 97.31 886 TYR A C 1
ATOM 7162 O O . TYR A 1 886 ? 35.592 -15.116 1.585 1.00 97.31 886 TYR A O 1
ATOM 7170 N N . THR A 1 887 ? 36.592 -13.374 2.565 1.00 94.25 887 THR A N 1
ATOM 7171 C CA . THR A 1 887 ? 37.705 -13.247 1.606 1.00 94.25 887 THR A CA 1
ATOM 7172 C C . THR A 1 887 ? 38.631 -14.469 1.562 1.00 94.25 887 THR A C 1
ATOM 7174 O O . THR A 1 887 ? 39.326 -14.678 0.574 1.00 94.25 887 THR A O 1
ATOM 7177 N N . HIS A 1 888 ? 38.651 -15.285 2.621 1.00 94.00 888 HIS A N 1
ATOM 7178 C CA . HIS A 1 888 ? 39.342 -16.581 2.660 1.00 94.00 888 HIS A CA 1
ATOM 7179 C C . HIS A 1 888 ? 38.431 -17.759 2.275 1.00 94.00 888 HIS A C 1
ATOM 7181 O O . HIS A 1 888 ? 38.868 -18.908 2.292 1.00 94.00 888 HIS A O 1
ATOM 7187 N N . HIS A 1 889 ? 37.160 -17.496 1.962 1.00 94.56 889 HIS A N 1
ATOM 7188 C CA . HIS A 1 889 ? 36.171 -18.472 1.498 1.00 94.56 889 HIS A CA 1
ATOM 7189 C C . HIS A 1 889 ? 35.887 -19.645 2.454 1.00 94.56 889 HIS A C 1
ATOM 7191 O O . HIS A 1 889 ? 35.440 -20.707 2.033 1.00 94.56 889 HIS A O 1
ATOM 7197 N N . GLY A 1 890 ? 36.206 -19.489 3.743 1.00 92.06 890 GLY A N 1
ATOM 7198 C CA . GLY A 1 890 ? 36.186 -20.589 4.720 1.00 92.06 890 GLY A CA 1
ATOM 7199 C C . GLY A 1 890 ? 37.264 -21.667 4.505 1.00 92.06 890 GLY A C 1
ATOM 7200 O O . GLY A 1 890 ? 37.269 -22.670 5.211 1.00 92.06 890 GLY A O 1
ATOM 7201 N N . LEU A 1 891 ? 38.199 -21.482 3.567 1.00 91.00 891 LEU A N 1
ATOM 7202 C CA . LEU A 1 891 ? 39.269 -22.444 3.307 1.00 91.00 891 LEU A CA 1
ATOM 7203 C C . LEU A 1 891 ? 40.374 -22.330 4.356 1.00 91.00 891 LEU A C 1
ATOM 7205 O O . LEU A 1 891 ? 40.886 -21.243 4.605 1.00 91.00 891 LEU A O 1
ATOM 7209 N N . GLN A 1 892 ? 40.788 -23.474 4.911 1.00 88.00 892 GLN A N 1
ATOM 7210 C CA . GLN A 1 892 ? 41.854 -23.562 5.924 1.00 88.00 892 GLN A CA 1
ATOM 7211 C C . GLN A 1 892 ? 41.595 -22.688 7.167 1.00 88.00 892 GLN A C 1
ATOM 7213 O O . GLN A 1 892 ? 42.535 -22.281 7.849 1.00 88.00 892 GLN A O 1
ATOM 7218 N N . VAL A 1 893 ? 40.323 -22.413 7.465 1.00 89.38 893 VAL A N 1
ATOM 7219 C CA . VAL A 1 893 ? 39.875 -21.686 8.654 1.00 89.38 893 VAL A CA 1
ATOM 7220 C C . VAL A 1 893 ? 38.955 -22.595 9.455 1.00 89.38 893 VAL A C 1
ATOM 7222 O O . VAL A 1 893 ? 38.076 -23.246 8.897 1.00 89.38 893 VAL A O 1
ATOM 7225 N N . GLU A 1 894 ? 39.170 -22.636 10.764 1.00 87.88 894 GLU A N 1
ATOM 7226 C CA . GLU A 1 894 ? 38.275 -23.298 11.708 1.00 87.88 894 GLU A CA 1
ATOM 7227 C C . GLU A 1 894 ? 37.387 -22.237 12.362 1.00 87.88 894 GLU A C 1
ATOM 7229 O O . GLU A 1 894 ? 37.891 -21.225 12.850 1.00 87.88 894 GLU A O 1
ATOM 7234 N N . PHE A 1 895 ? 36.072 -22.460 12.357 1.00 93.62 895 PHE A N 1
ATOM 7235 C CA . PHE A 1 895 ? 35.110 -21.599 13.041 1.00 93.62 895 PHE A CA 1
ATOM 7236 C C . PHE A 1 895 ? 34.808 -22.191 14.418 1.00 93.62 895 PHE A C 1
ATOM 7238 O O . PHE A 1 895 ? 34.079 -23.173 14.550 1.00 93.62 895 PHE A O 1
ATOM 7245 N N . THR A 1 896 ? 35.392 -21.602 15.459 1.00 92.94 896 THR A N 1
ATOM 7246 C CA . THR A 1 896 ? 35.277 -22.070 16.848 1.00 92.94 896 THR A CA 1
ATOM 7247 C C . THR A 1 896 ? 34.007 -21.570 17.539 1.00 92.94 896 THR A C 1
ATOM 7249 O O . THR A 1 896 ? 33.677 -22.006 18.643 1.00 92.94 896 THR A O 1
ATOM 7252 N N . GLY A 1 897 ? 33.293 -20.635 16.904 1.00 90.31 897 GLY A N 1
ATOM 7253 C CA . GLY A 1 897 ? 32.189 -19.894 17.511 1.00 90.31 897 GLY A CA 1
ATOM 7254 C C . GLY A 1 897 ? 32.619 -18.557 18.115 1.00 90.31 897 GLY A C 1
ATOM 7255 O O . GLY A 1 897 ? 31.779 -17.851 18.672 1.00 90.31 897 GLY A O 1
ATOM 7256 N N . ASN A 1 898 ? 33.894 -18.176 17.998 1.00 93.12 898 ASN A N 1
ATOM 7257 C CA . ASN A 1 898 ? 34.379 -16.865 18.412 1.00 93.12 898 ASN A CA 1
ATOM 7258 C C . ASN A 1 898 ? 33.956 -15.793 17.401 1.00 93.12 898 ASN A C 1
ATOM 7260 O O . ASN A 1 898 ? 34.255 -15.879 16.216 1.00 93.12 898 ASN A O 1
ATOM 7264 N N . TYR A 1 899 ? 33.301 -14.730 17.868 1.00 95.06 899 TYR A N 1
ATOM 7265 C CA . TYR A 1 899 ? 32.675 -13.754 16.973 1.00 95.06 899 TYR A CA 1
ATOM 7266 C C . TYR A 1 899 ? 33.679 -12.929 16.154 1.00 95.06 899 TYR A C 1
ATOM 7268 O O . TYR A 1 899 ? 33.323 -12.423 15.092 1.00 95.06 899 TYR A O 1
ATOM 7276 N N . ASN A 1 900 ? 34.947 -12.875 16.578 1.00 93.50 900 ASN A N 1
ATOM 7277 C CA . ASN A 1 900 ? 36.028 -12.266 15.795 1.00 93.50 900 ASN A CA 1
ATOM 7278 C C . ASN A 1 900 ? 36.295 -12.991 14.465 1.00 93.50 900 ASN A C 1
ATOM 7280 O O . ASN A 1 900 ? 36.882 -12.403 13.563 1.00 93.50 900 ASN A O 1
ATOM 7284 N N . GLU A 1 901 ? 35.893 -14.258 14.345 1.00 94.69 901 GLU A N 1
ATOM 7285 C CA . GLU A 1 901 ? 36.027 -15.044 13.112 1.00 94.69 901 GLU A CA 1
ATOM 7286 C C . GLU A 1 901 ? 34.966 -14.642 12.075 1.00 94.69 901 GLU A C 1
ATOM 7288 O O . GLU A 1 901 ? 35.197 -14.758 10.873 1.00 94.69 901 GLU A O 1
ATOM 7293 N N . TYR A 1 902 ? 33.813 -14.139 12.535 1.00 95.94 902 TYR A N 1
ATOM 7294 C CA . TYR A 1 902 ? 32.680 -13.775 11.682 1.00 95.94 902 TYR A CA 1
ATOM 7295 C C . TYR A 1 902 ? 32.655 -12.296 11.296 1.00 95.94 902 TYR A C 1
ATOM 7297 O O . TYR A 1 902 ? 32.160 -11.962 10.218 1.00 95.94 902 TYR A O 1
ATOM 7305 N N . PHE A 1 903 ? 33.139 -11.419 12.183 1.00 95.94 903 PHE A N 1
ATOM 7306 C CA . PHE A 1 903 ? 33.026 -9.968 12.045 1.00 95.94 903 PHE A CA 1
ATOM 7307 C C . PHE A 1 903 ? 34.402 -9.307 12.098 1.00 95.94 903 PHE A C 1
ATOM 7309 O O . PHE A 1 903 ? 35.030 -9.218 13.154 1.00 95.94 903 PHE A O 1
ATOM 7316 N N . GLY A 1 904 ? 34.860 -8.804 10.955 1.00 92.00 904 GLY A N 1
ATOM 7317 C CA . GLY A 1 904 ? 36.148 -8.134 10.843 1.00 92.00 904 GLY A CA 1
ATOM 7318 C C . GLY A 1 904 ? 36.563 -7.930 9.391 1.00 92.00 904 GLY A C 1
ATOM 7319 O O . GLY A 1 904 ? 35.757 -8.034 8.477 1.00 92.00 904 GLY A O 1
ATOM 7320 N N . TYR A 1 905 ? 37.849 -7.661 9.166 1.00 92.44 905 TYR A N 1
ATOM 7321 C CA . TYR A 1 905 ? 38.381 -7.406 7.820 1.00 92.44 905 TYR A CA 1
ATOM 7322 C C . TYR A 1 905 ? 38.343 -8.623 6.883 1.00 92.44 905 TYR A C 1
ATOM 7324 O O . TYR A 1 905 ? 38.522 -8.462 5.678 1.00 92.44 905 TYR A O 1
ATOM 7332 N N . SER A 1 906 ? 38.160 -9.833 7.419 1.00 93.94 906 SER A N 1
ATOM 7333 C CA . SER A 1 906 ? 38.003 -11.048 6.619 1.00 93.94 906 SER A CA 1
ATOM 7334 C C . SER A 1 906 ? 36.623 -11.152 5.973 1.00 93.94 906 SER A C 1
ATOM 7336 O O . SER A 1 906 ? 36.511 -11.828 4.949 1.00 93.94 906 SER A O 1
ATOM 7338 N N . THR A 1 907 ? 35.605 -10.495 6.535 1.00 96.94 907 THR A N 1
ATOM 7339 C CA . THR A 1 907 ? 34.235 -10.485 6.018 1.00 96.94 907 THR A CA 1
ATOM 7340 C C . THR A 1 907 ? 34.167 -9.678 4.721 1.00 96.94 907 THR A C 1
ATOM 7342 O O . THR A 1 907 ? 34.563 -8.512 4.686 1.00 96.94 907 THR A O 1
ATOM 7345 N N . ASP A 1 908 ? 33.647 -10.275 3.649 1.00 97.44 908 ASP A N 1
ATOM 7346 C CA . ASP A 1 908 ? 33.402 -9.560 2.395 1.00 97.44 908 ASP A CA 1
ATOM 7347 C C . ASP A 1 908 ? 32.062 -8.811 2.485 1.00 97.44 908 ASP A C 1
ATOM 7349 O O . ASP A 1 908 ? 30.978 -9.379 2.338 1.00 97.44 908 ASP A O 1
ATOM 7353 N N . VAL A 1 909 ? 32.139 -7.514 2.793 1.00 97.81 909 VAL A N 1
ATOM 7354 C CA . VAL A 1 909 ? 30.955 -6.663 2.975 1.00 97.81 909 VAL A CA 1
ATOM 7355 C C . VAL A 1 909 ? 30.157 -6.517 1.678 1.00 97.81 909 VAL A C 1
ATOM 7357 O O . VAL A 1 909 ? 28.931 -6.499 1.752 1.00 97.81 909 VAL A O 1
ATOM 7360 N N . ASP A 1 910 ? 30.806 -6.474 0.509 1.00 97.88 910 ASP A N 1
ATOM 7361 C CA . ASP A 1 910 ? 30.112 -6.325 -0.777 1.00 97.88 910 ASP A CA 1
ATOM 7362 C C . ASP A 1 910 ? 29.212 -7.542 -1.036 1.00 97.88 910 ASP A C 1
ATOM 7364 O O . ASP A 1 910 ? 28.041 -7.404 -1.400 1.00 97.88 910 ASP A O 1
ATOM 7368 N N . ALA A 1 911 ? 29.735 -8.742 -0.772 1.00 98.19 911 ALA A N 1
ATOM 7369 C CA . ALA A 1 911 ? 28.982 -9.981 -0.904 1.00 98.19 911 ALA A CA 1
ATOM 7370 C C . ALA A 1 911 ? 27.814 -10.063 0.090 1.00 98.19 911 ALA A C 1
ATOM 7372 O O . ALA A 1 911 ? 26.699 -10.417 -0.295 1.00 98.19 911 ALA A O 1
ATOM 7373 N N . VAL A 1 912 ? 28.030 -9.704 1.363 1.00 98.44 912 VAL A N 1
ATOM 7374 C CA . VAL A 1 912 ? 26.953 -9.734 2.367 1.00 98.44 912 VAL A CA 1
ATOM 7375 C C . VAL A 1 912 ? 25.876 -8.689 2.063 1.00 98.44 912 VAL A C 1
ATOM 7377 O O . VAL A 1 912 ? 24.694 -8.980 2.216 1.00 98.44 912 VAL A O 1
ATOM 7380 N N . VAL A 1 913 ? 26.245 -7.498 1.583 1.00 98.44 913 VAL A N 1
ATOM 7381 C CA . VAL A 1 913 ? 25.276 -6.470 1.168 1.00 98.44 913 VAL A CA 1
ATOM 7382 C C . VAL A 1 913 ? 24.456 -6.937 -0.033 1.00 98.44 913 VAL A C 1
ATOM 7384 O O . VAL A 1 913 ? 23.243 -6.733 -0.054 1.00 98.44 913 VAL A O 1
ATOM 7387 N N . TYR A 1 914 ? 25.072 -7.615 -1.002 1.00 98.69 914 TYR A N 1
ATOM 7388 C CA . TYR A 1 914 ? 24.332 -8.258 -2.086 1.00 98.69 914 TYR A CA 1
ATOM 7389 C C . TYR A 1 914 ? 23.325 -9.298 -1.557 1.00 98.69 914 TYR A C 1
ATOM 7391 O O . TYR A 1 914 ? 22.162 -9.280 -1.964 1.00 98.69 914 TYR A O 1
ATOM 7399 N N . LEU A 1 915 ? 23.733 -10.149 -0.607 1.00 98.69 915 LEU A N 1
ATOM 7400 C CA . LEU A 1 915 ? 22.839 -11.121 0.038 1.00 98.69 915 LEU A CA 1
ATOM 7401 C C . LEU A 1 915 ? 21.676 -10.440 0.781 1.00 98.69 915 LEU A C 1
ATOM 7403 O O . LEU A 1 915 ? 20.541 -10.908 0.714 1.00 98.69 915 LEU A O 1
ATOM 7407 N N . MET A 1 916 ? 21.925 -9.303 1.433 1.00 98.50 916 MET A N 1
ATOM 7408 C CA . MET A 1 916 ? 20.870 -8.499 2.055 1.00 98.50 916 MET A CA 1
ATOM 7409 C C . MET A 1 916 ? 19.905 -7.932 1.005 1.00 98.50 916 MET A C 1
ATOM 7411 O O . MET A 1 916 ? 18.696 -8.063 1.157 1.00 98.50 916 MET A O 1
ATOM 7415 N N . LEU A 1 917 ? 20.414 -7.357 -0.090 1.00 98.31 917 LEU A N 1
ATOM 7416 C CA . LEU A 1 917 ? 19.581 -6.805 -1.165 1.00 98.31 917 LEU A CA 1
ATOM 7417 C C . LEU A 1 917 ? 18.717 -7.868 -1.845 1.00 98.31 917 LEU A C 1
ATOM 7419 O O . LEU A 1 917 ? 17.547 -7.613 -2.126 1.00 98.31 917 LEU A O 1
ATOM 7423 N N . VAL A 1 918 ? 19.272 -9.050 -2.126 1.00 98.38 918 VAL A N 1
ATOM 7424 C CA . VAL A 1 918 ? 18.515 -10.116 -2.793 1.00 98.38 918 VAL A CA 1
ATOM 7425 C C . VAL A 1 918 ? 17.451 -10.705 -1.869 1.00 98.38 918 VAL A C 1
ATOM 7427 O O . VAL A 1 918 ? 16.336 -10.930 -2.330 1.00 98.38 918 VAL A O 1
ATOM 7430 N N . ASN A 1 919 ? 17.733 -10.878 -0.572 1.00 98.19 919 ASN A N 1
ATOM 7431 C CA . ASN A 1 919 ? 16.729 -11.336 0.393 1.00 98.19 919 ASN A CA 1
ATOM 7432 C C . ASN A 1 919 ? 15.635 -10.284 0.617 1.00 98.19 919 ASN A C 1
ATOM 7434 O O . ASN A 1 919 ? 14.454 -10.630 0.618 1.00 98.19 919 ASN A O 1
ATOM 7438 N N . ASP A 1 920 ? 15.997 -9.004 0.735 1.00 95.88 920 ASP A N 1
ATOM 7439 C CA . ASP A 1 920 ? 15.030 -7.907 0.847 1.00 95.88 920 ASP A CA 1
ATOM 7440 C C . ASP A 1 920 ? 14.105 -7.841 -0.381 1.00 95.88 920 ASP A C 1
ATOM 7442 O O . ASP A 1 920 ? 12.878 -7.799 -0.269 1.00 95.88 920 ASP A O 1
ATOM 7446 N N . MET A 1 921 ? 14.684 -7.963 -1.578 1.00 96.31 921 MET A N 1
ATOM 7447 C CA . MET A 1 921 ? 13.935 -8.047 -2.828 1.00 96.31 921 MET A CA 1
ATOM 7448 C C . MET A 1 921 ? 13.009 -9.270 -2.877 1.00 96.31 921 MET A C 1
ATOM 7450 O O . MET A 1 921 ? 11.829 -9.133 -3.213 1.00 96.31 921 MET A O 1
ATOM 7454 N N . ILE A 1 922 ? 13.527 -10.467 -2.576 1.00 96.88 922 ILE A N 1
ATOM 7455 C CA . ILE A 1 922 ? 12.759 -11.716 -2.638 1.00 96.88 922 ILE A CA 1
ATOM 7456 C C . ILE A 1 922 ? 11.584 -11.648 -1.669 1.00 96.88 922 ILE A C 1
ATOM 7458 O O . ILE A 1 922 ? 10.456 -11.873 -2.096 1.00 96.88 922 ILE A O 1
ATOM 7462 N N . HIS A 1 923 ? 11.805 -11.293 -0.404 1.00 95.44 923 HIS A N 1
ATOM 7463 C CA . HIS A 1 923 ? 10.737 -11.271 0.595 1.00 95.44 923 HIS A CA 1
ATOM 7464 C C . HIS A 1 923 ? 9.772 -10.097 0.415 1.00 95.44 923 HIS A C 1
ATOM 7466 O O . HIS A 1 923 ? 8.582 -10.248 0.693 1.00 95.44 923 HIS A O 1
ATOM 7472 N N . GLY A 1 924 ? 10.232 -8.959 -0.111 1.00 91.50 924 GLY A N 1
ATOM 7473 C CA . GLY A 1 924 ? 9.356 -7.835 -0.433 1.00 91.50 924 GLY A CA 1
ATOM 7474 C C . GLY A 1 924 ? 8.422 -8.105 -1.622 1.00 91.50 924 GLY A C 1
ATOM 7475 O O . GLY A 1 924 ? 7.263 -7.692 -1.602 1.00 91.50 924 GLY A O 1
ATOM 7476 N N . LEU A 1 925 ? 8.880 -8.834 -2.649 1.00 90.81 925 LEU A N 1
ATOM 7477 C CA . LEU A 1 925 ? 8.062 -9.188 -3.824 1.00 90.81 925 LEU A CA 1
ATOM 7478 C C . LEU A 1 925 ? 7.297 -10.517 -3.644 1.00 90.81 925 LEU A C 1
ATOM 7480 O O . LEU A 1 925 ? 6.168 -10.685 -4.126 1.00 90.81 925 LEU A O 1
ATOM 7484 N N . TYR A 1 926 ? 7.890 -11.464 -2.921 1.00 93.12 926 TYR A N 1
ATOM 7485 C CA . TYR A 1 926 ? 7.405 -12.827 -2.707 1.00 93.12 926 TYR A CA 1
ATOM 7486 C C . TYR A 1 926 ? 7.508 -13.216 -1.216 1.00 93.12 926 TYR A C 1
ATOM 7488 O O . TYR A 1 926 ? 8.368 -14.009 -0.846 1.00 93.12 926 TYR A O 1
ATOM 7496 N N . PRO A 1 927 ? 6.604 -12.725 -0.342 1.00 91.56 927 PRO A N 1
ATOM 7497 C CA . PRO A 1 927 ? 6.683 -12.961 1.110 1.00 91.56 927 PRO A CA 1
ATOM 7498 C C . PRO A 1 927 ? 6.640 -14.440 1.527 1.00 91.56 927 PRO A C 1
ATOM 7500 O O . PRO A 1 927 ? 7.236 -14.836 2.526 1.00 91.56 927 PRO A O 1
ATOM 7503 N N . GLU A 1 928 ? 5.951 -15.263 0.733 1.00 93.12 928 GLU A N 1
ATOM 7504 C CA . GLU A 1 928 ? 5.846 -16.714 0.933 1.00 93.12 928 GLU A CA 1
ATOM 7505 C C . GLU A 1 928 ? 7.097 -17.477 0.474 1.00 93.12 928 GLU A C 1
ATOM 7507 O O . GLU A 1 928 ? 7.185 -18.683 0.709 1.00 93.12 928 GLU A O 1
ATOM 7512 N N . ALA A 1 929 ? 8.051 -16.805 -0.183 1.00 96.62 929 ALA A N 1
ATOM 7513 C CA . ALA A 1 929 ? 9.264 -17.452 -0.648 1.00 96.62 929 ALA A CA 1
ATOM 7514 C C . ALA A 1 929 ? 10.083 -18.002 0.525 1.00 96.62 929 ALA A C 1
ATOM 7516 O O . ALA A 1 929 ? 10.054 -17.478 1.647 1.00 96.62 929 ALA A O 1
ATOM 7517 N N . ILE A 1 930 ? 10.806 -19.085 0.251 1.00 98.38 930 ILE A N 1
ATOM 7518 C CA . ILE A 1 930 ? 11.739 -19.695 1.195 1.00 98.38 930 ILE A CA 1
ATOM 7519 C C . ILE A 1 930 ? 13.155 -19.543 0.659 1.00 98.38 930 ILE A C 1
ATOM 7521 O O . ILE A 1 930 ? 13.471 -20.095 -0.393 1.00 98.38 930 ILE A O 1
ATOM 7525 N N . VAL A 1 931 ? 14.019 -18.842 1.390 1.00 98.31 931 VAL A N 1
ATOM 7526 C CA . VAL A 1 931 ? 15.439 -18.737 1.025 1.00 98.31 931 VAL A CA 1
ATOM 7527 C C . VAL A 1 931 ? 16.303 -19.477 2.041 1.00 98.31 931 VAL A C 1
ATOM 7529 O O . VAL A 1 931 ? 16.349 -19.130 3.222 1.00 98.31 931 VAL A O 1
ATOM 7532 N N . VAL A 1 932 ? 16.987 -20.522 1.583 1.00 98.50 932 VAL A N 1
ATOM 7533 C CA . VAL A 1 932 ? 17.925 -21.328 2.368 1.00 98.50 932 VAL A CA 1
ATOM 7534 C C . VAL A 1 932 ? 19.350 -20.914 2.018 1.00 98.50 932 VAL A C 1
ATOM 7536 O O . VAL A 1 932 ? 19.676 -20.775 0.845 1.00 98.50 932 VAL A O 1
ATOM 7539 N N . GLY A 1 933 ? 20.209 -20.724 3.014 1.00 97.81 933 GLY A N 1
ATOM 7540 C CA . GLY A 1 933 ? 21.635 -20.493 2.794 1.00 97.81 933 GLY A CA 1
ATOM 7541 C C . GLY A 1 933 ? 22.474 -21.718 3.144 1.00 97.81 933 GLY A C 1
ATOM 7542 O O . GLY A 1 933 ? 22.372 -22.261 4.250 1.00 97.81 933 GLY A O 1
ATOM 7543 N N . GLU A 1 934 ? 23.323 -22.138 2.212 1.00 96.31 934 GLU A N 1
ATOM 7544 C CA . GLU A 1 934 ? 24.374 -23.122 2.453 1.00 96.31 934 GLU A CA 1
ATOM 7545 C C . GLU A 1 934 ? 25.592 -22.426 3.077 1.00 96.31 934 GLU A C 1
ATOM 7547 O O . GLU A 1 934 ? 26.458 -21.874 2.392 1.00 96.31 934 GLU A O 1
ATOM 7552 N N . ASP A 1 935 ? 25.619 -22.404 4.410 1.00 94.88 935 ASP A N 1
ATOM 7553 C CA . ASP A 1 935 ? 26.699 -21.805 5.186 1.00 94.88 935 ASP A CA 1
ATOM 7554 C C . ASP A 1 935 ? 27.238 -22.778 6.244 1.00 94.88 935 ASP A C 1
ATOM 7556 O O . ASP A 1 935 ? 26.566 -23.086 7.234 1.00 94.88 935 ASP A O 1
ATOM 7560 N N . VAL A 1 936 ? 28.490 -23.203 6.078 1.00 92.31 936 VAL A N 1
ATOM 7561 C CA . VAL A 1 936 ? 29.194 -24.051 7.048 1.00 92.31 936 VAL A CA 1
ATOM 7562 C C . VAL A 1 936 ? 29.735 -23.266 8.244 1.00 92.31 936 VAL A C 1
ATOM 7564 O O . VAL A 1 936 ? 29.978 -23.874 9.282 1.00 92.31 936 VAL A O 1
ATOM 7567 N N . SER A 1 937 ? 29.922 -21.940 8.144 1.00 94.19 937 SER A N 1
ATOM 7568 C CA . SER A 1 937 ? 30.6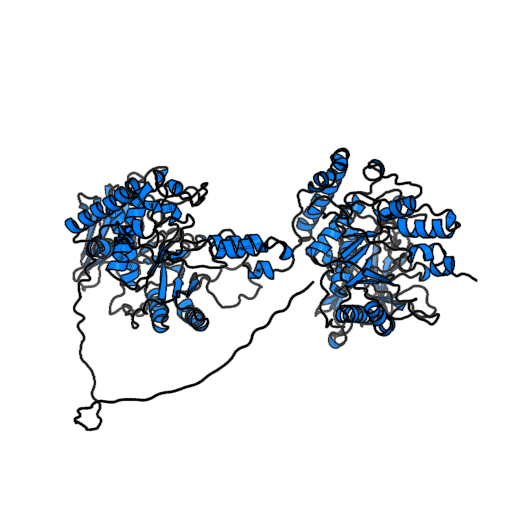56 -21.185 9.173 1.00 94.19 937 SER A CA 1
ATOM 7569 C C . SER A 1 937 ? 29.885 -21.040 10.479 1.00 94.19 937 SER A C 1
ATOM 7571 O O . SER A 1 937 ? 30.481 -21.085 11.548 1.00 94.19 937 SER A O 1
ATOM 7573 N N . GLY A 1 938 ? 28.562 -20.875 10.414 1.00 93.88 938 GLY A N 1
ATOM 7574 C CA . GLY A 1 938 ? 27.763 -20.583 11.605 1.00 93.88 938 GLY A CA 1
ATOM 7575 C C . GLY A 1 938 ? 27.527 -19.097 11.847 1.00 93.88 938 GLY A C 1
ATOM 7576 O O . GLY A 1 938 ? 27.268 -18.734 12.997 1.00 93.88 938 GLY A O 1
ATOM 7577 N N . MET A 1 939 ? 27.616 -18.247 10.813 1.00 95.81 939 MET A N 1
ATOM 7578 C CA . MET A 1 939 ? 27.554 -16.791 10.975 1.00 95.81 939 MET A CA 1
ATOM 7579 C C . MET A 1 939 ? 26.316 -16.350 11.787 1.00 95.81 939 MET A C 1
ATOM 7581 O O . MET A 1 939 ? 25.189 -16.703 11.432 1.00 95.81 939 MET A O 1
ATOM 7585 N N . PRO A 1 940 ? 26.484 -15.570 12.873 1.00 96.69 940 PRO A N 1
ATOM 7586 C CA . PRO A 1 940 ? 25.354 -15.054 13.641 1.00 96.69 940 PRO A CA 1
ATOM 7587 C C . PRO A 1 940 ? 24.489 -14.064 12.847 1.00 96.69 940 PRO A C 1
ATOM 7589 O O . PRO A 1 940 ? 25.007 -13.284 12.046 1.00 96.69 940 PRO A O 1
ATOM 7592 N N . ALA A 1 941 ? 23.182 -14.042 13.140 1.00 96.44 941 ALA A N 1
ATOM 7593 C CA . ALA A 1 941 ? 22.184 -13.183 12.491 1.00 96.44 941 ALA A CA 1
ATOM 7594 C C . ALA A 1 941 ? 22.022 -13.437 10.979 1.00 96.44 941 ALA A C 1
ATOM 7596 O O . ALA A 1 941 ? 21.570 -12.568 10.227 1.00 96.44 941 ALA A O 1
ATOM 7597 N N . PHE A 1 942 ? 22.369 -14.643 10.533 1.00 97.62 942 PHE A N 1
ATOM 7598 C CA . PHE A 1 942 ? 22.259 -15.064 9.143 1.00 97.62 942 PHE A CA 1
ATOM 7599 C C . PHE A 1 942 ? 20.795 -15.274 8.740 1.00 97.62 942 PHE A C 1
ATOM 7601 O O . PHE A 1 942 ? 20.365 -14.787 7.695 1.00 97.62 942 PHE A O 1
ATOM 7608 N N . CYS A 1 943 ? 20.010 -15.914 9.615 1.00 97.31 943 CYS A N 1
ATOM 7609 C CA . CYS A 1 943 ? 18.587 -16.190 9.386 1.00 97.31 943 CYS A CA 1
ATOM 7610 C C . CYS A 1 943 ? 17.646 -15.173 10.060 1.00 97.31 943 CYS A C 1
ATOM 7612 O O . CYS A 1 943 ? 16.542 -15.523 10.487 1.00 97.31 943 CYS A O 1
ATOM 7614 N N . ILE A 1 944 ? 18.113 -13.938 10.255 1.00 97.25 944 ILE A N 1
ATOM 7615 C CA . ILE A 1 944 ? 17.324 -12.832 10.813 1.00 97.25 944 ILE A CA 1
ATOM 7616 C C . ILE A 1 944 ? 16.966 -11.871 9.667 1.00 97.25 944 ILE A C 1
ATOM 7618 O O . ILE A 1 944 ? 17.820 -11.657 8.801 1.00 97.25 944 ILE A O 1
ATOM 7622 N N . PRO A 1 945 ? 15.747 -11.289 9.633 1.00 95.88 945 PRO A N 1
ATOM 7623 C CA . PRO A 1 945 ? 15.346 -10.351 8.584 1.00 95.88 945 PRO A CA 1
ATOM 7624 C C . PRO A 1 945 ? 16.322 -9.182 8.403 1.00 95.88 945 PRO A C 1
ATOM 7626 O O . PRO A 1 945 ? 16.926 -8.705 9.368 1.00 95.88 945 PRO A O 1
ATOM 7629 N N . VAL A 1 946 ? 16.430 -8.679 7.170 1.00 96.31 946 VAL A N 1
ATOM 7630 C CA . VAL A 1 946 ? 17.342 -7.574 6.820 1.00 96.31 946 VAL A CA 1
ATOM 7631 C C . VAL A 1 946 ? 17.008 -6.312 7.611 1.00 96.31 946 VAL A C 1
ATOM 7633 O O . VAL A 1 946 ? 17.889 -5.678 8.172 1.00 96.31 946 VAL A O 1
ATOM 7636 N N . GLN A 1 947 ? 15.723 -6.011 7.751 1.00 93.44 947 GLN A N 1
ATOM 7637 C CA . GLN A 1 947 ? 15.136 -4.872 8.462 1.00 93.44 947 GLN A CA 1
ATOM 7638 C C . GLN A 1 947 ? 15.560 -4.829 9.932 1.00 93.44 947 GLN A C 1
ATOM 7640 O O . GLN A 1 947 ? 15.713 -3.751 10.504 1.00 93.44 947 GLN A O 1
ATOM 7645 N N . ASP A 1 948 ? 15.783 -6.007 10.517 1.00 94.69 948 ASP A N 1
ATOM 7646 C CA . ASP A 1 948 ? 16.199 -6.176 11.903 1.00 94.69 948 ASP A CA 1
ATOM 7647 C C . ASP A 1 948 ? 17.738 -6.128 12.058 1.00 94.69 948 ASP A C 1
ATOM 7649 O O . ASP A 1 948 ? 18.231 -6.091 13.185 1.00 94.69 948 ASP A O 1
ATOM 7653 N N . GLY A 1 949 ? 18.494 -6.101 10.948 1.00 94.88 949 GLY A N 1
ATOM 7654 C CA . GLY A 1 949 ? 19.963 -6.029 10.882 1.00 94.88 949 GLY A CA 1
ATOM 7655 C C . GLY A 1 949 ? 20.654 -7.324 10.427 1.00 94.88 949 GLY A C 1
ATOM 7656 O O . GLY A 1 949 ? 21.890 -7.393 10.399 1.00 94.88 949 GLY A O 1
ATOM 7657 N N . GLY A 1 950 ? 19.879 -8.365 10.103 1.00 96.75 950 GLY A N 1
ATOM 7658 C CA . GLY A 1 950 ? 20.383 -9.664 9.656 1.00 96.75 950 GLY A CA 1
ATOM 7659 C C . GLY A 1 950 ? 20.705 -9.735 8.159 1.00 96.75 950 GLY A C 1
ATOM 7660 O O . GLY A 1 950 ? 20.640 -8.739 7.442 1.00 96.75 950 GLY A O 1
ATOM 7661 N N . VAL A 1 951 ? 21.072 -10.931 7.684 1.00 98.00 951 VAL A N 1
ATOM 7662 C CA . VAL A 1 951 ? 21.360 -11.188 6.253 1.00 98.00 951 VAL A CA 1
ATOM 7663 C C . VAL A 1 951 ? 20.086 -11.505 5.454 1.00 98.00 951 VAL A C 1
ATOM 7665 O O . VAL A 1 951 ? 20.047 -11.273 4.248 1.00 98.00 951 VAL A O 1
ATOM 7668 N N . GLY A 1 952 ? 19.026 -11.978 6.120 1.00 97.12 952 GLY A N 1
ATOM 7669 C CA . GLY A 1 952 ? 17.695 -12.140 5.532 1.00 97.12 952 GLY A CA 1
ATOM 7670 C C . GLY A 1 952 ? 17.299 -13.550 5.098 1.00 97.12 952 GLY A C 1
ATOM 7671 O O . GLY A 1 952 ? 16.207 -13.696 4.565 1.00 97.12 952 GLY A O 1
ATOM 7672 N N . PHE A 1 953 ? 18.124 -14.577 5.322 1.00 98.44 953 PHE A N 1
ATOM 7673 C CA . PHE A 1 953 ? 17.749 -15.959 4.997 1.00 98.44 953 PHE A CA 1
ATOM 7674 C C . PHE A 1 953 ? 16.642 -16.489 5.925 1.00 98.44 953 PHE A C 1
ATOM 7676 O O . PHE A 1 953 ? 16.540 -16.097 7.086 1.00 98.44 953 PHE A O 1
ATOM 7683 N N . ASP A 1 954 ? 15.832 -17.440 5.457 1.00 97.56 954 ASP A N 1
ATOM 7684 C CA . ASP A 1 954 ? 14.846 -18.120 6.306 1.00 97.56 954 ASP A CA 1
ATOM 7685 C C . ASP A 1 954 ? 15.460 -19.263 7.113 1.00 97.56 954 ASP A C 1
ATOM 7687 O O . ASP A 1 954 ? 15.080 -19.489 8.265 1.00 97.56 954 ASP A O 1
ATOM 7691 N N . TYR A 1 955 ? 16.350 -20.025 6.473 1.00 97.62 955 TYR A N 1
ATOM 7692 C CA . TYR A 1 955 ? 16.980 -21.216 7.029 1.00 97.62 955 TYR A CA 1
ATOM 7693 C C . TYR A 1 955 ? 18.449 -21.284 6.629 1.00 97.62 955 TYR A C 1
ATOM 7695 O O . TYR A 1 955 ? 18.831 -20.878 5.534 1.00 97.62 955 TYR A O 1
ATOM 7703 N N . ARG A 1 956 ? 19.251 -21.925 7.476 1.00 96.50 956 ARG A N 1
ATOM 7704 C CA . ARG A 1 956 ? 20.578 -22.434 7.109 1.00 96.50 956 ARG A CA 1
ATOM 7705 C C . ARG A 1 956 ? 20.617 -23.956 7.088 1.00 96.50 956 ARG A C 1
ATOM 7707 O O . ARG A 1 956 ? 19.851 -24.602 7.807 1.00 96.50 956 ARG A O 1
ATOM 7714 N N . LEU A 1 957 ? 21.522 -24.538 6.313 1.00 96.00 957 LEU A N 1
ATOM 7715 C CA . LEU A 1 957 ? 21.802 -25.973 6.386 1.00 96.00 957 LEU A CA 1
ATOM 7716 C C . LEU A 1 957 ? 22.638 -26.305 7.635 1.00 96.00 957 LEU A C 1
ATOM 7718 O O . LEU A 1 957 ? 23.626 -25.637 7.930 1.00 96.00 957 LEU A O 1
ATOM 7722 N N . HIS A 1 958 ? 22.243 -27.331 8.397 1.00 93.12 958 HIS A N 1
ATOM 7723 C CA . HIS A 1 958 ? 22.994 -27.807 9.571 1.00 93.12 958 HIS A CA 1
ATOM 7724 C C . HIS A 1 958 ? 23.963 -28.928 9.180 1.00 93.12 958 HIS A C 1
ATOM 7726 O O . HIS A 1 958 ? 23.769 -30.096 9.517 1.00 93.12 958 HIS A O 1
ATOM 7732 N N . MET A 1 959 ? 24.990 -28.550 8.422 1.00 89.75 959 MET A N 1
ATOM 7733 C CA . MET A 1 959 ? 25.841 -29.476 7.660 1.00 89.75 959 MET A CA 1
ATOM 7734 C C . MET A 1 959 ? 26.676 -30.420 8.548 1.00 89.75 959 MET A C 1
ATOM 7736 O O . MET A 1 959 ? 26.931 -31.561 8.174 1.00 89.75 959 MET A O 1
ATOM 7740 N N . ALA A 1 960 ? 27.006 -30.005 9.778 1.00 89.81 960 ALA A N 1
ATOM 7741 C CA . ALA A 1 960 ? 27.806 -30.798 10.722 1.00 89.81 960 ALA A CA 1
ATOM 7742 C C . ALA A 1 960 ? 27.164 -32.140 11.142 1.00 89.81 960 ALA A C 1
ATOM 7744 O O . ALA A 1 960 ? 27.850 -33.028 11.648 1.00 89.81 960 ALA A O 1
ATOM 7745 N N . VAL A 1 961 ? 25.845 -32.303 10.973 1.00 94.06 961 VAL A N 1
ATOM 7746 C CA . VAL A 1 961 ? 25.141 -33.537 11.363 1.00 94.06 961 VAL A CA 1
ATOM 7747 C C . VAL A 1 961 ? 25.503 -34.705 10.457 1.00 94.06 961 VAL A C 1
ATOM 7749 O O . VAL A 1 961 ? 25.702 -35.811 10.959 1.00 94.06 961 VAL A O 1
ATOM 7752 N N . ALA A 1 962 ? 25.611 -34.471 9.149 1.00 92.69 962 ALA A N 1
ATOM 7753 C CA . ALA A 1 962 ? 25.949 -35.529 8.208 1.00 92.69 962 ALA A CA 1
ATOM 7754 C C . ALA A 1 962 ? 27.366 -36.062 8.464 1.00 92.69 962 ALA A C 1
ATOM 7756 O O . ALA A 1 962 ? 27.564 -37.271 8.597 1.00 92.69 962 ALA A O 1
ATOM 7757 N N . ASP A 1 963 ? 28.325 -35.161 8.687 1.00 90.38 963 ASP A N 1
ATOM 7758 C CA . ASP A 1 963 ? 29.699 -35.529 9.033 1.00 90.38 963 ASP A CA 1
ATOM 7759 C C . ASP A 1 963 ? 29.774 -36.336 10.333 1.00 90.38 963 ASP A C 1
ATOM 7761 O O . ASP A 1 963 ? 30.524 -37.311 10.411 1.00 90.38 963 ASP A O 1
ATOM 7765 N N . LYS A 1 964 ? 28.958 -35.997 11.342 1.00 94.06 964 LYS A N 1
ATOM 7766 C CA . LYS A 1 964 ? 28.893 -36.766 12.593 1.00 94.06 964 LYS A CA 1
ATOM 7767 C C . LYS A 1 964 ? 28.399 -38.194 12.364 1.00 94.06 964 LYS A C 1
ATOM 7769 O O . LYS A 1 964 ? 28.945 -39.116 12.969 1.00 94.06 964 LYS A O 1
ATOM 7774 N N . TRP A 1 965 ? 27.414 -38.414 11.492 1.00 94.44 965 TRP A N 1
ATOM 7775 C CA . TRP A 1 965 ? 26.973 -39.775 11.171 1.00 94.44 965 TRP A CA 1
ATOM 7776 C C . TRP A 1 965 ? 28.074 -40.581 10.483 1.00 94.44 965 TRP A C 1
ATOM 7778 O O . TRP A 1 965 ? 28.348 -41.706 10.896 1.00 94.44 965 TRP A O 1
ATOM 7788 N N . ILE A 1 966 ? 28.768 -39.993 9.509 1.00 91.81 966 ILE A N 1
ATOM 7789 C CA . ILE A 1 966 ? 29.909 -40.632 8.840 1.00 91.81 966 ILE A CA 1
ATOM 7790 C C . ILE A 1 966 ? 31.057 -40.921 9.824 1.00 91.81 966 ILE A C 1
ATOM 7792 O O . ILE A 1 966 ? 31.671 -41.989 9.766 1.00 91.81 966 ILE A O 1
ATOM 7796 N N . GLU A 1 967 ? 31.351 -40.007 10.752 1.00 92.81 967 GLU A N 1
ATOM 7797 C CA . GLU A 1 967 ? 32.353 -40.203 11.809 1.00 92.81 967 GLU A CA 1
ATOM 7798 C C . GLU A 1 967 ? 32.020 -41.419 12.691 1.00 92.81 967 GLU A C 1
ATOM 7800 O O . GLU A 1 967 ? 32.906 -42.212 13.017 1.00 92.81 967 GLU A O 1
ATOM 7805 N N . LEU A 1 968 ? 30.748 -41.576 13.069 1.00 93.88 968 LEU A N 1
ATOM 7806 C CA . LEU A 1 968 ? 30.274 -42.675 13.914 1.00 93.88 968 LEU A CA 1
ATOM 7807 C C . LEU A 1 968 ? 30.273 -44.015 13.179 1.00 93.88 968 LEU A C 1
ATOM 7809 O O . LEU A 1 968 ? 30.706 -45.013 13.750 1.00 93.88 968 LEU A O 1
ATOM 7813 N N . LEU A 1 969 ? 29.859 -44.032 11.910 1.00 93.12 969 LEU A N 1
ATOM 7814 C CA . LEU A 1 969 ? 29.814 -45.240 11.075 1.00 93.12 969 LEU A CA 1
ATOM 7815 C C . LEU A 1 969 ? 31.208 -45.821 10.774 1.00 93.12 969 LEU A C 1
ATOM 7817 O O . LEU A 1 969 ? 31.327 -46.988 10.410 1.00 93.12 969 LEU A O 1
ATOM 7821 N N . LYS A 1 970 ? 32.275 -45.036 10.967 1.00 91.00 970 LYS A N 1
ATOM 7822 C CA . LYS A 1 970 ? 33.674 -45.499 10.898 1.00 91.00 970 LYS A CA 1
ATOM 7823 C C . LYS A 1 970 ? 34.160 -46.166 12.195 1.00 91.00 970 LYS A C 1
ATOM 7825 O O . LYS A 1 970 ? 35.258 -46.724 12.210 1.00 91.00 970 LYS A O 1
ATOM 7830 N N . LYS A 1 971 ? 33.383 -46.094 13.280 1.00 93.12 971 LYS A N 1
ATOM 7831 C CA . LYS A 1 971 ? 33.687 -46.655 14.607 1.00 93.12 971 LYS A CA 1
ATOM 7832 C C . LYS A 1 971 ? 32.763 -47.836 14.914 1.00 93.12 971 LYS A C 1
ATOM 7834 O O . LYS A 1 971 ? 31.797 -48.084 14.203 1.00 93.12 971 LYS A O 1
ATOM 7839 N N . ARG A 1 972 ? 33.055 -48.566 15.993 1.00 93.06 972 ARG A N 1
ATOM 7840 C CA . ARG A 1 972 ? 32.156 -49.612 16.513 1.00 93.06 972 ARG A CA 1
ATOM 7841 C C . ARG A 1 972 ? 31.031 -48.992 17.339 1.00 93.06 972 ARG A C 1
ATOM 7843 O O . ARG A 1 972 ? 31.271 -48.000 18.027 1.00 93.06 972 ARG A O 1
ATOM 7850 N N . ASP A 1 973 ? 29.856 -49.613 17.337 1.00 94.12 973 ASP A N 1
ATOM 7851 C CA . ASP A 1 973 ? 28.664 -49.117 18.039 1.00 94.12 973 ASP A CA 1
ATOM 7852 C C . ASP A 1 973 ? 28.913 -48.855 19.535 1.00 94.12 973 ASP A C 1
ATOM 7854 O O . ASP A 1 973 ? 28.421 -47.872 20.086 1.00 94.12 973 ASP A O 1
ATOM 7858 N N . GLU A 1 974 ? 29.723 -49.679 20.216 1.00 95.62 974 GLU A N 1
ATOM 7859 C CA . GLU A 1 974 ? 30.012 -49.494 21.647 1.00 95.62 974 GLU A CA 1
ATOM 7860 C C . GLU A 1 974 ? 30.885 -48.262 21.946 1.00 95.62 974 GLU A C 1
ATOM 7862 O O . GLU A 1 974 ? 30.996 -47.844 23.099 1.00 95.62 974 GLU A O 1
ATOM 7867 N N . GLU A 1 975 ? 31.515 -47.677 20.924 1.00 94.75 975 GLU A N 1
ATOM 7868 C CA . GLU A 1 975 ? 32.321 -46.456 21.024 1.00 94.75 975 GLU A CA 1
ATOM 7869 C C . GLU A 1 975 ? 31.483 -45.188 20.800 1.00 94.75 975 GLU A C 1
ATOM 7871 O O . GLU A 1 975 ? 31.994 -44.072 20.943 1.00 94.75 975 GLU A O 1
ATOM 7876 N N . TRP A 1 976 ? 30.197 -45.333 20.461 1.00 95.56 976 TRP A N 1
ATOM 7877 C CA . TRP A 1 976 ? 29.310 -44.205 20.207 1.00 95.56 976 TRP A CA 1
ATOM 7878 C C . TRP A 1 976 ? 28.975 -43.477 21.508 1.00 95.56 976 TRP A C 1
ATOM 7880 O O . TRP A 1 976 ? 28.320 -43.997 22.415 1.00 95.56 976 TRP A O 1
ATOM 7890 N N . GLN A 1 977 ? 29.394 -42.217 21.590 1.00 94.56 977 GLN A N 1
ATOM 7891 C CA . GLN A 1 977 ? 29.106 -41.364 22.735 1.00 94.56 977 GLN A CA 1
ATOM 7892 C C . GLN A 1 977 ? 27.774 -40.643 22.518 1.00 94.56 977 GLN A C 1
ATOM 7894 O O . GLN A 1 977 ? 27.709 -39.622 21.841 1.00 94.56 977 GLN A O 1
ATOM 7899 N N . VAL A 1 978 ? 26.699 -41.148 23.129 1.00 94.12 978 VAL A N 1
ATOM 7900 C CA . VAL A 1 978 ? 25.340 -40.583 22.978 1.00 94.12 978 VAL A CA 1
ATOM 7901 C C . VAL A 1 978 ? 25.287 -39.084 23.307 1.00 94.12 978 VAL A C 1
ATOM 7903 O O . VAL A 1 978 ? 24.579 -38.334 22.640 1.00 94.12 978 VAL A O 1
ATOM 7906 N N . GLY A 1 979 ? 26.061 -38.628 24.298 1.00 95.12 979 GLY A N 1
ATOM 7907 C CA . GLY A 1 979 ? 26.147 -37.206 24.644 1.00 95.12 979 GLY A CA 1
ATOM 7908 C C . GLY A 1 979 ? 26.677 -36.330 23.503 1.00 95.12 979 GLY A C 1
ATOM 7909 O O . GLY A 1 979 ? 26.162 -35.237 23.297 1.00 95.12 979 GLY A O 1
ATOM 7910 N N . ASP A 1 980 ? 27.641 -36.832 22.731 1.00 94.44 980 ASP A N 1
ATOM 7911 C CA . ASP A 1 980 ? 28.220 -36.144 21.572 1.00 94.44 980 ASP A CA 1
ATOM 7912 C C . ASP A 1 980 ? 27.219 -36.083 20.403 1.00 94.44 980 ASP A C 1
ATOM 7914 O O . ASP A 1 980 ? 27.035 -35.034 19.793 1.00 94.44 980 ASP A O 1
ATOM 7918 N N . ILE A 1 981 ? 26.452 -37.159 20.178 1.00 95.19 981 ILE A N 1
ATOM 7919 C CA . ILE A 1 981 ? 25.346 -37.176 19.199 1.00 95.19 981 ILE A CA 1
ATOM 7920 C C . ILE A 1 981 ? 24.311 -36.097 19.536 1.00 95.19 981 ILE A C 1
ATOM 7922 O O . ILE A 1 981 ? 23.941 -35.283 18.688 1.00 95.19 981 ILE A O 1
ATOM 7926 N N . VAL A 1 982 ? 23.844 -36.076 20.789 1.00 96.19 982 VAL A N 1
ATOM 7927 C CA . VAL A 1 982 ? 22.862 -35.086 21.251 1.00 96.19 982 VAL A CA 1
ATOM 7928 C C . VAL A 1 982 ? 23.431 -33.677 21.131 1.00 96.19 982 VAL A C 1
ATOM 7930 O O . VAL A 1 982 ? 22.719 -32.777 20.680 1.00 96.19 982 VAL A O 1
ATOM 7933 N N . PHE A 1 983 ? 24.705 -33.483 21.482 1.00 95.56 983 PHE A N 1
ATOM 7934 C CA . PHE A 1 983 ? 25.376 -32.200 21.337 1.00 95.56 983 PHE A CA 1
ATOM 7935 C C . PHE A 1 983 ? 25.376 -31.741 19.875 1.00 95.56 983 PHE A C 1
ATOM 7937 O O . PHE A 1 983 ? 24.864 -30.663 19.603 1.00 95.56 983 PHE A O 1
ATOM 7944 N N . THR A 1 984 ? 25.822 -32.551 18.911 1.00 94.69 984 THR A N 1
ATOM 7945 C CA . THR A 1 984 ? 25.847 -32.146 17.492 1.00 94.69 984 THR A CA 1
ATOM 7946 C C . THR A 1 984 ? 24.457 -31.820 16.936 1.00 94.69 984 THR A C 1
ATOM 7948 O O . THR A 1 984 ? 24.292 -30.834 16.215 1.00 94.69 984 THR A O 1
ATOM 7951 N N . LEU A 1 985 ? 23.436 -32.604 17.297 1.00 94.75 985 LEU A N 1
ATOM 7952 C CA . LEU A 1 985 ? 22.062 -32.378 16.831 1.00 94.75 985 LEU A CA 1
ATOM 7953 C C . LEU A 1 985 ? 21.434 -31.103 17.414 1.00 94.75 985 LEU A C 1
ATOM 7955 O O . LEU A 1 985 ? 20.573 -30.496 16.778 1.00 94.75 985 LEU A O 1
ATOM 7959 N N . THR A 1 986 ? 21.836 -30.702 18.622 1.00 94.94 986 THR A N 1
ATOM 7960 C CA . THR A 1 986 ? 21.233 -29.569 19.346 1.00 94.94 986 THR A CA 1
ATOM 7961 C C . THR A 1 986 ? 22.098 -28.307 19.363 1.00 94.94 986 THR A C 1
ATOM 7963 O O . THR A 1 986 ? 21.579 -27.233 19.674 1.00 94.94 986 THR A O 1
ATOM 7966 N N . ASN A 1 987 ? 23.382 -28.400 18.998 1.00 94.94 987 ASN A N 1
ATOM 7967 C CA . ASN A 1 987 ? 24.329 -27.288 18.965 1.00 94.94 987 ASN A CA 1
ATOM 7968 C C . ASN A 1 987 ? 24.077 -26.383 17.752 1.00 94.94 987 ASN A C 1
ATOM 7970 O O . ASN A 1 987 ? 24.710 -26.497 16.704 1.00 94.94 987 ASN A O 1
ATOM 7974 N N . ARG A 1 988 ? 23.101 -25.492 17.910 1.00 93.94 988 ARG A N 1
ATOM 7975 C CA . ARG A 1 988 ? 22.681 -24.508 16.915 1.00 93.94 988 ARG A CA 1
ATOM 7976 C C . ARG A 1 988 ? 22.194 -23.234 17.598 1.00 93.94 988 ARG A C 1
ATOM 7978 O O . ARG A 1 988 ? 21.881 -23.218 18.789 1.00 93.94 988 ARG A O 1
ATOM 7985 N N . ARG A 1 989 ? 22.046 -22.171 16.814 1.00 93.00 989 ARG A N 1
ATOM 7986 C CA . ARG A 1 989 ? 21.461 -20.905 17.266 1.00 93.00 989 ARG A CA 1
ATOM 7987 C C . ARG A 1 989 ? 19.939 -21.042 17.326 1.00 93.00 989 ARG A C 1
ATOM 7989 O O . ARG A 1 989 ? 19.293 -21.115 16.294 1.00 93.00 989 ARG A O 1
ATOM 7996 N N . TRP A 1 990 ? 19.352 -21.088 18.521 1.00 90.12 990 TRP A N 1
ATOM 7997 C CA . TRP A 1 990 ? 17.912 -21.360 18.689 1.00 90.12 990 TRP A CA 1
ATOM 7998 C C . TRP A 1 990 ? 16.983 -20.249 18.176 1.00 90.12 990 TRP A C 1
ATOM 8000 O O . TRP A 1 990 ? 15.821 -20.526 17.890 1.00 90.12 990 TRP A O 1
ATOM 8010 N N . GLY A 1 991 ? 17.491 -19.020 18.041 1.00 89.06 991 GLY A N 1
ATOM 8011 C CA . GLY A 1 991 ? 16.768 -17.900 17.427 1.00 89.06 991 GLY A CA 1
ATOM 8012 C C . GLY A 1 991 ? 16.759 -17.920 15.894 1.00 89.06 991 GLY A C 1
ATOM 8013 O O . GLY A 1 991 ? 16.074 -17.106 15.286 1.00 89.06 991 GLY A O 1
ATOM 8014 N N . GLU A 1 992 ? 17.495 -18.840 15.267 1.00 94.50 992 GLU A N 1
ATOM 8015 C CA . GLU A 1 992 ? 17.642 -18.949 13.815 1.00 94.50 992 GLU A CA 1
ATOM 8016 C C . GLU A 1 992 ? 17.227 -20.355 13.361 1.00 94.50 992 GLU A C 1
ATOM 8018 O O . GLU A 1 992 ? 17.510 -21.360 14.019 1.00 94.50 992 GLU A O 1
ATOM 8023 N N . LYS A 1 993 ? 16.508 -20.458 12.240 1.00 94.62 993 LYS A N 1
ATOM 8024 C CA . LYS A 1 993 ? 16.004 -21.757 11.780 1.00 94.62 993 LYS A CA 1
ATOM 8025 C C . LYS A 1 993 ? 17.094 -22.498 11.007 1.00 94.62 993 LYS A C 1
ATOM 8027 O O . LYS A 1 993 ? 17.893 -21.899 10.291 1.00 94.62 993 LYS A O 1
ATOM 8032 N N . CYS A 1 994 ? 17.089 -23.824 11.094 1.00 94.69 994 CYS A N 1
ATOM 8033 C CA . CYS A 1 994 ? 17.955 -24.664 10.275 1.00 94.69 994 CYS A CA 1
ATOM 8034 C C . CYS A 1 994 ? 17.206 -25.857 9.682 1.00 94.69 994 CYS A C 1
ATOM 8036 O O . CYS A 1 994 ? 16.229 -26.341 10.261 1.00 94.69 994 CYS A O 1
ATOM 8038 N N . VAL A 1 995 ? 17.682 -26.315 8.526 1.00 95.62 995 VAL A N 1
ATOM 8039 C CA . VAL A 1 995 ? 17.312 -27.590 7.909 1.00 95.62 995 VAL A CA 1
ATOM 8040 C C . VAL A 1 995 ? 18.387 -28.607 8.274 1.00 95.62 995 VAL A C 1
ATOM 8042 O O . VAL A 1 995 ? 19.577 -28.347 8.111 1.00 95.62 995 VAL A O 1
ATOM 8045 N N . VAL A 1 996 ? 17.965 -29.757 8.793 1.00 94.88 996 VAL A N 1
ATOM 8046 C CA . VAL A 1 996 ? 18.853 -30.843 9.224 1.00 94.88 996 VAL A CA 1
ATOM 8047 C C . VAL A 1 996 ? 18.664 -32.036 8.296 1.00 94.88 996 VAL A C 1
ATOM 8049 O O . VAL A 1 996 ? 17.532 -32.383 7.960 1.00 94.88 996 VAL A O 1
ATOM 8052 N N . TYR A 1 997 ? 19.765 -32.683 7.932 1.00 95.44 997 TYR A N 1
ATOM 8053 C CA . TYR A 1 997 ? 19.799 -33.915 7.152 1.00 95.44 997 TYR A CA 1
ATOM 8054 C C . TYR A 1 997 ? 20.857 -34.861 7.727 1.00 95.44 997 TYR A C 1
ATOM 8056 O O . TYR A 1 997 ? 21.799 -34.426 8.387 1.00 95.44 997 TYR A O 1
ATOM 8064 N N . ALA A 1 998 ? 20.661 -36.166 7.529 1.00 95.50 998 ALA A N 1
ATOM 8065 C CA . ALA A 1 998 ? 21.609 -37.187 7.976 1.00 95.50 998 ALA A CA 1
ATOM 8066 C C . ALA A 1 998 ? 22.671 -37.498 6.909 1.00 95.50 998 ALA A C 1
ATOM 8068 O O . ALA A 1 998 ? 23.800 -37.816 7.250 1.00 95.50 998 ALA A O 1
ATOM 8069 N N . GLU A 1 999 ? 22.303 -37.381 5.636 1.00 94.69 999 GLU A N 1
ATOM 8070 C CA . GLU A 1 999 ? 23.164 -37.516 4.460 1.00 94.69 999 GLU A CA 1
ATOM 8071 C C . GLU A 1 999 ? 22.569 -36.655 3.333 1.00 94.69 999 GLU A C 1
ATOM 8073 O O . GLU A 1 999 ? 21.350 -36.447 3.303 1.00 94.69 999 GLU A O 1
ATOM 8078 N N . SER A 1 1000 ? 23.409 -36.130 2.442 1.00 94.00 1000 SER A N 1
ATOM 8079 C CA . SER A 1 1000 ? 23.008 -35.341 1.267 1.00 94.00 1000 SER A CA 1
ATOM 8080 C C . SER A 1 1000 ? 23.916 -35.642 0.068 1.00 94.00 1000 SER A C 1
ATOM 8082 O O . SER A 1 1000 ? 24.781 -36.524 0.112 1.00 94.00 1000 SER A O 1
ATOM 8084 N N . HIS A 1 1001 ? 23.734 -34.894 -1.021 1.00 91.00 1001 HIS A N 1
ATOM 8085 C CA . HIS A 1 1001 ? 24.660 -34.901 -2.150 1.00 91.00 1001 HIS A CA 1
ATOM 8086 C C . HIS A 1 1001 ? 26.089 -34.424 -1.787 1.00 91.00 1001 HIS A C 1
ATOM 8088 O O . HIS A 1 1001 ? 27.024 -34.778 -2.506 1.00 91.00 1001 HIS A O 1
ATOM 8094 N N . ASP A 1 1002 ? 26.288 -33.697 -0.677 1.00 85.81 1002 ASP A N 1
ATOM 8095 C CA . ASP A 1 1002 ? 27.607 -33.210 -0.228 1.00 85.81 1002 ASP A CA 1
ATOM 8096 C C . ASP A 1 1002 ? 28.590 -34.373 -0.046 1.00 85.81 1002 ASP A C 1
ATOM 8098 O O . ASP A 1 1002 ? 29.714 -34.365 -0.556 1.00 85.81 1002 ASP A O 1
ATOM 8102 N N . GLN A 1 1003 ? 28.135 -35.429 0.640 1.00 83.56 1003 GLN A N 1
ATOM 8103 C CA . GLN A 1 1003 ? 28.928 -36.637 0.864 1.00 83.56 1003 GLN A CA 1
ATOM 8104 C C . GLN A 1 1003 ? 29.200 -37.384 -0.451 1.00 83.56 1003 GLN A C 1
ATOM 8106 O O . GLN A 1 1003 ? 30.271 -37.969 -0.622 1.00 83.56 1003 GLN A O 1
ATOM 8111 N N . ALA A 1 1004 ? 28.272 -37.329 -1.412 1.00 81.50 1004 ALA A N 1
ATOM 8112 C CA . ALA A 1 1004 ? 28.453 -37.954 -2.719 1.00 81.50 1004 ALA A CA 1
ATOM 8113 C C . ALA A 1 1004 ? 29.530 -37.246 -3.563 1.00 81.50 1004 ALA A C 1
ATOM 8115 O O . ALA A 1 1004 ? 30.302 -37.921 -4.246 1.00 81.50 1004 ALA A O 1
ATOM 8116 N N . LEU A 1 1005 ? 29.639 -35.913 -3.487 1.00 80.81 1005 LEU A N 1
ATOM 8117 C CA . LEU A 1 1005 ? 30.658 -35.141 -4.216 1.00 80.81 1005 LEU A CA 1
ATOM 8118 C C . LEU A 1 1005 ? 32.088 -35.455 -3.765 1.00 80.81 1005 LEU A C 1
ATOM 8120 O O . LEU A 1 1005 ? 33.002 -35.476 -4.590 1.00 80.81 1005 LEU A O 1
ATOM 8124 N N . VAL A 1 1006 ? 32.287 -35.747 -2.478 1.00 82.75 1006 VAL A N 1
ATOM 8125 C CA . VAL A 1 1006 ? 33.587 -36.192 -1.944 1.00 82.75 1006 VAL A CA 1
ATOM 8126 C C . VAL A 1 1006 ? 33.817 -37.702 -2.100 1.00 82.75 1006 VAL A C 1
ATOM 8128 O O . VAL A 1 1006 ? 34.861 -38.214 -1.696 1.00 82.75 1006 VAL A O 1
ATOM 8131 N N . GLY A 1 1007 ? 32.871 -38.415 -2.723 1.00 82.38 1007 GLY A N 1
ATOM 8132 C CA . GLY A 1 1007 ? 32.962 -39.845 -3.012 1.00 82.38 1007 GLY A CA 1
ATOM 8133 C C . GLY A 1 1007 ? 32.730 -40.758 -1.806 1.00 82.38 1007 GLY A C 1
ATOM 8134 O O . GLY A 1 1007 ? 33.205 -41.896 -1.819 1.00 82.38 1007 GLY A O 1
ATOM 8135 N N . ASP A 1 1008 ? 32.039 -40.286 -0.765 1.00 88.19 1008 ASP A N 1
ATOM 8136 C CA . ASP A 1 1008 ? 31.663 -41.121 0.378 1.00 88.19 1008 ASP A CA 1
ATOM 8137 C C . ASP A 1 1008 ? 30.479 -42.050 0.028 1.00 88.19 1008 ASP A C 1
ATOM 8139 O O . ASP A 1 1008 ? 29.748 -41.851 -0.948 1.00 88.19 1008 ASP A O 1
ATOM 8143 N N . LYS A 1 1009 ? 30.298 -43.112 0.815 1.00 90.06 1009 LYS A N 1
ATOM 8144 C CA . LYS A 1 1009 ? 29.157 -44.027 0.690 1.00 90.06 1009 LYS A CA 1
ATOM 8145 C C . LYS A 1 1009 ? 27.921 -43.423 1.359 1.00 90.06 1009 LYS A C 1
ATOM 8147 O O . LYS A 1 1009 ? 28.024 -42.683 2.332 1.00 90.06 1009 LYS A O 1
ATOM 8152 N N . THR A 1 1010 ? 26.741 -43.833 0.896 1.00 93.38 1010 THR A N 1
ATOM 8153 C CA . THR A 1 1010 ? 25.484 -43.581 1.626 1.00 93.38 1010 THR A CA 1
ATOM 8154 C C . THR A 1 1010 ? 25.510 -44.259 2.998 1.00 93.38 1010 THR A C 1
ATOM 8156 O O . THR A 1 1010 ? 26.176 -45.286 3.172 1.00 93.38 1010 THR A O 1
ATOM 8159 N N . ILE A 1 1011 ? 24.734 -43.752 3.958 1.00 94.75 1011 ILE A N 1
ATOM 8160 C CA . ILE A 1 1011 ? 24.577 -44.364 5.289 1.00 94.75 1011 ILE A CA 1
ATOM 8161 C C . ILE A 1 1011 ? 24.137 -45.825 5.156 1.00 94.75 1011 ILE A C 1
ATOM 8163 O O . ILE A 1 1011 ? 24.656 -46.708 5.838 1.00 94.75 1011 ILE A O 1
ATOM 8167 N N . ALA A 1 1012 ? 23.219 -46.101 4.229 1.00 95.19 1012 ALA A N 1
ATOM 8168 C CA . ALA A 1 1012 ? 22.760 -47.451 3.931 1.00 95.19 1012 ALA A CA 1
ATOM 8169 C C . ALA A 1 1012 ? 23.913 -48.386 3.526 1.00 95.19 1012 ALA A C 1
ATOM 8171 O O . ALA A 1 1012 ? 23.997 -49.507 4.026 1.00 95.19 1012 ALA A O 1
ATOM 8172 N N . PHE A 1 1013 ? 24.814 -47.930 2.652 1.00 93.69 1013 PHE A N 1
ATOM 8173 C CA . PHE A 1 1013 ? 25.983 -48.711 2.249 1.00 93.69 1013 PHE A CA 1
ATOM 8174 C C . PHE A 1 1013 ? 27.034 -48.813 3.353 1.00 93.69 1013 PHE A C 1
ATOM 8176 O O . PHE A 1 1013 ? 27.700 -49.832 3.428 1.00 93.69 1013 PHE A O 1
ATOM 8183 N N . TRP A 1 1014 ? 27.173 -47.823 4.234 1.00 92.62 1014 TRP A N 1
ATOM 8184 C CA . TRP A 1 1014 ? 28.016 -47.960 5.425 1.00 92.62 1014 TRP A CA 1
ATOM 8185 C C . TRP A 1 1014 ? 27.500 -49.039 6.388 1.00 92.62 1014 TRP A C 1
ATOM 8187 O O . TRP A 1 1014 ? 28.291 -49.804 6.930 1.00 92.62 1014 TRP A O 1
ATOM 8197 N N . LEU A 1 1015 ? 26.180 -49.128 6.572 1.00 92.50 1015 LEU A N 1
ATOM 8198 C CA . LEU A 1 1015 ? 25.544 -50.073 7.496 1.00 92.50 1015 LEU A CA 1
ATOM 8199 C C . LEU A 1 1015 ? 25.420 -51.499 6.941 1.00 92.50 1015 LEU A C 1
ATOM 8201 O O . LEU A 1 1015 ? 25.414 -52.456 7.712 1.00 92.50 1015 LEU A O 1
ATOM 8205 N N . MET A 1 1016 ? 25.241 -51.640 5.625 1.00 93.50 1016 MET A N 1
ATOM 8206 C CA . MET A 1 1016 ? 24.803 -52.892 4.993 1.00 93.50 1016 MET A CA 1
ATOM 8207 C C . MET A 1 1016 ? 25.741 -53.399 3.890 1.00 93.50 1016 MET A C 1
ATOM 8209 O O . MET A 1 1016 ? 25.318 -54.260 3.114 1.00 93.50 1016 MET A O 1
ATOM 8213 N N . ASP A 1 1017 ? 26.961 -52.856 3.759 1.00 83.19 1017 ASP A N 1
ATOM 8214 C CA . ASP A 1 1017 ? 27.897 -53.304 2.716 1.00 83.19 1017 ASP A CA 1
ATOM 8215 C C . ASP A 1 1017 ? 28.143 -54.820 2.769 1.00 83.19 1017 ASP A C 1
ATOM 8217 O O . ASP A 1 1017 ? 27.945 -55.473 3.797 1.00 83.19 1017 ASP A O 1
ATOM 8221 N N . LYS A 1 1018 ? 28.572 -55.372 1.634 1.00 50.12 1018 LYS A N 1
ATOM 8222 C CA . LYS A 1 1018 ? 28.842 -56.807 1.488 1.00 50.12 1018 LYS A CA 1
ATOM 8223 C C . LYS A 1 1018 ? 30.067 -57.301 2.245 1.00 50.12 1018 LYS A C 1
ATOM 8225 O O . LYS A 1 1018 ? 31.108 -56.608 2.211 1.00 50.12 1018 LYS A O 1
#

Organism: Brassica cretica (NCBI:txid69181)

InterPro domains:
  IPR004193 Glycoside hydrolase, family 13, N-terminal [PF02922] (105-187)
  IPR004193 Glycoside hydrolase, family 13, N-terminal [PF02922] (598-680)
  IPR006047 Glycosyl hydrolase family 13, catalytic domain [PF00128] (269-469)
  IPR006047 Glycosyl hydrolase family 13, catalytic domain [PF00128] (746-946)
  IPR006047 Glycosyl hydrolase family 13, catalytic domain [SM00642] (259-578)
  IPR013783 Immunoglobulin-like fold [G3DSA:2.60.40.10] (100-218)
  IPR013783 Immunoglobulin-like fold [G3DSA:2.60.40.10] (593-705)
  IPR014756 Immunoglobulin E-set [SSF81296] (98-206)
  IPR014756 Immunoglobulin E-set [SSF81296] (591-699)
  IPR017853 Glycoside hydrolase superfamily [SSF51445] (222-546)
  IPR017853 Glycoside hydrolase superfamily [SSF51445] (709-1015)

Radius of gyration: 40.57 Å; chains: 1; bounding box: 120×112×86 Å

Sequence (1018 aa):
MIVHGDVDAQKAETEGQEQTSALSTSVGESNKANTASMSESLDQKVVQRRIPPPGDGKKIYDIDPMLKSYDGHLDYRYGQYIKLREEIDKNEGGLEAFSRGYEIFGFTRSATGITYREWAPGAKAASLIGDFNNWNSKADVMTRNEYGVWEIFLPNDADGSPAIPHGSRVKIRMDTPSGIKDSIPAWIKYSVQAPGEIPYNGVYYDPAEESTPLFQDKYVFKHPRPRKPTSLRIYESHVGMSSTKKSDVTFYLQEPMINTYANFRDDVLPRIKKLGYNAVQIMAIQEHSYYASFGYHVTNFFAPSSRFGTPDDLKSLIDKAHELGLVVLMDIVHSHASKNTLDGLNMFDGTDGQYFHSGERGYHWMWDSRLFNYGSWEVLRYLLSNARWWLEEYKFDGFRFDGVTSMMYTHHGLQVEFTGNYNEYFGYSTDVDAVVYLMLVNDMIHGLYPEAIVVGEDVSGMPAFCIPVQDGGVGFDYRLHMAVADKWIELLKKRDEEWQVGDIVFTLTNRRWGEKCVVYAESHDQALVGDKTIAFWLMDKRRIPPPGDGKKIYDIDPMLKSYDGHLDYRYGQYIKLREEIDKNEGGLEAFSRGYEIFGFTRSDTGITYREWAPGAKAASLIGDFNNWNSKADVMTRNEYGVWEIFLPNNADGSPAIPHGSRVKIRMDTPSGIKDSIPAWIKYSVQAPGEIPYDGVYYDPAEEDKYVFKHPRPRKPTSLRIYESHVGMSSTEPMINTYANFRDDVLPRIKKLGYNAVQIMAIQEHSYYASFGYHVTNFFAPSSRFGTPDDLKSLIDKAHELGLVVLMDIVHSHASKNTLDGLNMFDGTDGQYFHSGSRGYHWMWDSRLFNYGSWEVLRYLLSNARWWLEEYKFDGFRFDGVTSMMYTHHGLQVEFTGNYNEYFGYSTDVDAVVYLMLVNDMIHGLYPEAIVVGEDVSGMPAFCIPVQDGGVGFDYRLHMAVADKWIELLKKRDEEWQVGDIVFTLTNRRWGEKCVVYAESHDQALVGDKTIAFWLMDK

pLDDT: mean 89.48, std 16.7, range [23.02, 98.75]

Secondary structure (DSSP, 8-state):
-------------------------------------------------PPPPP--S-THHHH-GGGGGGHHHHHHHHHHHHHHHHHHHHHHS-HHHHTTGGGTSEEEEETTEEEEEEE-TT-SEEEEEEGGGTT-TTTSB-EE-TTSEEEEEEEPPTTS--SS-TT-EEEEEEEETTEEEEE--TT-S-EE--TT-SS-EEE-----SS--TTSPPPP---SPPPPPPSS--EEEEEGGG---SPPPTT-SSS------HHHIIIIIHHHHHHTT--EEEEES-EE-S-GGGTT-S-SEEEEEPGGG--HHHHHHHHHHHHHTT-EEEEEE--S-EE--TTTSSTTTTS-SSSSB-SGGGGEETTTTEE-B-TTSHHHHHHHHHHHHHHHHHH---EEEEP-HHHHHBTTTTTT----S-GGGTSSTTB-HHHHHHHHHHHHHHHHH-TT-EEEE--SS--TTTTS-GGGTS---SEEE-THHHHHHHHHHTS-GGG--HHHHHHHHH-S-TTS-EE--SS-HHHHHTTPPPHHHHHHSPP-PPPP--S-THHHH-GGGGGGHHHHHHHHHHHHHHHHHHHHHHSSHHHHTTGGGTSEEEEETTEEEEEEE-TT-SEEEEEEGGGTT-TTTSB-EE-TTSEEEEEEEPPTTS--SS-TT-EEEEEEEETTEEEEE--TT-S-EE--TT--S-EEE-----TTTS----SPPPPPPSS--EEEEEGGG--SSSS---HHHIIIIIHHHHHHTT--EEEEES-EE-S-GGGTT-S-SEEEEEPGGG--HHHHHHHHHHHHHTT-EEEEEE--S-EE--TTTSSTTTTS-SSSSB-SGGGGEETTTTEE-B-TTSHHHHHHHHHHHHHHHHHS---EEEE--HHHHHBTTTTTT----S-GGGTSSTTB-HHHHHHHHHHHHHHHHH-TT-EEEE--SS--TTTTS-GGGTS---SEEE-THHHHHHHHHHTS-GGG--HHHHHHHHH-S-TTS-EE--SS-HHHHHTTPPPHHHHHH--

Foldseek 3Di:
DDDDDDDDDDDDDDDDDDDDDDDDDDDDDDDDDDDDDDDDDDPDDDDPQDQDQFAPLALLCVLPVVCVVQCVLLVVLLVVLNVVQVVCCVPQVGLVRLLQVLCVAAWHDDQFAIKHKAAQQQFPWKAKAWPLHPRDRVPGTWDADPRRMTMGTDTADPVSHYSADFFIWIWMWTQGPQGTATEAGLSAQAWDDDVPDPDITGTRHDADCDHDPVDDGDDDQPFAAFFQDPDAFEDEDEQQPPDPDDDDPPDPDDDDRGEALLCCLPPPLVVCLVVPGQEYEYWQQAAAPDVLVRNLAHAHLNYGHPSRHHPNSLLSSLSSNRVSNHAYAYAHNLQFHHCDPHRHDQCVSPARPDQANPDPLQADVVSRTGGGPLPDSVNLSSRLNSLVSCCPVSVHQAYEYPLVCLQQFSCSCPPDDQPVPLCVRRDPRTDSSSLSSLLSSLSSCCSNRVRGAYEYADPNQHRLQCPPVSNSGSRHQEYELPVQQVVLVVPLVDDPVPDDVVVNVCSVPVHSPSGHYDYDNDDCVCVSVVHDDSCCSVPPAFFQDQFFPLALLCVLPVVCVVQCVQLVVLLVVLNVVQVVCCVPQVGLVRLLQVLCVAAWHDDQFAIKHKAAQQQFPWKAKAWPLHPRDRVPGTWDADPRRMTMTTDTADPVSHYSADFFIWIWMWTQGPQGTATAAGLSAQAWDDDVPDPDITGTPHDDDPVPAADQDFDAFFQDPDAFEDEDEQQPPDPDPGGEALQCCLPPVLVVCLVVPGQEYEYWQQAAAPDVLVRNQAHAHLNYGHPSRHHPNSLLSSCSSNRVSNHAYAYAHEQQFHHCDPHRHDQCVSPDRPRQAHPDPLQADVVSRTGGGPLQDSVNLSSRLNSQVSCCPVSVHQAYEYPLLCLQQFSCSCPPDDQPVPLVVRGDPRTDSSSLSSLLSSLSSCCSNRVSHAYEYAHPRQHRLACPHVSNSHSRHPEYELPVQQVVLVVPLVDDPVPDDVVVNVCSVPVHSPVGHYDYDNDDCVCVSVPHDDSCCSVDPD